Protein AF-A0A8S4FEU6-F1 (afdb_monomer)

Foldseek 3Di:
DDAPDDDDPPPDQAAADDPVRADCACVVVVVLVVVVVVVCVVLQQDDWDWDDQDPQWIKIWTARPQQRKIKIKIARAPPDDDDAPDWDWGPKDKAQADWFWWAKKKAWHADDFDDADDPPHSHRYGGCRTDMDMDGGGHQVRDPFWPDWDDDPRITTTTTDIGDHGIMIMIIGGGYPLLSVLSVLLPDPCLCVLLLVLLVVDALQLLLQAQFAAQVQLVLVVHGFDAQPPPGGFRGNHLNSVLVVLVVCVVVVPCVDSNNVSQLVDDVSQCSRLVSQCSDPSSVSNSVSSNSSLVSLRSHNSNCNSVSVNVRSNVSSVSSLVSNQVQFDPPQVPDDPVSSVQQCVLSNFWYQGPQQAFADFAPQFDPPDADVRGIAGALDPPQQVHHQSGHFLQSCLLQCLQSQVRRPNLVSLLSSLLRQLLLDALLAGFRGCRNSQPGWGQAPCSLLSSLLSLLSQCVRPVVSLVQQQGWRNHLPPHNPDHGDDRNPNIDGNLVSNQSSQQSQAQKDWDFIPPPDCVSPVFADPLQRIKIWHADPQLRAIFIDAQQGQHHPLRQQFCAVLQPRGSGALQPQGTGFLQRLLSLLLSLVSLCVCVVVVSRVDQFYWHDPPVTDTDGSVRSNVSNLVCVCLQFAFAPDDDPSDPCPVLAPDHLAGFRHGPHPPHSNRRWLAPSVLSSCLSHVSSDDLVSLLSRLVVQCVFFDDPFFGWGTGPVDPLDDCDADPPDNHNHNSNSRDRPGDRCNVSSVVSNVVSVPPDDPVVSSNRSNSD

Structure (mmCIF, N/CA/C/O backbone):
data_AF-A0A8S4FEU6-F1
#
_entry.id   AF-A0A8S4FEU6-F1
#
loop_
_atom_site.group_PDB
_atom_site.id
_atom_site.type_symbol
_atom_site.label_atom_id
_atom_site.label_alt_id
_atom_site.label_comp_id
_atom_site.label_asym_id
_atom_site.label_entity_id
_atom_site.label_seq_id
_atom_site.pdbx_PDB_ins_code
_atom_site.Cartn_x
_atom_site.Cartn_y
_atom_site.Cartn_z
_atom_site.occupancy
_atom_site.B_iso_or_equiv
_atom_site.auth_seq_id
_atom_site.auth_comp_id
_atom_site.auth_asym_id
_atom_site.auth_atom_id
_atom_site.pdbx_PDB_model_num
ATOM 1 N N . MET A 1 1 ? 13.097 0.891 -66.240 1.00 49.34 1 MET A N 1
ATOM 2 C CA . MET A 1 1 ? 12.818 1.597 -67.499 1.00 49.34 1 MET A CA 1
ATOM 3 C C . MET A 1 1 ? 13.077 3.074 -67.260 1.00 49.34 1 MET A C 1
ATOM 5 O O . MET A 1 1 ? 12.411 3.623 -66.388 1.00 49.34 1 MET A O 1
ATOM 9 N N . PRO A 1 2 ? 14.076 3.692 -67.901 1.00 51.62 2 PRO A N 1
ATOM 10 C CA . PRO A 1 2 ? 14.164 5.144 -67.930 1.00 51.62 2 PRO A CA 1
ATOM 11 C C . PRO A 1 2 ? 13.003 5.677 -68.783 1.00 51.62 2 PRO A C 1
ATOM 13 O O . PRO A 1 2 ? 12.793 5.205 -69.896 1.00 51.62 2 PRO A O 1
ATOM 16 N N . TRP A 1 3 ? 12.238 6.619 -68.242 1.00 63.31 3 TRP A N 1
ATOM 17 C CA . TRP A 1 3 ? 11.238 7.400 -68.970 1.00 63.31 3 TRP A CA 1
ATOM 18 C C . TRP A 1 3 ? 11.688 8.857 -68.906 1.00 63.31 3 TRP A C 1
ATOM 20 O O . TRP A 1 3 ? 12.045 9.326 -67.828 1.00 63.31 3 TRP A O 1
ATOM 30 N N . SER A 1 4 ? 11.720 9.560 -70.037 1.00 62.75 4 SER A N 1
ATOM 31 C CA . SER A 1 4 ? 12.140 10.969 -70.086 1.00 62.75 4 SER A CA 1
ATOM 32 C C . SER A 1 4 ? 11.041 11.938 -69.640 1.00 62.75 4 SER A C 1
ATOM 34 O O . SER A 1 4 ? 11.335 13.085 -69.316 1.00 62.75 4 SER A O 1
ATOM 36 N N . SER A 1 5 ? 9.787 11.483 -69.601 1.00 69.25 5 SER A N 1
ATOM 37 C CA . SER A 1 5 ? 8.623 12.245 -69.149 1.00 69.25 5 SER A CA 1
ATOM 38 C C . SER A 1 5 ? 7.612 11.336 -68.450 1.00 69.25 5 SER A C 1
ATOM 40 O O . SER A 1 5 ? 7.643 10.111 -68.596 1.00 69.25 5 SER A O 1
ATOM 42 N N . LEU A 1 6 ? 6.704 11.942 -67.684 1.00 78.44 6 LEU A N 1
ATOM 43 C CA . LEU A 1 6 ? 5.538 11.242 -67.154 1.00 78.44 6 LEU A CA 1
ATOM 44 C C . LEU A 1 6 ? 4.700 10.700 -68.324 1.00 78.44 6 LEU A C 1
ATOM 46 O O . LEU A 1 6 ? 4.514 11.391 -69.325 1.00 78.44 6 LEU A O 1
ATOM 50 N N . VAL A 1 7 ? 4.215 9.466 -68.197 1.00 81.81 7 VAL A N 1
ATOM 51 C CA . VAL A 1 7 ? 3.330 8.851 -69.193 1.00 81.81 7 VAL A CA 1
ATOM 52 C C . VAL A 1 7 ? 1.936 9.457 -69.067 1.00 81.81 7 VAL A C 1
ATOM 54 O O . VAL A 1 7 ? 1.331 9.386 -67.997 1.00 81.81 7 VAL A O 1
ATOM 57 N N . ASP A 1 8 ? 1.427 10.033 -70.155 1.00 84.75 8 ASP A N 1
ATOM 58 C CA . ASP A 1 8 ? 0.048 10.511 -70.223 1.00 84.75 8 ASP A CA 1
ATOM 59 C C . ASP A 1 8 ? -0.900 9.316 -70.366 1.00 84.75 8 ASP A C 1
ATOM 61 O O . ASP A 1 8 ? -0.958 8.659 -71.403 1.00 84.75 8 ASP A O 1
ATOM 65 N N . VAL A 1 9 ? -1.654 9.042 -69.304 1.00 86.69 9 VAL A N 1
ATOM 66 C CA . VAL A 1 9 ? -2.571 7.896 -69.218 1.00 86.69 9 VAL A CA 1
ATOM 67 C C . VAL A 1 9 ? -3.764 7.972 -70.179 1.00 86.69 9 VAL A C 1
ATOM 69 O O . VAL A 1 9 ? -4.477 6.983 -70.321 1.00 86.69 9 VAL A O 1
ATOM 72 N N . VAL A 1 10 ? -4.007 9.123 -70.814 1.00 86.44 10 VAL A N 1
ATOM 73 C CA . VAL A 1 10 ? -5.109 9.340 -71.761 1.00 86.44 10 VAL A CA 1
ATOM 74 C C . VAL A 1 10 ? -4.618 9.287 -73.206 1.00 86.44 10 VAL A C 1
ATOM 76 O O . VAL A 1 10 ? -5.282 8.695 -74.058 1.00 86.44 10 VAL A O 1
ATOM 79 N N . SER A 1 11 ? -3.486 9.929 -73.499 1.00 86.00 11 SER A N 1
ATOM 80 C CA . SER A 1 11 ? -3.030 10.137 -74.879 1.00 86.00 11 SER A CA 1
ATOM 81 C C . SER A 1 11 ? -1.929 9.177 -75.339 1.00 86.00 11 SER A C 1
ATOM 83 O O . SER A 1 11 ? -1.774 8.978 -76.547 1.00 86.00 11 SER A O 1
ATOM 85 N N . GLU A 1 12 ? -1.200 8.538 -74.420 1.00 85.00 12 GLU A N 1
ATOM 86 C CA . GLU A 1 12 ? -0.127 7.610 -74.772 1.00 85.00 12 GLU A CA 1
ATOM 87 C C . GLU A 1 12 ? -0.681 6.291 -75.329 1.00 85.00 12 GLU A C 1
ATOM 89 O O . GLU A 1 12 ? -1.514 5.631 -74.709 1.00 85.00 12 GLU A O 1
ATOM 94 N N . ARG A 1 13 ? -0.189 5.883 -76.504 1.00 82.94 13 ARG A N 1
ATOM 95 C CA . ARG A 1 13 ? -0.606 4.639 -77.182 1.00 82.94 13 ARG A CA 1
ATOM 96 C C . ARG A 1 13 ? 0.543 3.669 -77.446 1.00 82.94 13 ARG A C 1
ATOM 98 O O . ARG A 1 13 ? 0.292 2.560 -77.913 1.00 82.94 13 ARG A O 1
ATOM 105 N N . ARG A 1 14 ? 1.786 4.070 -77.169 1.00 84.69 14 ARG A N 1
ATOM 106 C CA . ARG A 1 14 ? 2.967 3.220 -77.346 1.00 84.69 14 ARG A CA 1
ATOM 107 C C . ARG A 1 14 ? 3.016 2.132 -76.275 1.00 84.69 14 ARG A C 1
ATOM 109 O O . ARG A 1 14 ? 2.668 2.362 -75.118 1.00 84.69 14 ARG A O 1
ATOM 116 N N . LEU A 1 15 ? 3.473 0.944 -76.656 1.00 83.31 15 LEU A N 1
ATOM 117 C CA . LEU A 1 15 ? 3.597 -0.202 -75.755 1.00 83.31 15 LEU A CA 1
ATOM 118 C C . LEU A 1 15 ? 4.883 -0.120 -74.927 1.00 83.31 15 LEU A C 1
ATOM 120 O O . LEU A 1 15 ? 5.878 0.471 -75.345 1.00 83.31 15 LEU A O 1
ATOM 124 N N . TYR A 1 16 ? 4.901 -0.756 -73.756 1.00 81.00 16 TYR A N 1
ATOM 125 C CA . TYR A 1 16 ? 6.152 -0.938 -73.022 1.00 81.00 16 TYR A CA 1
ATOM 126 C C . TYR A 1 16 ? 7.060 -1.949 -73.740 1.00 81.00 16 TYR A C 1
ATOM 128 O O . TYR A 1 16 ? 6.566 -2.971 -74.220 1.00 81.00 16 TYR A O 1
ATOM 136 N N . PRO A 1 17 ? 8.380 -1.709 -73.785 1.00 77.50 17 PRO A N 1
ATOM 137 C CA . PRO A 1 17 ? 9.318 -2.632 -74.402 1.00 77.50 17 PRO A CA 1
ATOM 138 C C . PRO A 1 17 ? 9.378 -3.934 -73.600 1.00 77.50 17 PRO A C 1
ATOM 140 O O . PRO A 1 17 ? 9.306 -3.924 -72.364 1.00 77.50 17 PRO A O 1
ATOM 143 N N . LEU A 1 18 ? 9.545 -5.060 -74.297 1.00 77.12 18 LEU A N 1
ATOM 144 C CA . LEU A 1 18 ? 9.822 -6.339 -73.646 1.00 77.12 18 LEU A CA 1
ATOM 145 C C . LEU A 1 18 ? 11.187 -6.287 -72.946 1.00 77.12 18 LEU A C 1
ATOM 147 O O . LEU A 1 18 ? 12.054 -5.489 -73.299 1.00 77.12 18 LEU A O 1
ATOM 151 N N . ALA A 1 19 ? 11.403 -7.151 -71.951 1.00 68.06 19 ALA A N 1
ATOM 152 C CA . ALA A 1 19 ? 12.621 -7.132 -71.131 1.00 68.06 19 ALA A CA 1
ATOM 153 C C . ALA A 1 19 ? 13.920 -7.264 -71.952 1.00 68.06 19 ALA A C 1
ATOM 155 O O . ALA A 1 19 ? 14.935 -6.688 -71.576 1.00 68.06 19 ALA A O 1
ATOM 156 N N . GLU A 1 20 ? 13.869 -7.981 -73.074 1.00 71.62 20 GLU A N 1
ATOM 157 C CA . GLU A 1 20 ? 14.984 -8.183 -74.011 1.00 71.62 20 GLU A CA 1
ATOM 158 C C . GLU A 1 20 ? 15.279 -6.941 -74.870 1.00 71.62 20 GLU A C 1
ATOM 160 O O . GLU A 1 20 ? 16.380 -6.784 -75.386 1.00 71.62 20 GLU A O 1
ATOM 165 N N . GLN A 1 21 ? 14.296 -6.047 -75.005 1.00 65.88 21 GLN A N 1
ATOM 166 C CA . GLN A 1 21 ? 14.343 -4.824 -75.814 1.00 65.88 21 GLN A CA 1
ATOM 167 C C . GLN A 1 21 ? 14.600 -3.573 -74.960 1.00 65.88 21 GLN A C 1
ATOM 169 O O . GLN A 1 21 ? 14.836 -2.486 -75.486 1.00 65.88 21 GLN A O 1
ATOM 174 N N . ALA A 1 22 ? 14.511 -3.706 -73.636 1.00 64.44 22 ALA A N 1
ATOM 175 C CA . ALA A 1 22 ? 14.604 -2.603 -72.699 1.00 64.44 22 ALA A CA 1
ATOM 176 C C . ALA A 1 22 ? 16.046 -2.386 -72.211 1.00 64.44 22 ALA A C 1
ATOM 178 O O . ALA A 1 22 ? 16.712 -3.346 -71.816 1.00 64.44 22 ALA A O 1
ATOM 179 N N . PRO A 1 23 ? 16.523 -1.132 -72.113 1.00 66.31 23 PRO A N 1
ATOM 180 C CA . PRO A 1 23 ? 17.787 -0.857 -71.448 1.00 66.31 23 PRO A CA 1
ATOM 181 C C . PRO A 1 23 ? 17.714 -1.281 -69.976 1.00 66.31 23 PRO A C 1
ATOM 183 O O . PRO A 1 23 ? 16.743 -0.983 -69.269 1.00 66.31 23 PRO A O 1
ATOM 186 N N . ALA A 1 24 ? 18.762 -1.962 -69.502 1.00 68.81 24 ALA A N 1
ATOM 187 C CA . ALA A 1 24 ? 18.795 -2.579 -68.175 1.00 68.81 24 ALA A CA 1
ATOM 188 C C . ALA A 1 24 ? 18.475 -1.581 -67.042 1.00 68.81 24 ALA A C 1
ATOM 190 O O . ALA A 1 24 ? 17.779 -1.935 -66.080 1.00 68.81 24 ALA A O 1
ATOM 191 N N . GLY A 1 25 ? 18.921 -0.324 -67.178 1.00 78.94 25 GLY A N 1
ATOM 192 C CA . GLY A 1 25 ? 18.672 0.766 -66.233 1.00 78.94 25 GLY A CA 1
ATOM 193 C C . GLY A 1 25 ? 18.948 0.347 -64.785 1.00 78.94 25 GLY A C 1
ATOM 194 O O . GLY A 1 25 ? 19.942 -0.306 -64.487 1.00 78.94 25 GLY A O 1
ATOM 195 N N . MET A 1 26 ? 18.019 0.651 -63.875 1.00 84.81 26 MET A N 1
ATOM 196 C CA . MET A 1 26 ? 18.127 0.279 -62.455 1.00 84.81 26 MET A CA 1
ATOM 197 C C . MET A 1 26 ? 17.627 -1.141 -62.125 1.00 84.81 26 MET A C 1
ATOM 199 O O . MET A 1 26 ? 17.485 -1.482 -60.951 1.00 84.81 26 MET A O 1
ATOM 203 N N . THR A 1 27 ? 17.305 -1.982 -63.114 1.00 86.00 27 THR A N 1
ATOM 204 C CA . THR A 1 27 ? 16.635 -3.276 -62.870 1.00 86.00 27 THR A CA 1
ATOM 205 C C . THR A 1 27 ? 17.488 -4.217 -62.016 1.00 86.00 27 THR A C 1
ATOM 207 O O . THR A 1 27 ? 16.964 -4.862 -61.106 1.00 86.00 27 THR A O 1
ATOM 210 N N . ALA A 1 28 ? 18.804 -4.256 -62.256 1.00 88.75 28 ALA A N 1
ATOM 211 C CA . ALA A 1 28 ? 19.737 -5.068 -61.475 1.00 88.75 28 ALA A CA 1
ATOM 212 C C . ALA A 1 28 ? 19.838 -4.585 -60.015 1.00 88.75 28 ALA A C 1
ATOM 214 O O . ALA A 1 28 ? 19.673 -5.389 -59.096 1.00 88.75 28 ALA A O 1
ATOM 215 N N . ALA A 1 29 ? 19.986 -3.273 -59.792 1.00 90.38 29 ALA A N 1
ATOM 216 C CA . ALA A 1 29 ? 19.979 -2.686 -58.450 1.00 90.38 29 ALA A CA 1
ATOM 217 C C . ALA A 1 29 ? 18.650 -2.937 -57.718 1.00 90.38 29 ALA A C 1
ATOM 219 O O . ALA A 1 29 ? 18.648 -3.349 -56.559 1.00 90.38 29 ALA A O 1
ATOM 220 N N . ARG A 1 30 ? 17.506 -2.771 -58.398 1.00 90.81 30 ARG A N 1
ATOM 221 C CA . ARG A 1 30 ? 16.179 -3.042 -57.822 1.00 90.81 30 ARG A CA 1
ATOM 222 C C . ARG A 1 30 ? 16.023 -4.510 -57.430 1.00 90.81 30 ARG A C 1
ATOM 224 O O . ARG A 1 30 ? 15.465 -4.793 -56.375 1.00 90.81 30 ARG A O 1
ATOM 231 N N . ARG A 1 31 ? 16.522 -5.445 -58.246 1.00 92.94 31 ARG A N 1
ATOM 232 C CA . ARG A 1 31 ? 16.523 -6.878 -57.917 1.00 92.94 31 ARG A CA 1
ATOM 233 C C . ARG A 1 31 ? 17.344 -7.151 -56.655 1.00 92.94 31 ARG A C 1
ATOM 235 O O . ARG A 1 31 ? 16.815 -7.789 -55.749 1.00 92.94 31 ARG A O 1
ATOM 242 N N . ALA A 1 32 ? 18.571 -6.633 -56.577 1.00 94.12 32 ALA A N 1
ATOM 243 C CA . ALA A 1 32 ? 19.445 -6.806 -55.415 1.00 94.12 32 ALA A CA 1
ATOM 244 C C . ALA A 1 32 ? 18.824 -6.222 -54.132 1.00 94.12 32 ALA A C 1
ATOM 246 O O . ALA A 1 32 ? 18.730 -6.906 -53.114 1.00 94.12 32 ALA A O 1
ATOM 247 N N . LEU A 1 33 ? 18.304 -4.991 -54.194 1.00 94.25 33 LEU A N 1
ATOM 248 C CA . LEU A 1 33 ? 17.636 -4.343 -53.060 1.00 94.25 33 LEU A CA 1
ATOM 249 C C . LEU A 1 33 ? 16.358 -5.079 -52.633 1.00 94.25 33 LEU A C 1
ATOM 251 O O . LEU A 1 33 ? 16.120 -5.232 -51.437 1.00 94.25 33 LEU A O 1
ATOM 255 N N . ASN A 1 34 ? 15.555 -5.582 -53.577 1.00 95.31 34 ASN A N 1
ATOM 256 C CA . ASN A 1 34 ? 14.360 -6.372 -53.264 1.00 95.31 34 ASN A CA 1
ATOM 257 C C . ASN A 1 34 ? 14.715 -7.706 -52.595 1.00 95.31 34 ASN A C 1
ATOM 259 O O . ASN A 1 34 ? 14.054 -8.100 -51.635 1.00 95.31 34 ASN A O 1
ATOM 263 N N . GLN A 1 35 ? 15.751 -8.396 -53.079 1.00 96.19 35 GLN A N 1
ATOM 264 C CA . GLN A 1 35 ? 16.240 -9.636 -52.472 1.00 96.19 35 GLN A CA 1
ATOM 265 C C . GLN A 1 35 ? 16.743 -9.386 -51.050 1.00 96.19 35 GLN A C 1
ATOM 267 O O . GLN A 1 35 ? 16.335 -10.091 -50.127 1.00 96.19 35 GLN A O 1
ATOM 272 N N . LEU A 1 36 ? 17.542 -8.334 -50.854 1.00 95.25 36 LEU A N 1
ATOM 273 C CA . LEU A 1 36 ? 17.993 -7.918 -49.531 1.00 95.25 36 LEU A CA 1
ATOM 274 C C . LEU A 1 36 ? 16.810 -7.558 -48.624 1.00 95.25 36 LEU A C 1
ATOM 276 O O . LEU A 1 36 ? 16.754 -8.003 -47.483 1.00 95.25 36 LEU A O 1
ATOM 280 N N . HIS A 1 37 ? 15.832 -6.798 -49.118 1.00 94.94 37 HIS A N 1
ATOM 281 C CA . HIS A 1 37 ? 14.637 -6.447 -48.354 1.00 94.94 37 HIS A CA 1
ATOM 282 C C . HIS A 1 37 ? 13.865 -7.692 -47.897 1.00 94.94 37 HIS A C 1
ATOM 284 O O . HIS A 1 37 ? 13.505 -7.785 -46.722 1.00 94.94 37 HIS A O 1
ATOM 290 N N . GLN A 1 38 ? 13.643 -8.654 -48.802 1.00 96.62 38 GLN A N 1
ATOM 291 C CA . GLN A 1 38 ? 12.992 -9.927 -48.487 1.00 96.62 38 GLN A CA 1
ATOM 292 C C . GLN A 1 38 ? 13.791 -10.728 -47.459 1.00 96.62 38 GLN A C 1
ATOM 294 O O . GLN A 1 38 ? 13.200 -11.267 -46.526 1.00 96.62 38 GLN A O 1
ATOM 299 N N . GLN A 1 39 ? 15.117 -10.784 -47.601 1.00 96.00 39 GLN A N 1
ATOM 300 C CA . GLN A 1 39 ? 15.990 -11.450 -46.641 1.00 96.00 39 GLN A CA 1
ATOM 301 C C . GLN A 1 39 ? 15.884 -10.802 -45.258 1.00 96.00 39 GLN A C 1
ATOM 303 O O . GLN A 1 39 ? 15.574 -11.485 -44.293 1.00 96.00 39 GLN A O 1
ATOM 308 N N . LEU A 1 40 ? 16.063 -9.483 -45.157 1.00 95.69 40 LEU A N 1
ATOM 309 C CA . LEU A 1 40 ? 15.992 -8.764 -43.883 1.00 95.69 40 LEU A CA 1
ATOM 310 C C . LEU A 1 40 ? 14.622 -8.917 -43.211 1.00 95.69 40 LEU A C 1
ATOM 312 O O . LEU A 1 40 ? 14.550 -9.050 -41.992 1.00 95.69 40 LEU A O 1
ATOM 316 N N . ALA A 1 41 ? 13.538 -8.927 -43.990 1.00 94.06 41 ALA A N 1
ATOM 317 C CA . ALA A 1 41 ? 12.200 -9.192 -43.471 1.00 94.06 41 ALA A CA 1
ATOM 318 C C . ALA A 1 41 ? 12.065 -10.626 -42.927 1.00 94.06 41 ALA A C 1
ATOM 320 O O . ALA A 1 41 ? 11.577 -10.800 -41.812 1.00 94.06 41 ALA A O 1
ATOM 321 N N . ARG A 1 42 ? 12.536 -11.637 -43.674 1.00 96.12 42 ARG A N 1
ATOM 322 C CA . ARG A 1 42 ? 12.537 -13.049 -43.241 1.00 96.12 42 ARG A CA 1
ATOM 323 C C . ARG A 1 42 ? 13.399 -13.274 -41.999 1.00 96.12 42 ARG A C 1
ATOM 325 O O . ARG A 1 42 ? 12.983 -13.992 -41.097 1.00 96.12 42 ARG A O 1
ATOM 332 N N . ASP A 1 43 ? 14.549 -12.611 -41.934 1.00 95.12 43 ASP A N 1
ATOM 333 C CA . ASP A 1 43 ? 15.498 -12.697 -40.824 1.00 95.12 43 ASP A CA 1
ATOM 334 C C . ASP A 1 43 ? 15.049 -11.873 -39.602 1.00 95.12 43 ASP A C 1
ATOM 336 O O . ASP A 1 43 ? 15.696 -11.928 -38.562 1.00 95.12 43 ASP A O 1
ATOM 340 N N . GLY A 1 44 ? 13.948 -11.113 -39.692 1.00 94.62 44 GLY A N 1
ATOM 341 C CA . GLY A 1 44 ? 13.336 -10.412 -38.558 1.00 94.62 44 GLY A CA 1
ATOM 342 C C . GLY A 1 44 ? 13.913 -9.027 -38.245 1.00 94.62 44 GLY A C 1
ATOM 343 O O . GLY A 1 44 ? 13.793 -8.554 -37.116 1.00 94.62 44 GLY A O 1
ATOM 344 N N . TYR A 1 45 ? 14.550 -8.355 -39.206 1.00 95.94 45 TYR A N 1
ATOM 345 C CA . TYR A 1 45 ? 15.005 -6.969 -39.049 1.00 95.94 45 TYR A CA 1
ATOM 346 C C . TYR A 1 45 ? 13.806 -6.011 -39.072 1.00 95.94 45 TYR A C 1
ATOM 348 O O . TYR A 1 45 ? 13.309 -5.657 -40.144 1.00 95.94 45 TYR A O 1
ATOM 356 N N . CYS A 1 46 ? 13.325 -5.590 -37.904 1.00 93.31 46 CYS A N 1
ATOM 357 C CA . CYS A 1 46 ? 12.059 -4.859 -37.765 1.00 93.31 46 CYS A CA 1
ATOM 358 C C . CYS A 1 46 ? 12.169 -3.494 -37.074 1.00 93.31 46 CYS A C 1
ATOM 360 O O . CYS A 1 46 ? 11.172 -2.789 -36.980 1.00 93.31 46 CYS A O 1
ATOM 362 N N . GLU A 1 47 ? 13.346 -3.117 -36.585 1.00 91.81 47 GLU A N 1
ATOM 363 C CA . GLU A 1 47 ? 13.588 -1.782 -36.035 1.00 91.81 47 GLU A CA 1
ATOM 364 C C . GLU A 1 47 ? 14.280 -0.921 -37.095 1.00 91.81 47 GLU A C 1
ATOM 366 O O . GLU A 1 47 ? 15.113 -1.428 -37.854 1.00 91.81 47 GLU A O 1
ATOM 371 N N . SER A 1 48 ? 13.957 0.370 -37.150 1.00 92.38 48 SER A N 1
ATOM 372 C CA . SER A 1 48 ? 14.515 1.290 -38.141 1.00 92.38 48 SER A CA 1
ATOM 373 C C . SER A 1 48 ? 14.921 2.622 -37.535 1.00 92.38 48 SER A C 1
ATOM 375 O O . SER A 1 48 ? 14.257 3.127 -36.634 1.00 92.38 48 SER A O 1
ATOM 377 N N . TYR A 1 49 ? 15.972 3.207 -38.094 1.00 91.44 49 TYR A N 1
ATOM 378 C CA . TYR A 1 49 ? 16.441 4.550 -37.784 1.00 91.44 49 TYR A CA 1
ATOM 379 C C . TYR A 1 49 ? 16.789 5.257 -39.093 1.00 91.44 49 TYR A C 1
ATOM 381 O O . TYR A 1 49 ? 17.393 4.648 -39.977 1.00 91.44 49 TYR A O 1
ATOM 389 N N . VAL A 1 50 ? 16.368 6.510 -39.238 1.00 94.50 50 VAL A N 1
ATOM 390 C CA . VAL A 1 50 ? 16.652 7.330 -40.419 1.00 94.50 50 VAL A CA 1
ATOM 391 C C . VAL A 1 50 ? 17.426 8.545 -39.951 1.00 94.50 50 VAL A C 1
ATOM 393 O O . VAL A 1 50 ? 16.982 9.237 -39.038 1.00 94.50 50 VAL A O 1
ATOM 396 N N . ASP A 1 51 ? 18.566 8.774 -40.584 1.00 92.81 51 ASP A N 1
ATOM 397 C CA . ASP A 1 51 ? 19.436 9.910 -40.336 1.00 92.81 51 ASP A CA 1
ATOM 398 C C . ASP A 1 51 ? 19.618 10.706 -41.628 1.00 92.81 51 ASP A C 1
ATOM 400 O O . ASP A 1 51 ? 19.792 10.133 -42.709 1.00 92.81 51 ASP A O 1
ATOM 404 N N . GLN A 1 52 ? 19.552 12.027 -41.520 1.00 94.12 52 GLN A N 1
ATOM 405 C CA . GLN A 1 52 ? 19.818 12.939 -42.622 1.00 94.12 52 GLN A CA 1
ATOM 406 C C . GLN A 1 52 ? 21.183 13.573 -42.370 1.00 94.12 52 GLN A C 1
ATOM 408 O O . GLN A 1 52 ? 21.301 14.506 -41.579 1.00 94.12 52 GLN A O 1
ATOM 413 N N . LEU A 1 53 ? 22.213 13.041 -43.035 1.00 92.56 53 LEU A N 1
ATOM 414 C CA . LEU A 1 53 ? 23.603 13.465 -42.837 1.00 92.56 53 LEU A CA 1
ATOM 415 C C . LEU A 1 53 ? 23.835 14.883 -43.362 1.00 92.56 53 LEU A C 1
ATOM 417 O O . LEU A 1 53 ? 24.574 15.660 -42.763 1.00 92.56 53 LEU A O 1
ATOM 421 N N . ASP A 1 54 ? 23.202 15.208 -44.488 1.00 93.56 54 ASP A N 1
ATOM 422 C CA . ASP A 1 54 ? 23.055 16.566 -45.002 1.00 93.56 54 ASP A CA 1
ATOM 423 C C . ASP A 1 54 ? 21.816 16.666 -45.912 1.00 93.56 54 ASP A C 1
ATOM 425 O O . ASP A 1 54 ? 20.999 15.746 -45.974 1.00 93.56 54 ASP A O 1
ATOM 429 N N . HIS A 1 55 ? 21.658 17.788 -46.622 1.00 91.00 55 HIS A N 1
ATOM 430 C CA . HIS A 1 55 ? 20.516 18.026 -47.509 1.00 91.00 55 HIS A CA 1
ATOM 431 C C . HIS A 1 55 ? 20.286 16.899 -48.536 1.00 91.00 55 HIS A C 1
ATOM 433 O O . HIS A 1 55 ? 19.135 16.550 -48.792 1.00 91.00 55 HIS A O 1
ATOM 439 N N . ASP A 1 56 ? 21.348 16.296 -49.080 1.00 93.50 56 ASP A N 1
ATOM 440 C CA . ASP A 1 56 ? 21.241 15.315 -50.164 1.00 93.50 56 ASP A CA 1
ATOM 441 C C . ASP A 1 56 ? 21.573 13.882 -49.733 1.00 93.50 56 ASP A C 1
ATOM 443 O O . ASP A 1 56 ? 21.381 12.958 -50.525 1.00 93.50 56 ASP A O 1
ATOM 447 N N . VAL A 1 57 ? 22.104 13.664 -48.530 1.00 95.00 57 VAL A N 1
ATOM 448 C CA . VAL A 1 57 ? 22.581 12.348 -48.094 1.00 95.00 57 VAL A CA 1
ATOM 449 C C . VAL A 1 57 ? 21.733 11.818 -46.944 1.00 95.00 57 VAL A C 1
ATOM 451 O O . VAL A 1 57 ? 21.697 12.380 -45.850 1.00 95.00 57 VAL A O 1
ATOM 454 N N . LEU A 1 58 ? 21.086 10.678 -47.187 1.00 96.50 58 LEU A N 1
ATOM 455 C CA . LEU A 1 58 ? 20.237 9.979 -46.223 1.00 96.50 58 LEU A CA 1
ATOM 456 C C . LEU A 1 58 ? 20.866 8.642 -45.834 1.00 96.50 58 LEU A C 1
ATOM 458 O O . LEU A 1 58 ? 21.326 7.899 -46.700 1.00 96.50 58 LEU A O 1
ATOM 462 N N . ALA A 1 59 ? 20.824 8.296 -44.551 1.00 96.62 59 ALA A N 1
ATOM 463 C CA . ALA A 1 59 ? 21.196 6.985 -44.042 1.00 96.62 59 ALA A CA 1
ATOM 464 C C . ALA A 1 59 ? 19.976 6.301 -43.409 1.00 96.62 59 ALA A C 1
ATOM 466 O O . ALA A 1 59 ? 19.410 6.769 -42.426 1.00 96.62 59 ALA A O 1
ATOM 467 N N . VAL A 1 60 ? 19.564 5.162 -43.964 1.00 96.25 60 VAL A N 1
ATOM 468 C CA . VAL A 1 60 ? 18.450 4.353 -43.459 1.00 96.25 60 VAL A CA 1
ATOM 469 C C . VAL A 1 60 ? 18.999 3.067 -42.867 1.00 96.25 60 VAL A C 1
ATOM 471 O O . VAL A 1 60 ? 19.498 2.198 -43.581 1.00 96.25 60 VAL A O 1
ATOM 474 N N . THR A 1 61 ? 18.876 2.920 -41.556 1.00 95.38 61 THR A N 1
ATOM 475 C CA . THR A 1 61 ? 19.329 1.745 -40.817 1.00 95.38 61 THR A CA 1
ATOM 476 C C . THR A 1 61 ? 18.161 0.822 -40.500 1.00 95.38 61 THR A C 1
ATOM 478 O O . THR A 1 61 ? 17.128 1.270 -40.009 1.00 95.38 61 THR A O 1
ATOM 481 N N . ARG A 1 62 ? 18.337 -0.485 -40.720 1.00 95.56 62 ARG A N 1
ATOM 482 C CA . ARG A 1 62 ? 17.468 -1.544 -40.187 1.00 95.56 62 ARG A CA 1
ATOM 483 C C . ARG A 1 62 ? 18.237 -2.404 -39.197 1.00 95.56 62 ARG A C 1
ATOM 485 O O . ARG A 1 62 ? 19.306 -2.907 -39.538 1.00 95.56 62 ARG A O 1
ATOM 492 N N . HIS A 1 63 ? 17.668 -2.637 -38.018 1.00 93.94 63 HIS A N 1
ATOM 493 C CA . HIS A 1 63 ? 18.260 -3.465 -36.970 1.00 93.94 63 HIS A CA 1
ATOM 494 C C . HIS A 1 63 ? 17.493 -4.772 -36.768 1.00 93.94 63 HIS A C 1
ATOM 496 O O . HIS A 1 63 ? 16.261 -4.823 -36.834 1.00 93.94 63 HIS A O 1
ATOM 502 N N . HIS A 1 64 ? 18.237 -5.831 -36.459 1.00 94.50 64 HIS A N 1
ATOM 503 C CA . HIS A 1 64 ? 17.677 -7.062 -35.924 1.00 94.50 64 HIS A CA 1
ATOM 504 C C . HIS A 1 64 ? 17.564 -6.955 -34.389 1.00 94.50 64 HIS A C 1
ATOM 506 O O . HIS A 1 64 ? 18.590 -6.822 -33.713 1.00 94.50 64 HIS A O 1
ATOM 512 N N . PRO A 1 65 ? 16.362 -7.066 -33.795 1.00 89.12 65 PRO A N 1
ATOM 513 C CA . PRO A 1 65 ? 16.106 -6.692 -32.396 1.00 89.12 65 PRO A CA 1
ATOM 514 C C . PRO A 1 65 ? 16.832 -7.571 -31.365 1.00 89.12 65 PRO A C 1
ATOM 516 O O . PRO A 1 65 ? 17.022 -7.168 -30.218 1.00 89.12 65 PRO A O 1
ATOM 519 N N . ARG A 1 66 ? 17.249 -8.790 -31.743 1.00 87.94 66 ARG A N 1
ATOM 520 C CA . ARG A 1 66 ? 17.945 -9.720 -30.831 1.00 87.94 66 ARG A CA 1
ATOM 521 C C . ARG A 1 66 ? 19.461 -9.661 -30.962 1.00 87.94 66 ARG A C 1
ATOM 523 O O . ARG A 1 66 ? 20.158 -9.521 -29.966 1.00 87.94 66 ARG A O 1
ATOM 530 N N . SER A 1 67 ? 19.966 -9.789 -32.187 1.00 90.31 67 SER A N 1
ATOM 531 C CA . SER A 1 67 ? 21.413 -9.813 -32.454 1.00 90.31 67 SER A CA 1
ATOM 532 C C . SER A 1 67 ? 22.022 -8.418 -32.548 1.00 90.31 67 SER A C 1
ATOM 534 O O . SER A 1 67 ? 23.243 -8.312 -32.549 1.00 90.31 67 SER A O 1
ATOM 536 N N . ARG A 1 68 ? 21.187 -7.374 -32.674 1.00 92.69 68 ARG A N 1
ATOM 537 C CA . ARG A 1 68 ? 21.582 -5.973 -32.891 1.00 92.69 68 ARG A CA 1
ATOM 538 C C . ARG A 1 68 ? 22.532 -5.781 -34.077 1.00 92.69 68 ARG A C 1
ATOM 540 O O . ARG A 1 68 ? 23.251 -4.793 -34.149 1.00 92.69 68 ARG A O 1
ATOM 547 N N . ARG A 1 69 ? 22.517 -6.725 -35.024 1.00 94.56 69 ARG A N 1
ATOM 548 C CA . ARG A 1 69 ? 23.112 -6.539 -36.348 1.00 94.56 69 ARG A CA 1
ATOM 549 C C . ARG A 1 69 ? 22.287 -5.526 -37.121 1.00 94.56 69 ARG A C 1
ATOM 551 O O . ARG A 1 69 ? 21.059 -5.528 -37.011 1.00 94.56 69 ARG A O 1
ATOM 558 N N . SER A 1 70 ? 22.962 -4.738 -37.940 1.00 95.50 70 SER A N 1
ATOM 559 C CA . SER A 1 70 ? 22.351 -3.644 -38.682 1.00 95.50 70 SER A CA 1
ATOM 560 C C . SER A 1 70 ? 22.726 -3.719 -40.152 1.00 95.50 70 SER A C 1
ATOM 562 O O . SER A 1 70 ? 23.831 -4.139 -40.503 1.00 95.50 70 SER A O 1
ATOM 564 N N . VAL A 1 71 ? 21.803 -3.293 -41.004 1.00 97.06 71 VAL A N 1
ATOM 565 C CA . VAL A 1 71 ? 22.081 -2.983 -42.404 1.00 97.06 71 VAL A CA 1
ATOM 566 C C . VAL A 1 71 ? 21.724 -1.526 -42.637 1.00 97.06 71 VAL A C 1
ATOM 568 O O . VAL A 1 71 ? 20.619 -1.111 -42.293 1.00 97.06 71 VAL A O 1
ATOM 571 N N . ILE A 1 72 ? 22.668 -0.763 -43.179 1.00 97.19 72 ILE A N 1
ATOM 572 C CA . ILE A 1 72 ? 22.553 0.684 -43.361 1.00 97.19 72 ILE A CA 1
ATOM 573 C C . ILE A 1 72 ? 22.620 0.984 -44.848 1.00 97.19 72 ILE A C 1
ATOM 575 O O . ILE A 1 72 ? 23.591 0.617 -45.501 1.00 97.19 72 ILE A O 1
ATOM 579 N N . VAL A 1 73 ? 21.598 1.643 -45.378 1.00 97.00 73 VAL A N 1
ATOM 580 C CA . VAL A 1 73 ? 21.579 2.164 -46.744 1.00 97.00 73 VAL A CA 1
ATOM 581 C C . VAL A 1 73 ? 21.942 3.639 -46.685 1.00 97.00 73 VAL A C 1
ATOM 583 O O . VAL A 1 73 ? 21.187 4.417 -46.116 1.00 97.00 73 VAL A O 1
ATOM 586 N N . VAL A 1 74 ? 23.068 4.022 -47.275 1.00 97.00 74 VAL A N 1
ATOM 587 C CA . VAL A 1 74 ? 23.457 5.415 -47.498 1.00 97.00 74 VAL A CA 1
ATOM 588 C C . VAL A 1 74 ? 23.087 5.772 -48.931 1.00 97.00 74 VAL A C 1
ATOM 590 O O . VAL A 1 74 ? 23.601 5.174 -49.876 1.00 97.00 74 VAL A O 1
ATOM 593 N N . ALA A 1 75 ? 22.172 6.717 -49.098 1.00 96.25 75 ALA A N 1
ATOM 594 C CA . ALA A 1 75 ? 21.711 7.194 -50.391 1.00 96.25 75 ALA A CA 1
ATOM 595 C C . ALA A 1 75 ? 22.154 8.645 -50.577 1.00 96.25 75 ALA A C 1
ATOM 597 O O . ALA A 1 75 ? 21.672 9.535 -49.876 1.00 96.25 75 ALA A O 1
ATOM 598 N N . TYR A 1 76 ? 23.047 8.879 -51.538 1.00 95.38 76 TYR A N 1
ATOM 599 C CA . TYR A 1 76 ? 23.319 10.218 -52.035 1.00 95.38 76 TYR A CA 1
ATOM 600 C C . TYR A 1 76 ? 22.290 10.525 -53.122 1.00 95.38 76 TYR A C 1
ATOM 602 O O . TYR A 1 76 ? 22.350 10.010 -54.236 1.00 95.38 76 TYR A O 1
ATOM 610 N N . THR A 1 77 ? 21.295 11.319 -52.761 1.00 94.00 77 THR A N 1
ATOM 611 C CA . THR A 1 77 ? 20.149 11.656 -53.601 1.00 94.00 77 THR A CA 1
ATOM 612 C C . THR A 1 77 ? 20.511 12.632 -54.725 1.00 94.00 77 THR A C 1
ATOM 614 O O . THR A 1 77 ? 21.548 13.293 -54.711 1.00 94.00 77 THR A O 1
ATOM 617 N N . ALA A 1 78 ? 19.635 12.703 -55.725 1.00 90.75 78 ALA A N 1
ATOM 618 C CA . ALA A 1 78 ? 19.684 13.674 -56.812 1.00 90.75 78 ALA A CA 1
ATOM 619 C C . ALA A 1 78 ? 18.298 14.327 -56.946 1.00 90.75 78 ALA A C 1
ATOM 621 O O . ALA A 1 78 ? 17.534 14.005 -57.853 1.00 90.75 78 ALA A O 1
ATOM 622 N N . PHE A 1 79 ? 17.936 15.194 -55.990 1.00 89.12 79 PHE A N 1
ATOM 623 C CA . PHE A 1 79 ? 16.645 15.905 -55.999 1.00 89.12 79 PHE A CA 1
ATOM 624 C C . PHE A 1 79 ? 16.501 16.869 -57.186 1.00 89.12 79 PHE A C 1
ATOM 626 O O . PHE A 1 79 ? 15.387 17.179 -57.600 1.00 89.12 79 PHE A O 1
ATOM 633 N N . SER A 1 80 ? 17.624 17.337 -57.733 1.00 85.12 80 SER A N 1
ATOM 634 C CA . SER A 1 80 ? 17.714 18.116 -58.971 1.00 85.12 80 SER A CA 1
ATOM 635 C C . SER A 1 80 ? 18.709 17.456 -59.932 1.00 85.12 80 SER A C 1
ATOM 637 O O . SER A 1 80 ? 19.605 16.746 -59.461 1.00 85.12 80 SER A O 1
ATOM 639 N N . PRO A 1 81 ? 18.588 17.680 -61.256 1.00 82.50 81 PRO A N 1
ATOM 640 C CA . PRO A 1 81 ? 19.552 17.172 -62.226 1.00 82.50 81 PRO A CA 1
ATOM 641 C C . PRO A 1 81 ? 20.978 17.613 -61.858 1.00 82.50 81 PRO A C 1
ATOM 643 O O . PRO A 1 81 ? 21.227 18.818 -61.753 1.00 82.50 81 PRO A O 1
ATOM 646 N N . PRO A 1 82 ? 21.911 16.675 -61.623 1.00 83.81 82 PRO A N 1
ATOM 647 C CA . PRO A 1 82 ? 23.270 17.030 -61.246 1.00 83.81 82 PRO A CA 1
ATOM 648 C C . PRO A 1 82 ? 24.024 17.623 -62.440 1.00 83.81 82 PRO A C 1
ATOM 650 O O . PRO A 1 82 ? 23.770 17.263 -63.591 1.00 83.81 82 PRO A O 1
ATOM 653 N N . ALA A 1 83 ? 24.983 18.515 -62.174 1.00 83.19 83 ALA A N 1
ATOM 654 C CA . ALA A 1 83 ? 25.885 18.984 -63.222 1.00 83.19 83 ALA A CA 1
ATOM 655 C C . ALA A 1 83 ? 26.701 17.799 -63.789 1.00 83.19 83 ALA A C 1
ATOM 657 O O . ALA A 1 83 ? 27.046 16.885 -63.028 1.00 83.19 83 ALA A O 1
ATOM 658 N N . PRO A 1 84 ? 27.044 17.792 -65.091 1.00 79.44 84 PRO A N 1
ATOM 659 C CA . PRO A 1 84 ? 27.853 16.727 -65.677 1.00 79.44 84 PRO A CA 1
ATOM 660 C C . PRO A 1 84 ? 29.163 16.531 -64.907 1.00 79.44 84 PRO A C 1
ATOM 662 O O . PRO A 1 84 ? 29.884 17.490 -64.638 1.00 79.44 84 PRO A O 1
ATOM 665 N N . GLY A 1 85 ? 29.467 15.291 -64.520 1.00 80.19 85 GLY A N 1
ATOM 666 C CA . GLY A 1 85 ? 30.674 14.987 -63.747 1.00 80.19 85 GLY A CA 1
ATOM 667 C C . GLY A 1 85 ? 30.650 15.416 -62.273 1.00 80.19 85 GLY A C 1
ATOM 668 O O . GLY A 1 85 ? 31.667 15.240 -61.604 1.00 80.19 85 GLY A O 1
ATOM 669 N N . ALA A 1 86 ? 29.534 15.939 -61.748 1.00 86.75 86 ALA A N 1
ATOM 670 C CA . ALA A 1 86 ? 29.443 16.386 -60.360 1.00 86.75 86 ALA A CA 1
ATOM 671 C C . ALA A 1 86 ? 29.796 15.260 -59.380 1.00 86.75 86 ALA A C 1
ATOM 673 O O . ALA A 1 86 ? 29.131 14.225 -59.322 1.00 86.75 86 ALA A O 1
ATOM 674 N N . ARG A 1 87 ? 30.834 15.492 -58.578 1.00 92.06 87 ARG A N 1
ATOM 675 C CA . ARG A 1 87 ? 31.250 14.630 -57.476 1.00 92.06 87 ARG A CA 1
ATOM 676 C C . ARG A 1 87 ? 31.445 15.486 -56.237 1.00 92.06 87 ARG A C 1
ATOM 678 O O . ARG A 1 87 ? 31.960 16.597 -56.326 1.00 92.06 87 ARG A O 1
ATOM 685 N N . ARG A 1 88 ? 31.052 14.963 -55.081 1.00 93.69 88 ARG A N 1
ATOM 686 C CA . ARG A 1 88 ? 31.463 15.518 -53.790 1.00 93.69 88 ARG A CA 1
ATOM 687 C C . ARG A 1 88 ? 31.626 14.407 -52.782 1.00 93.69 88 ARG A C 1
ATOM 689 O O . ARG A 1 88 ? 31.057 13.327 -52.923 1.00 93.69 88 ARG A O 1
ATOM 696 N N . ARG A 1 89 ? 32.399 14.687 -51.746 1.00 95.38 89 ARG A N 1
ATOM 697 C CA . ARG A 1 89 ? 32.538 13.805 -50.596 1.00 95.38 89 ARG A CA 1
ATOM 698 C C . ARG A 1 89 ? 31.314 13.963 -49.679 1.00 95.38 89 ARG A C 1
ATOM 700 O O . ARG A 1 89 ? 31.085 15.075 -49.199 1.00 95.38 89 ARG A O 1
ATOM 707 N N . PRO A 1 90 ? 30.525 12.901 -49.437 1.00 95.00 90 PRO A N 1
ATOM 708 C CA . PRO A 1 90 ? 29.481 12.931 -48.417 1.00 95.00 90 PRO A CA 1
ATOM 709 C C . PRO A 1 90 ? 30.065 13.154 -47.013 1.00 95.00 90 PRO A C 1
ATOM 711 O O . PRO A 1 90 ? 31.223 12.786 -46.775 1.00 95.00 90 PRO A O 1
ATOM 714 N N . PRO A 1 91 ? 29.276 13.683 -46.060 1.00 95.88 91 PRO A N 1
ATOM 715 C CA . PRO A 1 91 ? 29.657 13.700 -44.652 1.00 95.88 91 PRO A CA 1
ATOM 716 C C . PRO A 1 91 ? 30.013 12.292 -44.165 1.00 95.88 91 PRO A C 1
ATOM 718 O O . PRO A 1 91 ? 29.388 11.314 -44.576 1.00 95.88 91 PRO A O 1
ATOM 721 N N . ALA A 1 92 ? 31.011 12.181 -43.286 1.00 95.06 92 ALA A N 1
ATOM 722 C CA . ALA A 1 92 ? 31.365 10.898 -42.687 1.00 95.06 92 ALA A CA 1
ATOM 723 C C . ALA A 1 92 ? 30.189 10.344 -41.867 1.00 95.06 92 ALA A C 1
ATOM 725 O O . ALA A 1 92 ? 29.496 11.089 -41.174 1.00 95.06 92 ALA A O 1
ATOM 726 N N . LEU A 1 93 ? 29.986 9.030 -41.920 1.00 95.19 93 LEU A N 1
ATOM 727 C CA . LEU A 1 93 ? 28.912 8.360 -41.193 1.00 95.19 93 LEU A CA 1
ATOM 728 C C . LEU A 1 93 ? 29.476 7.678 -39.948 1.00 95.19 93 LEU A C 1
ATOM 730 O O . LEU A 1 93 ? 30.318 6.785 -40.045 1.00 95.19 93 LEU A O 1
ATOM 734 N N . ARG A 1 94 ? 28.966 8.048 -38.773 1.00 93.62 94 ARG A N 1
ATOM 735 C CA . ARG A 1 94 ? 29.259 7.347 -37.520 1.00 93.62 94 ARG A CA 1
ATOM 736 C C . ARG A 1 94 ? 28.237 6.236 -37.306 1.00 93.62 94 ARG A C 1
ATOM 738 O O . ARG A 1 94 ? 27.053 6.509 -37.146 1.00 93.62 94 ARG A O 1
ATOM 745 N N . VAL A 1 95 ? 28.691 4.984 -37.297 1.00 91.38 95 VAL A N 1
ATOM 746 C CA . VAL A 1 95 ? 27.825 3.812 -37.104 1.00 91.38 95 VAL A CA 1
ATOM 747 C C . VAL A 1 95 ? 28.126 3.124 -35.773 1.00 91.38 95 VAL A C 1
ATOM 749 O O . VAL A 1 95 ? 29.284 2.785 -35.519 1.00 91.38 95 VAL A O 1
ATOM 752 N N . PRO A 1 96 ? 27.112 2.843 -34.935 1.00 89.06 96 PRO A N 1
ATOM 753 C CA . PRO A 1 96 ? 27.335 2.070 -33.723 1.00 89.06 96 PRO A CA 1
ATOM 754 C C . PRO A 1 96 ? 27.705 0.619 -34.045 1.00 89.06 96 PRO A C 1
ATOM 756 O O . PRO A 1 96 ? 26.911 -0.119 -34.637 1.00 89.06 96 PRO A O 1
ATOM 759 N N . GLY A 1 97 ? 28.895 0.191 -33.621 1.00 91.62 97 GLY A N 1
ATOM 760 C CA . GLY A 1 97 ? 29.409 -1.163 -33.803 1.00 91.62 97 GLY A CA 1
ATOM 761 C C . GLY A 1 97 ? 30.616 -1.275 -34.730 1.00 91.62 97 GLY A C 1
ATOM 762 O O . GLY A 1 97 ? 31.456 -0.382 -34.818 1.00 91.62 97 GLY A O 1
ATOM 763 N N . ARG A 1 98 ? 30.756 -2.444 -35.360 1.00 93.69 98 ARG A N 1
ATOM 764 C CA . ARG A 1 98 ? 31.854 -2.809 -36.261 1.00 93.69 98 ARG A CA 1
ATOM 765 C C . ARG A 1 98 ? 31.315 -3.010 -37.664 1.00 93.69 98 ARG A C 1
ATOM 767 O O . ARG A 1 98 ? 30.478 -3.891 -37.888 1.00 93.69 98 ARG A O 1
ATOM 774 N N . LEU A 1 99 ? 31.797 -2.188 -38.589 1.00 94.31 99 LEU A N 1
ATOM 775 C CA . LEU A 1 99 ? 31.536 -2.370 -40.009 1.00 94.31 99 LEU A CA 1
ATOM 776 C C . LEU A 1 99 ? 32.192 -3.675 -40.482 1.00 94.31 99 LEU A C 1
ATOM 778 O O . LEU A 1 99 ? 33.360 -3.920 -40.193 1.00 94.31 99 LEU A O 1
ATOM 782 N N . LEU A 1 100 ? 31.423 -4.525 -41.160 1.00 93.00 100 LEU A N 1
ATOM 783 C CA . LEU A 1 100 ? 31.879 -5.839 -41.613 1.00 93.00 100 LEU A CA 1
ATOM 784 C C . LEU A 1 100 ? 32.254 -5.821 -43.093 1.00 93.00 100 LEU A C 1
ATOM 786 O O . LEU A 1 100 ? 33.384 -6.133 -43.456 1.00 93.00 100 LEU A O 1
ATOM 790 N N . ASP A 1 101 ? 31.288 -5.478 -43.938 1.00 94.12 101 ASP A N 1
ATOM 791 C CA . ASP A 1 101 ? 31.400 -5.534 -45.390 1.00 94.12 101 ASP A CA 1
ATOM 792 C C . ASP A 1 101 ? 30.434 -4.539 -46.056 1.00 94.12 101 ASP A C 1
ATOM 794 O O . ASP A 1 101 ? 29.538 -3.967 -45.414 1.00 94.12 101 ASP A O 1
ATOM 798 N N . VAL A 1 102 ? 30.644 -4.323 -47.356 1.00 96.62 102 VAL A N 1
ATOM 799 C CA . VAL A 1 102 ? 29.718 -3.607 -48.235 1.00 96.62 102 VAL A CA 1
ATOM 800 C C . VAL A 1 102 ? 28.854 -4.641 -48.953 1.00 96.62 102 VAL A C 1
ATOM 802 O O . VAL A 1 102 ? 29.342 -5.459 -49.731 1.00 96.62 102 VAL A O 1
ATOM 805 N N . LEU A 1 103 ? 27.546 -4.619 -48.713 1.00 97.00 103 LEU A N 1
ATOM 806 C CA . LEU A 1 103 ? 26.604 -5.538 -49.359 1.00 97.00 103 LEU A CA 1
ATOM 807 C C . LEU A 1 103 ? 26.314 -5.152 -50.798 1.00 97.00 103 LEU A C 1
ATOM 809 O O . LEU A 1 103 ? 26.146 -6.031 -51.639 1.00 97.00 103 LEU A O 1
ATOM 813 N N . LEU A 1 104 ? 26.254 -3.852 -51.060 1.00 97.06 104 LEU A N 1
ATOM 814 C CA . LEU A 1 104 ? 25.978 -3.282 -52.365 1.00 97.06 104 LEU A CA 1
ATOM 815 C C . LEU A 1 104 ? 26.615 -1.896 -52.424 1.00 97.06 104 LEU A C 1
ATOM 817 O O . LEU A 1 104 ? 26.403 -1.091 -51.525 1.00 97.06 104 LEU A O 1
ATOM 821 N N . GLU A 1 105 ? 27.333 -1.602 -53.494 1.00 97.12 105 GLU A N 1
ATOM 822 C CA . GLU A 1 105 ? 27.678 -0.236 -53.884 1.00 97.12 105 GLU A CA 1
ATOM 823 C C . GLU A 1 105 ? 27.241 -0.035 -55.329 1.00 97.12 105 GLU A C 1
ATOM 825 O O . GLU A 1 105 ? 27.476 -0.896 -56.176 1.00 97.12 105 GLU A O 1
ATOM 830 N N . ALA A 1 106 ? 26.519 1.050 -55.592 1.00 95.81 106 ALA A N 1
ATOM 831 C CA . ALA A 1 106 ? 25.912 1.322 -56.884 1.00 95.81 106 ALA A CA 1
ATOM 832 C C . ALA A 1 106 ? 25.909 2.821 -57.197 1.00 95.81 106 ALA A C 1
ATOM 834 O O . ALA A 1 106 ? 25.586 3.642 -56.345 1.00 95.81 106 ALA A O 1
ATOM 835 N N . GLU A 1 107 ? 26.240 3.177 -58.432 1.00 92.62 107 GLU A N 1
ATOM 836 C CA . GLU A 1 107 ? 26.339 4.555 -58.924 1.00 92.62 107 GLU A CA 1
ATOM 837 C C . GLU A 1 107 ? 25.690 4.626 -60.309 1.00 92.62 107 GLU A C 1
ATOM 839 O O . GLU A 1 107 ? 25.918 3.752 -61.150 1.00 92.62 107 GLU A O 1
ATOM 844 N N . LEU A 1 108 ? 24.900 5.671 -60.563 1.00 88.19 108 LEU A N 1
ATOM 845 C CA . LEU A 1 108 ? 24.481 6.021 -61.918 1.00 88.19 108 LEU A CA 1
ATOM 846 C C . LEU A 1 108 ? 25.582 6.869 -62.561 1.00 88.19 108 LEU A C 1
ATOM 848 O O . LEU A 1 108 ? 25.936 7.934 -62.055 1.00 88.19 108 LEU A O 1
ATOM 852 N N . ARG A 1 109 ? 26.152 6.374 -63.657 1.00 85.56 109 ARG A N 1
ATOM 853 C CA . ARG A 1 109 ? 27.225 7.032 -64.412 1.00 85.56 109 ARG A CA 1
ATOM 854 C C . ARG A 1 109 ? 26.685 7.539 -65.733 1.00 85.56 109 ARG A C 1
ATOM 856 O O . ARG A 1 109 ? 25.766 6.937 -66.271 1.00 85.56 109 ARG A O 1
ATOM 863 N N . ASP A 1 110 ? 27.268 8.611 -66.254 1.00 81.12 110 ASP A N 1
ATOM 864 C CA . ASP A 1 110 ? 26.923 9.123 -67.581 1.00 81.12 110 ASP A CA 1
ATOM 865 C C . ASP A 1 110 ? 27.118 8.004 -68.620 1.00 81.12 110 ASP A C 1
ATOM 867 O O . ASP A 1 110 ? 28.188 7.391 -68.681 1.00 81.12 110 ASP A O 1
ATOM 871 N N . ALA A 1 111 ? 26.070 7.695 -69.386 1.00 76.81 111 ALA A N 1
ATOM 872 C CA . ALA A 1 111 ? 26.143 6.697 -70.449 1.00 76.81 111 ALA A CA 1
ATOM 873 C C . ALA A 1 111 ? 26.912 7.260 -71.651 1.00 76.81 111 ALA A C 1
ATOM 875 O O . ALA A 1 111 ? 26.889 8.469 -71.904 1.00 76.81 111 ALA A O 1
ATOM 876 N N . ALA A 1 112 ? 27.556 6.393 -72.435 1.00 72.31 112 ALA A N 1
ATOM 877 C CA . ALA A 1 112 ? 28.070 6.810 -73.735 1.00 72.31 112 ALA A CA 1
ATOM 878 C C . ALA A 1 112 ? 26.901 7.297 -74.620 1.00 72.31 112 ALA A C 1
ATOM 880 O O . ALA A 1 112 ? 25.810 6.723 -74.551 1.00 72.31 112 ALA A O 1
ATOM 881 N N . PRO A 1 113 ? 27.090 8.341 -75.448 1.00 65.69 113 PRO A N 1
ATOM 882 C CA . PRO A 1 113 ? 26.023 8.857 -76.296 1.00 65.69 113 PRO A CA 1
ATOM 883 C C . PRO A 1 113 ? 25.516 7.762 -77.243 1.00 65.69 113 PRO A C 1
ATOM 885 O O . PRO A 1 113 ? 26.216 7.340 -78.162 1.00 65.69 113 PRO A O 1
ATOM 888 N N . ALA A 1 114 ? 24.289 7.302 -77.004 1.00 64.31 114 ALA A N 1
ATOM 889 C CA . ALA A 1 114 ? 23.576 6.363 -77.860 1.00 64.31 114 ALA A CA 1
ATOM 890 C C . ALA A 1 114 ? 22.635 7.128 -78.810 1.00 64.31 114 ALA A C 1
ATOM 892 O O . ALA A 1 114 ? 22.079 8.159 -78.413 1.00 64.31 114 ALA A O 1
ATOM 893 N N . PRO A 1 115 ? 22.424 6.653 -80.053 1.00 61.91 115 PRO A N 1
ATOM 894 C CA . PRO A 1 115 ? 21.460 7.264 -80.960 1.00 61.91 115 PRO A CA 1
ATOM 895 C C . PRO A 1 115 ? 20.067 7.266 -80.322 1.00 61.91 115 PRO A C 1
ATOM 897 O O . PRO A 1 115 ? 19.635 6.272 -79.734 1.00 61.91 115 PRO A O 1
ATOM 900 N N . ALA A 1 116 ? 19.371 8.400 -80.423 1.00 61.00 116 ALA A N 1
ATOM 901 C CA . ALA A 1 116 ? 18.011 8.516 -79.918 1.00 61.00 116 ALA A CA 1
ATOM 902 C C . ALA A 1 116 ? 17.113 7.461 -80.594 1.00 61.00 116 ALA A C 1
ATOM 904 O O . ALA A 1 116 ? 17.234 7.256 -81.808 1.00 61.00 116 ALA A O 1
ATOM 905 N N . PRO A 1 117 ? 16.218 6.789 -79.846 1.00 63.03 117 PRO A N 1
ATOM 906 C CA . PRO A 1 117 ? 15.262 5.874 -80.452 1.00 63.03 117 PRO A CA 1
ATOM 907 C C . PRO A 1 117 ? 14.420 6.623 -81.506 1.00 63.03 117 PRO A C 1
ATOM 909 O O . PRO A 1 117 ? 14.109 7.802 -81.311 1.00 63.03 117 PRO A O 1
ATOM 912 N N . PRO A 1 118 ? 14.067 5.982 -82.636 1.00 60.81 118 PRO A N 1
ATOM 913 C CA . PRO A 1 118 ? 13.358 6.640 -83.729 1.00 60.81 118 PRO A CA 1
ATOM 914 C C . PRO A 1 118 ? 12.022 7.237 -83.261 1.00 60.81 118 PRO A C 1
ATOM 916 O O . PRO A 1 118 ? 11.277 6.611 -82.510 1.00 60.81 118 PRO A O 1
ATOM 919 N N . ALA A 1 119 ? 11.693 8.439 -83.748 1.00 55.66 119 ALA A N 1
ATOM 920 C CA . ALA A 1 119 ? 10.512 9.212 -83.337 1.00 55.66 119 ALA A CA 1
ATOM 921 C C . ALA A 1 119 ? 9.157 8.517 -83.611 1.00 55.66 119 ALA A C 1
ATOM 923 O O . ALA A 1 119 ? 8.147 8.905 -83.032 1.00 55.66 119 ALA A O 1
ATOM 924 N N . ALA A 1 120 ? 9.144 7.482 -84.460 1.00 55.97 120 ALA A N 1
ATOM 925 C CA . ALA A 1 120 ? 7.979 6.671 -84.827 1.00 55.97 120 ALA A CA 1
ATOM 926 C C . ALA A 1 120 ? 7.986 5.265 -84.185 1.00 55.97 120 ALA A C 1
ATOM 928 O O . ALA A 1 120 ? 7.466 4.314 -84.762 1.00 55.97 120 ALA A O 1
ATOM 929 N N . ALA A 1 121 ? 8.624 5.095 -83.024 1.00 61.75 121 ALA A N 1
ATOM 930 C CA . ALA A 1 121 ? 8.640 3.809 -82.335 1.00 61.75 121 ALA A CA 1
ATOM 931 C C . ALA A 1 121 ? 7.249 3.457 -81.766 1.00 61.75 121 ALA A C 1
ATOM 933 O O . ALA A 1 121 ? 6.681 4.218 -80.984 1.00 61.75 121 ALA A O 1
ATOM 934 N N . GLU A 1 122 ? 6.736 2.266 -82.098 1.00 74.12 122 GLU A N 1
ATOM 935 C CA . GLU A 1 122 ? 5.556 1.662 -81.445 1.00 74.12 122 GLU A CA 1
ATOM 936 C C . GLU A 1 122 ? 5.791 1.394 -79.948 1.00 74.12 122 GLU A C 1
ATOM 938 O O . GLU A 1 122 ? 4.846 1.231 -79.175 1.00 74.12 122 GLU A O 1
ATOM 943 N N . LEU A 1 123 ? 7.062 1.364 -79.536 1.00 74.69 123 LEU A N 1
ATOM 944 C CA . LEU A 1 123 ? 7.496 1.168 -78.163 1.00 74.69 123 LEU A CA 1
ATOM 945 C C . LEU A 1 123 ? 7.835 2.500 -77.499 1.00 74.69 123 LEU A C 1
ATOM 947 O O . LEU A 1 123 ? 8.522 3.356 -78.061 1.00 74.69 123 LEU A O 1
ATOM 951 N N . LEU A 1 124 ? 7.415 2.639 -76.248 1.00 75.00 124 LEU A N 1
ATOM 952 C CA . LEU A 1 124 ? 7.855 3.705 -75.373 1.00 75.00 124 LEU A CA 1
ATOM 953 C C . LEU A 1 124 ? 9.321 3.410 -75.012 1.00 75.00 124 LEU A C 1
ATOM 955 O O . LEU A 1 124 ? 9.614 2.461 -74.288 1.00 75.00 124 LEU A O 1
ATOM 959 N N . LEU A 1 125 ? 10.258 4.194 -75.538 1.00 70.75 125 LEU A N 1
ATOM 960 C CA . LEU A 1 125 ? 11.689 4.100 -75.238 1.00 70.75 125 LEU A CA 1
ATOM 961 C C . LEU A 1 125 ? 12.219 5.501 -74.931 1.00 70.75 125 LEU A C 1
ATOM 963 O O . LEU A 1 125 ? 11.889 6.455 -75.632 1.00 70.75 125 LEU A O 1
ATOM 967 N N . ALA A 1 126 ? 13.050 5.626 -73.896 1.00 65.62 126 ALA A N 1
ATOM 968 C CA . ALA A 1 126 ? 13.767 6.862 -73.597 1.00 65.62 126 ALA A CA 1
ATOM 969 C C . ALA A 1 126 ? 15.262 6.710 -73.923 1.00 65.62 126 ALA A C 1
ATOM 971 O O . ALA A 1 126 ? 15.793 5.600 -73.805 1.00 65.62 126 ALA A O 1
ATOM 972 N N . PRO A 1 127 ? 15.959 7.805 -74.279 1.00 67.06 127 PRO A N 1
ATOM 973 C CA . PRO A 1 127 ? 17.412 7.800 -74.386 1.00 67.06 127 PRO A CA 1
ATOM 974 C C . PRO A 1 127 ? 18.045 7.339 -73.069 1.00 67.06 127 PRO A C 1
ATOM 976 O O . PRO A 1 127 ? 17.682 7.821 -71.991 1.00 67.06 127 PRO A O 1
ATOM 979 N N . VAL A 1 128 ? 18.999 6.412 -73.148 1.00 70.31 128 VAL A N 1
ATOM 980 C CA . VAL A 1 128 ? 19.801 6.020 -71.986 1.00 70.31 128 VAL A CA 1
ATOM 981 C C . VAL A 1 128 ? 20.804 7.135 -71.730 1.00 70.31 128 VAL A C 1
ATOM 983 O O . VAL A 1 128 ? 21.782 7.275 -72.451 1.00 70.31 128 VAL A O 1
ATOM 986 N N . THR A 1 129 ? 20.532 7.963 -70.727 1.00 73.25 129 THR A N 1
ATOM 987 C CA . THR A 1 129 ? 21.439 9.045 -70.315 1.00 73.25 129 THR A CA 1
ATOM 988 C C . THR A 1 129 ? 22.430 8.590 -69.250 1.00 73.25 129 THR A C 1
ATOM 990 O O . THR A 1 129 ? 23.486 9.194 -69.099 1.00 73.25 129 THR A O 1
ATOM 993 N N . HIS A 1 130 ? 22.100 7.516 -68.526 1.00 81.19 130 HIS A N 1
ATOM 994 C CA . HIS A 1 130 ? 22.918 6.982 -67.446 1.00 81.19 130 HIS A CA 1
ATOM 995 C C . HIS A 1 130 ? 22.942 5.451 -67.462 1.00 81.19 130 HIS A C 1
ATOM 997 O O . HIS A 1 130 ? 21.918 4.801 -67.691 1.00 81.19 130 HIS A O 1
ATOM 1003 N N . GLU A 1 131 ? 24.100 4.883 -67.148 1.00 85.94 131 GLU A N 1
ATOM 1004 C CA . GLU A 1 131 ? 24.320 3.457 -66.941 1.00 85.94 131 GLU A CA 1
ATOM 1005 C C . GLU A 1 131 ? 24.544 3.150 -65.460 1.00 85.94 131 GLU A C 1
ATOM 1007 O O . GLU A 1 131 ? 25.129 3.931 -64.708 1.00 85.94 131 GLU A O 1
ATOM 1012 N N . LEU A 1 132 ? 24.064 1.985 -65.028 1.00 89.31 132 LEU A N 1
ATOM 1013 C CA . LEU A 1 132 ? 24.247 1.516 -63.663 1.00 89.31 132 LEU A CA 1
ATOM 1014 C C . LEU A 1 132 ? 25.597 0.811 -63.534 1.00 89.31 132 LEU A C 1
ATOM 1016 O O . LEU A 1 132 ? 25.790 -0.272 -64.085 1.00 89.31 132 LEU A O 1
ATOM 1020 N N . TRP A 1 133 ? 26.486 1.365 -62.717 1.00 92.69 133 TRP A N 1
ATOM 1021 C CA . TRP A 1 133 ? 27.606 0.616 -62.164 1.00 92.69 133 TRP A CA 1
ATOM 1022 C C . TRP A 1 133 ? 27.205 0.054 -60.800 1.00 92.69 133 TRP A C 1
ATOM 1024 O O . TRP A 1 133 ? 26.656 0.783 -59.977 1.00 92.69 133 TRP A O 1
ATOM 1034 N N . MET A 1 134 ? 27.462 -1.232 -60.547 1.00 94.12 134 MET A N 1
ATOM 1035 C CA . MET A 1 134 ? 27.216 -1.831 -59.235 1.00 94.12 134 MET A CA 1
ATOM 1036 C C . MET A 1 134 ? 28.156 -2.995 -58.922 1.00 94.12 134 MET A C 1
ATOM 1038 O O . MET A 1 134 ? 28.532 -3.758 -59.811 1.00 94.12 134 MET A O 1
ATOM 1042 N N . GLN A 1 135 ? 28.458 -3.173 -57.639 1.00 95.25 135 GLN A N 1
ATOM 1043 C CA . GLN A 1 135 ? 29.130 -4.345 -57.080 1.00 95.25 135 GLN A CA 1
ATOM 1044 C C . GLN A 1 135 ? 28.387 -4.833 -55.830 1.00 95.25 135 GLN A C 1
ATOM 1046 O O . GLN A 1 135 ? 27.717 -4.054 -55.155 1.00 95.25 135 GLN A O 1
ATOM 1051 N N . GLN A 1 136 ? 28.480 -6.129 -55.527 1.00 95.25 136 GLN A N 1
ATOM 1052 C CA . GLN A 1 136 ? 27.847 -6.749 -54.358 1.00 95.25 136 GLN A CA 1
ATOM 1053 C C . GLN A 1 136 ? 28.874 -7.540 -53.548 1.00 95.25 136 GLN A C 1
ATOM 1055 O O . GLN A 1 136 ? 29.804 -8.098 -54.123 1.00 95.25 136 GLN A O 1
ATOM 1060 N N . HIS A 1 137 ? 28.669 -7.620 -52.231 1.00 94.19 137 HIS A N 1
ATOM 1061 C CA . HIS A 1 137 ? 29.532 -8.359 -51.297 1.00 94.19 137 HIS A CA 1
ATOM 1062 C C . HIS A 1 137 ? 31.019 -7.966 -51.385 1.00 94.19 137 HIS A C 1
ATOM 1064 O O . HIS A 1 137 ? 31.902 -8.818 -51.478 1.00 94.19 137 HIS A O 1
ATOM 1070 N N . VAL A 1 138 ? 31.291 -6.661 -51.357 1.00 93.62 138 VAL A N 1
ATOM 1071 C CA . VAL A 1 138 ? 32.631 -6.088 -51.507 1.00 93.62 138 VAL A CA 1
ATOM 1072 C C . VAL A 1 138 ? 33.327 -6.009 -50.137 1.00 93.62 138 VAL A C 1
ATOM 1074 O O . VAL A 1 138 ? 32.781 -5.410 -49.201 1.00 93.62 138 VAL A O 1
ATOM 1077 N N . PRO A 1 139 ? 34.533 -6.593 -49.977 1.00 92.56 139 PRO A N 1
ATOM 1078 C CA . PRO A 1 139 ? 35.357 -6.369 -48.793 1.00 92.56 139 PRO A CA 1
ATOM 1079 C C . PRO A 1 139 ? 35.706 -4.883 -48.655 1.00 92.56 139 PRO A C 1
ATOM 1081 O O . PRO A 1 139 ? 35.986 -4.225 -49.652 1.00 92.56 139 PRO A O 1
ATOM 1084 N N . LEU A 1 140 ? 35.758 -4.355 -47.430 1.00 89.31 140 LEU A N 1
ATOM 1085 C CA . LEU A 1 140 ? 35.969 -2.916 -47.200 1.00 89.31 140 LEU A CA 1
ATOM 1086 C C . LEU A 1 140 ? 37.227 -2.351 -47.872 1.00 89.31 140 LEU A C 1
ATOM 1088 O O . LEU A 1 140 ? 37.174 -1.261 -48.431 1.00 89.31 140 LEU A O 1
ATOM 1092 N N . ALA A 1 141 ? 38.328 -3.107 -47.871 1.00 89.75 141 ALA A N 1
ATOM 1093 C CA . ALA A 1 141 ? 39.583 -2.705 -48.512 1.00 89.75 141 ALA A CA 1
ATOM 1094 C C . ALA A 1 141 ? 39.459 -2.496 -50.034 1.00 89.75 141 ALA A C 1
ATOM 1096 O O . ALA A 1 141 ? 40.276 -1.794 -50.623 1.00 89.75 141 ALA A O 1
ATOM 1097 N N . ASN A 1 142 ? 38.433 -3.086 -50.654 1.00 93.62 142 ASN A N 1
ATOM 1098 C CA . ASN A 1 142 ? 38.210 -3.068 -52.097 1.00 93.62 142 ASN A CA 1
ATOM 1099 C C . ASN A 1 142 ? 37.042 -2.160 -52.510 1.00 93.62 142 ASN A C 1
ATOM 1101 O O . ASN A 1 142 ? 36.707 -2.123 -53.690 1.00 93.62 142 ASN A O 1
ATOM 1105 N N . SER A 1 143 ? 36.396 -1.462 -51.569 1.00 95.06 143 SER A N 1
ATOM 1106 C CA . SER A 1 143 ? 35.245 -0.611 -51.883 1.00 95.06 143 SER A CA 1
ATOM 1107 C C . SER A 1 143 ? 35.647 0.600 -52.724 1.00 95.06 143 SER A C 1
ATOM 1109 O O . SER A 1 143 ? 36.594 1.325 -52.401 1.00 95.06 143 SER A O 1
ATOM 1111 N N . ALA A 1 144 ? 34.881 0.860 -53.786 1.00 94.50 144 ALA A N 1
ATOM 1112 C CA . ALA A 1 144 ? 35.058 2.054 -54.608 1.00 94.50 144 ALA A CA 1
ATOM 1113 C C . ALA A 1 144 ? 34.373 3.300 -54.021 1.00 94.50 144 ALA A C 1
ATOM 1115 O O . ALA A 1 144 ? 34.599 4.406 -54.511 1.00 94.50 144 ALA A O 1
ATOM 1116 N N . MET A 1 145 ? 33.534 3.137 -52.992 1.00 95.69 145 MET A N 1
ATOM 1117 C CA . MET A 1 145 ? 32.792 4.230 -52.354 1.00 95.69 145 MET A CA 1
ATOM 1118 C C . MET A 1 145 ? 33.279 4.560 -50.939 1.00 95.69 145 MET A C 1
ATOM 1120 O O . MET A 1 145 ? 33.148 5.705 -50.504 1.00 95.69 145 MET A O 1
ATOM 1124 N N . VAL A 1 146 ? 33.861 3.597 -50.223 1.00 96.12 146 VAL A N 1
ATOM 1125 C CA . VAL A 1 146 ? 34.431 3.795 -48.883 1.00 96.12 146 VAL A CA 1
ATOM 1126 C C . VAL A 1 146 ? 35.929 4.074 -49.005 1.00 96.12 146 VAL A C 1
ATOM 1128 O O . VAL A 1 146 ? 36.664 3.366 -49.692 1.00 96.12 146 VAL A O 1
ATOM 1131 N N . GLU A 1 147 ? 36.389 5.143 -48.361 1.00 95.38 147 GLU A N 1
ATOM 1132 C CA . GLU A 1 147 ? 37.812 5.484 -48.278 1.00 95.38 147 GLU A CA 1
ATOM 1133 C C . GLU A 1 147 ? 38.455 4.845 -47.047 1.00 95.38 147 GLU A C 1
ATOM 1135 O O . GLU A 1 147 ? 39.555 4.303 -47.137 1.00 95.38 147 GLU A O 1
ATOM 1140 N N . GLY A 1 148 ? 37.758 4.879 -45.911 1.00 93.06 148 GLY A N 1
ATOM 1141 C CA . GLY A 1 148 ? 38.251 4.348 -44.651 1.00 93.06 148 GLY A CA 1
ATOM 1142 C C . GLY A 1 148 ? 37.132 4.039 -43.663 1.00 93.06 148 GLY A C 1
ATOM 1143 O O . GLY A 1 148 ? 36.021 4.562 -43.744 1.00 93.06 148 GLY A O 1
ATOM 1144 N N . ALA A 1 149 ? 37.443 3.158 -42.717 1.00 93.81 149 ALA A N 1
ATOM 1145 C CA . ALA A 1 149 ? 36.570 2.804 -41.607 1.00 93.81 149 ALA A CA 1
ATOM 1146 C C . ALA A 1 149 ? 37.415 2.747 -40.329 1.00 93.81 149 ALA A C 1
ATOM 1148 O O . ALA A 1 149 ? 38.080 1.746 -40.059 1.00 93.81 149 ALA A O 1
ATOM 1149 N N . ALA A 1 150 ? 37.432 3.842 -39.571 1.00 94.38 150 ALA A N 1
ATOM 1150 C CA . ALA A 1 150 ? 38.185 3.936 -38.326 1.00 94.38 150 ALA A CA 1
ATOM 1151 C C . ALA A 1 150 ? 37.311 3.489 -37.150 1.00 94.38 150 ALA A C 1
ATOM 1153 O O . ALA A 1 150 ? 36.164 3.912 -37.025 1.00 94.38 150 ALA A O 1
ATOM 1154 N N . VAL A 1 151 ? 37.839 2.628 -36.282 1.00 92.75 151 VAL A N 1
ATOM 1155 C CA . VAL A 1 151 ? 37.136 2.213 -35.063 1.00 92.75 151 VAL A CA 1
ATOM 1156 C C . VAL A 1 151 ? 37.433 3.215 -33.951 1.00 92.75 151 VAL A C 1
ATOM 1158 O O . VAL A 1 151 ? 38.587 3.386 -33.569 1.00 92.75 151 VAL A O 1
ATOM 1161 N N . GLU A 1 152 ? 36.390 3.833 -33.404 1.00 90.38 152 GLU A N 1
ATOM 1162 C CA . GLU A 1 152 ? 36.473 4.825 -32.330 1.00 90.38 152 GLU A CA 1
ATOM 1163 C C . GLU A 1 152 ? 35.604 4.369 -31.154 1.00 90.38 152 GLU A C 1
ATOM 1165 O O . GLU A 1 152 ? 34.381 4.518 -31.157 1.00 90.38 152 GLU A O 1
ATOM 1170 N N . GLY A 1 153 ? 36.231 3.757 -30.147 1.00 86.19 153 GLY A N 1
ATOM 1171 C CA . GLY A 1 153 ? 35.505 3.144 -29.033 1.00 86.19 153 GLY A CA 1
ATOM 1172 C C . GLY A 1 153 ? 34.572 2.025 -29.512 1.00 86.19 153 GLY A C 1
ATOM 1173 O O . GLY A 1 153 ? 35.016 1.030 -30.096 1.00 86.19 153 GLY A O 1
ATOM 1174 N N . ASP A 1 154 ? 33.271 2.176 -29.272 1.00 85.62 154 ASP A N 1
ATOM 1175 C CA . ASP A 1 154 ? 32.241 1.221 -29.703 1.00 85.62 154 ASP A CA 1
ATOM 1176 C C . ASP A 1 154 ? 31.686 1.497 -31.106 1.00 85.62 154 ASP A C 1
ATOM 1178 O O . ASP A 1 154 ? 30.975 0.650 -31.653 1.00 85.62 154 ASP A O 1
ATOM 1182 N N . ASP A 1 155 ? 32.086 2.600 -31.733 1.00 91.50 155 ASP A N 1
ATOM 1183 C CA . ASP A 1 155 ? 31.587 3.027 -33.035 1.00 91.50 155 ASP A CA 1
ATOM 1184 C C . ASP A 1 155 ? 32.616 2.787 -34.145 1.00 91.50 155 ASP A C 1
ATOM 1186 O O . ASP A 1 155 ? 33.810 2.586 -33.908 1.00 91.50 155 ASP A O 1
ATOM 1190 N N . THR A 1 156 ? 32.141 2.818 -35.388 1.00 94.62 156 THR A N 1
ATOM 1191 C CA . THR A 1 156 ? 32.982 2.923 -36.581 1.00 94.62 156 THR A CA 1
ATOM 1192 C C . THR A 1 156 ? 32.664 4.238 -37.290 1.00 94.62 156 THR A C 1
ATOM 1194 O O . THR A 1 156 ? 31.507 4.501 -37.617 1.00 94.62 156 THR A O 1
ATOM 1197 N N . LEU A 1 157 ? 33.678 5.060 -37.545 1.00 96.19 157 LEU A N 1
ATOM 1198 C CA . LEU A 1 157 ? 33.588 6.240 -38.397 1.00 96.19 157 LEU A CA 1
ATOM 1199 C C . LEU A 1 157 ? 33.913 5.837 -39.838 1.00 96.19 157 LEU A C 1
ATOM 1201 O O . LEU A 1 157 ? 35.037 5.438 -40.142 1.00 96.19 157 LEU A O 1
ATOM 1205 N N . VAL A 1 158 ? 32.921 5.927 -40.719 1.00 96.12 158 VAL A N 1
ATOM 1206 C CA . VAL A 1 158 ? 33.044 5.595 -42.140 1.00 96.12 158 VAL A CA 1
ATOM 1207 C C . VAL A 1 158 ? 33.288 6.874 -42.929 1.00 96.12 158 VAL A C 1
ATOM 1209 O O . VAL A 1 158 ? 32.433 7.761 -42.959 1.00 96.12 158 VAL A O 1
ATOM 1212 N N . THR A 1 159 ? 34.444 6.969 -43.583 1.00 96.25 159 THR A N 1
ATOM 1213 C CA . THR A 1 159 ? 34.763 8.057 -44.509 1.00 96.25 159 THR A CA 1
ATOM 1214 C C . THR A 1 159 ? 34.523 7.603 -45.941 1.00 96.25 159 THR A C 1
ATOM 1216 O O . THR A 1 159 ? 34.949 6.527 -46.367 1.00 96.25 159 THR A O 1
ATOM 1219 N N . PHE A 1 160 ? 33.809 8.427 -46.700 1.00 96.12 160 PHE A N 1
ATOM 1220 C CA . PHE A 1 160 ? 33.455 8.135 -48.085 1.00 96.12 160 PHE A CA 1
ATOM 1221 C C . PHE A 1 160 ? 34.453 8.769 -49.047 1.00 96.12 160 PHE A C 1
ATOM 1223 O O . PHE A 1 160 ? 35.009 9.831 -48.761 1.00 96.12 160 PHE A O 1
ATOM 1230 N N . ARG A 1 161 ? 34.645 8.142 -50.208 1.00 96.12 161 ARG A N 1
ATOM 1231 C CA . ARG A 1 161 ? 35.302 8.763 -51.366 1.00 96.12 161 ARG A CA 1
ATOM 1232 C C . ARG A 1 161 ? 34.375 9.816 -51.988 1.00 96.12 161 ARG A C 1
ATOM 1234 O O . ARG A 1 161 ? 33.245 10.012 -51.547 1.00 96.12 161 ARG A O 1
ATOM 1241 N N . GLU A 1 162 ? 34.842 10.508 -53.021 1.00 95.19 162 GLU A N 1
ATOM 1242 C CA . GLU A 1 162 ? 33.986 11.421 -53.781 1.00 95.19 162 GLU A CA 1
ATOM 1243 C C . GLU A 1 162 ? 32.954 10.652 -54.616 1.00 95.19 162 GLU A C 1
ATOM 1245 O O . GLU A 1 162 ? 33.293 9.936 -55.566 1.00 95.19 162 GLU A O 1
ATOM 1250 N N . LEU A 1 163 ? 31.680 10.818 -54.265 1.00 94.19 163 LEU A N 1
ATOM 1251 C CA . LEU A 1 163 ? 30.555 10.121 -54.881 1.00 94.19 163 LEU A CA 1
ATOM 1252 C C . LEU A 1 163 ? 29.785 11.058 -55.817 1.00 94.19 163 LEU A C 1
ATOM 1254 O O . LEU A 1 163 ? 29.800 12.279 -55.641 1.00 94.19 163 LEU A O 1
ATOM 1258 N N . ARG A 1 164 ? 29.079 10.488 -56.797 1.00 92.62 164 ARG A N 1
ATOM 1259 C CA . ARG A 1 164 ? 28.121 11.226 -57.632 1.00 92.62 164 ARG A CA 1
ATOM 1260 C C . ARG A 1 164 ? 26.735 11.273 -56.975 1.00 92.62 164 ARG A C 1
ATOM 1262 O O . ARG A 1 164 ? 26.347 10.287 -56.338 1.00 92.62 164 ARG A O 1
ATOM 1269 N N . PRO A 1 165 ? 25.953 12.349 -57.169 1.00 91.81 165 PRO A N 1
ATOM 1270 C CA . PRO A 1 165 ? 24.516 12.330 -56.895 1.00 91.81 165 PRO A CA 1
ATOM 1271 C C . PRO A 1 165 ? 23.844 11.136 -57.591 1.00 91.81 165 PRO A C 1
ATOM 1273 O O . PRO A 1 165 ? 24.142 10.841 -58.747 1.00 91.81 165 PRO A O 1
ATOM 1276 N N . GLY A 1 166 ? 22.953 10.431 -56.894 1.00 90.44 166 GLY A N 1
ATOM 1277 C CA . GLY A 1 166 ? 22.350 9.175 -57.360 1.00 90.44 166 GLY A CA 1
ATOM 1278 C C . GLY A 1 166 ? 23.121 7.903 -56.971 1.00 90.44 166 GLY A C 1
ATOM 1279 O O . GLY A 1 166 ? 22.822 6.831 -57.498 1.00 90.44 166 GLY A O 1
ATOM 1280 N N . SER A 1 167 ? 24.100 7.999 -56.064 1.00 94.44 167 SER A N 1
ATOM 1281 C CA . SER A 1 167 ? 24.835 6.842 -55.527 1.00 94.44 167 SER A CA 1
ATOM 1282 C C . SER A 1 167 ? 24.114 6.192 -54.344 1.00 94.44 167 SER A C 1
ATOM 1284 O O . SER A 1 167 ? 23.528 6.874 -53.502 1.00 94.44 167 SER A O 1
ATOM 1286 N N . VAL A 1 168 ? 24.207 4.867 -54.236 1.00 95.94 168 VAL A N 1
ATOM 1287 C CA . VAL A 1 168 ? 23.687 4.077 -53.115 1.00 95.94 168 VAL A CA 1
ATOM 1288 C C . VAL A 1 168 ? 24.757 3.116 -52.612 1.00 95.94 168 VAL A C 1
ATOM 1290 O O . VAL A 1 168 ? 25.354 2.368 -53.383 1.00 95.94 168 VAL A O 1
ATOM 1293 N N . LEU A 1 169 ? 24.940 3.088 -51.298 1.00 96.62 169 LEU A N 1
ATOM 1294 C CA . LEU A 1 169 ? 25.857 2.205 -50.592 1.00 96.62 169 LEU A CA 1
ATOM 1295 C C . LEU A 1 169 ? 25.102 1.465 -49.487 1.00 96.62 169 LEU A C 1
ATOM 1297 O O . LEU A 1 169 ? 24.315 2.058 -48.759 1.00 96.62 169 LEU A O 1
ATOM 1301 N N . VAL A 1 170 ? 25.339 0.166 -49.342 1.00 97.69 170 VAL A N 1
ATOM 1302 C CA . VAL A 1 170 ? 24.696 -0.676 -48.334 1.00 97.69 170 VAL A CA 1
ATOM 1303 C C . VAL A 1 170 ? 25.759 -1.342 -47.479 1.00 97.69 170 VAL A C 1
ATOM 1305 O O . VAL A 1 170 ? 26.551 -2.145 -47.963 1.00 97.69 170 VAL A O 1
ATOM 1308 N N . LEU A 1 171 ? 25.746 -1.032 -46.190 1.00 97.19 171 LEU A N 1
ATOM 1309 C CA . LEU A 1 171 ? 26.744 -1.435 -45.210 1.00 97.19 171 LEU A CA 1
ATOM 1310 C C . LEU A 1 171 ? 26.163 -2.459 -44.239 1.00 97.19 171 LEU A C 1
ATOM 1312 O O . LEU A 1 171 ? 25.029 -2.307 -43.777 1.00 97.19 171 LEU A O 1
ATOM 1316 N N . ARG A 1 172 ? 26.949 -3.475 -43.874 1.00 96.38 172 ARG A N 1
ATOM 1317 C CA . ARG A 1 172 ? 26.599 -4.416 -42.804 1.00 96.38 172 ARG A CA 1
ATOM 1318 C C . ARG A 1 172 ? 27.403 -4.115 -41.549 1.00 96.38 172 ARG A C 1
ATOM 1320 O O . ARG A 1 172 ? 28.629 -4.094 -41.577 1.00 96.38 172 ARG A O 1
ATOM 1327 N N . VAL A 1 173 ? 26.709 -3.975 -40.426 1.00 95.56 173 VAL A N 1
ATOM 1328 C CA . VAL A 1 173 ? 27.317 -3.661 -39.130 1.00 95.56 173 VAL A CA 1
ATOM 1329 C C . VAL A 1 173 ? 26.935 -4.724 -38.103 1.00 95.56 173 VAL A C 1
ATOM 1331 O O . VAL A 1 173 ? 25.796 -5.199 -38.059 1.00 95.56 173 VAL A O 1
ATOM 1334 N N . ALA A 1 174 ? 27.893 -5.117 -37.269 1.00 94.56 174 ALA A N 1
ATOM 1335 C CA . ALA A 1 174 ? 27.669 -5.987 -36.119 1.00 94.56 174 ALA A CA 1
ATOM 1336 C C . ALA A 1 174 ? 27.989 -5.259 -34.809 1.00 94.56 174 ALA A C 1
ATOM 1338 O O . ALA A 1 174 ? 28.839 -4.370 -34.799 1.00 94.56 174 ALA A O 1
ATOM 1339 N N . PRO A 1 175 ? 27.355 -5.636 -33.686 1.00 93.31 175 PRO A N 1
ATOM 1340 C CA . PRO A 1 175 ? 27.741 -5.094 -32.391 1.00 93.31 175 PRO A CA 1
ATOM 1341 C C . PRO A 1 175 ? 29.196 -5.473 -32.049 1.00 93.31 175 PRO A C 1
ATOM 1343 O O . PRO A 1 175 ? 29.667 -6.531 -32.486 1.00 93.31 175 PRO A O 1
ATOM 1346 N N . PRO A 1 176 ? 29.904 -4.667 -31.234 1.00 92.06 176 PRO A N 1
ATOM 1347 C CA . PRO A 1 176 ? 31.228 -5.023 -30.727 1.00 92.06 176 PRO A CA 1
ATOM 1348 C C . PRO A 1 176 ? 31.205 -6.371 -29.993 1.00 92.06 176 PRO A C 1
ATOM 1350 O O . PRO A 1 176 ? 30.178 -6.767 -29.439 1.00 92.06 176 PRO A O 1
ATOM 1353 N N . ALA A 1 177 ? 32.338 -7.079 -29.942 1.00 90.38 177 ALA A N 1
ATOM 1354 C CA . ALA A 1 177 ? 32.405 -8.425 -29.360 1.00 90.38 177 ALA A CA 1
ATOM 1355 C C . ALA A 1 177 ? 31.902 -8.483 -27.902 1.00 90.38 177 ALA A C 1
ATOM 1357 O O . ALA A 1 177 ? 31.169 -9.407 -27.542 1.00 90.38 177 ALA A O 1
ATOM 1358 N N . ALA A 1 178 ? 32.232 -7.467 -27.095 1.00 91.44 178 ALA A N 1
ATOM 1359 C CA . ALA A 1 178 ? 31.762 -7.333 -25.716 1.00 91.44 178 ALA A CA 1
ATOM 1360 C C . ALA A 1 178 ? 30.232 -7.181 -25.635 1.00 91.44 178 ALA A C 1
ATOM 1362 O O . ALA A 1 178 ? 29.580 -7.907 -24.884 1.00 91.44 178 ALA A O 1
ATOM 1363 N N . ALA A 1 179 ? 29.648 -6.315 -26.469 1.00 93.12 179 ALA A N 1
ATOM 1364 C CA . ALA A 1 179 ? 28.202 -6.137 -26.555 1.00 93.12 179 ALA A CA 1
ATOM 1365 C C . ALA A 1 179 ? 27.502 -7.404 -27.074 1.00 93.12 179 ALA A C 1
ATOM 1367 O O . ALA A 1 179 ? 26.461 -7.798 -26.555 1.00 93.12 179 ALA A O 1
ATOM 1368 N N . ALA A 1 180 ? 28.086 -8.099 -28.054 1.00 93.25 180 ALA A N 1
ATOM 1369 C CA . ALA A 1 180 ? 27.556 -9.359 -28.569 1.00 93.25 180 ALA A CA 1
ATOM 1370 C C . ALA A 1 180 ? 27.540 -10.463 -27.494 1.00 93.25 180 ALA A C 1
ATOM 1372 O O . ALA A 1 180 ? 26.587 -11.242 -27.427 1.00 93.25 180 ALA A O 1
ATOM 1373 N N . ALA A 1 181 ? 28.573 -10.530 -26.647 1.00 94.88 181 ALA A N 1
ATOM 1374 C CA . ALA A 1 181 ? 28.611 -11.427 -25.494 1.00 94.88 181 ALA A CA 1
ATOM 1375 C C . ALA A 1 181 ? 27.533 -11.063 -24.463 1.00 94.88 181 ALA A C 1
ATOM 1377 O O . ALA A 1 181 ? 26.732 -11.923 -24.099 1.00 94.88 181 ALA A O 1
ATOM 1378 N N . ALA A 1 182 ? 27.429 -9.783 -24.100 1.00 96.25 182 ALA A N 1
ATOM 1379 C CA . ALA A 1 182 ? 26.405 -9.292 -23.186 1.00 96.25 182 ALA A CA 1
ATOM 1380 C C . ALA A 1 182 ? 24.977 -9.583 -23.678 1.00 96.25 182 ALA A C 1
ATOM 1382 O O . ALA A 1 182 ? 24.130 -10.021 -22.905 1.00 96.25 182 ALA A O 1
ATOM 1383 N N . LEU A 1 183 ? 24.704 -9.420 -24.977 1.00 95.75 183 LEU A N 1
ATOM 1384 C CA . LEU A 1 183 ? 23.407 -9.753 -25.572 1.00 95.75 183 LEU A CA 1
ATOM 1385 C C . LEU A 1 183 ? 23.064 -11.244 -25.440 1.00 95.75 183 LEU A C 1
ATOM 1387 O O . LEU A 1 183 ? 21.901 -11.573 -25.203 1.00 95.75 183 LEU A O 1
ATOM 1391 N N . ARG A 1 184 ? 24.050 -12.148 -25.559 1.00 95.12 184 ARG A N 1
ATOM 1392 C CA . ARG A 1 184 ? 23.842 -13.591 -25.331 1.00 95.12 184 ARG A CA 1
ATOM 1393 C C . ARG A 1 184 ? 23.518 -13.887 -23.870 1.00 95.12 184 ARG A C 1
ATOM 1395 O O . ARG A 1 184 ? 22.595 -14.651 -23.605 1.00 95.12 184 ARG A O 1
ATOM 1402 N N . GLU A 1 185 ? 24.226 -13.251 -22.941 1.00 96.06 185 GLU A N 1
ATOM 1403 C CA . GLU A 1 185 ? 23.965 -13.377 -21.503 1.00 96.06 185 GLU A CA 1
ATOM 1404 C C . GLU A 1 185 ? 22.557 -12.867 -21.145 1.00 96.06 185 GLU A C 1
ATOM 1406 O O . GLU A 1 185 ? 21.787 -13.568 -20.494 1.00 96.06 185 GLU A O 1
ATOM 1411 N N . LEU A 1 186 ? 22.156 -11.701 -21.663 1.00 96.25 186 LEU A N 1
ATOM 1412 C CA . LEU A 1 186 ? 20.823 -11.117 -21.446 1.00 96.25 186 LEU A CA 1
ATOM 1413 C C . LEU A 1 186 ? 19.691 -11.920 -22.104 1.00 96.25 186 LEU A C 1
ATOM 1415 O O . LEU A 1 186 ? 18.529 -11.845 -21.686 1.00 96.25 186 LEU A O 1
ATOM 1419 N N . ALA A 1 187 ? 20.010 -12.675 -23.155 1.00 94.06 187 ALA A N 1
ATOM 1420 C CA . ALA A 1 187 ? 19.086 -13.587 -23.814 1.00 94.06 187 ALA A CA 1
ATOM 1421 C C . ALA A 1 187 ? 18.916 -14.920 -23.068 1.00 94.06 187 ALA A C 1
ATOM 1423 O O . ALA A 1 187 ? 17.972 -15.648 -23.380 1.00 94.06 187 ALA A O 1
ATOM 1424 N N . ALA A 1 188 ? 19.773 -15.233 -22.090 1.00 94.88 188 ALA A N 1
ATOM 1425 C CA . ALA A 1 188 ? 19.714 -16.489 -21.358 1.00 94.88 188 ALA A CA 1
ATOM 1426 C C . ALA A 1 188 ? 18.381 -16.623 -20.588 1.00 94.88 188 ALA A C 1
ATOM 1428 O O . ALA A 1 188 ? 18.059 -15.766 -19.760 1.00 94.88 188 ALA A O 1
ATOM 1429 N N . PRO A 1 189 ? 17.613 -17.715 -20.780 1.00 91.94 189 PRO A N 1
ATOM 1430 C CA . PRO A 1 189 ? 16.344 -17.920 -20.072 1.00 91.94 189 PRO A CA 1
ATOM 1431 C C . PRO A 1 189 ? 16.487 -17.947 -18.543 1.00 91.94 189 PRO A C 1
ATOM 1433 O O . PRO A 1 189 ? 15.559 -17.584 -17.821 1.00 91.94 189 PRO A O 1
ATOM 1436 N N . ALA A 1 190 ? 17.658 -18.360 -18.051 1.00 95.12 190 ALA A N 1
ATOM 1437 C CA . ALA A 1 190 ? 17.968 -18.497 -16.632 1.00 95.12 190 ALA A CA 1
ATOM 1438 C C . ALA A 1 190 ? 18.604 -17.243 -16.000 1.00 95.12 190 ALA A C 1
ATOM 1440 O O . ALA A 1 190 ? 18.994 -17.306 -14.838 1.00 95.12 190 ALA A O 1
ATOM 1441 N N . LEU A 1 191 ? 18.687 -16.105 -16.709 1.00 97.38 191 LEU A N 1
ATOM 1442 C CA . LEU A 1 191 ? 19.350 -14.882 -16.219 1.00 97.38 191 LEU A CA 1
ATOM 1443 C C . LEU A 1 191 ? 18.894 -14.470 -14.806 1.00 97.38 191 LEU A C 1
ATOM 1445 O O . LEU A 1 191 ? 19.709 -14.142 -13.952 1.00 97.38 191 LEU A O 1
ATOM 1449 N N . LEU A 1 192 ? 17.583 -14.516 -14.549 1.00 98.06 192 LEU A N 1
ATOM 1450 C CA . LEU A 1 192 ? 16.988 -14.143 -13.258 1.00 98.06 192 LEU A CA 1
ATOM 1451 C C . LEU A 1 192 ? 16.733 -15.342 -12.332 1.00 98.06 192 LEU A C 1
ATOM 1453 O O . LEU A 1 192 ? 16.078 -15.185 -11.301 1.00 98.06 192 LEU A O 1
ATOM 1457 N N . GLN A 1 193 ? 17.214 -16.538 -12.677 1.00 98.19 193 GLN A N 1
ATOM 1458 C CA . GLN A 1 193 ? 17.035 -17.727 -11.844 1.00 98.19 193 GLN A CA 1
ATOM 1459 C C . GLN A 1 193 ? 17.742 -17.589 -10.481 1.00 98.19 193 GLN A C 1
ATOM 1461 O O . GLN A 1 193 ? 17.064 -17.797 -9.475 1.00 98.19 193 GLN A O 1
ATOM 1466 N N . PRO A 1 194 ? 19.003 -17.111 -10.391 1.00 98.38 194 PRO A N 1
ATOM 1467 C CA . PRO A 1 194 ? 19.643 -16.864 -9.096 1.00 98.38 194 PRO A CA 1
ATOM 1468 C C . PRO A 1 194 ? 18.875 -15.852 -8.239 1.00 98.38 194 PRO A C 1
ATOM 1470 O O . PRO A 1 194 ? 18.709 -16.050 -7.038 1.00 98.38 194 PRO A O 1
ATOM 1473 N N . PHE A 1 195 ? 18.333 -14.796 -8.860 1.00 98.50 195 PHE A N 1
ATOM 1474 C CA . PHE A 1 195 ? 17.504 -13.815 -8.157 1.00 98.50 195 PHE A CA 1
ATOM 1475 C C . PHE A 1 195 ? 16.224 -14.466 -7.626 1.00 98.50 195 PHE A C 1
ATOM 1477 O O . PHE A 1 195 ? 15.886 -14.304 -6.458 1.00 98.50 195 PHE A O 1
ATOM 1484 N N . ARG A 1 196 ? 15.540 -15.273 -8.446 1.00 98.25 196 ARG A N 1
ATOM 1485 C CA . ARG A 1 196 ? 14.352 -16.032 -8.031 1.00 98.25 196 ARG A CA 1
ATOM 1486 C C . ARG A 1 196 ? 14.647 -16.972 -6.860 1.00 98.25 196 ARG A C 1
ATOM 1488 O O . ARG A 1 196 ? 13.809 -17.093 -5.969 1.00 98.25 196 ARG A O 1
ATOM 1495 N N . ASP A 1 197 ? 15.801 -17.627 -6.856 1.00 98.25 197 ASP A N 1
ATOM 1496 C CA . ASP A 1 197 ? 16.197 -18.535 -5.780 1.00 98.25 197 ASP A CA 1
ATOM 1497 C C . ASP A 1 197 ? 16.519 -17.776 -4.490 1.00 98.25 197 ASP A C 1
ATOM 1499 O O . ASP A 1 197 ? 16.036 -18.162 -3.424 1.00 98.25 197 ASP A O 1
ATOM 1503 N N . ALA A 1 198 ? 17.187 -16.625 -4.596 1.00 98.31 198 ALA A N 1
ATOM 1504 C CA . ALA A 1 198 ? 17.427 -15.722 -3.473 1.00 98.31 198 ALA A CA 1
ATOM 1505 C C . ALA A 1 198 ? 16.140 -15.127 -2.874 1.00 98.31 198 ALA A C 1
ATOM 1507 O O . ALA A 1 198 ? 16.128 -14.750 -1.705 1.00 98.31 198 ALA A O 1
ATOM 1508 N N . LEU A 1 199 ? 15.038 -15.072 -3.632 1.00 98.44 199 LEU A N 1
ATOM 1509 C CA . LEU A 1 199 ? 13.739 -14.658 -3.102 1.00 98.44 199 LEU A CA 1
ATOM 1510 C C . LEU A 1 199 ? 13.062 -15.738 -2.250 1.00 98.44 199 LEU A C 1
ATOM 1512 O O . LEU A 1 199 ? 12.165 -15.387 -1.494 1.00 98.44 199 LEU A O 1
ATOM 1516 N N . ARG A 1 200 ? 13.402 -17.031 -2.370 1.00 97.12 200 ARG A N 1
ATOM 1517 C CA . ARG A 1 200 ? 12.702 -18.138 -1.676 1.00 97.12 200 ARG A CA 1
ATOM 1518 C C . ARG A 1 200 ? 12.764 -18.093 -0.137 1.00 97.12 200 ARG A C 1
ATOM 1520 O O . ARG A 1 200 ? 11.718 -18.335 0.459 1.00 97.12 200 ARG A O 1
ATOM 1527 N N . PRO A 1 201 ? 13.899 -17.787 0.519 1.00 96.75 201 PRO A N 1
ATOM 1528 C CA . PRO A 1 201 ? 13.961 -17.767 1.984 1.00 96.75 201 PRO A CA 1
ATOM 1529 C C . PRO A 1 201 ? 13.339 -16.512 2.612 1.00 96.75 201 PRO A C 1
ATOM 1531 O O . PRO A 1 201 ? 13.079 -16.508 3.808 1.00 96.75 201 PRO A O 1
ATOM 1534 N N . LEU A 1 202 ? 13.090 -15.457 1.830 1.00 97.25 202 LEU A N 1
ATOM 1535 C CA . LEU A 1 202 ? 12.575 -14.186 2.347 1.00 97.25 202 LEU A CA 1
ATOM 1536 C C . LEU A 1 202 ? 11.131 -14.325 2.842 1.00 97.25 202 LEU A C 1
ATOM 1538 O O . LEU A 1 202 ? 10.324 -15.010 2.211 1.00 97.25 202 LEU A O 1
ATOM 1542 N N . SER A 1 203 ? 10.779 -13.640 3.924 1.00 96.12 203 SER A N 1
ATOM 1543 C CA . SER A 1 203 ? 9.403 -13.441 4.379 1.00 96.12 203 SER A CA 1
ATOM 1544 C C . SER A 1 203 ? 8.769 -12.214 3.708 1.00 96.12 203 SER A C 1
ATOM 1546 O O . SER A 1 203 ? 9.386 -11.508 2.907 1.00 96.12 203 SER A O 1
ATOM 1548 N N . LEU A 1 204 ? 7.505 -11.935 4.033 1.00 97.81 204 LEU A N 1
ATOM 1549 C CA . LEU A 1 204 ? 6.839 -10.710 3.583 1.00 97.81 204 LEU A CA 1
ATOM 1550 C C . LEU A 1 204 ? 7.457 -9.442 4.195 1.00 97.81 204 LEU A C 1
ATOM 1552 O O . LEU A 1 204 ? 7.338 -8.378 3.593 1.00 97.81 204 LEU A O 1
ATOM 1556 N N . VAL A 1 205 ? 8.143 -9.554 5.339 1.00 95.81 205 VAL A N 1
ATOM 1557 C CA . VAL A 1 205 ? 8.841 -8.433 5.982 1.00 95.81 205 VAL A CA 1
ATOM 1558 C C . VAL A 1 205 ? 10.095 -8.050 5.197 1.00 95.81 205 VAL A C 1
ATOM 1560 O O . VAL A 1 205 ? 10.265 -6.877 4.888 1.00 95.81 205 VAL A O 1
ATOM 1563 N N . GLU A 1 206 ? 10.943 -8.997 4.782 1.00 96.81 206 GLU A N 1
ATOM 1564 C CA . GLU A 1 206 ? 12.102 -8.645 3.943 1.00 96.81 206 GLU A CA 1
ATOM 1565 C C . GLU A 1 206 ? 11.680 -8.195 2.536 1.00 96.81 206 GLU A C 1
ATOM 1567 O O . GLU A 1 206 ? 12.324 -7.341 1.922 1.00 96.81 206 GLU A O 1
ATOM 1572 N N . LEU A 1 207 ? 10.557 -8.709 2.022 1.00 98.25 207 LEU A N 1
ATOM 1573 C CA . LEU A 1 207 ? 10.012 -8.261 0.739 1.00 98.25 207 LEU A CA 1
ATOM 1574 C C . LEU A 1 207 ? 9.497 -6.810 0.773 1.00 98.25 207 LEU A C 1
ATOM 1576 O O . LEU A 1 207 ? 9.476 -6.183 -0.286 1.00 98.25 207 LEU A O 1
ATOM 1580 N N . ASN A 1 208 ? 9.157 -6.247 1.944 1.00 98.00 208 ASN A N 1
ATOM 1581 C CA . ASN A 1 208 ? 8.910 -4.805 2.100 1.00 98.00 208 ASN A CA 1
ATOM 1582 C C . ASN A 1 208 ? 10.158 -3.995 1.728 1.00 98.00 208 ASN A C 1
ATOM 1584 O O . ASN A 1 208 ? 10.088 -3.143 0.845 1.00 98.00 208 ASN A O 1
ATOM 1588 N N . ALA A 1 209 ? 11.302 -4.306 2.341 1.00 96.12 209 ALA A N 1
ATOM 1589 C CA . ALA A 1 209 ? 12.562 -3.610 2.091 1.00 96.12 209 ALA A CA 1
ATOM 1590 C C . ALA A 1 209 ? 13.064 -3.812 0.650 1.00 96.12 209 ALA A C 1
ATOM 1592 O O . ALA A 1 209 ? 13.601 -2.886 0.035 1.00 96.12 209 ALA A O 1
ATOM 1593 N N . LEU A 1 210 ? 12.839 -4.995 0.068 1.00 98.06 210 LEU A N 1
ATOM 1594 C CA . LEU A 1 210 ? 13.222 -5.291 -1.312 1.00 98.06 210 LEU A CA 1
ATOM 1595 C C . LEU A 1 210 ? 12.384 -4.521 -2.349 1.00 98.06 210 LEU A C 1
ATOM 1597 O O . LEU A 1 210 ? 12.934 -4.013 -3.331 1.00 98.06 210 LEU A O 1
ATOM 1601 N N . LEU A 1 211 ? 11.063 -4.439 -2.154 1.00 98.50 211 LEU A N 1
ATOM 1602 C CA . LEU A 1 211 ? 10.143 -3.837 -3.125 1.00 98.50 211 LEU A CA 1
ATOM 1603 C C . LEU A 1 211 ? 9.895 -2.347 -2.893 1.00 98.50 211 LEU A C 1
ATOM 1605 O O . LEU A 1 211 ? 9.860 -1.602 -3.867 1.00 98.50 211 LEU A O 1
ATOM 1609 N N . TYR A 1 212 ? 9.697 -1.923 -1.649 1.00 98.25 212 TYR A N 1
ATOM 1610 C CA . TYR A 1 212 ? 9.074 -0.643 -1.324 1.00 98.25 212 TYR A CA 1
ATOM 1611 C C . TYR A 1 212 ? 10.031 0.278 -0.568 1.00 98.25 212 TYR A C 1
ATOM 1613 O O . TYR A 1 212 ? 10.968 0.779 -1.181 1.00 98.25 212 TYR A O 1
ATOM 1621 N N . ARG A 1 213 ? 9.783 0.510 0.723 1.00 96.88 213 ARG A N 1
ATOM 1622 C CA . ARG A 1 213 ? 10.341 1.590 1.548 1.00 96.88 213 ARG A CA 1
ATOM 1623 C C . ARG A 1 213 ? 10.242 2.972 0.917 1.00 96.88 213 ARG A C 1
ATOM 1625 O O . ARG A 1 213 ? 10.919 3.288 -0.062 1.00 96.88 213 ARG A O 1
ATOM 1632 N N . CYS A 1 214 ? 9.393 3.818 1.494 1.00 97.19 214 CYS A N 1
ATOM 1633 C CA . CYS A 1 214 ? 9.420 5.234 1.142 1.00 97.19 214 CYS A CA 1
ATOM 1634 C C . CYS A 1 214 ? 10.741 5.867 1.614 1.00 97.19 214 CYS A C 1
ATOM 1636 O O . CYS A 1 214 ? 11.499 5.272 2.386 1.00 97.19 214 CYS A O 1
ATOM 1638 N N . GLU A 1 215 ? 11.022 7.090 1.169 1.00 96.69 215 GLU A N 1
ATOM 1639 C CA . GLU A 1 215 ? 12.274 7.768 1.508 1.00 96.69 215 GLU A CA 1
ATOM 1640 C C . GLU A 1 215 ? 12.521 7.865 3.023 1.00 96.69 215 GLU A C 1
ATOM 1642 O O . GLU A 1 215 ? 13.641 7.627 3.470 1.00 96.69 215 GLU A O 1
ATOM 1647 N N . ALA A 1 216 ? 11.489 8.155 3.821 1.00 96.56 216 ALA A N 1
ATOM 1648 C CA . ALA A 1 216 ? 11.625 8.243 5.273 1.00 96.56 216 ALA A CA 1
ATOM 1649 C C . ALA A 1 216 ? 12.051 6.902 5.899 1.00 96.56 216 ALA A C 1
ATOM 1651 O O . ALA A 1 216 ? 12.964 6.877 6.723 1.00 96.56 216 ALA A O 1
ATOM 1652 N N . GLU A 1 217 ? 11.446 5.785 5.477 1.00 96.69 217 GLU A N 1
ATOM 1653 C CA . GLU A 1 217 ? 11.805 4.443 5.964 1.00 96.69 217 GLU A CA 1
ATOM 1654 C C . GLU A 1 217 ? 13.232 4.064 5.561 1.00 96.69 217 GLU A C 1
ATOM 1656 O O . GLU A 1 217 ? 13.989 3.529 6.368 1.00 96.69 217 GLU A O 1
ATOM 1661 N N . GLU A 1 218 ? 13.619 4.365 4.320 1.00 95.88 218 GLU A N 1
ATOM 1662 C CA . GLU A 1 218 ? 14.966 4.073 3.831 1.00 95.88 218 GLU A CA 1
ATOM 1663 C C . GLU A 1 218 ? 16.024 4.921 4.557 1.00 95.88 218 GLU A C 1
ATOM 1665 O O . GLU A 1 218 ? 17.086 4.402 4.903 1.00 95.88 218 GLU A O 1
ATOM 1670 N N . ARG A 1 219 ? 15.735 6.198 4.851 1.00 95.56 219 ARG A N 1
ATOM 1671 C CA . ARG A 1 219 ? 16.607 7.072 5.656 1.00 95.56 219 ARG A CA 1
ATOM 1672 C C . ARG A 1 219 ? 16.763 6.565 7.087 1.00 95.56 219 ARG A C 1
ATOM 1674 O O . ARG A 1 219 ? 17.881 6.555 7.594 1.00 95.56 219 ARG A O 1
ATOM 1681 N N . ALA A 1 220 ? 15.687 6.082 7.714 1.00 93.25 220 ALA A N 1
ATOM 1682 C CA . ALA A 1 220 ? 15.755 5.467 9.044 1.00 93.25 220 ALA A CA 1
ATOM 1683 C C . ALA A 1 220 ? 16.657 4.216 9.070 1.00 93.25 220 ALA A C 1
ATOM 1685 O O . ALA A 1 220 ? 17.274 3.919 10.088 1.00 93.25 220 ALA A O 1
ATOM 1686 N N . ALA A 1 221 ? 16.788 3.519 7.938 1.00 90.88 221 ALA A N 1
ATOM 1687 C CA . ALA A 1 221 ? 17.717 2.406 7.749 1.00 90.88 221 ALA A CA 1
ATOM 1688 C C . ALA A 1 221 ? 19.122 2.828 7.249 1.00 90.88 221 ALA A C 1
ATOM 1690 O O . ALA A 1 221 ? 19.919 1.972 6.864 1.00 90.88 221 ALA A O 1
ATOM 1691 N N . GLY A 1 222 ? 19.445 4.129 7.234 1.00 90.38 222 GLY A N 1
ATOM 1692 C CA . GLY A 1 222 ? 20.754 4.653 6.815 1.00 90.38 222 GLY A CA 1
ATOM 1693 C C . GLY A 1 222 ? 20.944 4.792 5.297 1.00 90.38 222 GLY A C 1
ATOM 1694 O O . GLY A 1 222 ? 22.074 4.785 4.806 1.00 90.38 222 GLY A O 1
ATOM 1695 N N . GLY A 1 223 ? 19.858 4.869 4.524 1.00 92.00 223 GLY A N 1
ATOM 1696 C CA . GLY A 1 223 ? 19.871 5.067 3.074 1.00 92.00 223 GLY A CA 1
ATOM 1697 C C . GLY A 1 223 ? 19.076 6.285 2.602 1.00 92.00 223 GLY A C 1
ATOM 1698 O O . GLY A 1 223 ? 18.991 7.299 3.284 1.00 92.00 223 GLY A O 1
ATOM 1699 N N . GLY A 1 224 ? 18.517 6.188 1.398 1.00 93.75 224 GLY A N 1
ATOM 1700 C CA . GLY A 1 224 ? 17.672 7.210 0.788 1.00 93.75 224 GLY A CA 1
ATOM 1701 C C . GLY A 1 224 ? 17.088 6.709 -0.530 1.00 93.75 224 GLY A C 1
ATOM 1702 O O . GLY A 1 224 ? 17.617 5.764 -1.122 1.00 93.75 224 GLY A O 1
ATOM 1703 N N . ALA A 1 225 ? 15.993 7.324 -0.973 1.00 95.88 225 ALA A N 1
ATOM 1704 C CA . ALA A 1 225 ? 15.424 7.036 -2.283 1.00 95.88 225 ALA A CA 1
ATOM 1705 C C . ALA A 1 225 ? 16.323 7.601 -3.393 1.00 95.88 225 ALA A C 1
ATOM 1707 O O . ALA A 1 225 ? 16.905 8.677 -3.255 1.00 95.88 225 ALA A O 1
ATOM 1708 N N . TYR A 1 226 ? 16.443 6.874 -4.503 1.00 97.56 226 TYR A N 1
ATOM 1709 C CA . TYR A 1 226 ? 17.241 7.330 -5.636 1.00 97.56 226 TYR A CA 1
ATOM 1710 C C . TYR A 1 226 ? 16.608 8.556 -6.302 1.00 97.56 226 TYR A C 1
ATOM 1712 O O . TYR A 1 226 ? 15.413 8.544 -6.594 1.00 97.56 226 TYR A O 1
ATOM 1720 N N . HIS A 1 227 ? 17.408 9.578 -6.603 1.00 97.69 227 HIS A N 1
ATOM 1721 C CA . HIS A 1 227 ? 16.965 10.756 -7.343 1.00 97.69 227 HIS A CA 1
ATOM 1722 C C . HIS A 1 227 ? 17.339 10.639 -8.823 1.00 97.69 227 HIS A C 1
ATOM 1724 O O . HIS A 1 227 ? 18.517 10.611 -9.172 1.00 97.69 227 HIS A O 1
ATOM 1730 N N . VAL A 1 228 ? 16.338 10.608 -9.703 1.00 97.31 228 VAL A N 1
ATOM 1731 C CA . VAL A 1 228 ? 16.526 10.619 -11.157 1.00 97.31 228 VAL A CA 1
ATOM 1732 C C . VAL A 1 228 ? 16.604 12.078 -11.633 1.00 97.31 228 VAL A C 1
ATOM 1734 O O . VAL A 1 228 ? 15.619 12.810 -11.486 1.00 97.31 228 VAL A O 1
ATOM 1737 N N . PRO A 1 229 ? 17.739 12.538 -12.199 1.00 96.94 229 PRO A N 1
ATOM 1738 C CA . PRO A 1 229 ? 17.868 13.893 -12.734 1.00 96.94 229 PRO A CA 1
ATOM 1739 C C . PRO A 1 229 ? 16.764 14.220 -13.747 1.00 96.94 229 PRO A C 1
ATOM 1741 O O . PRO A 1 229 ? 16.434 13.397 -14.597 1.00 96.94 229 PRO A O 1
ATOM 1744 N N . GLY A 1 230 ? 16.169 15.411 -13.636 1.00 95.31 230 GLY A N 1
ATOM 1745 C CA . GLY A 1 230 ? 15.059 15.843 -14.495 1.00 95.31 230 GLY A CA 1
ATOM 1746 C C . GLY A 1 230 ? 13.702 15.188 -14.200 1.00 95.31 230 GLY A C 1
ATOM 1747 O O . GLY A 1 230 ? 12.739 15.487 -14.896 1.00 95.31 230 GLY A O 1
ATOM 1748 N N . HIS A 1 231 ? 13.605 14.317 -13.188 1.00 95.19 231 HIS A N 1
ATOM 1749 C CA . HIS A 1 231 ? 12.342 13.711 -12.749 1.00 95.19 231 HIS A CA 1
ATOM 1750 C C . HIS A 1 231 ? 12.078 13.920 -11.252 1.00 95.19 231 HIS A C 1
ATOM 1752 O O . HIS A 1 231 ? 11.022 14.426 -10.891 1.00 95.19 231 HIS A O 1
ATOM 1758 N N . GLY A 1 232 ? 13.028 13.563 -10.385 1.00 96.19 232 GLY A N 1
ATOM 1759 C CA . GLY A 1 232 ? 12.866 13.622 -8.931 1.00 96.19 232 GLY A CA 1
ATOM 1760 C C . GLY A 1 232 ? 13.218 12.310 -8.232 1.00 96.19 232 GLY A C 1
ATOM 1761 O O . GLY A 1 232 ? 13.742 11.373 -8.843 1.00 96.19 232 GLY A O 1
ATOM 1762 N N . ALA A 1 233 ? 12.937 12.243 -6.931 1.00 96.00 233 ALA A N 1
ATOM 1763 C CA . ALA A 1 233 ? 13.114 11.033 -6.135 1.00 96.00 233 ALA A CA 1
ATOM 1764 C C . ALA A 1 233 ? 12.111 9.939 -6.531 1.00 96.00 233 ALA A C 1
ATOM 1766 O O . ALA A 1 233 ? 10.937 10.211 -6.786 1.00 96.00 233 ALA A O 1
ATOM 1767 N N . LEU A 1 234 ? 12.560 8.684 -6.537 1.00 96.62 234 LEU A N 1
ATOM 1768 C CA . LEU A 1 234 ? 11.656 7.544 -6.643 1.00 96.62 234 LEU A CA 1
ATOM 1769 C C . LEU A 1 234 ? 10.729 7.502 -5.419 1.00 96.62 234 LEU A C 1
ATOM 1771 O O . LEU A 1 234 ? 11.186 7.617 -4.285 1.00 96.62 234 LEU A O 1
ATOM 1775 N N . VAL A 1 235 ? 9.435 7.250 -5.646 1.00 96.06 235 VAL A N 1
ATOM 1776 C CA . VAL A 1 235 ? 8.429 7.126 -4.569 1.00 96.06 235 VAL A CA 1
ATOM 1777 C C . VAL A 1 235 ? 8.807 6.033 -3.558 1.00 96.06 235 VAL A C 1
ATOM 1779 O O . VAL A 1 235 ? 8.583 6.174 -2.356 1.00 96.06 235 VAL A O 1
ATOM 1782 N N . TYR A 1 236 ? 9.411 4.954 -4.054 1.00 98.06 236 TYR A N 1
ATOM 1783 C CA . TYR A 1 236 ? 9.969 3.867 -3.258 1.00 98.06 236 TYR A CA 1
ATOM 1784 C C . TYR A 1 236 ? 11.441 3.667 -3.613 1.00 98.06 236 TYR A C 1
ATOM 1786 O O . TYR A 1 236 ? 11.797 3.673 -4.792 1.00 98.06 236 TYR A O 1
ATOM 1794 N N . ALA A 1 237 ? 12.286 3.433 -2.608 1.00 97.19 237 ALA A N 1
ATOM 1795 C CA . ALA A 1 237 ? 13.701 3.125 -2.813 1.00 97.19 237 ALA A CA 1
ATOM 1796 C C . ALA A 1 237 ? 13.909 1.731 -3.439 1.00 97.19 237 ALA A C 1
ATOM 1798 O O . ALA A 1 237 ? 14.900 1.484 -4.126 1.00 97.19 237 ALA A O 1
ATOM 1799 N N . GLY A 1 238 ? 12.979 0.804 -3.196 1.00 96.88 238 GLY A N 1
ATOM 1800 C CA . GLY A 1 238 ? 13.020 -0.558 -3.708 1.00 96.88 238 GLY A CA 1
ATOM 1801 C C . GLY A 1 238 ? 12.609 -0.721 -5.170 1.00 96.88 238 GLY A C 1
ATOM 1802 O O . GLY A 1 238 ? 12.284 0.223 -5.892 1.00 96.88 238 GLY A O 1
ATOM 1803 N N . LEU A 1 239 ? 12.615 -1.981 -5.615 1.00 97.94 239 LEU A N 1
ATOM 1804 C CA . LEU A 1 239 ? 12.376 -2.344 -7.015 1.00 97.94 239 LEU A CA 1
ATOM 1805 C C . LEU A 1 239 ? 11.011 -1.896 -7.553 1.00 97.94 239 LEU A C 1
ATOM 1807 O O . LEU A 1 239 ? 10.879 -1.716 -8.762 1.00 97.94 239 LEU A O 1
ATOM 1811 N N . ALA A 1 240 ? 9.996 -1.719 -6.703 1.00 97.25 240 ALA A N 1
ATOM 1812 C CA . ALA A 1 240 ? 8.687 -1.244 -7.139 1.00 97.25 240 ALA A CA 1
ATOM 1813 C C . ALA A 1 240 ? 8.723 0.224 -7.586 1.00 97.25 240 ALA A C 1
ATOM 1815 O O . ALA A 1 240 ? 8.010 0.571 -8.524 1.00 97.25 240 ALA A O 1
ATOM 1816 N N . GLY A 1 241 ? 9.570 1.065 -6.977 1.00 96.44 241 GLY A N 1
ATOM 1817 C CA . GLY A 1 241 ? 9.711 2.473 -7.359 1.00 96.44 241 GLY A CA 1
ATOM 1818 C C . GLY A 1 241 ? 10.293 2.618 -8.761 1.00 96.44 241 GLY A C 1
ATOM 1819 O O . GLY A 1 241 ? 9.657 3.184 -9.649 1.00 96.44 241 GLY A O 1
ATOM 1820 N N . ALA A 1 242 ? 11.461 2.012 -8.993 1.00 95.56 242 ALA A N 1
ATOM 1821 C CA . ALA A 1 242 ? 12.066 1.976 -10.323 1.00 95.56 242 ALA A CA 1
ATOM 1822 C C . ALA A 1 242 ? 11.182 1.216 -11.329 1.00 95.56 242 ALA A C 1
ATOM 1824 O O . ALA A 1 242 ? 10.989 1.668 -12.454 1.00 95.56 242 ALA A O 1
ATOM 1825 N N . GLY A 1 243 ? 10.606 0.081 -10.924 1.00 95.12 243 GLY A N 1
ATOM 1826 C CA . GLY A 1 243 ? 9.757 -0.754 -11.771 1.00 95.12 243 GLY A CA 1
ATOM 1827 C C . GLY A 1 243 ? 8.503 -0.043 -12.281 1.00 95.12 243 GLY A C 1
ATOM 1828 O O . GLY A 1 243 ? 8.140 -0.240 -13.439 1.00 95.12 243 GLY A O 1
ATOM 1829 N N . ALA A 1 244 ? 7.863 0.794 -11.458 1.00 92.62 244 ALA A N 1
ATOM 1830 C CA . ALA A 1 244 ? 6.706 1.587 -11.869 1.00 92.62 244 ALA A CA 1
ATOM 1831 C C . ALA A 1 244 ? 7.083 2.627 -12.935 1.00 92.62 244 ALA A C 1
ATOM 1833 O O . ALA A 1 244 ? 6.432 2.692 -13.976 1.00 92.62 244 ALA A O 1
ATOM 1834 N N . LEU A 1 245 ? 8.173 3.372 -12.714 1.00 94.19 245 LEU A N 1
ATOM 1835 C CA . LEU A 1 245 ? 8.653 4.384 -13.658 1.00 94.19 245 LEU A CA 1
ATOM 1836 C C . LEU A 1 245 ? 9.102 3.762 -14.990 1.00 94.19 245 LEU A C 1
ATOM 1838 O O . LEU A 1 245 ? 8.791 4.274 -16.062 1.00 94.19 245 LEU A O 1
ATOM 1842 N N . LEU A 1 246 ? 9.786 2.616 -14.928 1.00 94.00 246 LEU A N 1
ATOM 1843 C CA . LEU A 1 246 ? 10.187 1.849 -16.108 1.00 94.00 246 LEU A CA 1
ATOM 1844 C C . LEU A 1 246 ? 8.983 1.337 -16.904 1.00 94.00 246 LEU A C 1
ATOM 1846 O O . LEU A 1 246 ? 8.979 1.428 -18.128 1.00 94.00 246 LEU A O 1
ATOM 1850 N N . ALA A 1 247 ? 7.972 0.787 -16.223 1.00 92.06 247 ALA A N 1
ATOM 1851 C CA . ALA A 1 247 ? 6.774 0.271 -16.876 1.00 92.06 247 ALA A CA 1
ATOM 1852 C C . ALA A 1 247 ? 5.993 1.385 -17.587 1.00 92.06 247 ALA A C 1
ATOM 1854 O O . ALA A 1 247 ? 5.502 1.170 -18.693 1.00 92.06 247 ALA A O 1
ATOM 1855 N N . ASP A 1 248 ? 5.918 2.567 -16.975 1.00 92.06 248 ASP A N 1
ATOM 1856 C CA . ASP A 1 248 ? 5.255 3.736 -17.547 1.00 92.06 248 ASP A CA 1
ATOM 1857 C C . ASP A 1 248 ? 5.985 4.261 -18.796 1.00 92.06 248 ASP A C 1
ATOM 1859 O O . ASP A 1 248 ? 5.377 4.396 -19.861 1.00 92.06 248 ASP A O 1
ATOM 1863 N N . ALA A 1 249 ? 7.307 4.448 -18.712 1.00 92.38 249 ALA A N 1
ATOM 1864 C CA . ALA A 1 249 ? 8.126 4.857 -19.855 1.00 92.38 249 ALA A CA 1
ATOM 1865 C C . ALA A 1 249 ? 8.076 3.826 -21.000 1.00 92.38 249 ALA A C 1
ATOM 1867 O O . ALA A 1 249 ? 7.946 4.192 -22.169 1.00 92.38 249 ALA A O 1
ATOM 1868 N N . ALA A 1 250 ? 8.119 2.528 -20.676 1.00 91.69 250 ALA A N 1
ATOM 1869 C CA . ALA A 1 250 ? 8.036 1.454 -21.664 1.00 91.69 250 ALA A CA 1
ATOM 1870 C C . ALA A 1 250 ? 6.662 1.386 -22.347 1.00 91.69 250 ALA A C 1
ATOM 1872 O O . ALA A 1 250 ? 6.600 1.202 -23.562 1.00 91.69 250 ALA A O 1
ATOM 1873 N N . ALA A 1 251 ? 5.567 1.571 -21.600 1.00 93.06 251 ALA A N 1
ATOM 1874 C CA . ALA A 1 251 ? 4.211 1.564 -22.149 1.00 93.06 251 ALA A CA 1
ATOM 1875 C C . ALA A 1 251 ? 3.983 2.692 -23.168 1.00 93.06 251 ALA A C 1
ATOM 1877 O O . ALA A 1 251 ? 3.225 2.509 -24.119 1.00 93.06 251 ALA A O 1
ATOM 1878 N N . ARG A 1 252 ? 4.661 3.833 -22.993 1.00 93.62 252 ARG A N 1
ATOM 1879 C CA . ARG A 1 252 ? 4.611 4.975 -23.921 1.00 93.62 252 ARG A CA 1
ATOM 1880 C C . ARG A 1 252 ? 5.717 4.972 -24.976 1.00 93.62 252 ARG A C 1
ATOM 1882 O O . ARG A 1 252 ? 5.746 5.872 -25.805 1.00 93.62 252 ARG A O 1
ATOM 1889 N N . GLN A 1 253 ? 6.622 3.988 -24.940 1.00 90.50 253 GLN A N 1
ATOM 1890 C CA . GLN A 1 253 ? 7.843 3.953 -25.757 1.00 90.50 253 GLN A CA 1
ATOM 1891 C C . GLN A 1 253 ? 8.658 5.258 -25.671 1.00 90.50 253 GLN A C 1
ATOM 1893 O O . GLN A 1 253 ? 9.286 5.690 -26.638 1.00 90.50 253 GLN A O 1
ATOM 1898 N N . ASP A 1 254 ? 8.657 5.889 -24.496 1.00 94.25 254 ASP A N 1
ATOM 1899 C CA . ASP A 1 254 ? 9.227 7.215 -24.292 1.00 94.25 254 ASP A CA 1
ATOM 1900 C C . ASP A 1 254 ? 10.736 7.133 -24.015 1.00 94.25 254 ASP A C 1
ATOM 1902 O O . ASP A 1 254 ? 11.205 7.117 -22.875 1.00 94.25 254 ASP A O 1
ATOM 1906 N N . LEU A 1 255 ? 11.521 7.076 -25.092 1.00 92.50 255 LEU A N 1
ATOM 1907 C CA . LEU A 1 255 ? 12.983 7.145 -25.019 1.00 92.50 255 LEU A CA 1
ATOM 1908 C C . LEU A 1 255 ? 13.508 8.552 -24.696 1.00 92.50 255 LEU A C 1
ATOM 1910 O O . LEU A 1 255 ? 14.714 8.686 -24.454 1.00 92.50 255 LEU A O 1
ATOM 1914 N N . ALA A 1 256 ? 12.649 9.577 -24.694 1.00 94.38 256 ALA A N 1
ATOM 1915 C CA . ALA A 1 256 ? 12.993 10.938 -24.296 1.00 94.38 256 ALA A CA 1
ATOM 1916 C C . ALA A 1 256 ? 12.851 11.152 -22.779 1.00 94.38 256 ALA A C 1
ATOM 1918 O O . ALA A 1 256 ? 13.443 12.097 -22.257 1.00 94.38 256 ALA A O 1
ATOM 1919 N N . HIS A 1 257 ? 12.157 10.253 -22.073 1.00 95.06 257 HIS A N 1
ATOM 1920 C CA . HIS A 1 257 ? 11.958 10.301 -20.627 1.00 95.06 257 HIS A CA 1
ATOM 1921 C C . HIS A 1 257 ? 13.279 10.531 -19.854 1.00 95.06 257 HIS A C 1
ATOM 1923 O O . HIS A 1 257 ? 14.285 9.878 -20.168 1.00 95.06 257 HIS A O 1
ATOM 1929 N N . PRO A 1 258 ? 13.304 11.367 -18.791 1.00 96.38 258 PRO A N 1
ATOM 1930 C CA . PRO A 1 258 ? 14.522 11.639 -18.016 1.00 96.38 258 PRO A CA 1
ATOM 1931 C C . PRO A 1 258 ? 15.220 10.377 -17.492 1.00 96.38 258 PRO A C 1
ATOM 1933 O O . PRO A 1 258 ? 16.439 10.267 -17.554 1.00 96.38 258 PRO A O 1
ATOM 1936 N N . LEU A 1 259 ? 14.455 9.360 -17.075 1.00 95.69 259 LEU A N 1
ATOM 1937 C CA . LEU A 1 259 ? 15.002 8.042 -16.713 1.00 95.69 259 LEU A CA 1
ATOM 1938 C C . LEU A 1 259 ? 15.801 7.392 -17.855 1.00 95.69 259 LEU A C 1
ATOM 1940 O O . LEU A 1 259 ? 16.871 6.846 -17.609 1.00 95.69 259 LEU A O 1
ATOM 1944 N N . ALA A 1 260 ? 15.304 7.433 -19.094 1.00 95.62 260 ALA A N 1
ATOM 1945 C CA . ALA A 1 260 ? 16.003 6.844 -20.232 1.00 95.62 260 ALA A CA 1
ATOM 1946 C C . ALA A 1 260 ? 17.288 7.620 -20.555 1.00 95.62 260 ALA A C 1
ATOM 1948 O O . ALA A 1 260 ? 18.308 7.008 -20.865 1.00 95.62 260 ALA A O 1
ATOM 1949 N N . GLN A 1 261 ? 17.264 8.951 -20.438 1.00 95.56 261 GLN A N 1
ATOM 1950 C CA . GLN A 1 261 ? 18.465 9.783 -20.562 1.00 95.56 261 GLN A CA 1
ATOM 1951 C C . GLN A 1 261 ? 19.490 9.443 -19.475 1.00 95.56 261 GLN A C 1
ATOM 1953 O O . GLN A 1 261 ? 20.659 9.217 -19.775 1.00 95.56 261 GLN A O 1
ATOM 1958 N N . HIS A 1 262 ? 19.031 9.320 -18.232 1.00 97.06 262 HIS A N 1
ATOM 1959 C CA . HIS A 1 262 ? 19.867 8.990 -17.084 1.00 97.06 262 HIS A CA 1
ATOM 1960 C C . HIS A 1 262 ? 20.518 7.607 -17.204 1.00 97.06 262 HIS A C 1
ATOM 1962 O O . HIS A 1 262 ? 21.718 7.463 -16.996 1.00 97.06 262 HIS A O 1
ATOM 1968 N N . LEU A 1 263 ? 19.756 6.603 -17.645 1.00 97.31 263 LEU A N 1
ATOM 1969 C CA . LEU A 1 263 ? 20.266 5.256 -17.924 1.00 97.31 263 LEU A CA 1
ATOM 1970 C C . LEU A 1 263 ? 21.286 5.227 -19.076 1.00 97.31 263 LEU A C 1
ATOM 1972 O O . LEU A 1 263 ? 22.152 4.358 -19.105 1.00 97.31 263 LEU A O 1
ATOM 1976 N N . ARG A 1 264 ? 21.210 6.161 -20.033 1.00 96.50 264 ARG A N 1
ATOM 1977 C CA . ARG A 1 264 ? 22.251 6.323 -21.064 1.00 96.50 264 ARG A CA 1
ATOM 1978 C C . ARG A 1 264 ? 23.513 6.976 -20.505 1.00 96.50 264 ARG A C 1
ATOM 1980 O O . ARG A 1 264 ? 24.601 6.660 -20.978 1.00 96.50 264 ARG A O 1
ATOM 1987 N N . ALA A 1 265 ? 23.364 7.879 -19.539 1.00 96.75 265 ALA A N 1
ATOM 1988 C CA . ALA A 1 265 ? 24.467 8.635 -18.959 1.00 96.75 265 ALA A CA 1
ATOM 1989 C C . ALA A 1 265 ? 25.344 7.790 -18.021 1.00 96.75 265 ALA A C 1
ATOM 1991 O O . ALA A 1 265 ? 26.546 8.035 -17.947 1.00 96.75 265 ALA A O 1
ATOM 1992 N N . GLY A 1 266 ? 24.784 6.781 -17.346 1.00 96.88 266 GLY A N 1
ATOM 1993 C CA . GLY A 1 266 ? 25.574 5.892 -16.498 1.00 96.88 266 GLY A CA 1
ATOM 1994 C C . GLY A 1 266 ? 24.777 4.790 -15.807 1.00 96.88 266 GLY A C 1
ATOM 1995 O O . GLY A 1 266 ? 23.550 4.731 -15.866 1.00 96.88 266 GLY A O 1
ATOM 1996 N N . ASP A 1 267 ? 25.508 3.911 -15.122 1.00 97.31 267 ASP A N 1
ATOM 1997 C CA . ASP A 1 267 ? 24.984 2.675 -14.525 1.00 97.31 267 ASP A CA 1
ATOM 1998 C C . ASP A 1 267 ? 24.569 2.842 -13.043 1.00 97.31 267 ASP A C 1
ATOM 2000 O O . ASP A 1 267 ? 24.188 1.884 -12.369 1.00 97.31 267 ASP A O 1
ATOM 2004 N N . TRP A 1 268 ? 24.555 4.079 -12.535 1.00 98.00 268 TRP A N 1
ATOM 2005 C CA . TRP A 1 268 ? 24.334 4.405 -11.120 1.00 98.00 268 TRP A CA 1
ATOM 2006 C C . TRP A 1 268 ? 23.028 3.857 -10.534 1.00 98.00 268 TRP A C 1
ATOM 2008 O O . TRP A 1 268 ? 22.980 3.502 -9.358 1.00 98.00 268 TRP A O 1
ATOM 2018 N N . LEU A 1 269 ? 21.947 3.784 -11.322 1.00 97.69 269 LEU A N 1
ATOM 2019 C CA . LEU A 1 269 ? 20.688 3.211 -10.839 1.00 97.69 269 LEU A CA 1
ATOM 2020 C C . LEU A 1 269 ? 20.794 1.686 -10.659 1.00 97.69 269 LEU A C 1
ATOM 2022 O O . LEU A 1 269 ? 20.245 1.160 -9.693 1.00 97.69 269 LEU A O 1
ATOM 2026 N N . ALA A 1 270 ? 21.517 0.972 -11.537 1.00 97.06 270 ALA A N 1
ATOM 2027 C CA . ALA A 1 270 ? 21.790 -0.459 -11.347 1.00 97.06 270 ALA A CA 1
ATOM 2028 C C . ALA A 1 270 ? 22.576 -0.688 -10.053 1.00 97.06 270 ALA A C 1
ATOM 2030 O O . ALA A 1 270 ? 22.190 -1.519 -9.226 1.00 97.06 270 ALA A O 1
ATOM 2031 N N . GLU A 1 271 ? 23.649 0.083 -9.874 1.00 97.00 271 GLU A N 1
ATOM 2032 C CA . GLU A 1 271 ? 24.517 0.022 -8.699 1.00 97.00 271 GLU A CA 1
ATOM 2033 C C . GLU A 1 271 ? 23.745 0.337 -7.419 1.00 97.00 271 GLU A C 1
ATOM 2035 O O . GLU A 1 271 ? 23.848 -0.401 -6.441 1.00 97.00 271 GLU A O 1
ATOM 2040 N N . HIS A 1 272 ? 22.906 1.375 -7.436 1.00 96.88 272 HIS A N 1
ATOM 2041 C CA . HIS A 1 272 ? 22.077 1.734 -6.294 1.00 96.88 272 HIS A CA 1
ATOM 2042 C C . HIS A 1 272 ? 21.081 0.627 -5.934 1.00 96.88 272 HIS A C 1
ATOM 2044 O O . HIS A 1 272 ? 21.001 0.246 -4.767 1.00 96.88 272 HIS A O 1
ATOM 2050 N N . LEU A 1 273 ? 20.341 0.079 -6.908 1.00 96.94 273 LEU A N 1
ATOM 2051 C CA . LEU A 1 273 ? 19.333 -0.958 -6.653 1.00 96.94 273 LEU A CA 1
ATOM 2052 C C . LEU A 1 273 ? 19.950 -2.246 -6.087 1.00 96.94 273 LEU A C 1
ATOM 2054 O O . LEU A 1 273 ? 19.381 -2.843 -5.174 1.00 96.94 273 LEU A O 1
ATOM 2058 N N . ALA A 1 274 ? 21.107 -2.674 -6.595 1.00 96.62 274 ALA A N 1
ATOM 2059 C CA . ALA A 1 274 ? 21.809 -3.844 -6.070 1.00 96.62 274 ALA A CA 1
ATOM 2060 C C . ALA A 1 274 ? 22.495 -3.545 -4.724 1.00 96.62 274 ALA A C 1
ATOM 2062 O O . ALA A 1 274 ? 22.345 -4.298 -3.757 1.00 96.62 274 ALA A O 1
ATOM 2063 N N . GLY A 1 275 ? 23.205 -2.417 -4.643 1.00 95.56 275 GLY A N 1
ATOM 2064 C CA . GLY A 1 275 ? 23.965 -1.990 -3.473 1.00 95.56 275 GLY A CA 1
ATOM 2065 C C . GLY A 1 275 ? 23.084 -1.733 -2.257 1.00 95.56 275 GLY A C 1
ATOM 2066 O O . GLY A 1 275 ? 23.443 -2.133 -1.148 1.00 95.56 275 GLY A O 1
ATOM 2067 N N . ARG A 1 276 ? 21.883 -1.161 -2.443 1.00 95.12 276 ARG A N 1
ATOM 2068 C CA . ARG A 1 276 ? 20.963 -0.931 -1.322 1.00 95.12 276 ARG A CA 1
ATOM 2069 C C . ARG A 1 276 ? 20.548 -2.227 -0.634 1.00 95.12 276 ARG A C 1
ATOM 2071 O O . ARG A 1 276 ? 20.521 -2.259 0.591 1.00 95.12 276 ARG A O 1
ATOM 2078 N N . LEU A 1 277 ? 20.296 -3.287 -1.407 1.00 95.62 277 LEU A N 1
ATOM 2079 C CA . LEU A 1 277 ? 19.900 -4.602 -0.897 1.00 95.62 277 LEU A CA 1
ATOM 2080 C C . LEU A 1 277 ? 21.065 -5.310 -0.195 1.00 95.62 277 LEU A C 1
ATOM 2082 O O . LEU A 1 277 ? 20.853 -6.024 0.778 1.00 95.62 277 LEU A O 1
ATOM 2086 N N . ALA A 1 278 ? 22.303 -5.093 -0.649 1.00 90.75 278 ALA A N 1
ATOM 2087 C CA . ALA A 1 278 ? 23.490 -5.714 -0.061 1.00 90.75 278 ALA A CA 1
ATOM 2088 C C . ALA A 1 278 ? 23.778 -5.270 1.389 1.00 90.75 278 ALA A C 1
ATOM 2090 O O . ALA A 1 278 ? 24.446 -6.003 2.126 1.00 90.75 278 ALA A O 1
ATOM 2091 N N . ARG A 1 279 ? 23.253 -4.105 1.802 1.00 89.38 279 ARG A N 1
ATOM 2092 C CA . ARG A 1 279 ? 23.380 -3.566 3.168 1.00 89.38 279 ARG A CA 1
ATOM 2093 C C . ARG A 1 279 ? 22.615 -4.379 4.209 1.00 89.38 279 ARG A C 1
ATOM 2095 O O . ARG A 1 279 ? 23.033 -4.431 5.361 1.00 89.38 279 ARG A O 1
ATOM 2102 N N . GLU A 1 280 ? 21.533 -5.045 3.813 1.00 90.12 280 GLU A N 1
ATOM 2103 C CA . GLU A 1 280 ? 20.751 -5.885 4.715 1.00 90.12 280 GLU A CA 1
ATOM 2104 C C . GLU A 1 280 ? 21.187 -7.350 4.612 1.00 90.12 280 GLU A C 1
ATOM 2106 O O . GLU A 1 280 ? 21.131 -7.928 3.521 1.00 90.12 280 GLU A O 1
ATOM 2111 N N . PRO A 1 281 ? 21.583 -8.002 5.725 1.00 92.56 281 PRO A N 1
ATOM 2112 C CA . PRO A 1 281 ? 22.062 -9.383 5.694 1.00 92.56 281 PRO A CA 1
ATOM 2113 C C . PRO A 1 281 ? 21.103 -10.358 5.000 1.00 92.56 281 PRO A C 1
ATOM 2115 O O . PRO A 1 281 ? 21.548 -11.171 4.191 1.00 92.56 281 PRO A O 1
ATOM 2118 N N . ALA A 1 282 ? 19.796 -10.233 5.250 1.00 93.69 282 ALA A N 1
ATOM 2119 C CA . ALA A 1 282 ? 18.780 -11.097 4.654 1.00 93.69 282 ALA A CA 1
ATOM 2120 C C . ALA A 1 282 ? 18.597 -10.869 3.140 1.00 93.69 282 ALA A C 1
ATOM 2122 O O . ALA A 1 282 ? 18.230 -11.791 2.417 1.00 93.69 282 ALA A O 1
ATOM 2123 N N . LEU A 1 283 ? 18.894 -9.666 2.635 1.00 96.81 283 LEU A N 1
ATOM 2124 C CA . LEU A 1 283 ? 18.706 -9.293 1.228 1.00 96.81 283 LEU A CA 1
ATOM 2125 C C . LEU A 1 283 ? 19.985 -9.395 0.393 1.00 96.81 283 LEU A C 1
ATOM 2127 O O . LEU A 1 283 ? 19.924 -9.278 -0.833 1.00 96.81 283 LEU A O 1
ATOM 2131 N N . ARG A 1 284 ? 21.136 -9.667 1.016 1.00 97.31 284 ARG A N 1
ATOM 2132 C CA . ARG A 1 284 ? 22.444 -9.696 0.350 1.00 97.31 284 ARG A CA 1
ATOM 2133 C C . ARG A 1 284 ? 22.494 -10.633 -0.854 1.00 97.31 284 ARG A C 1
ATOM 2135 O O . ARG A 1 284 ? 23.007 -10.248 -1.902 1.00 97.31 284 ARG A O 1
ATOM 2142 N N . ALA A 1 285 ? 21.926 -11.833 -0.730 1.00 98.12 285 ALA A N 1
ATOM 2143 C CA . ALA A 1 285 ? 21.863 -12.792 -1.833 1.00 98.12 285 ALA A CA 1
ATOM 2144 C C . ALA A 1 285 ? 21.028 -12.258 -3.011 1.00 98.12 285 ALA A C 1
ATOM 2146 O O . ALA A 1 285 ? 21.430 -12.385 -4.166 1.00 98.12 285 ALA A O 1
ATOM 2147 N N . ALA A 1 286 ? 19.894 -11.608 -2.725 1.00 98.25 286 ALA A N 1
ATOM 2148 C CA . ALA A 1 286 ? 19.037 -11.015 -3.747 1.00 98.25 286 ALA A CA 1
ATOM 2149 C C . ALA A 1 286 ? 19.708 -9.801 -4.413 1.00 98.25 286 ALA A C 1
ATOM 2151 O O . ALA A 1 286 ? 19.663 -9.681 -5.635 1.00 98.25 286 ALA A O 1
ATOM 2152 N N . GLY A 1 287 ? 20.382 -8.946 -3.635 1.00 98.12 287 GLY A N 1
ATOM 2153 C CA . GLY A 1 287 ? 21.166 -7.818 -4.146 1.00 98.12 287 GLY A CA 1
ATOM 2154 C C . GLY A 1 287 ? 22.304 -8.259 -5.065 1.00 98.12 287 GLY A C 1
ATOM 2155 O O . GLY A 1 287 ? 22.420 -7.757 -6.181 1.00 98.12 287 GLY A O 1
ATOM 2156 N N . GLY A 1 288 ? 23.088 -9.256 -4.643 1.00 98.25 288 GLY A N 1
ATOM 2157 C CA . GLY A 1 288 ? 24.166 -9.825 -5.457 1.00 98.25 288 GLY A CA 1
ATOM 2158 C C . GLY A 1 288 ? 23.657 -10.452 -6.757 1.00 98.25 288 GLY A C 1
ATOM 2159 O O . GLY A 1 288 ? 24.198 -10.183 -7.827 1.00 98.25 288 GLY A O 1
ATOM 2160 N N . ALA A 1 289 ? 22.571 -11.228 -6.692 1.00 98.31 289 ALA A N 1
ATOM 2161 C CA . ALA A 1 289 ? 21.964 -11.832 -7.876 1.00 98.31 289 ALA A CA 1
ATOM 2162 C C . ALA A 1 289 ? 21.372 -10.791 -8.845 1.00 98.31 289 ALA A C 1
ATOM 2164 O O . ALA A 1 289 ? 21.480 -10.955 -10.060 1.00 98.31 289 ALA A O 1
ATOM 2165 N N . LEU A 1 290 ? 20.771 -9.714 -8.327 1.00 98.38 290 LEU A N 1
ATOM 2166 C CA . LEU A 1 290 ? 20.281 -8.601 -9.141 1.00 98.38 290 LEU A CA 1
ATOM 2167 C C . LEU A 1 290 ? 21.435 -7.866 -9.833 1.00 98.38 290 LEU A C 1
ATOM 2169 O O . LEU A 1 290 ? 21.363 -7.622 -11.036 1.00 98.38 290 LEU A O 1
ATOM 2173 N N . GLY A 1 291 ? 22.503 -7.554 -9.094 1.00 98.00 291 GLY A N 1
ATOM 2174 C CA . GLY A 1 291 ? 23.702 -6.922 -9.644 1.00 98.00 291 GLY A CA 1
ATOM 2175 C C . GLY A 1 291 ? 24.339 -7.768 -10.748 1.00 98.00 291 GLY A C 1
ATOM 2176 O O . GLY A 1 291 ? 24.608 -7.259 -11.833 1.00 98.00 291 GLY A O 1
ATOM 2177 N N . ALA A 1 292 ? 24.478 -9.078 -10.525 1.00 98.06 292 ALA A N 1
ATOM 2178 C CA . ALA A 1 292 ? 24.987 -10.010 -11.531 1.00 98.06 292 ALA A CA 1
ATOM 2179 C C . ALA A 1 292 ? 24.104 -10.062 -12.792 1.00 98.06 292 ALA A C 1
ATOM 2181 O O . ALA A 1 292 ? 24.624 -10.099 -13.904 1.00 98.06 292 ALA A O 1
ATOM 2182 N N . ALA A 1 293 ? 22.776 -10.015 -12.640 1.00 98.12 293 ALA A N 1
ATOM 2183 C CA . ALA A 1 293 ? 21.851 -9.990 -13.773 1.00 98.12 293 ALA A CA 1
ATOM 2184 C C . ALA A 1 293 ? 21.891 -8.666 -14.561 1.00 98.12 293 ALA A C 1
ATOM 2186 O O . ALA A 1 293 ? 21.618 -8.663 -15.763 1.00 98.12 293 ALA A O 1
ATOM 2187 N N . LEU A 1 294 ? 22.224 -7.549 -13.903 1.00 98.00 294 LEU A N 1
ATOM 2188 C CA . LEU A 1 294 ? 22.349 -6.224 -14.522 1.00 98.00 294 LEU A CA 1
ATOM 2189 C C . LEU A 1 294 ? 23.741 -5.960 -15.116 1.00 98.00 294 LEU A C 1
ATOM 2191 O O . LEU A 1 294 ? 23.852 -5.162 -16.042 1.00 98.00 294 LEU A O 1
ATOM 2195 N N . ALA A 1 295 ? 24.787 -6.649 -14.656 1.00 97.50 295 ALA A N 1
ATOM 2196 C CA . ALA A 1 295 ? 26.163 -6.438 -15.111 1.00 97.50 295 ALA A CA 1
ATOM 2197 C C . ALA A 1 295 ? 26.363 -6.519 -16.644 1.00 97.50 295 ALA A C 1
ATOM 2199 O O . ALA A 1 295 ? 27.125 -5.719 -17.191 1.00 97.50 295 ALA A O 1
ATOM 2200 N N . PRO A 1 296 ? 25.688 -7.411 -17.400 1.00 97.50 296 PRO A N 1
ATOM 2201 C CA . PRO A 1 296 ? 25.783 -7.401 -18.859 1.00 97.50 296 PRO A CA 1
ATOM 2202 C C . PRO A 1 296 ? 25.206 -6.136 -19.508 1.00 97.50 296 PRO A C 1
ATOM 2204 O O . PRO A 1 296 ? 25.672 -5.744 -20.574 1.00 97.50 296 PRO A O 1
ATOM 2207 N N . VAL A 1 297 ? 24.228 -5.472 -18.882 1.00 97.19 297 VAL A N 1
ATOM 2208 C CA . VAL A 1 297 ? 23.610 -4.250 -19.424 1.00 97.19 297 VAL A CA 1
ATOM 2209 C C . VAL A 1 297 ? 24.648 -3.130 -19.555 1.00 97.19 297 VAL A C 1
ATOM 2211 O O . VAL A 1 297 ? 24.686 -2.454 -20.581 1.00 97.19 297 VAL A O 1
ATOM 2214 N N . ALA A 1 298 ? 25.561 -3.013 -18.586 1.00 93.56 298 ALA A N 1
ATOM 2215 C CA . ALA A 1 298 ? 26.644 -2.029 -18.582 1.00 93.56 298 ALA A CA 1
ATOM 2216 C C . ALA A 1 298 ? 27.693 -2.243 -19.693 1.00 93.56 298 ALA A C 1
ATOM 2218 O O . ALA A 1 298 ? 28.518 -1.368 -19.934 1.00 93.56 298 ALA A O 1
ATOM 2219 N N . ARG A 1 299 ? 27.670 -3.375 -20.411 1.00 93.56 299 ARG A N 1
ATOM 2220 C CA . ARG A 1 299 ? 28.539 -3.641 -21.576 1.00 93.56 299 ARG A CA 1
ATOM 2221 C C . ARG A 1 299 ? 27.858 -3.359 -22.918 1.00 93.56 299 ARG A C 1
ATOM 2223 O O . ARG A 1 299 ? 28.438 -3.623 -23.970 1.00 93.56 299 ARG A O 1
ATOM 2230 N N . LEU A 1 300 ? 26.616 -2.874 -22.906 1.00 93.94 300 LEU A N 1
ATOM 2231 C CA . LEU A 1 300 ? 25.900 -2.503 -24.121 1.00 93.94 300 LEU A CA 1
ATOM 2232 C C . LEU A 1 300 ? 26.231 -1.063 -24.547 1.00 93.94 300 LEU A C 1
ATOM 2234 O O . LEU A 1 300 ? 26.509 -0.211 -23.695 1.00 93.94 300 LEU A O 1
ATOM 2238 N N . PRO A 1 301 ? 26.110 -0.749 -25.850 1.00 91.50 301 PRO A N 1
ATOM 2239 C CA . PRO A 1 301 ? 26.041 0.628 -26.314 1.00 91.50 301 PRO A CA 1
ATOM 2240 C C . PRO A 1 301 ? 24.965 1.404 -25.550 1.00 91.50 301 PRO A C 1
ATOM 2242 O O . PRO A 1 301 ? 23.855 0.899 -25.356 1.00 91.50 301 PRO A O 1
ATOM 2245 N N . ARG A 1 302 ? 25.277 2.638 -25.132 1.00 92.25 302 ARG A N 1
ATOM 2246 C CA . ARG A 1 302 ? 24.423 3.409 -24.211 1.00 92.25 302 ARG A CA 1
ATOM 2247 C C . ARG A 1 302 ? 22.981 3.525 -24.692 1.00 92.25 302 ARG A C 1
ATOM 2249 O O . ARG A 1 302 ? 22.068 3.319 -23.903 1.00 92.25 302 ARG A O 1
ATOM 2256 N N . TYR A 1 303 ? 22.754 3.745 -25.987 1.00 90.06 303 TYR A N 1
ATOM 2257 C CA . TYR A 1 303 ? 21.405 3.866 -26.553 1.00 90.06 303 TYR A CA 1
ATOM 2258 C C . TYR A 1 303 ? 20.513 2.623 -26.344 1.00 90.06 303 TYR A C 1
ATOM 2260 O O . TYR A 1 303 ? 19.291 2.758 -26.342 1.00 90.06 303 TYR A O 1
ATOM 2268 N N . LEU A 1 304 ? 21.091 1.434 -26.119 1.00 92.56 304 LEU A N 1
ATOM 2269 C CA . LEU A 1 304 ? 20.352 0.199 -25.828 1.00 92.56 304 LEU A CA 1
ATOM 2270 C C . LEU A 1 304 ? 20.050 0.005 -24.337 1.00 92.56 304 LEU A C 1
ATOM 2272 O O . LEU A 1 304 ? 19.122 -0.737 -24.003 1.00 92.56 304 LEU A O 1
ATOM 2276 N N . VAL A 1 305 ? 20.808 0.649 -23.445 1.00 95.94 305 VAL A N 1
ATOM 2277 C CA . VAL A 1 305 ? 20.729 0.435 -21.991 1.00 95.94 305 VAL A CA 1
ATOM 2278 C C . VAL A 1 305 ? 19.301 0.581 -21.453 1.00 95.94 305 VAL A C 1
ATOM 2280 O O . VAL A 1 305 ? 18.869 -0.348 -20.773 1.00 95.94 305 VAL A O 1
ATOM 2283 N N . PRO A 1 306 ? 18.506 1.620 -21.791 1.00 96.12 306 PRO A N 1
ATOM 2284 C CA . PRO A 1 306 ? 17.154 1.765 -21.243 1.00 96.12 306 PRO A CA 1
ATOM 2285 C C . PRO A 1 306 ? 16.245 0.549 -21.486 1.00 96.12 306 PRO A C 1
ATOM 2287 O O . PRO A 1 306 ? 15.559 0.088 -20.574 1.00 96.12 306 PRO A O 1
ATOM 2290 N N . CYS A 1 307 ? 16.284 -0.019 -22.696 1.00 93.75 307 CYS A N 1
ATOM 2291 C CA . CYS A 1 307 ? 15.453 -1.164 -23.076 1.00 93.75 307 CYS A CA 1
ATOM 2292 C C . CYS A 1 307 ? 15.850 -2.438 -22.315 1.00 93.75 307 CYS A C 1
ATOM 2294 O O . CYS A 1 307 ? 15.001 -3.135 -21.756 1.00 93.75 307 CYS A O 1
ATOM 2296 N N . TYR A 1 308 ? 17.148 -2.747 -22.266 1.00 95.81 308 TYR A N 1
ATOM 2297 C CA . TYR A 1 308 ? 17.622 -3.957 -21.591 1.00 95.81 308 TYR A CA 1
ATOM 2298 C C . TYR A 1 308 ? 17.593 -3.821 -20.067 1.00 95.81 308 TYR A C 1
ATOM 2300 O O . TYR A 1 308 ? 17.341 -4.811 -19.379 1.00 95.81 308 TYR A O 1
ATOM 2308 N N . PHE A 1 309 ? 17.769 -2.609 -19.541 1.00 97.56 309 PHE A N 1
ATOM 2309 C CA . PHE A 1 309 ? 17.584 -2.323 -18.127 1.00 97.56 309 PHE A CA 1
ATOM 2310 C C . PHE A 1 309 ? 16.134 -2.577 -17.697 1.00 97.56 309 PHE A C 1
ATOM 2312 O O . PHE A 1 309 ? 15.934 -3.314 -16.733 1.00 97.56 309 PHE A O 1
ATOM 2319 N N . GLU A 1 310 ? 15.118 -2.070 -18.419 1.00 96.12 310 GLU A N 1
ATOM 2320 C CA . GLU A 1 310 ? 13.708 -2.394 -18.113 1.00 96.12 310 GLU A CA 1
ATOM 2321 C C . GLU A 1 310 ? 13.474 -3.901 -18.145 1.00 96.12 310 GLU A C 1
ATOM 2323 O O . GLU A 1 310 ? 12.897 -4.460 -17.209 1.00 96.12 310 GLU A O 1
ATOM 2328 N N . ARG A 1 311 ? 13.980 -4.577 -19.180 1.00 94.88 311 ARG A N 1
ATOM 2329 C CA . ARG A 1 311 ? 13.789 -6.018 -19.334 1.00 94.88 311 ARG A CA 1
ATOM 2330 C C . ARG A 1 311 ? 14.304 -6.800 -18.126 1.00 94.88 311 ARG A C 1
ATOM 2332 O O . ARG A 1 311 ? 13.674 -7.785 -17.746 1.00 94.88 311 ARG A O 1
ATOM 2339 N N . VAL A 1 312 ? 15.428 -6.393 -17.533 1.00 97.62 312 VAL A N 1
ATOM 2340 C CA . VAL A 1 312 ? 16.020 -7.064 -16.365 1.00 97.62 312 VAL A CA 1
ATOM 2341 C C . VAL A 1 312 ? 15.406 -6.555 -15.060 1.00 97.62 312 VAL A C 1
ATOM 2343 O O . VAL A 1 312 ? 14.792 -7.338 -14.333 1.00 97.62 312 VAL A O 1
ATOM 2346 N N . ALA A 1 313 ? 15.521 -5.259 -14.761 1.00 97.69 313 ALA A N 1
ATOM 2347 C CA . ALA A 1 313 ? 15.069 -4.666 -13.501 1.00 97.69 313 ALA A CA 1
ATOM 2348 C C . ALA A 1 313 ? 13.539 -4.701 -13.357 1.00 97.69 313 ALA A C 1
ATOM 2350 O O . ALA A 1 313 ? 13.019 -5.068 -12.302 1.00 97.69 313 ALA A O 1
ATOM 2351 N N . GLY A 1 314 ? 12.799 -4.411 -14.431 1.00 96.50 314 GLY A N 1
ATOM 2352 C CA . GLY A 1 314 ? 11.341 -4.523 -14.464 1.00 96.50 314 GLY A CA 1
ATOM 2353 C C . GLY A 1 314 ? 10.873 -5.969 -14.285 1.00 96.50 314 GLY A C 1
ATOM 2354 O O . GLY A 1 314 ? 9.919 -6.235 -13.549 1.00 96.50 314 GLY A O 1
ATOM 2355 N N . ALA A 1 315 ? 11.566 -6.945 -14.883 1.00 96.62 315 ALA A N 1
ATOM 2356 C CA . ALA A 1 315 ? 11.270 -8.357 -14.641 1.00 96.62 315 ALA A CA 1
ATOM 2357 C C . ALA A 1 315 ? 11.600 -8.783 -13.203 1.00 96.62 315 ALA A C 1
ATOM 2359 O O . ALA A 1 315 ? 10.805 -9.510 -12.606 1.00 96.62 315 ALA A O 1
ATOM 2360 N N . ALA A 1 316 ? 12.704 -8.305 -12.624 1.00 98.25 316 ALA A N 1
ATOM 2361 C CA . ALA A 1 316 ? 13.047 -8.542 -11.224 1.00 98.25 316 ALA A CA 1
ATOM 2362 C C . ALA A 1 316 ? 11.971 -7.983 -10.274 1.00 98.25 316 ALA A C 1
ATOM 2364 O O . ALA A 1 316 ? 11.495 -8.712 -9.402 1.00 98.25 316 ALA A O 1
ATOM 2365 N N . ALA A 1 317 ? 11.491 -6.754 -10.501 1.00 98.12 317 ALA A N 1
ATOM 2366 C CA . ALA A 1 317 ? 10.389 -6.159 -9.740 1.00 98.12 317 ALA A CA 1
ATOM 2367 C C . ALA A 1 317 ? 9.105 -7.009 -9.827 1.00 98.12 317 ALA A C 1
ATOM 2369 O O . ALA A 1 317 ? 8.490 -7.337 -8.809 1.00 98.12 317 ALA A O 1
ATOM 2370 N N . ARG A 1 318 ? 8.735 -7.455 -11.038 1.00 97.31 318 ARG A N 1
ATOM 2371 C CA . ARG A 1 318 ? 7.579 -8.346 -11.260 1.00 97.31 318 ARG A CA 1
ATOM 2372 C C . ARG A 1 318 ? 7.751 -9.709 -10.578 1.00 97.31 318 ARG A C 1
ATOM 2374 O O . ARG A 1 318 ? 6.778 -10.252 -10.053 1.00 97.31 318 ARG A O 1
ATOM 2381 N N . LEU A 1 319 ? 8.958 -10.279 -10.576 1.00 98.12 319 LEU A N 1
ATOM 2382 C CA . LEU A 1 319 ? 9.259 -11.539 -9.885 1.00 98.12 319 LEU A CA 1
ATOM 2383 C C . LEU A 1 319 ? 9.143 -11.392 -8.367 1.00 98.12 319 LEU A C 1
ATOM 2385 O O . LEU A 1 319 ? 8.523 -12.242 -7.731 1.00 98.12 319 LEU A O 1
ATOM 2389 N N . ALA A 1 320 ? 9.667 -10.308 -7.802 1.00 98.44 320 ALA A N 1
ATOM 2390 C CA . ALA A 1 320 ? 9.567 -10.015 -6.379 1.00 98.44 320 ALA A CA 1
ATOM 2391 C C . ALA A 1 320 ? 8.113 -9.801 -5.926 1.00 98.44 320 ALA A C 1
ATOM 2393 O O . ALA A 1 320 ? 7.682 -10.398 -4.938 1.00 98.44 320 ALA A O 1
ATOM 2394 N N . ALA A 1 321 ? 7.309 -9.056 -6.692 1.00 98.19 321 ALA A N 1
ATOM 2395 C CA . ALA A 1 321 ? 5.883 -8.889 -6.406 1.00 98.19 321 ALA A CA 1
ATOM 2396 C C . ALA A 1 321 ? 5.121 -10.229 -6.450 1.00 98.19 321 ALA A C 1
ATOM 2398 O O . ALA A 1 321 ? 4.306 -10.523 -5.575 1.00 98.19 321 ALA A O 1
ATOM 2399 N N . ARG A 1 322 ? 5.420 -11.095 -7.431 1.00 97.94 322 ARG A N 1
ATOM 2400 C CA . ARG A 1 322 ? 4.854 -12.456 -7.491 1.00 97.94 322 ARG A CA 1
ATOM 2401 C C . ARG A 1 322 ? 5.304 -13.320 -6.316 1.00 97.94 322 ARG A C 1
ATOM 2403 O O . ARG A 1 322 ? 4.496 -14.089 -5.804 1.00 97.94 322 ARG A O 1
ATOM 2410 N N . ALA A 1 323 ? 6.555 -13.191 -5.880 1.00 98.44 323 ALA A N 1
ATOM 2411 C CA . ALA A 1 323 ? 7.075 -13.907 -4.723 1.00 98.44 323 ALA A CA 1
ATOM 2412 C C . ALA A 1 323 ? 6.347 -13.498 -3.431 1.00 98.44 323 ALA A C 1
ATOM 2414 O O . ALA A 1 323 ? 6.022 -14.370 -2.625 1.00 98.44 323 ALA A O 1
ATOM 2415 N N . ALA A 1 324 ? 6.026 -12.212 -3.261 1.00 98.50 324 ALA A N 1
ATOM 2416 C CA . ALA A 1 324 ? 5.199 -11.743 -2.152 1.00 98.50 324 ALA A CA 1
ATOM 2417 C C . ALA A 1 324 ? 3.791 -12.356 -2.202 1.00 98.50 324 ALA A C 1
ATOM 2419 O O . ALA A 1 324 ? 3.350 -12.999 -1.254 1.00 98.50 324 ALA A O 1
ATOM 2420 N N . LEU A 1 325 ? 3.116 -12.258 -3.347 1.00 98.38 325 LEU A N 1
ATOM 2421 C CA . LEU A 1 325 ? 1.770 -12.811 -3.523 1.00 98.38 325 LEU A CA 1
ATOM 2422 C C . LEU A 1 325 ? 1.715 -14.331 -3.313 1.00 98.38 325 LEU A C 1
ATOM 2424 O O . LEU A 1 325 ? 0.750 -14.838 -2.748 1.00 98.38 325 LEU A O 1
ATOM 2428 N N . ALA A 1 326 ? 2.752 -15.064 -3.723 1.00 97.75 326 ALA A N 1
ATOM 2429 C CA . ALA A 1 326 ? 2.836 -16.512 -3.542 1.00 97.75 326 ALA A CA 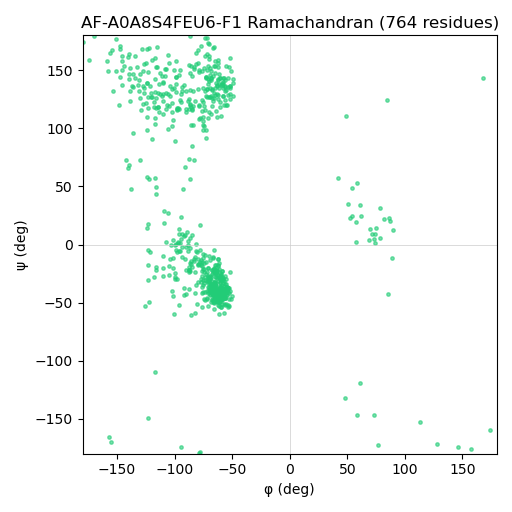1
ATOM 2430 C C . ALA A 1 326 ? 2.883 -16.943 -2.063 1.00 97.75 326 ALA A C 1
ATOM 2432 O O . ALA A 1 326 ? 2.488 -18.066 -1.752 1.00 97.75 326 ALA A O 1
ATOM 2433 N N . ARG A 1 327 ? 3.322 -16.059 -1.158 1.00 97.69 327 ARG A N 1
ATOM 2434 C CA . ARG A 1 327 ? 3.363 -16.298 0.297 1.00 97.69 327 ARG A CA 1
ATOM 2435 C C . ARG A 1 327 ? 2.061 -15.969 1.003 1.00 97.69 327 ARG A C 1
ATOM 2437 O O . ARG A 1 327 ? 1.861 -16.396 2.133 1.00 97.69 327 ARG A O 1
ATOM 2444 N N . MET A 1 328 ? 1.191 -15.209 0.350 1.00 97.88 328 MET A N 1
ATOM 2445 C CA . MET A 1 328 ? -0.095 -14.838 0.918 1.00 97.88 328 MET A CA 1
ATOM 2446 C C . MET A 1 328 ? -1.101 -15.980 0.786 1.00 97.88 328 MET A C 1
ATOM 2448 O O . MET A 1 328 ? -0.875 -16.935 0.044 1.00 97.88 328 MET A O 1
ATOM 2452 N N . SER A 1 329 ? -2.224 -15.878 1.491 1.00 96.31 329 SER A N 1
ATOM 2453 C CA . SER A 1 329 ? -3.291 -16.879 1.533 1.00 96.31 329 SER A CA 1
ATOM 2454 C C . SER A 1 329 ? -3.790 -17.324 0.148 1.00 96.31 329 SER A C 1
ATOM 2456 O O . SER A 1 329 ? -3.652 -16.634 -0.869 1.00 96.31 329 SER A O 1
ATOM 2458 N N . ARG A 1 330 ? -4.452 -18.490 0.101 1.00 95.00 330 ARG A N 1
ATOM 2459 C CA . ARG A 1 330 ? -5.084 -19.004 -1.130 1.00 95.00 330 ARG A CA 1
ATOM 2460 C C . ARG A 1 330 ? -6.074 -18.001 -1.730 1.00 95.00 330 ARG A C 1
ATOM 2462 O O . ARG A 1 330 ? -6.171 -17.925 -2.953 1.00 95.00 330 ARG A O 1
ATOM 2469 N N . TRP A 1 331 ? -6.764 -17.237 -0.885 1.00 91.00 331 TRP A N 1
ATOM 2470 C CA . TRP A 1 331 ? -7.715 -16.219 -1.317 1.00 91.00 331 TRP A CA 1
ATOM 2471 C C . TRP A 1 331 ? -7.030 -15.104 -2.116 1.00 91.00 331 TRP A C 1
ATOM 2473 O O . TRP A 1 331 ? -7.479 -14.770 -3.211 1.00 91.00 331 TRP A O 1
ATOM 2483 N N . VAL A 1 332 ? -5.882 -14.605 -1.644 1.00 93.44 332 VAL A N 1
ATOM 2484 C CA . VAL A 1 332 ? -5.098 -13.603 -2.383 1.00 93.44 332 VAL A CA 1
ATOM 2485 C C . VAL A 1 332 ? -4.553 -14.181 -3.689 1.00 93.44 332 VAL A C 1
ATOM 2487 O O . VAL A 1 332 ? -4.682 -13.559 -4.745 1.00 93.44 332 VAL A O 1
ATOM 2490 N N . ARG A 1 333 ? -3.973 -15.389 -3.646 1.00 94.56 333 ARG A N 1
ATOM 2491 C CA . ARG A 1 333 ? -3.382 -16.030 -4.835 1.00 94.56 333 ARG A CA 1
ATOM 2492 C C . ARG A 1 333 ? -4.415 -16.269 -5.938 1.00 94.56 333 ARG A C 1
ATOM 2494 O O . ARG A 1 333 ? -4.125 -16.006 -7.106 1.00 94.56 333 ARG A O 1
ATOM 2501 N N . GLY A 1 334 ? -5.609 -16.727 -5.560 1.00 91.19 334 GLY A N 1
ATOM 2502 C CA . GLY A 1 334 ? -6.739 -16.962 -6.463 1.00 91.19 334 GLY A CA 1
ATOM 2503 C C . GLY A 1 334 ? -7.539 -15.709 -6.837 1.00 91.19 334 GLY A C 1
ATOM 2504 O O . GLY A 1 334 ? -8.427 -15.798 -7.680 1.00 91.19 334 GLY A O 1
ATOM 2505 N N . GLY A 1 335 ? -7.245 -14.552 -6.234 1.00 90.94 335 GLY A N 1
ATOM 2506 C CA . GLY A 1 335 ? -7.957 -13.298 -6.479 1.00 90.94 335 GLY A CA 1
ATOM 2507 C C . GLY A 1 335 ? -7.700 -12.692 -7.863 1.00 90.94 335 GLY A C 1
ATOM 2508 O O . GLY A 1 335 ? -6.839 -13.136 -8.625 1.00 90.94 335 GLY A O 1
ATOM 2509 N N . CYS A 1 336 ? -8.436 -11.632 -8.206 1.00 92.25 336 CYS A N 1
ATOM 2510 C CA . CYS A 1 336 ? -8.218 -10.889 -9.450 1.00 92.25 336 CYS A CA 1
ATOM 2511 C C . CYS A 1 336 ? -7.014 -9.928 -9.346 1.00 92.25 336 CYS A C 1
ATOM 2513 O O . CYS A 1 336 ? -6.341 -9.849 -8.316 1.00 92.25 336 CYS A O 1
ATOM 2515 N N . SER A 1 337 ? -6.722 -9.183 -10.420 1.00 91.56 337 SER A N 1
ATOM 2516 C CA . SER A 1 337 ? -5.649 -8.174 -10.431 1.00 91.56 337 SER A CA 1
ATOM 2517 C C . SER A 1 337 ? -5.811 -7.138 -9.316 1.00 91.56 337 SER A C 1
ATOM 2519 O O . SER A 1 337 ? -4.839 -6.858 -8.621 1.00 91.56 337 SER A O 1
ATOM 2521 N N . LEU A 1 338 ? -7.033 -6.646 -9.092 1.00 90.50 338 LEU A N 1
ATOM 2522 C CA . LEU A 1 338 ? -7.339 -5.691 -8.026 1.0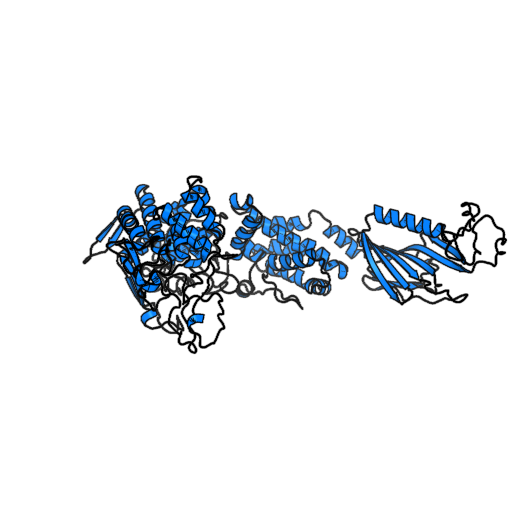0 90.50 338 LEU A CA 1
ATOM 2523 C C . LEU A 1 338 ? -7.071 -6.281 -6.635 1.00 90.50 338 LEU A C 1
ATOM 2525 O O . LEU A 1 338 ? -6.404 -5.649 -5.826 1.00 90.50 338 LEU A O 1
ATOM 2529 N N . THR A 1 339 ? -7.529 -7.510 -6.369 1.00 91.25 339 THR A N 1
ATOM 2530 C CA . THR A 1 339 ? -7.273 -8.195 -5.092 1.00 91.25 339 THR A CA 1
ATOM 2531 C C . THR A 1 339 ? -5.779 -8.323 -4.816 1.00 91.25 339 THR A C 1
ATOM 2533 O O . THR A 1 339 ? -5.330 -8.034 -3.713 1.00 91.25 339 THR A O 1
ATOM 2536 N N . ARG A 1 340 ? -4.996 -8.730 -5.821 1.00 95.00 340 ARG A N 1
ATOM 2537 C CA . ARG A 1 340 ? -3.542 -8.865 -5.680 1.00 95.00 340 ARG A CA 1
ATOM 2538 C C . ARG A 1 340 ? -2.852 -7.513 -5.495 1.00 95.00 340 ARG A C 1
ATOM 2540 O O . ARG A 1 340 ? -1.924 -7.430 -4.700 1.00 95.00 340 ARG A O 1
ATOM 2547 N N . ALA A 1 341 ? -3.308 -6.465 -6.179 1.00 92.31 341 ALA A N 1
ATOM 2548 C CA . ALA A 1 341 ? -2.784 -5.113 -5.993 1.00 92.31 341 ALA A CA 1
ATOM 2549 C C . ALA A 1 341 ? -3.032 -4.604 -4.563 1.00 92.31 341 ALA A C 1
ATOM 2551 O O . ALA A 1 341 ? -2.098 -4.153 -3.912 1.00 92.31 341 ALA A O 1
ATOM 2552 N N . LEU A 1 342 ? -4.252 -4.773 -4.045 1.00 93.12 342 LEU A N 1
ATOM 2553 C CA . LEU A 1 342 ? -4.613 -4.390 -2.675 1.00 93.12 342 LEU A CA 1
ATOM 2554 C C . LEU A 1 342 ? -3.864 -5.231 -1.631 1.00 93.12 342 LEU A C 1
ATOM 2556 O O . LEU A 1 342 ? -3.400 -4.712 -0.625 1.00 93.12 342 LEU A O 1
ATOM 2560 N N . ALA A 1 343 ? -3.657 -6.524 -1.887 1.00 95.69 343 ALA A N 1
ATOM 2561 C CA . ALA A 1 343 ? -2.873 -7.366 -0.990 1.00 95.69 343 ALA A CA 1
ATOM 2562 C C . ALA A 1 343 ? -1.394 -6.944 -0.924 1.00 95.69 343 ALA A C 1
ATOM 2564 O O . ALA A 1 343 ? -0.778 -7.045 0.134 1.00 95.69 343 ALA A O 1
ATOM 2565 N N . LEU A 1 344 ? -0.814 -6.427 -2.015 1.00 97.81 344 LEU A N 1
ATOM 2566 C CA . LEU A 1 344 ? 0.551 -5.890 -2.000 1.00 97.81 344 LEU A CA 1
ATOM 2567 C C . LEU A 1 344 ? 0.695 -4.643 -1.113 1.00 97.81 344 LEU A C 1
ATOM 2569 O O . LEU A 1 344 ? 1.794 -4.412 -0.610 1.00 97.81 344 LEU A O 1
ATOM 2573 N N . THR A 1 345 ? -0.385 -3.905 -0.833 1.00 97.62 345 THR A N 1
ATOM 2574 C CA . THR A 1 345 ? -0.389 -2.820 0.164 1.00 97.62 345 THR A CA 1
ATOM 2575 C C . THR A 1 345 ? -0.041 -3.328 1.568 1.00 97.62 345 THR A C 1
ATOM 2577 O O . THR A 1 345 ? 0.634 -2.628 2.315 1.00 97.62 345 THR A O 1
ATOM 2580 N N . SER A 1 346 ? -0.357 -4.587 1.906 1.00 98.12 346 SER A N 1
ATOM 2581 C CA . SER A 1 346 ? 0.134 -5.220 3.147 1.00 98.12 346 SER A CA 1
ATOM 2582 C C . SER A 1 346 ? 1.662 -5.206 3.233 1.00 98.12 346 SER A C 1
ATOM 2584 O O . SER A 1 346 ? 2.237 -4.951 4.288 1.00 98.12 346 SER A O 1
ATOM 2586 N N . VAL A 1 347 ? 2.338 -5.467 2.112 1.00 98.50 347 VAL A N 1
ATOM 2587 C CA . VAL A 1 347 ? 3.805 -5.489 2.040 1.00 98.50 347 VAL A CA 1
ATOM 2588 C C . VAL A 1 347 ? 4.370 -4.075 2.033 1.00 98.50 347 VAL A C 1
ATOM 2590 O O . VAL A 1 347 ? 5.481 -3.878 2.497 1.00 98.50 347 VAL A O 1
ATOM 2593 N N . GLN A 1 348 ? 3.624 -3.083 1.547 1.00 98.12 348 GLN A N 1
ATOM 2594 C CA . GLN A 1 348 ? 4.024 -1.676 1.631 1.00 98.12 348 GLN A CA 1
ATOM 2595 C C . GLN A 1 348 ? 3.993 -1.177 3.078 1.00 98.12 348 GLN A C 1
ATOM 2597 O O . GLN A 1 348 ? 4.969 -0.602 3.542 1.00 98.12 348 GLN A O 1
ATOM 2602 N N . LEU A 1 349 ? 2.889 -1.420 3.789 1.00 98.06 349 LEU A N 1
ATOM 2603 C CA . LEU A 1 349 ? 2.625 -0.794 5.087 1.00 98.06 349 LEU A CA 1
ATOM 2604 C C . LEU A 1 349 ? 3.219 -1.551 6.277 1.00 98.06 349 LEU A C 1
ATOM 2606 O O . LEU A 1 349 ? 3.378 -0.965 7.344 1.00 98.06 349 LEU A O 1
ATOM 2610 N N . VAL A 1 350 ? 3.556 -2.835 6.124 1.00 98.06 350 VAL A N 1
ATOM 2611 C CA . VAL A 1 350 ? 4.055 -3.667 7.227 1.00 98.06 350 VAL A CA 1
ATOM 2612 C C . VAL A 1 350 ? 5.479 -4.125 6.942 1.00 98.06 350 VAL A C 1
ATOM 2614 O O . VAL A 1 350 ? 5.715 -5.007 6.110 1.00 98.06 350 VAL A O 1
ATOM 2617 N N . GLY A 1 351 ? 6.412 -3.554 7.694 1.00 95.56 351 GLY A N 1
ATOM 2618 C CA . GLY A 1 351 ? 7.847 -3.781 7.583 1.00 95.56 351 GLY A CA 1
ATOM 2619 C C . GLY A 1 351 ? 8.554 -3.466 8.898 1.00 95.56 351 GLY A C 1
ATOM 2620 O O . GLY A 1 351 ? 7.979 -2.844 9.792 1.00 95.56 351 GLY A O 1
ATOM 2621 N N . ALA A 1 352 ? 9.795 -3.927 9.021 1.00 93.75 352 ALA A N 1
ATOM 2622 C CA . ALA A 1 352 ? 10.665 -3.616 10.147 1.00 93.75 352 ALA A CA 1
ATOM 2623 C C . ALA A 1 352 ? 11.373 -2.278 9.874 1.00 93.75 352 ALA A C 1
ATOM 2625 O O . ALA A 1 352 ? 12.130 -2.165 8.904 1.00 93.75 352 ALA A O 1
ATOM 2626 N N . VAL A 1 353 ? 11.089 -1.265 10.698 1.00 93.38 353 VAL A N 1
ATOM 2627 C CA . VAL A 1 353 ? 11.585 0.108 10.524 1.00 93.38 353 VAL A CA 1
ATOM 2628 C C . VAL A 1 353 ? 12.259 0.580 11.813 1.00 93.38 353 VAL A C 1
ATOM 2630 O O . VAL A 1 353 ? 11.593 0.618 12.849 1.00 93.38 353 VAL A O 1
ATOM 2633 N N . PRO A 1 354 ? 13.554 0.950 11.772 1.00 91.12 354 PRO A N 1
ATOM 2634 C CA . PRO A 1 354 ? 14.267 1.431 12.952 1.00 91.12 354 PRO A CA 1
ATOM 2635 C C . PRO A 1 354 ? 13.581 2.631 13.618 1.00 91.12 354 PRO A C 1
ATOM 2637 O O . PRO A 1 354 ? 13.147 3.566 12.942 1.00 91.12 354 PRO A O 1
ATOM 2640 N N . GLY A 1 355 ? 13.498 2.607 14.951 1.00 89.00 355 GLY A N 1
ATOM 2641 C CA . GLY A 1 355 ? 12.919 3.686 15.758 1.00 89.00 355 GLY A CA 1
ATOM 2642 C C . GLY A 1 355 ? 11.388 3.712 15.798 1.00 89.00 355 GLY A C 1
ATOM 2643 O O . GLY A 1 355 ? 10.815 4.649 16.348 1.00 89.00 355 GLY A O 1
ATOM 2644 N N . ALA A 1 356 ? 10.715 2.715 15.222 1.00 92.75 356 ALA A N 1
ATOM 2645 C CA . ALA A 1 356 ? 9.263 2.572 15.271 1.00 92.75 356 ALA A CA 1
ATOM 2646 C C . ALA A 1 356 ? 8.870 1.208 15.856 1.00 92.75 356 ALA A C 1
ATOM 2648 O O . ALA A 1 356 ? 8.205 0.394 15.208 1.00 92.75 356 ALA A O 1
ATOM 2649 N N . ASP A 1 357 ? 9.344 0.969 17.077 1.00 92.50 357 ASP A N 1
ATOM 2650 C CA . ASP A 1 357 ? 9.316 -0.330 17.738 1.00 92.50 357 ASP A CA 1
ATOM 2651 C C . ASP A 1 357 ? 7.973 -0.631 18.422 1.00 92.50 357 ASP A C 1
ATOM 2653 O O . ASP A 1 357 ? 7.242 0.263 18.865 1.00 92.50 357 ASP A O 1
ATOM 2657 N N . LEU A 1 358 ? 7.665 -1.925 18.546 1.00 94.69 358 LEU A N 1
ATOM 2658 C CA . LEU A 1 358 ? 6.664 -2.410 19.497 1.00 94.69 358 LEU A CA 1
ATOM 2659 C C . LEU A 1 358 ? 7.270 -2.477 20.904 1.00 94.69 358 LEU A C 1
ATOM 2661 O O . LEU A 1 358 ? 8.482 -2.671 21.032 1.00 94.69 358 LEU A O 1
ATOM 2665 N N . PRO A 1 359 ? 6.440 -2.413 21.961 1.00 94.88 359 PRO A N 1
ATOM 2666 C CA . PRO A 1 359 ? 6.864 -2.815 23.294 1.00 94.88 359 PRO A CA 1
ATOM 2667 C C . PRO A 1 359 ? 7.547 -4.190 23.276 1.00 94.88 359 PRO A C 1
ATOM 2669 O O . PRO A 1 359 ? 7.102 -5.073 22.530 1.00 94.88 359 PRO A O 1
ATOM 2672 N N . PRO A 1 360 ? 8.598 -4.406 24.088 1.00 93.19 360 PRO A N 1
ATOM 2673 C CA . PRO A 1 360 ? 9.268 -5.696 24.145 1.00 93.19 360 PRO A CA 1
ATOM 2674 C C . PRO A 1 360 ? 8.285 -6.824 24.471 1.00 93.19 360 PRO A C 1
ATOM 2676 O O . PRO A 1 360 ? 7.475 -6.721 25.394 1.00 93.19 360 PRO A O 1
ATOM 2679 N N . ALA A 1 361 ? 8.368 -7.917 23.716 1.00 94.75 361 ALA A N 1
ATOM 2680 C CA . ALA A 1 361 ? 7.570 -9.105 23.985 1.00 94.75 361 ALA A CA 1
ATOM 2681 C C . ALA A 1 361 ? 7.958 -9.740 25.331 1.00 94.75 361 ALA A C 1
ATOM 2683 O O . ALA A 1 361 ? 9.109 -9.645 25.762 1.00 94.75 361 ALA A O 1
ATOM 2684 N N . SER A 1 362 ? 7.013 -10.448 25.960 1.00 95.81 362 SER A N 1
ATOM 2685 C CA . SER A 1 362 ? 7.308 -11.235 27.161 1.00 95.81 362 SER A CA 1
ATOM 2686 C C . SER A 1 362 ? 8.437 -12.248 26.882 1.00 95.81 362 SER A C 1
ATOM 2688 O O . SER A 1 362 ? 8.390 -12.958 25.867 1.00 95.81 362 SER A O 1
ATOM 2690 N N . PRO A 1 363 ? 9.426 -12.393 27.785 1.00 95.38 363 PRO A N 1
ATOM 2691 C CA . PRO A 1 363 ? 10.424 -13.462 27.713 1.00 95.38 363 PRO A CA 1
ATOM 2692 C C . PRO A 1 363 ? 9.816 -14.873 27.735 1.00 95.38 363 PRO A C 1
ATOM 2694 O O . PRO A 1 363 ? 10.445 -15.814 27.243 1.00 95.38 363 PRO A O 1
ATOM 2697 N N . ALA A 1 364 ? 8.597 -15.019 28.267 1.00 96.25 364 ALA A N 1
ATOM 2698 C CA . ALA A 1 364 ? 7.831 -16.261 28.313 1.00 96.25 364 ALA A CA 1
ATOM 2699 C C . ALA A 1 364 ? 6.958 -16.488 27.062 1.00 96.25 364 ALA A C 1
ATOM 2701 O O . ALA A 1 364 ? 6.294 -17.520 26.959 1.00 96.25 364 ALA A O 1
ATOM 2702 N N . LEU A 1 365 ? 6.960 -15.570 26.084 1.00 96.62 365 LEU A N 1
ATOM 2703 C CA . LEU A 1 365 ? 6.146 -15.706 24.877 1.00 96.62 365 LEU A CA 1
ATOM 2704 C C . LEU A 1 365 ? 6.571 -16.943 24.051 1.00 96.62 365 LEU A C 1
ATOM 2706 O O . LEU A 1 365 ? 7.766 -17.093 23.735 1.00 96.62 365 LEU A O 1
ATOM 2710 N N . PRO A 1 366 ? 5.626 -17.819 23.651 1.00 95.12 366 PRO A N 1
ATOM 2711 C CA . PRO A 1 366 ? 5.941 -18.977 22.826 1.00 95.12 366 PRO A CA 1
ATOM 2712 C C . PRO A 1 366 ? 6.309 -18.565 21.388 1.00 95.12 366 PRO A C 1
ATOM 2714 O O . PRO A 1 366 ? 5.879 -17.501 20.911 1.00 95.12 366 PRO A O 1
ATOM 2717 N N . PRO A 1 367 ? 7.117 -19.384 20.685 1.00 94.00 367 PRO A N 1
ATOM 2718 C CA . PRO A 1 367 ? 7.504 -19.125 19.303 1.00 94.00 367 PRO A CA 1
ATOM 2719 C C . PRO A 1 367 ? 6.301 -19.201 18.336 1.00 94.00 367 PRO A C 1
ATOM 2721 O O . PRO A 1 367 ? 5.354 -19.936 18.602 1.00 94.00 367 PRO A O 1
ATOM 2724 N N . PRO A 1 368 ? 6.345 -18.495 17.188 1.00 94.00 368 PRO A N 1
ATOM 2725 C CA . PRO A 1 368 ? 7.418 -17.598 16.770 1.00 94.00 368 PRO A CA 1
ATOM 2726 C C . PRO A 1 368 ? 7.379 -16.262 17.530 1.00 94.00 368 PRO A C 1
ATOM 2728 O O . PRO A 1 368 ? 6.332 -15.626 17.696 1.00 94.00 368 PRO A O 1
ATOM 2731 N N . ARG A 1 369 ? 8.556 -15.831 17.989 1.00 93.50 369 ARG A N 1
ATOM 2732 C CA . ARG A 1 369 ? 8.756 -14.523 18.622 1.00 93.50 369 ARG A CA 1
ATOM 2733 C C . ARG A 1 369 ? 8.946 -13.451 17.545 1.00 93.50 369 ARG A C 1
ATOM 2735 O O . ARG A 1 369 ? 9.424 -13.792 16.461 1.00 93.50 369 ARG A O 1
ATOM 2742 N N . PRO A 1 370 ? 8.574 -12.187 17.815 1.00 92.62 370 PRO A N 1
ATOM 2743 C CA . PRO A 1 370 ? 8.854 -11.112 16.875 1.00 92.62 370 PRO A CA 1
ATOM 2744 C C . PRO A 1 370 ? 10.369 -11.010 16.627 1.00 92.62 370 PRO A C 1
ATOM 2746 O O . PRO A 1 370 ? 11.143 -11.154 17.579 1.00 92.62 370 PRO A O 1
ATOM 2749 N N . PRO A 1 371 ? 10.813 -10.783 15.377 1.00 91.19 371 PRO A N 1
ATOM 2750 C CA . PRO A 1 371 ? 12.212 -10.480 15.097 1.00 91.19 371 PRO A CA 1
ATOM 2751 C C . PRO A 1 371 ? 12.591 -9.126 15.713 1.00 91.19 371 PRO A C 1
ATOM 2753 O O . PRO A 1 371 ? 11.726 -8.371 16.157 1.00 91.19 371 PRO A O 1
ATOM 2756 N N . VAL A 1 372 ? 13.886 -8.810 15.728 1.00 86.69 372 VAL A N 1
ATOM 2757 C CA . VAL A 1 372 ? 14.394 -7.521 16.211 1.00 86.69 372 VAL A CA 1
ATOM 2758 C C . VAL A 1 372 ? 15.088 -6.792 15.053 1.00 86.69 372 VAL A C 1
ATOM 2760 O O . VAL A 1 372 ? 16.074 -7.322 14.536 1.00 86.69 372 VAL A O 1
ATOM 2763 N N . PRO A 1 373 ? 14.615 -5.600 14.643 1.00 88.44 373 PRO A N 1
ATOM 2764 C CA . PRO A 1 373 ? 13.387 -4.937 15.097 1.00 88.44 373 PRO A CA 1
ATOM 2765 C C . PRO A 1 373 ? 12.113 -5.661 14.620 1.00 88.44 373 PRO A C 1
ATOM 2767 O O . PRO A 1 373 ? 12.102 -6.321 13.577 1.00 88.44 373 PRO A O 1
ATOM 2770 N N . ALA A 1 374 ? 11.032 -5.537 15.394 1.00 92.88 374 ALA A N 1
ATOM 2771 C CA . ALA A 1 374 ? 9.752 -6.166 15.072 1.00 92.88 374 ALA A CA 1
ATOM 2772 C C . ALA A 1 374 ? 9.079 -5.445 13.892 1.00 92.88 374 ALA A C 1
ATOM 2774 O O . ALA A 1 374 ? 9.174 -4.219 13.793 1.00 92.88 374 ALA A O 1
ATOM 2775 N N . PRO A 1 375 ? 8.370 -6.155 12.995 1.00 95.88 375 PRO A N 1
ATOM 2776 C CA . PRO A 1 375 ? 7.610 -5.486 11.956 1.00 95.88 375 PRO A CA 1
ATOM 2777 C C . PRO A 1 375 ? 6.424 -4.744 12.565 1.00 95.88 375 PRO A C 1
ATOM 2779 O O . PRO A 1 375 ? 5.669 -5.292 13.370 1.00 95.88 375 PRO A O 1
ATOM 2782 N N . THR A 1 376 ? 6.232 -3.511 12.116 1.00 97.06 376 THR A N 1
ATOM 2783 C CA . THR A 1 376 ? 5.119 -2.658 12.523 1.00 97.06 376 THR A CA 1
ATOM 2784 C C . THR A 1 376 ? 4.327 -2.173 11.323 1.00 97.06 376 THR A C 1
ATOM 2786 O O . THR A 1 376 ? 4.831 -2.138 10.194 1.00 97.06 376 THR A O 1
ATOM 2789 N N . LEU A 1 377 ? 3.066 -1.820 11.571 1.00 97.12 377 LEU A N 1
ATOM 2790 C CA . LEU A 1 377 ? 2.130 -1.336 10.566 1.00 97.12 377 LEU A CA 1
ATOM 2791 C C . LEU A 1 377 ? 2.143 0.198 10.550 1.00 97.12 377 LEU A C 1
ATOM 2793 O O . LEU A 1 377 ? 1.894 0.834 11.570 1.00 97.12 377 LEU A O 1
ATOM 2797 N N . SER A 1 378 ? 2.437 0.774 9.386 1.00 96.88 378 SER A N 1
ATOM 2798 C CA . SER A 1 378 ? 2.313 2.206 9.106 1.00 96.88 378 SER A CA 1
ATOM 2799 C C . SER A 1 378 ? 0.862 2.575 8.800 1.00 96.88 378 SER A C 1
ATOM 2801 O O . SER A 1 378 ? 0.225 1.910 7.983 1.00 96.88 378 SER A O 1
ATOM 2803 N N . ALA A 1 379 ? 0.362 3.662 9.397 1.00 87.06 379 ALA A N 1
ATOM 2804 C CA . ALA A 1 379 ? -0.959 4.210 9.059 1.00 87.06 379 ALA A CA 1
ATOM 2805 C C . ALA A 1 379 ? -1.032 4.765 7.622 1.00 87.06 379 ALA A C 1
ATOM 2807 O O . ALA A 1 379 ? -2.109 4.884 7.047 1.00 87.06 379 ALA A O 1
ATOM 2808 N N . GLY A 1 380 ? 0.113 5.081 7.012 1.00 90.00 380 GLY A N 1
ATOM 2809 C CA . GL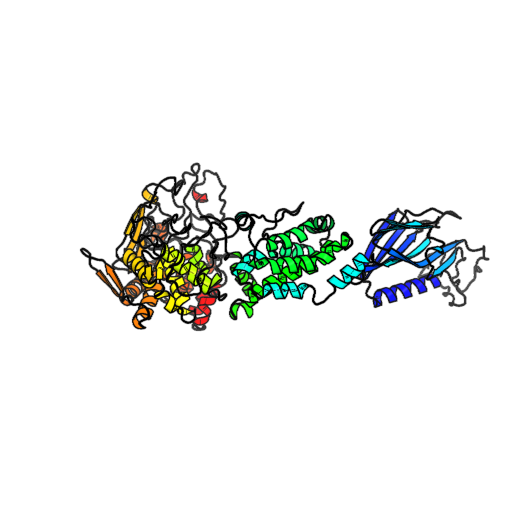Y A 1 380 ? 0.176 5.588 5.649 1.00 90.00 380 GLY A CA 1
ATOM 2810 C C . GLY A 1 380 ? 1.550 6.141 5.291 1.00 90.00 380 GLY A C 1
ATOM 2811 O O . GLY A 1 380 ? 2.228 6.780 6.096 1.00 90.00 380 GLY A O 1
ATOM 2812 N N . LEU A 1 381 ? 1.963 5.925 4.047 1.00 92.50 381 LEU A N 1
ATOM 2813 C CA . LEU A 1 381 ? 3.234 6.427 3.528 1.00 92.50 381 LEU A CA 1
ATOM 2814 C C . LEU A 1 381 ? 3.006 7.715 2.714 1.00 92.50 381 LEU A C 1
ATOM 2816 O O . LEU A 1 381 ? 2.009 7.790 1.999 1.00 92.50 381 LEU A O 1
ATOM 2820 N N . PRO A 1 382 ? 3.921 8.705 2.762 1.00 94.56 382 PRO A N 1
ATOM 2821 C CA . PRO A 1 382 ? 5.156 8.734 3.554 1.00 94.56 382 PRO A CA 1
ATOM 2822 C C . PRO A 1 382 ? 4.997 9.361 4.953 1.00 94.56 382 PRO A C 1
ATOM 2824 O O . PRO A 1 382 ? 5.905 9.245 5.771 1.00 94.56 382 PRO A O 1
ATOM 2827 N N . HIS A 1 383 ? 3.879 10.032 5.237 1.00 87.81 383 HIS A N 1
ATOM 2828 C CA . HIS A 1 383 ? 3.742 10.905 6.411 1.00 87.81 383 HIS A CA 1
ATOM 2829 C C . HIS A 1 383 ? 3.725 10.163 7.759 1.00 87.81 383 HIS A C 1
ATOM 2831 O O . HIS A 1 383 ? 4.188 10.707 8.758 1.00 87.81 383 HIS A O 1
ATOM 2837 N N . PHE A 1 384 ? 3.261 8.911 7.783 1.00 92.62 384 PHE A N 1
ATOM 2838 C CA . PHE A 1 384 ? 3.151 8.073 8.983 1.00 92.62 384 PHE A CA 1
ATOM 2839 C C . PHE A 1 384 ? 4.063 6.849 8.881 1.00 92.62 384 PHE A C 1
ATOM 2841 O O . PHE A 1 384 ? 3.668 5.714 9.155 1.00 92.62 384 PHE A O 1
ATOM 2848 N N . ALA A 1 385 ? 5.290 7.058 8.406 1.00 94.31 385 ALA A N 1
ATOM 2849 C CA . ALA A 1 385 ? 6.196 5.972 8.056 1.00 94.31 385 ALA A CA 1
ATOM 2850 C C . ALA A 1 385 ? 7.220 5.622 9.149 1.00 94.31 385 ALA A C 1
ATOM 2852 O O . ALA A 1 385 ? 7.643 4.472 9.234 1.00 94.31 385 ALA A O 1
ATOM 2853 N N . VAL A 1 386 ? 7.637 6.573 9.987 1.00 95.69 386 VAL A N 1
ATOM 2854 C CA . VAL A 1 386 ? 8.781 6.399 10.904 1.00 95.69 386 VAL A CA 1
ATOM 2855 C C . VAL A 1 386 ? 8.527 7.000 12.283 1.00 95.69 386 VAL A C 1
ATOM 2857 O O . VAL A 1 386 ? 7.633 7.830 12.460 1.00 95.69 386 VAL A O 1
ATOM 2860 N N . GLY A 1 387 ? 9.351 6.599 13.253 1.00 94.25 387 GLY A N 1
ATOM 2861 C CA . GLY A 1 387 ? 9.342 7.152 14.603 1.00 94.25 387 GLY A CA 1
ATOM 2862 C C . GLY A 1 387 ? 7.992 7.006 15.303 1.00 94.25 387 GLY A C 1
ATOM 2863 O O . GLY A 1 387 ? 7.224 6.070 15.058 1.00 94.25 387 GLY A O 1
ATOM 2864 N N . TYR A 1 388 ? 7.675 7.995 16.139 1.00 92.31 388 TYR A N 1
ATOM 2865 C CA . TYR A 1 388 ? 6.419 8.043 16.885 1.00 92.31 388 TYR A CA 1
ATOM 2866 C C . TYR A 1 388 ? 5.175 8.152 15.984 1.00 92.31 388 TYR A C 1
ATOM 2868 O O . TYR A 1 388 ? 4.094 7.753 16.402 1.00 92.31 388 TYR A O 1
ATOM 2876 N N . MET A 1 389 ? 5.324 8.643 14.746 1.00 91.88 389 MET A N 1
ATOM 2877 C CA . MET A 1 389 ? 4.226 8.826 13.789 1.00 91.88 389 MET A CA 1
ATOM 2878 C C . MET A 1 389 ? 3.837 7.545 13.044 1.00 91.88 389 MET A C 1
ATOM 2880 O O . MET A 1 389 ? 2.885 7.578 12.271 1.00 91.88 389 MET A O 1
ATOM 2884 N N . ARG A 1 390 ? 4.555 6.426 13.210 1.00 95.31 390 ARG A N 1
ATOM 2885 C CA . ARG A 1 390 ? 4.285 5.215 12.418 1.00 95.31 390 ARG A CA 1
ATOM 2886 C C . ARG A 1 390 ? 3.050 4.449 12.883 1.00 95.31 390 ARG A C 1
ATOM 2888 O O . ARG A 1 390 ? 2.183 4.120 12.075 1.00 95.31 390 ARG A O 1
ATOM 2895 N N . CYS A 1 391 ? 3.016 4.122 14.172 1.00 94.75 391 CYS A N 1
ATOM 2896 C CA . CYS A 1 391 ? 2.099 3.131 14.726 1.00 94.75 391 CYS A CA 1
ATOM 2897 C C . CYS A 1 391 ? 0.924 3.805 15.427 1.00 94.75 391 CYS A C 1
ATOM 2899 O O . CYS A 1 391 ? 1.078 4.301 16.550 1.00 94.75 391 CYS A O 1
ATOM 2901 N N . TRP A 1 392 ? -0.244 3.742 14.786 1.00 93.56 392 TRP A N 1
ATOM 2902 C CA . TRP A 1 392 ? -1.492 4.254 15.336 1.00 93.56 392 TRP A CA 1
ATOM 2903 C C . TRP A 1 392 ? -2.444 3.112 15.687 1.00 93.56 392 TRP A C 1
ATOM 2905 O O . TRP A 1 392 ? -2.738 2.280 14.830 1.00 93.56 392 TRP A O 1
ATOM 2915 N N . GLY A 1 393 ? -2.904 3.021 16.936 1.00 94.00 393 GLY A N 1
ATOM 2916 C CA . GLY A 1 393 ? -3.718 1.905 17.427 1.00 94.00 393 GLY A CA 1
ATOM 2917 C C . GLY A 1 393 ? -5.033 1.771 16.673 1.00 94.00 393 GLY A C 1
ATOM 2918 O O . GLY A 1 393 ? -5.393 0.677 16.241 1.00 94.00 393 GLY A O 1
ATOM 2919 N N . ARG A 1 394 ? -5.711 2.893 16.432 1.00 93.81 394 ARG A N 1
ATOM 2920 C CA . ARG A 1 394 ? -6.930 2.936 15.625 1.00 93.81 394 ARG A CA 1
ATOM 2921 C C . ARG A 1 394 ? -6.703 2.368 14.222 1.00 93.81 394 ARG A C 1
ATOM 2923 O O . ARG A 1 394 ? -7.341 1.381 13.862 1.00 93.81 394 ARG A O 1
ATOM 2930 N N . ASP A 1 395 ? -5.784 2.953 13.459 1.00 93.75 395 ASP A N 1
ATOM 2931 C CA . ASP A 1 395 ? -5.488 2.554 12.080 1.00 93.75 395 ASP A CA 1
ATOM 2932 C C . ASP A 1 395 ? -5.016 1.102 12.007 1.00 93.75 395 ASP A C 1
ATOM 2934 O O . ASP A 1 395 ? -5.484 0.329 11.172 1.00 93.75 395 ASP A O 1
ATOM 2938 N N . THR A 1 396 ? -4.161 0.697 12.950 1.00 95.81 396 THR A N 1
ATOM 2939 C CA . THR A 1 396 ? -3.656 -0.674 13.050 1.00 95.81 396 THR A CA 1
ATOM 2940 C C . THR A 1 396 ? -4.795 -1.669 13.169 1.00 95.81 396 THR A C 1
ATOM 2942 O O . THR A 1 396 ? -4.829 -2.632 12.410 1.00 95.81 396 THR A O 1
ATOM 2945 N N . PHE A 1 397 ? -5.741 -1.465 14.088 1.00 97.12 397 PHE A N 1
ATOM 2946 C CA . PHE A 1 397 ? -6.770 -2.473 14.355 1.00 97.12 397 PHE A CA 1
ATOM 2947 C C . PHE A 1 397 ? -7.973 -2.407 13.420 1.00 97.12 397 PHE A C 1
ATOM 2949 O O . PHE A 1 397 ? -8.643 -3.425 13.238 1.00 97.12 397 PHE A O 1
ATOM 2956 N N . ILE A 1 398 ? -8.190 -1.275 12.750 1.00 93.75 398 ILE A N 1
ATOM 2957 C CA . ILE A 1 398 ? -9.085 -1.211 11.592 1.00 93.75 398 ILE A CA 1
ATOM 2958 C C . ILE A 1 398 ? -8.481 -2.001 10.417 1.00 93.75 398 ILE A C 1
ATOM 2960 O O . ILE A 1 398 ? -9.166 -2.831 9.818 1.00 93.75 398 ILE A O 1
ATOM 2964 N N . ALA A 1 399 ? -7.193 -1.800 10.115 1.00 93.88 399 ALA A N 1
ATOM 2965 C CA . ALA A 1 399 ? -6.542 -2.388 8.944 1.00 93.88 399 ALA A CA 1
ATOM 2966 C C . ALA A 1 399 ? -6.076 -3.845 9.142 1.00 93.88 399 ALA A C 1
ATOM 2968 O O . ALA A 1 399 ? -5.943 -4.588 8.164 1.00 93.88 399 ALA A O 1
ATOM 2969 N N . LEU A 1 400 ? -5.834 -4.290 10.384 1.00 97.12 400 LEU A N 1
ATOM 2970 C CA . LEU A 1 400 ? -5.270 -5.611 10.710 1.00 97.12 400 LEU A CA 1
ATOM 2971 C C . LEU A 1 400 ? -6.008 -6.771 10.027 1.00 97.12 400 LEU A C 1
ATOM 2973 O O . LEU A 1 400 ? -5.336 -7.618 9.428 1.00 97.12 400 LEU A O 1
ATOM 2977 N N . PRO A 1 401 ? -7.354 -6.849 10.037 1.00 94.12 401 PRO A N 1
ATOM 2978 C CA . PRO A 1 401 ? -8.034 -7.962 9.388 1.00 94.12 401 PRO A CA 1
ATOM 2979 C C . PRO A 1 401 ? -7.743 -8.029 7.880 1.00 94.12 401 PRO A C 1
ATOM 2981 O O . PRO A 1 401 ? -7.639 -9.120 7.318 1.00 94.12 401 PRO A O 1
ATOM 2984 N N . GLY A 1 402 ? -7.546 -6.883 7.222 1.00 89.50 402 GLY A N 1
ATOM 2985 C CA . GLY A 1 402 ? -7.385 -6.815 5.772 1.00 89.50 402 GLY A CA 1
ATOM 2986 C C . GLY A 1 402 ? -5.967 -6.891 5.275 1.00 89.50 402 GLY A C 1
ATOM 2987 O O . GLY A 1 402 ? -5.701 -7.550 4.271 1.00 89.50 402 GLY A O 1
ATOM 2988 N N . LEU A 1 403 ? -5.052 -6.274 6.008 1.00 95.75 403 LEU A N 1
ATOM 2989 C CA . LEU A 1 403 ? -3.642 -6.286 5.666 1.00 95.75 403 LEU A CA 1
ATOM 2990 C C . LEU A 1 403 ? -2.921 -7.496 6.253 1.00 95.75 403 LEU A C 1
ATOM 2992 O O . LEU A 1 403 ? -1.875 -7.869 5.726 1.00 95.75 403 LEU A O 1
ATOM 2996 N N . LEU A 1 404 ? -3.445 -8.136 7.303 1.00 97.50 404 LEU A N 1
ATOM 2997 C CA . LEU A 1 404 ? -2.741 -9.224 7.984 1.00 97.50 404 LEU A CA 1
ATOM 2998 C C . LEU A 1 404 ? -3.517 -10.541 8.011 1.00 97.50 404 LEU A C 1
ATOM 3000 O O . LEU A 1 404 ? -2.960 -11.553 7.592 1.00 97.50 404 LEU A O 1
ATOM 3004 N N . LEU A 1 405 ? -4.791 -10.563 8.413 1.00 96.81 405 LEU A N 1
ATOM 3005 C CA . LEU A 1 405 ? -5.531 -11.836 8.482 1.00 96.81 405 LEU A CA 1
ATOM 3006 C C . LEU A 1 405 ? -5.846 -12.391 7.088 1.00 96.81 405 LEU A C 1
ATOM 3008 O O . LEU A 1 405 ? -5.467 -13.519 6.782 1.00 96.81 405 LEU A O 1
ATOM 3012 N N . LEU A 1 406 ? -6.458 -11.596 6.202 1.00 94.12 406 LEU A N 1
ATOM 3013 C CA . LEU A 1 406 ? -6.778 -12.060 4.845 1.00 94.12 406 LEU A CA 1
ATOM 3014 C C . LEU A 1 406 ? -5.552 -12.488 4.030 1.00 94.12 406 LEU A C 1
ATOM 3016 O O . LEU A 1 406 ? -5.640 -13.511 3.345 1.00 94.12 406 LEU A O 1
ATOM 3020 N N . PRO A 1 407 ? -4.405 -11.783 4.076 1.00 95.69 407 PRO A N 1
ATOM 3021 C CA . PRO A 1 407 ? -3.206 -12.227 3.381 1.00 95.69 407 PRO A CA 1
ATOM 3022 C C . PRO A 1 407 ? -2.494 -13.386 4.084 1.00 95.69 407 PRO A C 1
ATOM 3024 O O . PRO A 1 407 ? -1.599 -13.961 3.477 1.00 95.69 407 PRO A O 1
ATOM 3027 N N . GLY A 1 408 ? -2.888 -13.786 5.298 1.00 96.62 408 GLY A N 1
ATOM 3028 C CA . GLY A 1 408 ? -2.299 -14.918 6.025 1.00 96.62 408 GLY A CA 1
ATOM 3029 C C . GLY A 1 408 ? -1.069 -14.576 6.877 1.00 96.62 408 GLY A C 1
ATOM 3030 O O . GLY A 1 408 ? -0.284 -15.460 7.208 1.00 96.62 408 GLY A O 1
ATOM 3031 N N . ARG A 1 409 ? -0.878 -13.305 7.237 1.00 97.44 409 ARG A N 1
ATOM 3032 C CA . ARG A 1 409 ? 0.223 -12.787 8.073 1.00 97.44 409 ARG A CA 1
ATOM 3033 C C . ARG A 1 409 ? -0.110 -12.875 9.563 1.00 97.44 409 ARG A C 1
ATOM 3035 O O . ARG A 1 409 ? -0.169 -11.876 10.280 1.00 97.44 409 ARG A O 1
ATOM 3042 N N . HIS A 1 410 ? -0.422 -14.088 10.014 1.00 97.62 410 HIS A N 1
ATOM 3043 C CA . HIS A 1 410 ? -0.946 -14.321 11.363 1.00 97.62 410 HIS A CA 1
ATOM 3044 C C . HIS A 1 410 ? 0.089 -14.011 12.453 1.00 97.62 410 HIS A C 1
ATOM 3046 O O . HIS A 1 410 ? -0.275 -13.492 13.504 1.00 97.62 410 HIS A O 1
ATOM 3052 N N . ALA A 1 411 ? 1.376 -14.275 12.199 1.00 97.06 411 ALA A N 1
ATOM 3053 C CA . ALA A 1 411 ? 2.443 -13.990 13.156 1.00 97.06 411 ALA A CA 1
ATOM 3054 C C . ALA A 1 411 ? 2.559 -12.482 13.430 1.00 97.06 411 ALA A C 1
ATOM 3056 O O . ALA A 1 411 ? 2.538 -12.065 14.585 1.00 97.06 411 ALA A O 1
ATOM 3057 N N . GLU A 1 412 ? 2.578 -11.654 12.382 1.00 98.19 412 GLU A N 1
ATOM 3058 C CA . GLU A 1 412 ? 2.617 -10.198 12.531 1.00 98.19 412 GLU A CA 1
ATOM 3059 C C . GLU A 1 412 ? 1.346 -9.646 13.189 1.00 98.19 412 GLU A C 1
ATOM 3061 O O . GLU A 1 412 ? 1.436 -8.771 14.050 1.00 98.19 412 GLU A O 1
ATOM 3066 N N . ALA A 1 413 ? 0.166 -10.187 12.853 1.00 98.50 413 ALA A N 1
ATOM 3067 C CA . ALA A 1 413 ? -1.086 -9.819 13.521 1.00 98.50 413 ALA A CA 1
ATOM 3068 C C . ALA A 1 413 ? -1.035 -10.103 15.030 1.00 98.50 413 ALA A C 1
ATOM 3070 O O . ALA A 1 413 ? -1.395 -9.244 15.835 1.00 98.50 413 ALA A O 1
ATOM 3071 N N . ARG A 1 414 ? -0.542 -11.285 15.413 1.00 98.38 414 ARG A N 1
ATOM 3072 C CA . ARG A 1 414 ? -0.354 -11.684 16.811 1.00 98.38 414 ARG A CA 1
ATOM 3073 C C . ARG A 1 414 ? 0.583 -10.731 17.548 1.00 98.38 414 ARG A C 1
ATOM 3075 O O . ARG A 1 414 ? 0.245 -10.271 18.635 1.00 98.38 414 ARG A O 1
ATOM 3082 N N . TRP A 1 415 ? 1.732 -10.397 16.961 1.00 98.00 415 TRP A N 1
ATOM 3083 C CA . TRP A 1 415 ? 2.699 -9.494 17.593 1.00 98.00 415 TRP A CA 1
ATOM 3084 C C . TRP A 1 415 ? 2.133 -8.086 17.798 1.00 98.00 415 TRP A C 1
ATOM 3086 O O . TRP A 1 415 ? 2.352 -7.505 18.856 1.00 98.00 415 TRP A O 1
ATOM 3096 N N . LEU A 1 416 ? 1.355 -7.560 16.846 1.00 98.25 416 LEU A N 1
ATOM 3097 C CA . LEU A 1 416 ? 0.679 -6.267 16.998 1.00 98.25 416 LEU A CA 1
ATOM 3098 C C . LEU A 1 416 ? -0.388 -6.299 18.100 1.00 98.25 416 LEU A C 1
ATOM 3100 O O . LEU A 1 416 ? -0.440 -5.386 18.924 1.00 98.25 416 LEU A O 1
ATOM 3104 N N . LEU A 1 417 ? -1.209 -7.354 18.156 1.00 98.69 417 LEU A N 1
ATOM 3105 C CA . LEU A 1 417 ? -2.237 -7.510 19.192 1.00 98.69 417 LEU A CA 1
ATOM 3106 C C . LEU A 1 417 ? -1.625 -7.527 20.600 1.00 98.69 417 LEU A C 1
ATOM 3108 O O . LEU A 1 417 ? -2.113 -6.813 21.476 1.00 98.69 417 LEU A O 1
ATOM 3112 N N . LEU A 1 418 ? -0.551 -8.297 20.797 1.00 98.38 418 LEU A N 1
ATOM 3113 C CA . LEU A 1 418 ? 0.165 -8.392 22.074 1.00 98.38 418 LEU A CA 1
ATOM 3114 C C . LEU A 1 418 ? 0.952 -7.113 22.393 1.00 98.38 418 LEU A C 1
ATOM 3116 O O . LEU A 1 418 ? 0.936 -6.646 23.530 1.00 98.38 418 LEU A O 1
ATOM 3120 N N . GLY A 1 419 ? 1.616 -6.529 21.393 1.00 96.94 419 GLY A N 1
ATOM 3121 C CA . GLY A 1 419 ? 2.440 -5.331 21.546 1.00 96.94 419 GLY A CA 1
ATOM 3122 C C . GLY A 1 419 ? 1.629 -4.119 21.995 1.00 96.94 419 GLY A C 1
ATOM 3123 O O . GLY A 1 419 ? 2.024 -3.431 22.928 1.00 96.94 419 GLY A O 1
ATOM 3124 N N . PHE A 1 420 ? 0.452 -3.879 21.413 1.00 97.94 420 PHE A N 1
ATOM 3125 C CA . PHE A 1 420 ? -0.427 -2.813 21.907 1.00 97.94 420 PHE A CA 1
ATOM 3126 C C . PHE A 1 420 ? -1.035 -3.149 23.272 1.00 97.94 420 PHE A C 1
ATOM 3128 O O . PHE A 1 420 ? -1.130 -2.261 24.117 1.00 97.94 420 PHE A O 1
ATOM 3135 N N . ALA A 1 421 ? -1.387 -4.414 23.531 1.00 97.94 421 ALA A N 1
ATOM 3136 C CA . ALA A 1 421 ? -1.892 -4.836 24.839 1.00 97.94 421 ALA A CA 1
ATOM 3137 C C . ALA A 1 421 ? -0.875 -4.590 25.970 1.00 97.94 421 ALA A C 1
ATOM 3139 O O . ALA A 1 421 ? -1.263 -4.227 27.082 1.00 97.94 421 ALA A O 1
ATOM 3140 N N . ALA A 1 422 ? 0.429 -4.700 25.695 1.00 97.19 422 ALA A N 1
ATOM 3141 C CA . ALA A 1 422 ? 1.483 -4.349 26.651 1.00 97.19 422 ALA A CA 1
ATOM 3142 C C . ALA A 1 422 ? 1.400 -2.881 27.103 1.00 97.19 422 ALA A C 1
ATOM 3144 O O . ALA A 1 422 ? 1.698 -2.575 28.256 1.00 97.19 422 ALA A O 1
ATOM 3145 N N . ALA A 1 423 ? 0.917 -1.995 26.230 1.00 96.62 423 ALA A N 1
ATOM 3146 C CA . ALA A 1 423 ? 0.725 -0.575 26.491 1.00 96.62 423 ALA A CA 1
ATOM 3147 C C . ALA A 1 423 ? -0.711 -0.208 26.915 1.00 96.62 423 ALA A C 1
ATOM 3149 O O . ALA A 1 423 ? -1.047 0.963 26.905 1.00 96.62 423 ALA A O 1
ATOM 3150 N N . ALA A 1 424 ? -1.602 -1.140 27.277 1.00 96.25 424 ALA A N 1
ATOM 3151 C CA . ALA A 1 424 ? -2.924 -0.740 27.784 1.00 96.25 424 ALA A CA 1
ATOM 3152 C C . ALA A 1 424 ? -2.811 0.043 29.111 1.00 96.25 424 ALA A C 1
ATOM 3154 O O . ALA A 1 424 ? -2.019 -0.340 29.975 1.00 96.25 424 ALA A O 1
ATOM 3155 N N . ARG A 1 425 ? -3.597 1.111 29.292 1.00 93.94 425 ARG A N 1
ATOM 3156 C CA . ARG A 1 425 ? -3.626 1.939 30.517 1.00 93.94 425 ARG A CA 1
ATOM 3157 C C . ARG A 1 425 ? -4.946 2.701 30.621 1.00 93.94 425 ARG A C 1
ATOM 3159 O O . ARG A 1 425 ? -5.525 3.027 29.591 1.00 93.94 425 ARG A O 1
ATOM 3166 N N . HIS A 1 426 ? -5.439 2.985 31.831 1.00 93.44 426 HIS A N 1
ATOM 3167 C CA . HIS A 1 426 ? -6.724 3.678 32.060 1.00 93.44 426 HIS A CA 1
ATOM 3168 C C . HIS A 1 426 ? -7.950 2.984 31.431 1.00 93.44 426 HIS A C 1
ATOM 3170 O O . HIS A 1 426 ? -8.988 3.607 31.212 1.00 93.44 426 HIS A O 1
ATOM 3176 N N . GLY A 1 427 ? -7.840 1.692 31.109 1.00 93.62 427 GLY A N 1
ATOM 3177 C CA . GLY A 1 427 ? -8.848 0.978 30.325 1.00 93.62 427 GLY A CA 1
ATOM 3178 C C . GLY A 1 427 ? -8.843 1.298 28.828 1.00 93.62 427 GLY A C 1
ATOM 3179 O O . GLY A 1 427 ? -9.797 0.960 28.141 1.00 93.62 427 GLY A O 1
ATOM 3180 N N . LEU A 1 428 ? -7.791 1.935 28.317 1.00 95.38 428 LEU A N 1
ATOM 3181 C CA . LEU A 1 428 ? -7.619 2.303 26.917 1.00 95.38 428 LEU A CA 1
ATOM 3182 C C . LEU A 1 428 ? -6.407 1.599 26.305 1.00 95.38 428 LEU A C 1
ATOM 3184 O O . LEU A 1 428 ? -5.480 1.174 26.996 1.00 95.38 428 LEU A O 1
ATOM 3188 N N . LEU A 1 429 ? -6.402 1.553 24.975 1.00 95.75 429 LEU A N 1
ATOM 3189 C CA . LEU A 1 429 ? -5.187 1.375 24.192 1.00 95.75 429 LEU A CA 1
ATOM 3190 C C . LEU A 1 429 ? -4.728 2.720 23.642 1.00 95.75 429 LEU A C 1
ATOM 3192 O O . LEU A 1 429 ? -5.570 3.585 23.381 1.00 95.75 429 LEU A O 1
ATOM 3196 N N . PRO A 1 430 ? -3.414 2.904 23.450 1.00 94.44 430 PRO A N 1
ATOM 3197 C CA . PRO A 1 430 ? -2.912 4.161 22.940 1.00 94.44 430 PRO A CA 1
ATOM 3198 C C . PRO A 1 430 ? -3.327 4.382 21.485 1.00 94.44 430 PRO A C 1
ATOM 3200 O O . PRO A 1 430 ? -3.324 3.446 20.679 1.00 94.44 430 PRO A O 1
ATOM 3203 N N . ASN A 1 431 ? -3.627 5.639 21.139 1.00 91.38 431 ASN A N 1
ATOM 3204 C CA . ASN A 1 431 ? -3.786 6.010 19.737 1.00 91.38 431 ASN A CA 1
ATOM 3205 C C . ASN A 1 431 ? -2.425 6.052 19.062 1.00 91.38 431 ASN A C 1
ATOM 3207 O O . ASN A 1 431 ? -2.260 5.465 18.015 1.00 91.38 431 ASN A O 1
ATOM 3211 N N . LEU A 1 432 ? -1.445 6.701 19.683 1.00 93.44 432 LEU A N 1
ATOM 3212 C CA . LEU A 1 432 ? -0.066 6.784 19.214 1.00 93.44 432 LEU A CA 1
ATOM 3213 C C . LEU A 1 432 ? 0.781 5.884 20.109 1.00 93.44 432 LEU A C 1
ATOM 3215 O O . LEU A 1 432 ? 0.817 6.106 21.319 1.00 93.44 432 LEU A O 1
ATOM 3219 N N . LEU A 1 433 ? 1.438 4.868 19.538 1.00 95.19 433 LEU A N 1
ATOM 3220 C CA . LEU A 1 433 ? 2.140 3.847 20.326 1.00 95.19 433 LEU A CA 1
ATOM 3221 C C . LEU A 1 433 ? 3.521 4.296 20.817 1.00 95.19 433 LEU A C 1
ATOM 3223 O O . LEU A 1 433 ? 3.810 4.128 21.993 1.00 95.19 433 LEU A O 1
ATOM 3227 N N . ASN A 1 434 ? 4.385 4.810 19.931 1.00 93.19 434 ASN A N 1
ATOM 3228 C CA . ASN A 1 434 ? 5.750 5.272 20.247 1.00 93.19 434 ASN A CA 1
ATOM 3229 C C . ASN A 1 434 ? 6.528 4.352 21.223 1.00 93.19 434 ASN A C 1
ATOM 3231 O O . ASN A 1 434 ? 6.904 4.759 22.326 1.00 93.19 434 ASN A O 1
ATOM 3235 N N . GLY A 1 435 ? 6.679 3.070 20.863 1.00 90.50 435 GLY A N 1
ATOM 3236 C CA . GLY A 1 435 ? 7.355 2.065 21.700 1.00 90.50 435 GLY A CA 1
ATOM 3237 C C . GLY A 1 435 ? 6.612 1.668 22.984 1.00 90.50 435 GLY A C 1
ATOM 3238 O O . GLY A 1 435 ? 7.135 0.908 23.793 1.00 90.50 435 GLY A O 1
ATOM 3239 N N . GLY A 1 436 ? 5.402 2.186 23.206 1.00 92.12 436 GLY A N 1
ATOM 3240 C CA . GLY A 1 436 ? 4.552 1.973 24.380 1.00 92.12 436 GLY A CA 1
ATOM 3241 C C . GLY A 1 436 ? 4.853 2.906 25.551 1.00 92.12 436 GLY A C 1
ATOM 3242 O O . GLY A 1 436 ? 3.926 3.437 26.160 1.00 92.12 436 GLY A O 1
ATOM 3243 N N . ALA A 1 437 ? 6.128 3.152 25.860 1.00 89.56 437 ALA A N 1
ATOM 3244 C CA . ALA A 1 437 ? 6.503 4.042 26.962 1.00 89.56 437 ALA A CA 1
ATOM 3245 C C . ALA A 1 437 ? 6.136 5.511 26.681 1.00 89.56 437 ALA A C 1
ATOM 3247 O O . ALA A 1 437 ? 5.668 6.204 27.581 1.00 89.56 437 ALA A O 1
ATOM 3248 N N . GLY A 1 438 ? 6.295 5.964 25.432 1.00 89.88 438 GLY A N 1
ATOM 3249 C CA . GLY A 1 438 ? 5.935 7.314 24.987 1.00 89.88 438 GLY A CA 1
ATOM 3250 C C . GLY A 1 438 ? 4.534 7.414 24.380 1.00 89.88 438 GLY A C 1
ATOM 3251 O O . GLY A 1 438 ? 4.301 8.283 23.539 1.00 89.88 438 GLY A O 1
ATOM 3252 N N . ALA A 1 439 ? 3.639 6.486 24.726 1.00 93.44 439 ALA A N 1
ATOM 3253 C CA . ALA A 1 439 ? 2.328 6.363 24.107 1.00 93.44 439 ALA A CA 1
ATOM 3254 C C . ALA A 1 439 ? 1.327 7.430 24.586 1.00 93.44 439 ALA A C 1
ATOM 3256 O O . ALA A 1 439 ? 1.351 7.834 25.752 1.00 93.44 439 ALA A O 1
ATOM 3257 N N . ARG A 1 440 ? 0.391 7.829 23.711 1.00 92.56 440 ARG A N 1
ATOM 3258 C CA . ARG A 1 440 ? -0.693 8.781 24.036 1.00 92.56 440 ARG A CA 1
ATOM 3259 C C . ARG A 1 440 ? -2.068 8.115 24.073 1.00 92.56 440 ARG A C 1
ATOM 3261 O O . ARG A 1 440 ? -2.409 7.327 23.191 1.00 92.56 440 ARG A O 1
ATOM 3268 N N . TYR A 1 441 ? -2.881 8.493 25.062 1.00 93.06 441 TYR A N 1
ATOM 3269 C CA . TYR A 1 441 ? -4.183 7.880 25.378 1.00 93.06 441 TYR A CA 1
ATOM 3270 C C . TYR A 1 441 ? -5.328 8.882 25.190 1.00 93.06 441 TYR A C 1
ATOM 3272 O O . TYR A 1 441 ? -6.175 9.065 26.058 1.00 93.06 441 TYR A O 1
ATOM 3280 N N . ASN A 1 442 ? -5.334 9.544 24.035 1.00 88.56 442 ASN A N 1
ATOM 3281 C CA . ASN A 1 442 ? -6.305 10.575 23.667 1.00 88.56 442 ASN A CA 1
ATOM 3282 C C . ASN A 1 442 ? -7.485 10.043 22.830 1.00 88.56 442 ASN A C 1
ATOM 3284 O O . ASN A 1 442 ? -8.362 10.812 22.438 1.00 88.56 442 ASN A O 1
ATOM 3288 N N . CYS A 1 443 ? -7.522 8.738 22.548 1.00 88.19 443 CYS A N 1
ATOM 3289 C CA . CYS A 1 443 ? -8.596 8.092 21.799 1.00 88.19 443 CYS A CA 1
ATOM 3290 C C . CYS A 1 443 ? -9.407 7.136 22.675 1.00 88.19 443 CYS A C 1
ATOM 3292 O O . CYS A 1 443 ? -8.872 6.479 23.566 1.00 88.19 443 CYS A O 1
ATOM 3294 N N . ARG A 1 444 ? -10.703 7.027 22.381 1.00 92.62 444 ARG A N 1
ATOM 3295 C CA . ARG A 1 444 ? -11.652 6.140 23.070 1.00 92.62 444 ARG A CA 1
ATOM 3296 C C . ARG A 1 444 ? -11.991 4.903 22.244 1.00 92.62 444 ARG A C 1
ATOM 3298 O O . ARG A 1 444 ? -12.638 3.992 22.747 1.00 92.62 444 ARG A O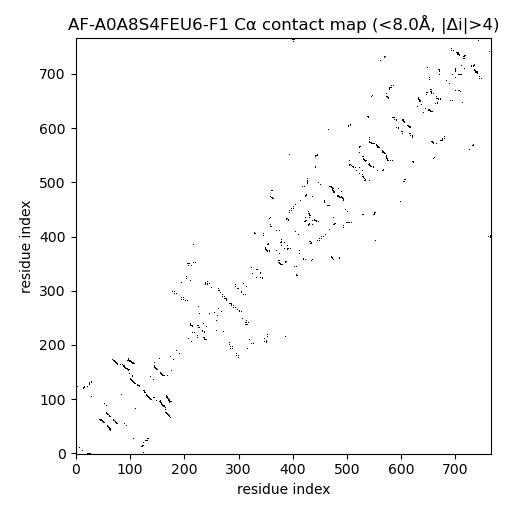 1
ATOM 3305 N N . ASP A 1 445 ? -11.618 4.897 20.968 1.00 94.19 445 ASP A N 1
ATOM 3306 C CA . ASP A 1 445 ? -12.050 3.921 19.971 1.00 94.19 445 ASP A CA 1
ATOM 3307 C C . ASP A 1 445 ? -11.028 2.807 19.709 1.00 94.19 445 ASP A C 1
ATOM 3309 O O . ASP A 1 445 ? -11.434 1.686 19.407 1.00 94.19 445 ASP A O 1
ATOM 3313 N N . ALA A 1 446 ? -9.724 3.057 19.889 1.00 95.19 446 ALA A N 1
ATOM 3314 C CA . ALA A 1 446 ? -8.679 2.063 19.618 1.00 95.19 446 ALA A CA 1
ATOM 3315 C C . ALA A 1 446 ? -8.864 0.749 20.396 1.00 95.19 446 ALA A C 1
ATOM 3317 O O . ALA A 1 446 ? -8.674 -0.323 19.827 1.00 95.19 446 ALA A O 1
ATOM 3318 N N . ALA A 1 447 ? -9.289 0.806 21.664 1.00 97.38 447 ALA A N 1
ATOM 3319 C CA . ALA A 1 447 ? -9.550 -0.391 22.469 1.00 97.38 447 ALA A CA 1
ATOM 3320 C C . ALA A 1 447 ? -10.679 -1.260 21.881 1.00 97.38 447 ALA A C 1
ATOM 3322 O O . ALA A 1 447 ? -10.573 -2.485 21.839 1.00 97.38 447 ALA A O 1
ATOM 3323 N N . TRP A 1 448 ? -11.738 -0.633 21.365 1.00 98.06 448 TRP A N 1
ATOM 3324 C CA . TRP A 1 448 ? -12.861 -1.335 20.744 1.00 98.06 448 TRP A CA 1
ATOM 3325 C C . TRP A 1 448 ? -12.486 -1.932 19.387 1.00 98.06 448 TRP A C 1
ATOM 3327 O O . TRP A 1 448 ? -12.844 -3.076 19.095 1.00 98.06 448 TRP A O 1
ATOM 3337 N N . TRP A 1 449 ? -11.713 -1.199 18.581 1.00 97.81 449 TRP A N 1
ATOM 3338 C CA . TRP A 1 449 ? -11.151 -1.720 17.335 1.00 97.81 449 TRP A CA 1
ATOM 3339 C C . TRP A 1 449 ? -10.210 -2.895 17.578 1.00 97.81 449 TRP A C 1
ATOM 3341 O O . TRP A 1 449 ? -10.291 -3.903 16.878 1.00 97.81 449 TRP A O 1
ATOM 3351 N N . TRP A 1 450 ? -9.379 -2.815 18.614 1.00 98.62 450 TRP A N 1
ATOM 3352 C CA . TRP A 1 450 ? -8.504 -3.904 19.027 1.00 98.62 450 TRP A CA 1
ATOM 3353 C C . TRP A 1 450 ? -9.274 -5.143 19.480 1.00 98.62 450 TRP A C 1
ATOM 3355 O O . TRP A 1 450 ? -8.959 -6.237 19.024 1.00 98.62 450 TRP A O 1
ATOM 3365 N N . LEU A 1 451 ? -10.322 -4.994 20.298 1.00 98.62 451 LEU A N 1
ATOM 3366 C CA . LEU A 1 451 ? -11.187 -6.118 20.680 1.00 98.62 451 LEU A CA 1
ATOM 3367 C C . LEU A 1 451 ? -11.830 -6.770 19.451 1.00 98.62 451 LEU A C 1
ATOM 3369 O O . LEU A 1 451 ? -11.917 -7.995 19.370 1.00 98.62 451 LEU A O 1
ATOM 3373 N N . ARG A 1 452 ? -12.237 -5.967 18.460 1.00 98.00 452 ARG A N 1
ATOM 3374 C CA . ARG A 1 452 ? -12.760 -6.482 17.191 1.00 98.00 452 ARG A CA 1
ATOM 3375 C C . ARG A 1 452 ? -11.689 -7.209 16.375 1.00 98.00 452 ARG A C 1
ATOM 3377 O O . ARG A 1 452 ? -11.969 -8.271 15.824 1.00 98.00 452 ARG A O 1
ATOM 3384 N N . ALA A 1 453 ? -10.478 -6.671 16.301 1.00 98.31 453 ALA A N 1
ATOM 3385 C CA . ALA A 1 453 ? -9.348 -7.309 15.637 1.00 98.31 453 ALA A CA 1
ATOM 3386 C C . ALA A 1 453 ? -8.964 -8.635 16.319 1.00 98.31 453 ALA A C 1
ATOM 3388 O O . ALA A 1 453 ? -8.757 -9.637 15.636 1.00 98.31 453 ALA A O 1
ATOM 3389 N N . LEU A 1 454 ? -8.953 -8.664 17.655 1.00 98.75 454 LEU A N 1
ATOM 3390 C CA . LEU A 1 454 ? -8.706 -9.851 18.470 1.00 98.75 454 LEU A CA 1
ATOM 3391 C C . LEU A 1 454 ? -9.793 -10.912 18.271 1.00 98.75 454 LEU A C 1
ATOM 3393 O O . LEU A 1 454 ? -9.468 -12.078 18.063 1.00 98.75 454 LEU A O 1
ATOM 3397 N N . GLN A 1 455 ? -11.070 -10.516 18.255 1.00 98.50 455 GLN A N 1
ATOM 3398 C CA . GLN A 1 455 ? -12.167 -11.411 17.888 1.00 98.50 455 GLN A CA 1
ATOM 3399 C C . GLN A 1 455 ? -11.900 -12.059 16.526 1.00 98.50 455 GLN A C 1
ATOM 3401 O O . GLN A 1 455 ? -11.952 -13.279 16.398 1.00 98.50 455 GLN A O 1
ATOM 3406 N N . LEU A 1 456 ? -11.637 -11.242 15.501 1.00 97.81 456 LEU A N 1
ATOM 3407 C CA . LEU A 1 456 ? -11.454 -11.736 14.140 1.00 97.81 456 LEU A CA 1
ATOM 3408 C C . LEU A 1 456 ? -10.222 -12.638 14.026 1.00 97.81 456 LEU A C 1
ATOM 3410 O O . LEU A 1 456 ? -10.282 -13.624 13.296 1.00 97.81 456 LEU A O 1
ATOM 3414 N N . TYR A 1 457 ? -9.153 -12.350 14.771 1.00 98.50 457 TYR A N 1
ATOM 3415 C CA . TYR A 1 457 ? -8.000 -13.237 14.897 1.00 98.50 457 TYR A CA 1
ATOM 3416 C C . TYR A 1 457 ? -8.419 -14.597 15.471 1.00 98.50 457 TYR A C 1
ATOM 3418 O O . TYR A 1 457 ? -8.179 -15.622 14.839 1.00 98.50 457 TYR A O 1
ATOM 3426 N N . CYS A 1 458 ? -9.103 -14.616 16.618 1.00 98.44 458 CYS A N 1
ATOM 3427 C CA . CYS A 1 458 ? -9.559 -15.849 17.264 1.00 98.44 458 CYS A CA 1
ATOM 3428 C C . CYS A 1 458 ? -10.508 -16.678 16.384 1.00 98.44 458 CYS A C 1
ATOM 3430 O O . CYS A 1 458 ? -10.443 -17.906 16.409 1.00 98.44 458 CYS A O 1
ATOM 3432 N N . ASP A 1 459 ? -11.374 -16.012 15.617 1.00 96.00 459 ASP A N 1
ATOM 3433 C CA . ASP A 1 459 ? -12.380 -16.658 14.770 1.00 96.00 459 ASP A CA 1
ATOM 3434 C C . ASP A 1 459 ? -11.784 -17.232 13.463 1.00 96.00 459 ASP A C 1
ATOM 3436 O O . ASP A 1 459 ? -12.311 -18.217 12.947 1.00 96.00 459 ASP A O 1
ATOM 3440 N N . HIS A 1 460 ? -10.710 -16.642 12.912 1.00 93.69 460 HIS A N 1
ATOM 3441 C CA . HIS A 1 460 ? -10.211 -16.972 11.560 1.00 93.69 460 HIS A CA 1
ATOM 3442 C C . HIS A 1 460 ? -8.813 -17.587 11.514 1.00 93.69 460 HIS A C 1
ATOM 3444 O O . HIS A 1 460 ? -8.463 -18.227 10.520 1.00 93.69 460 HIS A O 1
ATOM 3450 N N . VAL A 1 461 ? -7.994 -17.388 12.544 1.00 95.94 461 VAL A N 1
ATOM 3451 C CA . VAL A 1 461 ? -6.665 -17.997 12.616 1.00 95.94 461 VAL A CA 1
ATOM 3452 C C . VAL A 1 461 ? -6.809 -19.412 13.183 1.00 95.94 461 VAL A C 1
ATOM 3454 O O . VAL A 1 461 ? -7.488 -19.585 14.198 1.00 95.94 461 VAL A O 1
ATOM 3457 N N . PRO A 1 462 ? -6.187 -20.438 12.568 1.00 94.19 462 PRO A N 1
ATOM 3458 C CA . PRO A 1 462 ? -6.132 -21.777 13.150 1.00 94.19 462 PRO A CA 1
ATOM 3459 C C . PRO A 1 462 ? -5.603 -21.724 14.585 1.00 94.19 462 PRO A C 1
ATOM 3461 O O . PRO A 1 462 ? -4.596 -21.067 14.841 1.00 94.19 462 PRO A O 1
ATOM 3464 N N . ASP A 1 463 ? -6.319 -22.357 15.515 1.00 95.19 463 ASP A N 1
ATOM 3465 C CA . ASP A 1 463 ? -6.035 -22.307 16.956 1.00 95.19 463 ASP A CA 1
ATOM 3466 C C . ASP A 1 463 ? -5.947 -20.884 17.542 1.00 95.19 463 ASP A C 1
ATOM 3468 O O . ASP A 1 463 ? -5.353 -20.657 18.596 1.00 95.19 463 ASP A O 1
ATOM 3472 N N . GLY A 1 464 ? -6.596 -19.909 16.895 1.00 97.00 464 GLY A N 1
ATOM 3473 C CA . GLY A 1 464 ? -6.462 -18.487 17.207 1.00 97.00 464 GLY A CA 1
ATOM 3474 C C . GLY A 1 464 ? -6.819 -18.122 18.647 1.00 97.00 464 GLY A C 1
ATOM 3475 O O . GLY A 1 464 ? -6.229 -17.204 19.202 1.00 97.00 464 GLY A O 1
ATOM 3476 N N . TYR A 1 465 ? -7.715 -18.874 19.292 1.00 98.19 465 TYR A N 1
ATOM 3477 C CA . TYR A 1 465 ? -8.083 -18.674 20.698 1.00 98.19 465 TYR A CA 1
ATOM 3478 C C . TYR A 1 465 ? -6.934 -18.914 21.693 1.00 98.19 465 TYR A C 1
ATOM 3480 O O . TYR A 1 465 ? -7.020 -18.432 22.821 1.00 98.19 465 TYR A O 1
ATOM 3488 N N . GLN A 1 466 ? -5.852 -19.600 21.303 1.00 97.62 466 GLN A N 1
ATOM 3489 C CA . GLN A 1 466 ? -4.675 -19.778 22.164 1.00 97.62 466 GLN A CA 1
ATOM 3490 C C . GLN A 1 466 ? -4.038 -18.440 22.561 1.00 97.62 466 GLN A C 1
ATOM 3492 O O . GLN A 1 466 ? -3.544 -18.323 23.683 1.00 97.62 466 GLN A O 1
ATOM 3497 N N . ILE A 1 467 ? -4.138 -17.412 21.703 1.00 98.38 467 ILE A N 1
ATOM 3498 C CA . ILE A 1 467 ? -3.593 -16.069 21.957 1.00 98.38 467 ILE A CA 1
ATOM 3499 C C . ILE A 1 467 ? -4.103 -15.464 23.274 1.00 98.38 467 ILE A C 1
ATOM 3501 O O . ILE A 1 467 ? -3.393 -14.712 23.931 1.00 98.38 467 ILE A O 1
ATOM 3505 N N . LEU A 1 468 ? -5.319 -15.820 23.702 1.00 98.56 468 LEU A N 1
ATOM 3506 C CA . LEU A 1 468 ? -5.941 -15.306 24.925 1.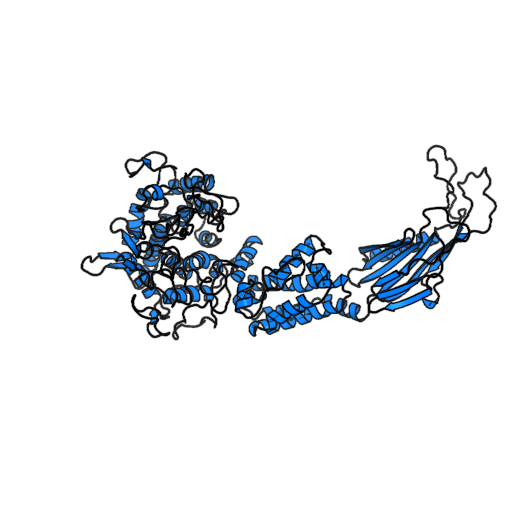00 98.56 468 LEU A CA 1
ATOM 3507 C C . LEU A 1 468 ? -5.185 -15.710 26.199 1.00 98.56 468 LEU A C 1
ATOM 3509 O O . LEU A 1 468 ? -5.278 -15.014 27.211 1.00 98.56 468 LEU A O 1
ATOM 3513 N N . ASN A 1 469 ? -4.437 -16.813 26.151 1.00 98.19 469 ASN A N 1
ATOM 3514 C CA . ASN A 1 469 ? -3.629 -17.307 27.264 1.00 98.19 469 ASN A CA 1
ATOM 3515 C C . ASN A 1 469 ? -2.165 -16.861 27.185 1.00 98.19 469 ASN A C 1
ATOM 3517 O O . ASN A 1 469 ? -1.401 -17.137 28.106 1.00 98.19 469 ASN A O 1
ATOM 3521 N N . GLU A 1 470 ? -1.756 -16.200 26.103 1.00 98.25 470 GLU A N 1
ATOM 3522 C CA . GLU A 1 470 ? -0.361 -15.816 25.926 1.00 98.25 470 GLU A CA 1
ATOM 3523 C C . GLU A 1 470 ? 0.033 -14.660 26.851 1.00 98.25 470 GLU A C 1
ATOM 3525 O O . GLU A 1 470 ? -0.784 -13.764 27.102 1.00 98.25 470 GLU A O 1
ATOM 3530 N N . PRO A 1 471 ? 1.277 -14.670 27.366 1.00 98.06 471 PRO A N 1
ATOM 3531 C CA . PRO A 1 471 ? 1.741 -13.654 28.294 1.00 98.06 471 PRO A CA 1
ATOM 3532 C C . PRO A 1 471 ? 1.966 -12.322 27.576 1.00 98.06 471 PRO A C 1
ATOM 3534 O O . PRO A 1 471 ? 2.709 -12.227 26.594 1.00 98.06 471 PRO A O 1
ATOM 3537 N N . VAL A 1 472 ? 1.352 -11.275 28.115 1.00 97.88 472 VAL A N 1
ATOM 3538 C CA . VAL A 1 472 ? 1.602 -9.883 27.753 1.00 97.88 472 VAL A CA 1
ATOM 3539 C C . VAL A 1 472 ? 2.413 -9.242 28.864 1.00 97.88 472 VAL A C 1
ATOM 3541 O O . VAL A 1 472 ? 1.929 -9.123 29.988 1.00 97.88 472 VAL A O 1
ATOM 3544 N N . SER A 1 473 ? 3.614 -8.777 28.528 1.00 96.12 473 SER A N 1
ATOM 3545 C CA . SER A 1 473 ? 4.450 -8.020 29.456 1.00 96.12 473 SER A CA 1
ATOM 3546 C C . SER A 1 473 ? 3.911 -6.606 29.598 1.00 96.12 473 SER A C 1
ATOM 3548 O O . SER A 1 473 ? 4.158 -5.756 28.742 1.00 96.12 473 SER A O 1
ATOM 3550 N N . ARG A 1 474 ? 3.143 -6.344 30.657 1.00 96.38 474 ARG A N 1
ATOM 3551 C CA . ARG A 1 474 ? 2.527 -5.031 30.879 1.00 96.38 474 ARG A CA 1
ATOM 3552 C C . ARG A 1 474 ? 3.600 -3.992 31.162 1.00 96.38 474 ARG A C 1
ATOM 3554 O O . ARG A 1 474 ? 4.360 -4.127 32.115 1.00 96.38 474 ARG A O 1
ATOM 3561 N N . LEU A 1 475 ? 3.617 -2.925 30.364 1.00 95.31 475 LEU A N 1
ATOM 3562 C CA . LEU A 1 475 ? 4.444 -1.755 30.644 1.00 95.31 475 LEU A CA 1
ATOM 3563 C C . LEU A 1 475 ? 3.918 -1.007 31.866 1.00 95.31 475 LEU A C 1
ATOM 3565 O O . LEU A 1 475 ? 4.706 -0.529 32.665 1.00 95.31 475 LEU A O 1
ATOM 3569 N N . PHE A 1 476 ? 2.600 -0.918 32.032 1.00 93.56 476 PHE A N 1
ATOM 3570 C CA . PHE A 1 476 ? 1.984 -0.169 33.125 1.00 93.56 476 PHE A CA 1
ATOM 3571 C C . PHE A 1 476 ? 1.133 -1.105 33.992 1.00 93.56 476 PHE A C 1
ATOM 3573 O O . PHE A 1 476 ? -0.045 -1.293 33.687 1.00 93.56 476 PHE A O 1
ATOM 3580 N N . PRO A 1 477 ? 1.703 -1.710 35.056 1.00 89.12 477 PRO A N 1
ATOM 3581 C CA . PRO A 1 477 ? 0.941 -2.524 36.010 1.00 89.12 477 PRO A CA 1
ATOM 3582 C C . PRO A 1 477 ? -0.210 -1.759 36.675 1.00 89.12 477 PRO A C 1
ATOM 3584 O O . PRO A 1 477 ? -1.254 -2.327 36.981 1.00 89.12 477 PRO A O 1
ATOM 3587 N N . THR A 1 478 ? -0.018 -0.457 36.898 1.00 88.31 478 THR A N 1
ATOM 3588 C CA . THR A 1 478 ? -1.055 0.474 37.359 1.00 88.31 478 THR A CA 1
ATOM 3589 C C . THR A 1 478 ? -1.008 1.766 36.546 1.00 88.31 478 THR A C 1
ATOM 3591 O O . THR A 1 478 ? 0.005 2.090 35.924 1.00 88.31 478 THR A O 1
ATOM 3594 N N . ASP A 1 479 ? -2.087 2.545 36.580 1.00 86.94 479 ASP A N 1
ATOM 3595 C CA . ASP A 1 479 ? -2.206 3.799 35.823 1.00 86.94 479 ASP A CA 1
ATOM 3596 C C . ASP A 1 479 ? -1.103 4.825 36.141 1.00 86.94 479 ASP A C 1
ATOM 3598 O O . ASP A 1 479 ? -0.678 5.563 35.252 1.00 86.94 479 ASP A O 1
ATOM 3602 N N . GLU A 1 480 ? -0.586 4.814 37.371 1.00 86.19 480 GLU A N 1
ATOM 3603 C CA . GLU A 1 480 ? 0.452 5.738 37.855 1.00 86.19 480 GLU A CA 1
ATOM 3604 C C . GLU A 1 480 ? 1.864 5.135 37.833 1.00 86.19 480 GLU A C 1
ATOM 3606 O O . GLU A 1 480 ? 2.847 5.818 38.106 1.00 86.19 480 GLU A O 1
ATOM 3611 N N . SER A 1 481 ? 1.999 3.853 37.486 1.00 88.75 481 SER A N 1
ATOM 3612 C CA . SER A 1 481 ? 3.305 3.190 37.468 1.00 88.75 481 SER A CA 1
ATOM 3613 C C . SER A 1 481 ? 4.231 3.724 36.357 1.00 88.75 481 SER A C 1
ATOM 3615 O O . SER A 1 481 ? 3.760 4.150 35.284 1.00 88.75 481 SER A O 1
ATOM 3617 N N . PRO A 1 482 ? 5.562 3.704 36.579 1.00 90.88 482 PRO A N 1
ATOM 3618 C CA . PRO A 1 482 ? 6.534 3.823 35.498 1.00 90.88 482 PRO A CA 1
ATOM 3619 C C . PRO A 1 482 ? 6.531 2.554 34.620 1.00 90.88 482 PRO A C 1
ATOM 3621 O O . PRO A 1 482 ? 6.055 1.511 35.072 1.00 90.88 482 PRO A O 1
ATOM 3624 N N . PRO A 1 483 ? 7.081 2.613 33.390 1.00 92.81 483 PRO A N 1
ATOM 3625 C CA . PRO A 1 483 ? 7.231 1.438 32.537 1.00 92.81 483 PRO A CA 1
ATOM 3626 C C . PRO A 1 483 ? 8.004 0.303 33.233 1.00 92.81 483 PRO A C 1
ATOM 3628 O O . PRO A 1 483 ? 9.159 0.482 33.620 1.00 92.81 483 PRO A O 1
ATOM 3631 N N . ALA A 1 484 ? 7.378 -0.862 33.384 1.00 94.50 484 ALA A N 1
ATOM 3632 C CA . ALA A 1 484 ? 7.990 -2.056 33.951 1.00 94.50 484 ALA A CA 1
ATOM 3633 C C . ALA A 1 484 ? 8.886 -2.779 32.923 1.00 94.50 484 ALA A C 1
ATOM 3635 O O . ALA A 1 484 ? 8.599 -2.749 31.720 1.00 94.50 484 ALA A O 1
ATOM 3636 N N . PRO A 1 485 ? 9.968 -3.448 33.368 1.00 94.25 485 PRO A N 1
ATOM 3637 C CA . PRO A 1 485 ? 10.829 -4.212 32.474 1.00 94.25 485 PRO A CA 1
ATOM 3638 C C . PRO A 1 485 ? 10.130 -5.484 31.953 1.00 94.25 485 PRO A C 1
ATOM 3640 O O . PRO A 1 485 ? 9.186 -5.976 32.582 1.00 94.25 485 PRO A O 1
ATOM 3643 N N . PRO A 1 486 ? 10.601 -6.058 30.828 1.00 93.69 486 PRO A N 1
ATOM 3644 C CA . PRO A 1 486 ? 9.965 -7.220 30.214 1.00 93.69 486 PRO A CA 1
ATOM 3645 C C . PRO A 1 486 ? 9.877 -8.420 31.168 1.00 93.69 486 PRO A C 1
ATOM 3647 O O . PRO A 1 486 ? 10.888 -8.833 31.733 1.00 93.69 486 PRO A O 1
ATOM 3650 N N . GLY A 1 487 ? 8.682 -8.993 31.336 1.00 94.62 487 GLY A N 1
ATOM 3651 C CA . GLY A 1 487 ? 8.434 -10.144 32.212 1.00 94.62 487 GLY A CA 1
ATOM 3652 C C . GLY A 1 487 ? 8.094 -9.808 33.670 1.00 94.62 487 GLY A C 1
ATOM 3653 O O . GLY A 1 487 ? 7.653 -10.691 34.400 1.00 94.62 487 GLY A O 1
ATOM 3654 N N . ALA A 1 488 ? 8.260 -8.557 34.119 1.00 95.31 488 ALA A N 1
ATOM 3655 C CA . ALA A 1 488 ? 8.027 -8.193 35.524 1.00 95.31 488 ALA A CA 1
ATOM 3656 C C . ALA A 1 488 ? 6.542 -8.113 35.912 1.00 95.31 488 ALA A C 1
ATOM 3658 O O . ALA A 1 488 ? 6.201 -8.247 37.085 1.00 95.31 488 ALA A O 1
ATOM 3659 N N . ALA A 1 489 ? 5.666 -7.888 34.934 1.00 94.50 489 ALA A N 1
ATOM 3660 C CA . ALA A 1 489 ? 4.222 -7.788 35.118 1.00 94.50 489 ALA A CA 1
ATOM 3661 C C . ALA A 1 489 ? 3.483 -8.529 33.997 1.00 94.50 489 ALA A C 1
ATOM 3663 O O . ALA A 1 489 ? 2.590 -7.987 33.343 1.00 94.50 489 ALA A O 1
ATOM 3664 N N . ASP A 1 490 ? 3.915 -9.761 33.726 1.00 96.56 490 ASP A N 1
ATOM 3665 C CA . ASP A 1 490 ? 3.255 -10.618 32.750 1.00 96.56 490 ASP A CA 1
ATOM 3666 C C . ASP A 1 490 ? 1.850 -10.991 33.227 1.00 96.56 490 ASP A C 1
ATOM 3668 O O . ASP A 1 490 ? 1.653 -11.479 34.340 1.00 96.56 490 ASP A O 1
ATOM 3672 N N . GLN A 1 491 ? 0.870 -10.819 32.345 1.00 96.69 491 GLN A N 1
ATOM 3673 C CA . GLN A 1 491 ? -0.469 -11.363 32.540 1.00 96.69 491 GLN A CA 1
ATOM 3674 C C . GLN A 1 491 ? -1.011 -11.940 31.229 1.00 96.69 491 GLN A C 1
ATOM 3676 O O . GLN A 1 491 ? -0.630 -11.473 30.152 1.00 96.69 491 GLN A O 1
ATOM 3681 N N . PRO A 1 492 ? -1.908 -12.940 31.281 1.00 98.12 492 PRO A N 1
ATOM 3682 C CA . PRO A 1 492 ? -2.545 -13.468 30.082 1.00 98.12 492 PRO A CA 1
ATOM 3683 C C . PRO A 1 492 ? -3.303 -12.381 29.318 1.00 98.12 492 PRO A C 1
ATOM 3685 O O . PRO A 1 492 ? -3.957 -11.527 29.925 1.00 98.12 492 PRO A O 1
ATOM 3688 N N . LEU A 1 493 ? -3.288 -12.446 27.986 1.00 98.56 493 LEU A N 1
ATOM 3689 C CA . LEU A 1 493 ? -3.941 -11.443 27.144 1.00 98.56 493 LEU A CA 1
ATOM 3690 C C . LEU A 1 493 ? -5.429 -11.234 27.479 1.00 98.56 493 LEU A C 1
ATOM 3692 O O . LEU A 1 493 ? -5.916 -10.101 27.472 1.00 98.56 493 LEU A O 1
ATOM 3696 N N . GLN A 1 494 ? -6.149 -12.305 27.822 1.00 98.44 494 GLN A N 1
ATOM 3697 C CA . GLN A 1 494 ? -7.553 -12.212 28.231 1.00 98.44 494 GLN A CA 1
ATOM 3698 C C . GLN A 1 494 ? -7.773 -11.352 29.482 1.00 98.44 494 GLN A C 1
ATOM 3700 O O . GLN A 1 494 ? -8.837 -10.758 29.616 1.00 98.44 494 GLN A O 1
ATOM 3705 N N . ASP A 1 495 ? -6.789 -11.237 30.376 1.00 98.12 495 ASP A N 1
ATOM 3706 C CA . ASP A 1 495 ? -6.906 -10.355 31.544 1.00 98.12 495 ASP A CA 1
ATOM 3707 C C . ASP A 1 495 ? -6.697 -8.901 31.183 1.00 98.12 495 ASP A C 1
ATOM 3709 O O . ASP A 1 495 ? -7.345 -8.043 31.768 1.00 98.12 495 ASP A O 1
ATOM 3713 N N . VAL A 1 496 ? -5.848 -8.614 30.194 1.00 97.94 496 VAL A N 1
ATOM 3714 C CA . VAL A 1 496 ? -5.719 -7.252 29.657 1.00 97.94 496 VAL A CA 1
ATOM 3715 C C . VAL A 1 496 ? -7.037 -6.820 29.014 1.00 97.94 496 VAL A C 1
ATOM 3717 O O . VAL A 1 496 ? -7.533 -5.725 29.273 1.00 97.94 496 VAL A O 1
ATOM 3720 N N . ALA A 1 497 ? -7.652 -7.706 28.222 1.00 98.31 497 ALA A N 1
ATOM 3721 C CA . ALA A 1 497 ? -8.968 -7.455 27.638 1.00 98.31 497 ALA A CA 1
ATOM 3722 C C . ALA A 1 497 ? -10.040 -7.248 28.723 1.00 98.31 497 ALA A C 1
ATOM 3724 O O . ALA A 1 497 ? -10.850 -6.322 28.632 1.00 98.31 497 ALA A O 1
ATOM 3725 N N . GLN A 1 498 ? -10.018 -8.074 29.772 1.00 98.06 498 GLN A N 1
ATOM 3726 C CA . GLN A 1 498 ? -10.940 -7.950 30.894 1.00 98.06 498 GLN A CA 1
ATOM 3727 C C . GLN A 1 498 ? -10.744 -6.648 31.675 1.00 98.06 498 GLN A C 1
ATOM 3729 O O . GLN A 1 498 ? -11.730 -6.021 32.060 1.00 98.06 498 GLN A O 1
ATOM 3734 N N . GLU A 1 499 ? -9.497 -6.238 31.911 1.00 96.50 499 GLU A N 1
ATOM 3735 C CA . GLU A 1 499 ? -9.154 -4.977 32.569 1.00 96.50 499 GLU A CA 1
ATOM 3736 C C . GLU A 1 499 ? -9.781 -3.801 31.812 1.00 96.50 499 GLU A C 1
ATOM 3738 O O . GLU A 1 499 ? -10.531 -3.026 32.404 1.00 96.50 499 GLU A O 1
ATOM 3743 N N . ILE A 1 500 ? -9.559 -3.727 30.495 1.00 97.19 500 ILE A N 1
ATOM 3744 C CA . ILE A 1 500 ? -10.140 -2.708 29.608 1.00 97.19 500 ILE A CA 1
ATOM 3745 C C . ILE A 1 500 ? -11.665 -2.646 29.767 1.00 97.19 500 ILE A C 1
ATOM 3747 O O . ILE A 1 500 ? -12.227 -1.587 30.056 1.00 97.19 500 ILE A O 1
ATOM 3751 N N . LEU A 1 501 ? -12.345 -3.787 29.644 1.00 98.06 501 LEU A N 1
ATOM 3752 C CA . LEU A 1 501 ? -13.808 -3.854 29.707 1.00 98.06 501 LEU A CA 1
ATOM 3753 C C . LEU A 1 501 ? -14.357 -3.479 31.088 1.00 98.06 501 LEU A C 1
ATOM 3755 O O . LEU A 1 501 ? -15.345 -2.749 31.178 1.00 98.06 501 LEU A O 1
ATOM 3759 N N . ASN A 1 502 ? -13.705 -3.927 32.163 1.00 96.81 502 ASN A N 1
ATOM 3760 C CA . ASN A 1 502 ? -14.080 -3.564 33.527 1.00 96.81 502 ASN A CA 1
ATOM 3761 C C . ASN A 1 502 ? -13.902 -2.065 33.778 1.00 96.81 502 ASN A C 1
ATOM 3763 O O . ASN A 1 502 ? -14.798 -1.447 34.344 1.00 96.81 502 ASN A O 1
ATOM 3767 N N . ARG A 1 503 ? -12.800 -1.455 33.325 1.00 95.50 503 ARG A N 1
ATOM 3768 C CA . ARG A 1 503 ? -12.579 -0.004 33.451 1.00 95.50 503 ARG A CA 1
ATOM 3769 C C . ARG A 1 503 ? -13.651 0.790 32.701 1.00 95.50 503 ARG A C 1
ATOM 3771 O O . ARG A 1 503 ? -14.241 1.702 33.275 1.00 95.50 503 ARG A O 1
ATOM 3778 N N . HIS A 1 504 ? -13.990 0.392 31.473 1.00 96.25 504 HIS A N 1
ATOM 3779 C CA . HIS A 1 504 ? -15.115 0.981 30.738 1.00 96.25 504 HIS A CA 1
ATOM 3780 C C . HIS A 1 504 ? -16.437 0.860 31.504 1.00 96.25 504 HIS A C 1
ATOM 3782 O O . HIS A 1 504 ? -17.182 1.832 31.612 1.00 96.25 504 HIS A O 1
ATOM 3788 N N . PHE A 1 505 ? -16.723 -0.310 32.074 1.00 96.25 505 PHE A N 1
ATOM 3789 C CA . PHE A 1 505 ? -17.943 -0.539 32.842 1.00 96.25 505 PHE A CA 1
ATOM 3790 C C . PHE A 1 505 ? -17.988 0.255 34.161 1.00 96.25 505 PHE A C 1
ATOM 3792 O O . PHE A 1 505 ? -19.041 0.744 34.580 1.00 96.25 505 PHE A O 1
ATOM 3799 N N . GLN A 1 506 ? -16.842 0.427 34.817 1.00 94.19 506 GLN A N 1
ATOM 3800 C CA . GLN A 1 506 ? -16.692 1.219 36.040 1.00 94.19 506 GLN A CA 1
ATOM 3801 C C . GLN A 1 506 ? -16.877 2.715 35.781 1.00 94.19 506 GLN A C 1
ATOM 3803 O O . GLN A 1 506 ? -17.493 3.397 36.597 1.00 94.19 506 GLN A O 1
ATOM 3808 N N . GLY A 1 507 ? -16.439 3.181 34.614 1.00 93.31 507 GLY A N 1
ATOM 3809 C CA . GLY A 1 507 ? -16.352 4.594 34.291 1.00 93.31 507 GLY A CA 1
ATOM 3810 C C . GLY A 1 507 ? -15.040 5.170 34.812 1.00 93.31 507 GLY A C 1
ATOM 3811 O O . GLY A 1 507 ? -14.731 5.060 35.996 1.00 93.31 507 GLY A O 1
ATOM 3812 N N . VAL A 1 508 ? -14.261 5.773 33.920 1.00 92.38 508 VAL A N 1
ATOM 3813 C CA . VAL A 1 508 ? -12.966 6.377 34.245 1.00 92.38 508 VAL A CA 1
ATOM 3814 C C . VAL A 1 508 ? -12.967 7.815 33.759 1.00 92.38 508 VAL A C 1
ATOM 3816 O O . VAL A 1 508 ? -13.375 8.105 32.633 1.00 92.38 508 VAL A O 1
ATOM 3819 N N . VAL A 1 509 ? -12.483 8.708 34.615 1.00 94.19 509 VAL A N 1
ATOM 3820 C CA . VAL A 1 509 ? -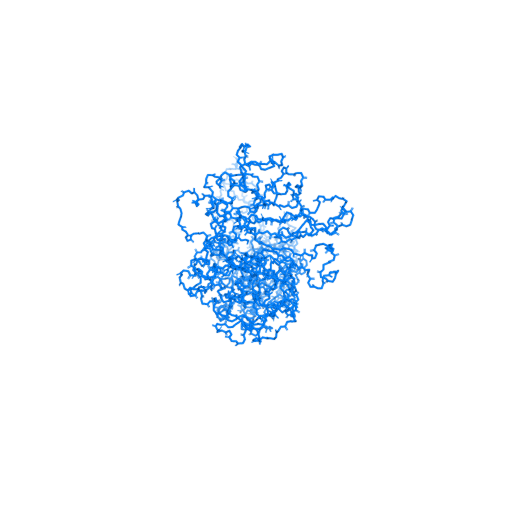12.118 10.075 34.257 1.00 94.19 509 VAL A CA 1
ATOM 3821 C C . VAL A 1 509 ? -10.674 10.260 34.682 1.00 94.19 509 VAL A C 1
ATOM 3823 O O . VAL A 1 509 ? -10.346 10.061 35.849 1.00 94.19 509 VAL A O 1
ATOM 3826 N N . PHE A 1 510 ? -9.812 10.604 33.737 1.00 93.62 510 PHE A N 1
ATOM 3827 C CA . PHE A 1 510 ? -8.403 10.848 34.011 1.00 93.62 510 PHE A CA 1
ATOM 3828 C C . PHE A 1 510 ? -7.912 12.039 33.196 1.00 93.62 510 PHE A C 1
ATOM 3830 O O . PHE A 1 510 ? -8.534 12.451 32.214 1.00 93.62 510 PHE A O 1
ATOM 3837 N N . ARG A 1 511 ? -6.783 12.599 33.618 1.00 92.81 511 ARG A N 1
ATOM 3838 C CA . ARG A 1 511 ? -6.055 13.617 32.866 1.00 92.81 511 ARG A CA 1
ATOM 3839 C C . ARG A 1 511 ? -4.859 12.952 32.195 1.00 92.81 511 ARG A C 1
ATOM 3841 O O . ARG A 1 511 ? -4.173 12.173 32.852 1.00 92.81 511 ARG A O 1
ATOM 3848 N N . GLU A 1 512 ? -4.618 13.229 30.912 1.00 90.88 512 GLU A N 1
ATOM 3849 C CA . GLU A 1 512 ? -3.455 12.673 30.207 1.00 90.88 512 GLU A CA 1
ATOM 3850 C C . GLU A 1 512 ? -2.157 12.945 30.989 1.00 90.88 512 GLU A C 1
ATOM 3852 O O . GLU A 1 512 ? -1.917 14.053 31.479 1.00 90.88 512 GLU A O 1
ATOM 3857 N N . ARG A 1 513 ? -1.315 11.912 31.102 1.00 88.19 513 ARG A N 1
ATOM 3858 C CA . ARG A 1 513 ? 0.027 12.034 31.680 1.00 88.19 513 ARG A CA 1
ATOM 3859 C C . ARG A 1 513 ? 0.824 13.051 30.862 1.00 88.19 513 ARG A C 1
ATOM 3861 O O . ARG A 1 513 ? 0.737 13.038 29.638 1.00 88.19 513 ARG A O 1
ATOM 3868 N N . ASP A 1 514 ? 1.569 13.917 31.543 1.00 88.19 514 ASP A N 1
ATOM 3869 C CA . ASP A 1 514 ? 2.370 14.987 30.930 1.00 88.19 514 ASP A CA 1
ATOM 3870 C C . ASP A 1 514 ? 1.540 16.029 30.146 1.00 88.19 514 ASP A C 1
ATOM 3872 O O . ASP A 1 514 ? 2.052 16.702 29.249 1.00 88.19 514 ASP A O 1
ATOM 3876 N N . ALA A 1 515 ? 0.252 16.182 30.495 1.00 89.06 515 ALA A N 1
ATOM 3877 C CA . ALA A 1 515 ? -0.652 17.164 29.896 1.00 89.06 515 ALA A CA 1
ATOM 3878 C C . ALA A 1 515 ? -0.054 18.577 29.855 1.00 89.06 515 ALA A C 1
ATOM 3880 O O . ALA A 1 515 ? 0.366 19.135 30.871 1.00 89.06 515 ALA A O 1
ATOM 3881 N N . GLY A 1 516 ? -0.084 19.166 28.662 1.00 90.44 516 GLY A N 1
ATOM 3882 C CA . GLY A 1 516 ? 0.489 20.468 28.360 1.00 90.44 516 GLY A CA 1
ATOM 388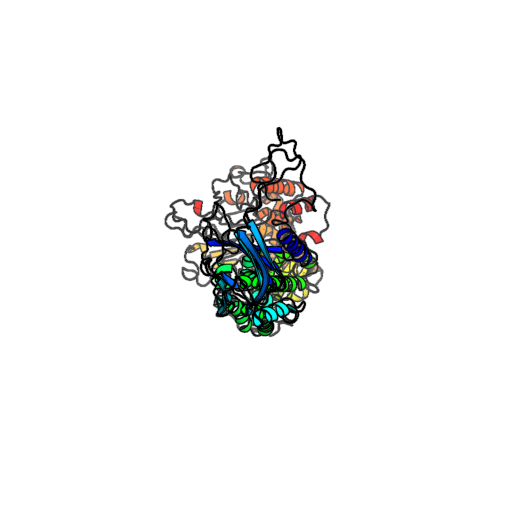3 C C . GLY A 1 516 ? 1.042 20.515 26.936 1.00 90.44 516 GLY A C 1
ATOM 3884 O O . GLY A 1 516 ? 0.921 19.565 26.159 1.00 90.44 516 GLY A O 1
ATOM 3885 N N . ARG A 1 517 ? 1.705 21.628 26.599 1.00 87.81 517 ARG A N 1
ATOM 3886 C CA . ARG A 1 517 ? 2.222 21.885 25.241 1.00 87.81 517 ARG A CA 1
ATOM 3887 C C . ARG A 1 517 ? 3.275 20.884 24.753 1.00 87.81 517 ARG A C 1
ATOM 3889 O O . ARG A 1 517 ? 3.528 20.832 23.556 1.00 87.81 517 ARG A O 1
ATOM 3896 N N . GLY A 1 518 ? 3.885 20.119 25.662 1.00 85.19 518 GLY A N 1
ATOM 3897 C CA . GLY A 1 518 ? 4.887 19.105 25.329 1.00 85.19 518 GLY A CA 1
ATOM 3898 C C . GLY A 1 518 ? 4.310 17.885 24.608 1.00 85.19 518 GLY A C 1
ATOM 3899 O O . GLY A 1 518 ? 4.994 17.311 23.767 1.00 85.19 518 GLY A O 1
ATOM 3900 N N . ILE A 1 519 ? 3.055 17.519 24.893 1.00 84.62 519 ILE A N 1
ATOM 3901 C CA . ILE A 1 519 ? 2.388 16.387 24.232 1.00 84.62 519 ILE A CA 1
ATOM 3902 C C . ILE A 1 519 ? 1.363 16.837 23.188 1.00 84.62 519 ILE A C 1
ATOM 3904 O O . ILE A 1 519 ? 1.112 16.096 22.238 1.00 84.62 519 ILE A O 1
ATOM 3908 N N . ASP A 1 520 ? 0.786 18.038 23.332 1.00 87.12 520 ASP A N 1
ATOM 3909 C CA . ASP A 1 520 ? -0.160 18.613 22.371 1.00 87.12 520 ASP A CA 1
ATOM 3910 C C . ASP A 1 520 ? -0.070 20.146 22.313 1.00 87.12 520 ASP A C 1
ATOM 3912 O O . ASP A 1 520 ? -0.302 20.839 23.303 1.00 87.12 520 ASP A O 1
ATOM 3916 N N . ALA A 1 521 ? 0.249 20.697 21.141 1.00 87.81 521 ALA A N 1
ATOM 3917 C CA . ALA A 1 521 ? 0.488 22.132 20.971 1.00 87.81 521 ALA A CA 1
ATOM 3918 C C . ALA A 1 521 ? -0.792 22.992 20.946 1.00 87.81 521 ALA A C 1
ATOM 3920 O O . ALA A 1 521 ? -0.708 24.226 21.054 1.00 87.81 521 ALA A O 1
ATOM 3921 N N . HIS A 1 522 ? -1.965 22.379 20.763 1.00 88.12 522 HIS A N 1
ATOM 3922 C CA . HIS A 1 522 ? -3.211 23.103 20.498 1.00 88.12 522 HIS A CA 1
ATOM 3923 C C . HIS A 1 522 ? -4.315 22.802 21.504 1.00 88.12 522 HIS A C 1
ATOM 3925 O O . HIS A 1 522 ? -5.129 23.686 21.761 1.00 88.12 522 HIS A O 1
ATOM 3931 N N . MET A 1 523 ? -4.348 21.594 22.063 1.00 88.81 523 MET A N 1
ATOM 3932 C CA . MET A 1 523 ? -5.380 21.154 22.996 1.00 88.81 523 MET A CA 1
ATOM 3933 C C . MET A 1 523 ? -5.498 22.073 24.222 1.00 88.81 523 MET A C 1
ATOM 3935 O O . MET A 1 523 ? -4.513 22.587 24.753 1.00 88.81 523 MET A O 1
ATOM 3939 N N . THR A 1 524 ? -6.735 22.295 24.665 1.00 91.12 524 THR A N 1
ATOM 3940 C CA . THR A 1 524 ? -7.029 23.082 25.869 1.00 91.12 524 THR A CA 1
ATOM 3941 C C . THR A 1 524 ? -6.872 22.242 27.135 1.00 91.12 524 THR A C 1
ATOM 3943 O O . THR A 1 524 ? -6.902 21.014 27.087 1.00 91.12 524 THR A O 1
ATOM 3946 N N . GLU A 1 525 ? -6.811 22.900 28.296 1.00 90.06 525 GLU A N 1
ATOM 3947 C CA . GLU A 1 525 ? -6.766 22.238 29.609 1.00 90.06 525 GLU A CA 1
ATOM 3948 C C . GLU A 1 525 ? -7.887 21.210 29.817 1.00 90.06 525 GLU A C 1
ATOM 3950 O O . GLU A 1 525 ? -7.654 20.121 30.338 1.00 90.06 525 GLU A O 1
ATOM 3955 N N . ARG A 1 526 ? -9.100 21.531 29.354 1.00 91.19 526 ARG A N 1
ATOM 3956 C CA . ARG A 1 526 ? -10.256 20.626 29.410 1.00 91.19 526 ARG A CA 1
ATOM 3957 C C . ARG A 1 526 ? -10.128 19.456 28.432 1.00 91.19 526 ARG A C 1
ATOM 3959 O O . ARG A 1 526 ? -10.609 18.366 28.728 1.00 91.19 526 ARG A O 1
ATOM 3966 N N . GLY A 1 527 ? -9.459 19.670 27.299 1.00 90.75 527 GLY A N 1
ATOM 3967 C CA . GLY A 1 527 ? -9.199 18.642 26.294 1.00 90.75 527 GLY A CA 1
ATOM 3968 C C . GLY A 1 527 ? -8.256 17.534 26.775 1.00 90.75 527 GLY A C 1
ATOM 3969 O O . GLY A 1 527 ? -8.366 16.412 26.293 1.00 90.75 527 GLY A O 1
ATOM 3970 N N . PHE A 1 528 ? -7.392 17.797 27.762 1.00 93.38 528 PHE A N 1
ATOM 3971 C CA . PHE A 1 528 ? -6.543 16.760 28.367 1.00 93.38 528 PHE A CA 1
ATOM 3972 C C . PHE A 1 528 ? -7.287 15.853 29.353 1.00 93.38 528 PHE A C 1
ATOM 3974 O O . PHE A 1 528 ? -6.756 14.815 29.751 1.00 93.38 528 PHE A O 1
ATOM 3981 N N . THR A 1 529 ? -8.499 16.227 29.766 1.00 94.12 529 THR A N 1
ATOM 3982 C CA . THR A 1 529 ? -9.355 15.372 30.588 1.00 94.12 529 THR A CA 1
ATOM 3983 C C . THR A 1 529 ? -10.152 14.450 29.677 1.00 94.12 529 THR A C 1
ATOM 3985 O O . THR A 1 529 ? -10.959 14.905 28.863 1.00 94.12 529 THR A O 1
ATOM 3988 N N . VAL A 1 530 ? -9.941 13.147 29.834 1.00 92.00 530 VAL A N 1
ATOM 3989 C CA . VAL A 1 530 ? -10.614 12.097 29.073 1.00 92.00 530 VAL A CA 1
ATOM 3990 C C . VAL A 1 530 ? -11.563 11.355 30.003 1.00 92.00 530 VAL A C 1
ATOM 3992 O O . VAL A 1 530 ? -11.183 10.908 31.085 1.00 92.00 530 VAL A O 1
ATOM 3995 N N . ALA A 1 531 ? -12.810 11.218 29.563 1.00 93.62 531 ALA A N 1
ATOM 3996 C CA . ALA A 1 531 ? -13.833 10.438 30.244 1.00 93.62 531 ALA A CA 1
ATOM 3997 C C . ALA A 1 531 ? -14.284 9.268 29.367 1.00 93.62 531 ALA A C 1
ATOM 3999 O O . ALA A 1 531 ? -14.423 9.407 28.150 1.00 93.62 531 ALA A O 1
ATOM 4000 N N . LEU A 1 532 ? -14.554 8.126 29.983 1.00 94.88 532 LEU A N 1
ATOM 4001 C CA . LEU A 1 532 ? -15.158 6.961 29.347 1.00 94.88 532 LEU A CA 1
ATOM 4002 C C . LEU A 1 532 ? -16.052 6.238 30.349 1.00 94.88 532 LEU A C 1
ATOM 4004 O O . LEU A 1 532 ? -15.789 6.254 31.548 1.00 94.88 532 LEU A O 1
ATOM 4008 N N . GLY A 1 533 ? -17.102 5.590 29.861 1.00 95.88 533 GLY A N 1
ATOM 4009 C CA . GLY A 1 533 ? -18.026 4.845 30.704 1.00 95.88 533 GLY A CA 1
ATOM 4010 C C . GLY A 1 533 ? -19.000 3.998 29.901 1.00 95.88 533 GLY A C 1
ATOM 4011 O O . GLY A 1 533 ? -18.989 4.010 28.670 1.00 95.88 533 GLY A O 1
ATOM 4012 N N . VAL A 1 534 ? -19.864 3.279 30.613 1.00 97.12 534 VAL A N 1
ATOM 4013 C CA . VAL A 1 534 ? -20.995 2.533 30.052 1.00 97.12 534 VAL A CA 1
ATOM 4014 C C . VAL A 1 534 ? -22.273 3.021 30.716 1.00 97.12 534 VAL A C 1
ATOM 4016 O O . VAL A 1 534 ? -22.367 3.065 31.944 1.00 97.12 534 VAL A O 1
ATOM 4019 N N . HIS A 1 535 ? -23.252 3.417 29.909 1.00 96.31 535 HIS A N 1
ATOM 4020 C CA . HIS A 1 535 ? -24.514 3.934 30.415 1.00 96.31 535 HIS A CA 1
ATOM 4021 C C . HIS A 1 535 ? -25.310 2.794 31.081 1.00 96.31 535 HIS A C 1
ATOM 4023 O O . HIS A 1 535 ? -25.534 1.762 30.443 1.00 96.31 535 HIS A O 1
ATOM 4029 N N . PRO A 1 536 ? -25.768 2.946 32.337 1.00 93.69 536 PRO A N 1
ATOM 4030 C CA . PRO A 1 536 ? -26.326 1.840 33.122 1.00 93.69 536 PRO A CA 1
ATOM 4031 C C . PRO A 1 536 ? -27.630 1.268 32.541 1.00 93.69 536 PRO A C 1
ATOM 4033 O O . PRO A 1 536 ? -27.893 0.071 32.648 1.00 93.69 536 PRO A O 1
ATOM 4036 N N . GLU A 1 537 ? -28.449 2.099 31.898 1.00 94.62 537 GLU A N 1
ATOM 4037 C CA . GLU A 1 537 ? -29.712 1.641 31.301 1.00 94.62 537 GLU A CA 1
ATOM 4038 C C . GLU A 1 537 ? -29.511 1.007 29.919 1.00 94.62 537 GLU A C 1
ATOM 4040 O O . GLU A 1 537 ? -29.813 -0.172 29.728 1.00 94.62 537 GLU A O 1
ATOM 4045 N N . THR A 1 538 ? -28.954 1.772 28.974 1.00 97.38 538 THR A N 1
ATOM 4046 C CA . THR A 1 538 ? -28.788 1.370 27.570 1.00 97.38 538 THR A CA 1
ATOM 4047 C C . THR A 1 538 ? -27.640 0.391 27.338 1.00 97.38 538 THR A C 1
ATOM 4049 O O . THR A 1 538 ? -27.629 -0.310 26.333 1.00 97.38 538 THR A O 1
ATOM 4052 N N . GLY A 1 539 ? -26.645 0.347 28.228 1.00 97.44 539 GLY A N 1
ATOM 4053 C CA . GLY A 1 539 ? -25.401 -0.393 28.017 1.00 97.44 539 GLY A CA 1
ATOM 4054 C C . GLY A 1 539 ? -24.466 0.232 26.974 1.00 97.44 539 GLY A C 1
ATOM 4055 O O . GLY A 1 539 ? -23.478 -0.398 26.595 1.00 97.44 539 GLY A O 1
ATOM 4056 N N . PHE A 1 540 ? -24.746 1.449 26.495 1.00 98.50 540 PHE A N 1
ATOM 4057 C CA . PHE A 1 540 ? -23.919 2.112 25.484 1.00 98.50 540 PHE A CA 1
ATOM 4058 C C . PHE A 1 540 ? -22.602 2.612 26.086 1.00 98.50 540 PHE A C 1
ATOM 4060 O O . PHE A 1 540 ? -22.634 3.285 27.122 1.00 98.50 540 PHE A O 1
ATOM 4067 N N . PRO A 1 541 ? -21.448 2.348 25.447 1.00 97.75 541 PRO A N 1
ATOM 4068 C CA . PRO A 1 541 ? -20.225 3.066 25.761 1.00 97.75 541 PRO A CA 1
ATOM 4069 C C . PRO A 1 541 ? -20.396 4.553 25.449 1.00 97.75 541 PRO A C 1
ATOM 4071 O O . PRO A 1 541 ? -20.758 4.916 24.331 1.00 97.75 541 PRO A O 1
ATOM 4074 N N . PHE A 1 542 ? -20.077 5.406 26.415 1.00 96.81 542 PHE A N 1
ATOM 4075 C CA . PHE A 1 542 ? -20.068 6.857 26.263 1.00 96.81 542 PHE A CA 1
ATOM 4076 C C . PHE A 1 542 ? -18.731 7.434 26.731 1.00 96.81 542 PHE A C 1
ATOM 4078 O O . PHE A 1 542 ? -17.908 6.734 27.327 1.00 96.81 542 PHE A O 1
ATOM 4085 N N . GLY A 1 543 ? -18.471 8.703 26.429 1.00 95.00 543 GLY A N 1
ATOM 4086 C CA . GLY A 1 543 ? -17.278 9.386 26.924 1.00 95.00 543 GLY A CA 1
ATOM 4087 C C . GLY A 1 543 ? -16.862 10.577 26.079 1.00 95.00 543 GLY A C 1
ATOM 4088 O O . GLY A 1 543 ? -17.517 10.906 25.096 1.00 95.00 543 GLY A O 1
ATOM 4089 N N . GLY A 1 544 ? -15.735 11.174 26.446 1.00 93.62 544 GLY A N 1
ATOM 4090 C CA . GLY A 1 544 ? -15.236 12.423 25.889 1.00 93.62 544 GLY A CA 1
ATOM 4091 C C . GLY A 1 544 ? -15.979 13.651 26.417 1.00 93.62 544 GLY A C 1
ATOM 4092 O O . GLY A 1 544 ? -16.800 13.564 27.329 1.00 93.62 544 GLY A O 1
ATOM 4093 N N . ASN A 1 545 ? -15.660 14.795 25.827 1.00 94.00 545 ASN A N 1
ATOM 4094 C CA . ASN A 1 545 ? -16.334 16.076 25.990 1.00 94.00 545 ASN A CA 1
ATOM 4095 C C . ASN A 1 545 ? -16.181 16.902 24.697 1.00 94.00 545 ASN A C 1
ATOM 4097 O O . ASN A 1 545 ? -15.476 16.497 23.769 1.00 94.00 545 ASN A O 1
ATOM 4101 N N . ASP A 1 546 ? -16.798 18.079 24.661 1.00 92.69 546 ASP A N 1
ATOM 4102 C CA . ASP A 1 546 ? -16.781 19.042 23.551 1.00 92.69 546 ASP A CA 1
ATOM 4103 C C . ASP A 1 546 ? -15.388 19.606 23.202 1.00 92.69 546 ASP A C 1
ATOM 4105 O O . ASP A 1 546 ? -15.221 20.222 22.149 1.00 92.69 546 ASP A O 1
ATOM 4109 N N . ALA A 1 547 ? -14.382 19.391 24.054 1.00 93.06 547 ALA A N 1
ATOM 4110 C CA . ALA A 1 547 ? -12.985 19.757 23.827 1.00 93.06 547 ALA A CA 1
ATOM 4111 C C . ALA A 1 547 ? -12.088 18.559 23.448 1.00 93.06 547 ALA A C 1
ATOM 4113 O O . ALA A 1 547 ? -10.894 18.752 23.213 1.00 93.06 547 ALA A O 1
ATOM 4114 N N . ASN A 1 548 ? -12.624 17.334 23.367 1.00 90.56 548 ASN A N 1
ATOM 4115 C CA . ASN A 1 548 ? -11.873 16.146 22.957 1.00 90.56 548 ASN A CA 1
ATOM 4116 C C . ASN A 1 548 ? -12.101 15.780 21.482 1.00 90.56 548 ASN A C 1
ATOM 4118 O O . ASN A 1 548 ? -13.144 16.034 20.887 1.00 90.56 548 ASN A O 1
ATOM 4122 N N . ALA A 1 549 ? -11.135 15.044 20.940 1.00 87.81 549 ALA A N 1
ATOM 4123 C CA . ALA A 1 549 ? -11.164 14.427 19.619 1.00 87.81 549 ALA A CA 1
ATOM 4124 C C . ALA A 1 549 ? -10.972 12.899 19.748 1.00 87.81 549 ALA A C 1
ATOM 4126 O O . ALA A 1 549 ? -10.038 12.302 19.228 1.00 87.81 549 ALA A O 1
ATOM 4127 N N . GLY A 1 550 ? -11.846 12.258 20.532 1.00 89.06 550 GLY A N 1
ATOM 4128 C CA . GLY A 1 550 ? -11.650 10.877 20.996 1.00 89.06 550 GLY A CA 1
ATOM 4129 C C . GLY A 1 550 ? -12.030 9.758 20.015 1.00 89.06 550 GLY A C 1
ATOM 4130 O O . GLY A 1 550 ? -11.923 8.589 20.380 1.00 89.06 550 GLY A O 1
ATOM 4131 N N . THR A 1 551 ? -12.503 10.081 18.811 1.00 92.75 551 THR A N 1
ATOM 4132 C CA . THR A 1 551 ? -12.881 9.114 17.756 1.00 92.75 551 THR A CA 1
ATOM 4133 C C . THR A 1 551 ? -12.076 9.388 16.494 1.00 92.75 551 THR A C 1
ATOM 4135 O O . THR A 1 551 ? -11.490 10.452 16.410 1.00 92.75 551 THR A O 1
ATOM 4138 N N . TRP A 1 552 ? -12.095 8.507 15.495 1.00 91.12 552 TRP A N 1
ATOM 4139 C CA . TRP A 1 552 ? -11.347 8.672 14.235 1.00 91.12 552 TRP A CA 1
ATOM 4140 C C . TRP A 1 552 ? -11.535 10.002 13.486 1.00 91.12 552 TRP A C 1
ATOM 4142 O O . TRP A 1 552 ? -10.661 10.404 12.728 1.00 91.12 552 TRP A O 1
ATOM 4152 N N . MET A 1 553 ? -12.647 10.701 13.704 1.00 91.06 553 MET A N 1
ATOM 4153 C CA . MET A 1 553 ? -12.824 12.085 13.266 1.00 91.06 553 MET A CA 1
ATOM 4154 C C . MET A 1 553 ? -12.175 13.023 14.302 1.00 91.06 553 MET A C 1
ATOM 4156 O O . MET A 1 553 ? -12.875 13.649 15.100 1.00 91.06 553 MET A O 1
ATOM 4160 N N . ASP A 1 554 ? -10.838 13.062 14.344 1.00 88.94 554 ASP A N 1
ATOM 4161 C CA . ASP A 1 554 ? -10.046 13.612 15.459 1.00 88.94 554 ASP A CA 1
ATOM 4162 C C . ASP A 1 554 ? -9.321 14.940 15.184 1.00 88.94 554 ASP A C 1
ATOM 4164 O O . ASP A 1 554 ? -8.407 15.324 15.920 1.00 88.94 554 ASP A O 1
ATOM 4168 N N . LYS A 1 555 ? -9.723 15.699 14.162 1.00 87.62 555 LYS A N 1
ATOM 4169 C CA . LYS A 1 555 ? -9.056 16.972 13.866 1.00 87.62 555 LYS A CA 1
ATOM 4170 C C . LYS A 1 555 ? -9.216 17.971 15.016 1.00 87.62 555 LYS A C 1
ATOM 4172 O O . LYS A 1 555 ? -10.288 18.546 15.223 1.00 87.62 555 LYS A O 1
ATOM 4177 N N . MET A 1 556 ? -8.116 18.231 15.721 1.00 87.38 556 MET A N 1
ATOM 4178 C CA . MET A 1 556 ? -7.991 19.341 16.661 1.00 87.38 556 MET A CA 1
ATOM 4179 C C . MET A 1 556 ? -7.661 20.628 15.896 1.00 87.38 556 MET A C 1
ATOM 4181 O O . MET A 1 556 ? -6.683 20.671 15.148 1.00 87.38 556 MET A O 1
ATOM 4185 N N . GLY A 1 557 ? -8.478 21.672 16.055 1.00 86.50 557 GLY A N 1
ATOM 4186 C CA . GLY A 1 557 ? -8.247 22.959 15.399 1.00 86.50 557 GLY A CA 1
ATOM 4187 C C . GLY A 1 557 ? -6.941 23.610 15.860 1.00 86.50 557 GLY A C 1
ATOM 4188 O O . GLY A 1 557 ? -6.628 23.616 17.053 1.00 86.50 557 GLY A O 1
ATOM 4189 N N . SER A 1 558 ? -6.183 24.172 14.917 1.00 87.25 558 SER A N 1
ATOM 4190 C CA . SER A 1 558 ? -4.863 24.772 15.162 1.00 87.25 558 SER A CA 1
ATOM 4191 C C . SER A 1 558 ? -4.752 26.242 14.740 1.00 87.25 558 SER A C 1
ATOM 4193 O O . SER A 1 558 ? -3.857 26.928 15.230 1.00 87.25 558 SER A O 1
ATOM 4195 N N . SER A 1 559 ? -5.656 26.752 13.892 1.00 87.81 559 SER A N 1
ATOM 4196 C CA . SER A 1 559 ? -5.595 28.124 13.365 1.00 87.81 559 SER A CA 1
ATOM 4197 C C . SER A 1 559 ? -6.038 29.156 14.403 1.00 87.81 559 SER A C 1
ATOM 4199 O O . SER A 1 559 ? -7.157 29.085 14.924 1.00 87.81 559 SER A O 1
ATOM 4201 N N . GLU A 1 560 ? -5.167 30.127 14.679 1.00 88.38 560 GLU A N 1
ATOM 4202 C CA . GLU A 1 560 ? -5.487 31.315 15.477 1.00 88.38 560 GLU A CA 1
ATOM 4203 C C . GLU A 1 560 ? -6.305 32.331 14.677 1.00 88.38 560 GLU A C 1
ATOM 4205 O O . GLU A 1 560 ? -7.294 32.842 15.198 1.00 88.38 560 GLU A O 1
ATOM 4210 N N . ALA A 1 561 ? -5.954 32.558 13.405 1.00 87.56 561 ALA A N 1
ATOM 4211 C CA . ALA A 1 561 ? -6.608 33.533 12.528 1.00 87.56 561 ALA A CA 1
ATOM 4212 C C . ALA A 1 561 ? -8.111 33.257 12.352 1.00 87.56 561 ALA A C 1
ATOM 4214 O O . ALA A 1 561 ? -8.921 34.179 12.367 1.00 87.56 561 ALA A O 1
ATOM 4215 N N . ALA A 1 562 ? -8.493 31.982 12.261 1.00 87.25 562 ALA A N 1
ATOM 4216 C CA . ALA A 1 562 ? -9.889 31.553 12.178 1.00 87.25 562 ALA A CA 1
ATOM 4217 C C . ALA A 1 562 ? -10.533 31.268 13.559 1.00 87.25 562 ALA A C 1
ATOM 4219 O O . ALA A 1 562 ? -11.633 30.710 13.646 1.00 87.25 562 ALA A O 1
ATOM 4220 N N . GLY A 1 563 ? -9.849 31.589 14.668 1.00 88.31 563 GLY A N 1
ATOM 4221 C CA . GLY A 1 563 ? -10.356 31.385 16.032 1.00 88.31 563 GLY A CA 1
ATOM 4222 C C . GLY A 1 563 ? -10.639 29.914 16.362 1.00 88.31 563 GLY A C 1
ATOM 4223 O O . GLY A 1 563 ? -11.625 29.584 17.036 1.00 88.31 563 GLY A O 1
ATOM 4224 N N . THR A 1 564 ? -9.834 29.002 15.809 1.00 88.44 564 THR A N 1
ATOM 4225 C CA . THR A 1 564 ? -10.067 27.549 15.852 1.00 88.44 564 THR A CA 1
ATOM 4226 C C . THR A 1 564 ? -9.183 26.783 16.817 1.00 88.44 564 THR A C 1
ATOM 4228 O O . THR A 1 564 ? -9.525 25.658 17.181 1.00 88.44 564 THR A O 1
ATOM 4231 N N . ARG A 1 565 ? -8.072 27.389 17.240 1.00 89.19 565 ARG A N 1
ATOM 4232 C CA . ARG A 1 565 ? -7.063 26.747 18.076 1.00 89.19 565 ARG A CA 1
ATOM 4233 C C . ARG A 1 565 ? -7.679 26.108 19.328 1.00 89.19 565 ARG A C 1
ATOM 4235 O O . ARG A 1 565 ? -8.381 26.767 20.091 1.00 89.19 565 ARG A O 1
ATOM 4242 N N . GLY A 1 566 ? -7.412 24.816 19.516 1.00 88.56 566 GLY A N 1
ATOM 4243 C CA . GLY A 1 566 ? -7.852 24.036 20.674 1.00 88.56 566 GLY A CA 1
ATOM 4244 C C . GLY A 1 566 ? -9.333 23.662 20.690 1.00 88.56 566 GLY A C 1
ATOM 4245 O O . GLY A 1 566 ? -9.818 23.153 21.700 1.00 88.56 566 GLY A O 1
ATOM 4246 N N . ARG A 1 567 ? -10.059 23.906 19.592 1.00 89.75 567 ARG A N 1
ATOM 4247 C CA . ARG A 1 567 ? -11.449 23.479 19.420 1.00 89.75 567 ARG A CA 1
ATOM 4248 C C . ARG A 1 567 ? -11.495 22.330 18.408 1.00 89.75 567 ARG A C 1
ATOM 4250 O O . ARG A 1 567 ? -11.132 22.557 17.248 1.00 89.75 567 ARG A O 1
ATOM 4257 N N . PRO A 1 568 ? -11.922 21.118 18.801 1.00 89.75 568 PRO A N 1
ATOM 4258 C CA . PRO A 1 568 ? -12.043 20.008 17.865 1.00 89.75 568 PRO A CA 1
ATOM 4259 C C . PRO A 1 568 ? -13.071 20.339 16.780 1.00 89.75 568 PRO A C 1
ATOM 4261 O O . PRO A 1 568 ? -14.090 20.976 17.047 1.00 89.75 568 PRO A O 1
ATOM 4264 N N . ALA A 1 569 ? -12.798 19.917 15.547 1.00 86.69 569 ALA A N 1
ATOM 4265 C CA . ALA A 1 569 ? -13.717 20.104 14.427 1.00 86.69 569 ALA A CA 1
ATOM 4266 C C . ALA A 1 569 ? -14.982 19.251 14.584 1.00 86.69 569 ALA A C 1
ATOM 4268 O O . ALA A 1 569 ? -16.074 19.645 14.187 1.00 86.69 569 ALA A O 1
ATOM 4269 N N . THR A 1 570 ? -14.809 18.060 15.153 1.00 87.69 570 THR A N 1
ATOM 4270 C CA . THR A 1 570 ? -15.830 17.018 15.234 1.00 87.69 570 THR A CA 1
ATOM 4271 C C . THR A 1 570 ? -15.758 16.320 16.593 1.00 87.69 570 THR A C 1
ATOM 4273 O O . THR A 1 570 ? -15.398 15.141 16.649 1.00 87.69 570 THR A O 1
ATOM 4276 N N . PRO A 1 571 ? -16.051 17.022 17.708 1.00 90.50 571 PRO A N 1
ATOM 4277 C CA . PRO A 1 571 ? -16.215 16.349 18.988 1.00 90.50 571 PRO A CA 1
ATOM 4278 C C . PRO A 1 571 ? -17.369 15.350 18.862 1.00 90.50 571 PRO A C 1
ATOM 4280 O O . PRO A 1 571 ? -18.495 15.710 18.532 1.00 90.50 571 PRO A O 1
ATOM 4283 N N . ARG A 1 572 ? -17.052 14.070 19.059 1.00 95.00 572 ARG A N 1
ATOM 4284 C CA . ARG A 1 572 ? -18.008 12.950 19.046 1.00 95.00 572 ARG A CA 1
ATOM 4285 C C . ARG A 1 572 ? -18.038 12.308 20.422 1.00 95.00 572 ARG A C 1
ATOM 4287 O O . ARG A 1 572 ? -17.676 11.139 20.627 1.00 95.00 572 ARG A O 1
ATOM 4294 N N . ASP A 1 573 ? -18.343 13.156 21.393 1.00 95.12 573 ASP A N 1
ATOM 4295 C CA . ASP A 1 573 ? -18.578 12.762 22.766 1.00 95.12 573 ASP A CA 1
ATOM 4296 C C . ASP A 1 573 ? -19.971 12.136 22.930 1.00 95.12 573 ASP A C 1
ATOM 4298 O O . ASP A 1 573 ? -20.766 12.069 21.994 1.00 95.12 573 ASP A O 1
ATOM 4302 N N . GLY A 1 574 ? -20.231 11.559 24.099 1.00 95.75 574 GLY A N 1
ATOM 4303 C CA . GLY A 1 574 ? -21.382 10.677 24.275 1.00 95.75 574 GLY A CA 1
ATOM 4304 C C . GLY A 1 574 ? -21.174 9.324 23.583 1.00 95.75 574 GLY A C 1
ATOM 4305 O O . GLY A 1 574 ? -20.055 8.783 23.550 1.00 95.75 574 GLY A O 1
ATOM 4306 N N . SER A 1 575 ? -22.267 8.745 23.078 1.00 97.81 575 SER A N 1
ATOM 4307 C CA . SER A 1 575 ? -22.307 7.381 22.532 1.00 97.81 575 SER A CA 1
ATOM 4308 C C . SER A 1 575 ? -22.223 7.377 21.004 1.00 97.81 575 SER A C 1
ATOM 4310 O O . SER A 1 575 ? -23.248 7.398 20.326 1.00 97.81 575 SER A O 1
ATOM 4312 N N . ALA A 1 576 ? -21.008 7.337 20.457 1.00 97.94 576 ALA A N 1
ATOM 4313 C CA . ALA A 1 576 ? -20.775 7.218 19.014 1.00 97.94 576 ALA A CA 1
ATOM 4314 C C . ALA A 1 576 ? -21.277 5.865 18.469 1.00 97.94 576 ALA A C 1
ATOM 4316 O O . ALA A 1 576 ? -21.015 4.813 19.066 1.00 97.94 576 ALA A O 1
ATOM 4317 N N . VAL A 1 577 ? -21.981 5.885 17.332 1.00 98.31 577 VAL A N 1
ATOM 4318 C CA . VAL A 1 577 ? -22.721 4.725 16.796 1.00 98.31 577 VAL A CA 1
ATOM 4319 C C . VAL A 1 577 ? -21.848 3.485 16.573 1.00 98.31 577 VAL A C 1
ATOM 4321 O O . VAL A 1 577 ? -22.250 2.363 16.894 1.00 98.31 577 VAL A O 1
ATOM 4324 N N . GLU A 1 578 ? -20.623 3.660 16.078 1.00 96.50 578 GLU A N 1
ATOM 4325 C CA . GLU A 1 578 ? -19.696 2.561 15.827 1.00 96.50 578 GLU A CA 1
ATOM 4326 C C . GLU A 1 578 ? -19.138 1.955 17.118 1.00 96.50 578 GLU A C 1
ATOM 4328 O O . GLU A 1 578 ? -18.932 0.745 17.173 1.00 96.50 578 GLU A O 1
ATOM 4333 N N . LEU A 1 579 ? -18.968 2.748 18.184 1.00 97.94 579 LEU A N 1
ATOM 4334 C CA . LEU A 1 579 ? -18.499 2.242 19.479 1.00 97.94 579 LEU A CA 1
ATOM 4335 C C . LEU A 1 579 ? -19.562 1.386 20.157 1.00 97.94 579 LEU A C 1
ATOM 4337 O O . LEU A 1 579 ? -19.242 0.345 20.728 1.00 97.94 579 LEU A O 1
ATOM 4341 N N . VAL A 1 580 ? -20.832 1.777 20.038 1.00 98.69 580 VAL A N 1
ATOM 4342 C CA . VAL A 1 580 ? -21.957 0.968 20.521 1.00 98.69 580 VAL A CA 1
ATOM 4343 C C . VAL A 1 580 ? -22.020 -0.369 19.777 1.00 98.69 580 VAL A C 1
ATOM 4345 O O . VAL A 1 580 ? -22.150 -1.422 20.406 1.00 98.69 580 VAL A O 1
ATOM 4348 N N . ALA A 1 581 ? -21.853 -0.356 18.452 1.00 98.38 581 ALA A N 1
ATOM 4349 C CA . ALA A 1 581 ? -21.825 -1.578 17.652 1.00 98.38 581 ALA A CA 1
ATOM 4350 C C . ALA A 1 581 ? -20.615 -2.476 17.956 1.00 98.38 581 ALA A C 1
ATOM 4352 O O . ALA A 1 581 ? -20.768 -3.697 18.034 1.00 98.38 581 ALA A O 1
ATOM 4353 N N . LEU A 1 582 ? -19.429 -1.896 18.163 1.00 98.38 582 LEU A N 1
ATOM 4354 C CA . LEU A 1 582 ? -18.226 -2.631 18.561 1.00 98.38 582 LEU A CA 1
ATOM 4355 C C . LEU A 1 582 ? -18.376 -3.253 19.953 1.00 98.38 582 LEU A C 1
ATOM 4357 O O . LEU A 1 582 ? -18.038 -4.422 20.126 1.00 98.38 582 LEU A O 1
ATOM 4361 N N . ALA A 1 583 ? -18.934 -2.525 20.923 1.00 98.62 583 ALA A N 1
ATOM 4362 C CA . ALA A 1 583 ? -19.188 -3.057 22.259 1.00 98.62 583 ALA A CA 1
ATOM 4363 C C . ALA A 1 583 ? -20.203 -4.202 22.245 1.00 98.62 583 ALA A C 1
ATOM 4365 O O . ALA A 1 583 ? -19.985 -5.225 22.893 1.00 98.62 583 ALA A O 1
ATOM 4366 N N . HIS A 1 584 ? -21.267 -4.084 21.448 1.00 98.69 584 HIS A N 1
ATOM 4367 C CA . HIS A 1 584 ? -22.201 -5.186 21.243 1.00 98.69 584 HIS A CA 1
ATOM 4368 C C . HIS A 1 584 ? -21.519 -6.413 20.615 1.00 98.69 584 HIS A C 1
ATOM 4370 O O . HIS A 1 584 ? -21.683 -7.533 21.105 1.00 98.69 584 HIS A O 1
ATOM 4376 N N . ALA A 1 585 ? -20.718 -6.216 19.561 1.00 98.19 585 ALA A N 1
ATOM 4377 C CA . ALA A 1 585 ? -19.977 -7.300 18.921 1.00 98.19 585 ALA A CA 1
ATOM 4378 C C . ALA A 1 585 ? -19.006 -7.986 19.898 1.00 98.19 585 ALA A C 1
ATOM 4380 O O . ALA A 1 585 ? -18.967 -9.219 19.944 1.00 98.19 585 ALA A O 1
ATOM 4381 N N . ALA A 1 586 ? -18.288 -7.206 20.712 1.00 98.50 586 ALA A N 1
ATOM 4382 C CA . ALA A 1 586 ? -17.389 -7.707 21.746 1.00 98.50 586 ALA A CA 1
ATOM 4383 C C . ALA A 1 586 ? -18.148 -8.504 22.817 1.00 98.50 586 ALA A C 1
ATOM 4385 O O . ALA A 1 586 ? -17.785 -9.646 23.088 1.00 98.50 586 ALA A O 1
ATOM 4386 N N . ALA A 1 587 ? -19.246 -7.971 23.361 1.00 98.62 587 ALA A N 1
ATOM 4387 C CA . ALA A 1 587 ? -20.061 -8.666 24.356 1.00 98.62 587 ALA A CA 1
ATOM 4388 C C . ALA A 1 587 ? -20.624 -9.991 23.809 1.00 98.62 587 ALA A C 1
ATOM 4390 O O . ALA A 1 587 ? -20.489 -11.034 24.446 1.00 98.62 587 ALA A O 1
ATOM 4391 N N . ARG A 1 588 ? -21.175 -10.004 22.586 1.00 98.44 588 ARG A N 1
ATOM 4392 C CA . ARG A 1 588 ? -21.665 -11.242 21.949 1.00 98.44 588 ARG A CA 1
ATOM 4393 C C . ARG A 1 588 ? -20.544 -12.243 21.663 1.00 98.44 588 ARG A C 1
ATOM 4395 O O . ARG A 1 588 ? -20.770 -13.449 21.759 1.00 98.44 588 ARG A O 1
ATOM 4402 N N . TRP A 1 589 ? -19.354 -11.781 21.285 1.00 98.38 589 TRP A N 1
ATOM 4403 C CA . TRP A 1 589 ? -18.192 -12.651 21.096 1.00 98.38 589 TRP A CA 1
ATOM 4404 C C . TRP A 1 589 ? -17.733 -13.278 22.413 1.00 98.38 589 TRP A C 1
ATOM 4406 O O . TRP A 1 589 ? -17.626 -14.501 22.487 1.00 98.38 589 TRP A O 1
ATOM 4416 N N . LEU A 1 590 ? -17.547 -12.471 23.457 1.00 98.69 590 LEU A N 1
ATOM 4417 C CA . LEU A 1 590 ? -17.112 -12.935 24.773 1.00 98.69 590 LEU A CA 1
ATOM 4418 C C . LEU A 1 590 ? -18.143 -13.849 25.433 1.00 98.69 590 LEU A C 1
ATOM 4420 O O . LEU A 1 590 ? -17.760 -14.843 26.039 1.00 98.69 590 LEU A O 1
ATOM 4424 N N . GLN A 1 591 ? -19.441 -13.603 25.225 1.00 98.44 591 GLN A N 1
ATOM 4425 C CA . GLN A 1 591 ? -20.505 -14.529 25.617 1.00 98.44 591 GLN A CA 1
ATOM 4426 C C . GLN A 1 591 ? -20.265 -15.931 25.036 1.00 98.44 591 GLN A C 1
ATOM 4428 O O . GLN A 1 591 ? -20.273 -16.915 25.774 1.00 98.44 591 GLN A O 1
ATOM 4433 N N . ARG A 1 592 ? -20.040 -16.031 23.717 1.00 98.25 592 ARG A N 1
ATOM 4434 C CA . ARG A 1 592 ? -19.793 -17.319 23.046 1.00 98.25 592 ARG A CA 1
ATOM 4435 C C . ARG A 1 592 ? -18.466 -17.938 23.475 1.00 98.25 592 ARG A C 1
ATOM 4437 O O . ARG A 1 592 ? -18.409 -19.140 23.707 1.00 98.25 592 ARG A O 1
ATOM 4444 N N . ALA A 1 593 ? -17.415 -17.128 23.589 1.00 98.19 593 ALA A N 1
ATOM 4445 C CA . ALA A 1 593 ? -16.095 -17.586 24.003 1.00 98.19 593 ALA A CA 1
ATOM 4446 C C . ALA A 1 593 ? -16.117 -18.153 25.430 1.00 98.19 593 ALA A C 1
ATOM 4448 O O . ALA A 1 593 ? -15.557 -19.221 25.668 1.00 98.19 593 ALA A O 1
ATOM 4449 N N . HIS A 1 594 ? -16.807 -17.479 26.352 1.00 98.31 594 HIS A N 1
ATOM 4450 C CA . HIS A 1 594 ? -16.975 -17.931 27.728 1.00 98.31 594 HIS A CA 1
ATOM 4451 C C . HIS A 1 594 ? -17.807 -19.211 27.816 1.00 98.31 594 HIS A C 1
ATOM 4453 O O . HIS A 1 594 ? -17.370 -20.177 28.434 1.00 98.31 594 HIS A O 1
ATOM 4459 N N . ALA A 1 595 ? -18.954 -19.265 27.128 1.00 98.12 595 ALA A N 1
ATOM 4460 C CA . ALA A 1 595 ? -19.791 -20.466 27.082 1.00 98.12 595 ALA A CA 1
ATOM 4461 C C . ALA A 1 595 ? -19.045 -21.692 26.517 1.00 98.12 595 ALA A C 1
ATOM 4463 O O . ALA A 1 595 ? -19.323 -22.820 26.907 1.00 98.12 595 ALA A O 1
ATOM 4464 N N . ALA A 1 596 ? -18.074 -21.470 25.626 1.00 97.69 596 ALA A N 1
ATOM 4465 C CA . ALA A 1 596 ? -17.205 -22.507 25.075 1.00 97.69 596 ALA A CA 1
ATOM 4466 C C . ALA A 1 596 ? -15.952 -22.807 25.930 1.00 97.69 596 ALA A C 1
ATOM 4468 O O . ALA A 1 596 ? -15.079 -23.542 25.472 1.00 97.69 596 ALA A O 1
ATOM 4469 N N . GLY A 1 597 ? -15.806 -22.210 27.120 1.00 97.56 597 GLY A N 1
ATOM 4470 C CA . GLY A 1 597 ? -14.641 -22.390 27.997 1.00 97.56 597 GLY A CA 1
ATOM 4471 C C . GLY A 1 597 ? -13.339 -21.761 27.481 1.00 97.56 597 GLY A C 1
ATOM 4472 O O . GLY A 1 597 ? -12.266 -22.059 27.997 1.00 97.56 597 GLY A O 1
ATOM 4473 N N . ARG A 1 598 ? -13.406 -20.896 26.459 1.00 97.38 598 ARG A N 1
ATOM 4474 C CA . ARG A 1 598 ? -12.238 -20.261 25.814 1.00 97.38 598 ARG A CA 1
ATOM 4475 C C . ARG A 1 598 ? -11.880 -18.892 26.394 1.00 97.38 598 ARG A C 1
ATOM 4477 O O . ARG A 1 598 ? -10.836 -18.347 26.056 1.00 97.38 598 ARG A O 1
ATOM 4484 N N . TYR A 1 599 ? -12.749 -18.326 27.226 1.00 98.25 599 TYR A N 1
ATOM 4485 C CA . TYR A 1 599 ? -12.535 -17.059 27.922 1.00 98.25 599 TYR A CA 1
ATOM 4486 C C . TYR A 1 599 ? -13.042 -17.191 29.357 1.00 98.25 599 TYR A C 1
ATOM 4488 O O . TYR A 1 599 ? -14.200 -17.551 29.574 1.00 98.25 599 TYR A O 1
ATOM 4496 N N . ARG A 1 600 ? -12.189 -16.945 30.355 1.00 97.69 600 ARG A N 1
ATOM 4497 C CA . ARG A 1 600 ? -12.513 -17.322 31.745 1.00 97.69 600 ARG A CA 1
ATOM 4498 C C . ARG A 1 600 ? -13.560 -16.438 32.421 1.00 97.69 600 ARG A C 1
ATOM 4500 O O . ARG A 1 600 ? -14.255 -16.897 33.320 1.00 97.69 600 ARG A O 1
ATOM 4507 N N . HIS A 1 601 ? -13.671 -15.176 32.012 1.00 97.69 601 HIS A N 1
ATOM 4508 C CA . HIS A 1 601 ? -14.512 -14.201 32.706 1.00 97.69 601 HIS A CA 1
ATOM 4509 C C . HIS A 1 601 ? -15.955 -14.263 32.195 1.00 97.69 601 HIS A C 1
ATOM 4511 O O . HIS A 1 601 ? -16.186 -14.248 30.986 1.00 97.69 601 HIS A O 1
ATOM 4517 N N . ALA A 1 602 ? -16.930 -14.295 33.106 1.00 97.25 602 ALA A N 1
ATOM 4518 C CA . ALA A 1 602 ? -18.356 -14.432 32.775 1.00 97.25 602 ALA A CA 1
ATOM 4519 C C . ALA A 1 602 ? -19.054 -13.108 32.397 1.00 97.25 602 ALA A C 1
ATOM 4521 O O . ALA A 1 602 ? -20.186 -13.106 31.900 1.00 97.25 602 ALA A O 1
ATOM 4522 N N . GLY A 1 603 ? -18.398 -11.973 32.645 1.00 97.75 603 GLY A N 1
ATOM 4523 C CA . GLY A 1 603 ? -18.983 -10.649 32.481 1.00 97.75 603 GLY A CA 1
ATOM 4524 C C . GLY A 1 603 ? -18.068 -9.529 32.966 1.00 97.75 603 GLY A C 1
ATOM 4525 O O . GLY A 1 603 ? -16.863 -9.722 33.122 1.00 97.75 603 GLY A O 1
ATOM 4526 N N . VAL A 1 604 ? -18.661 -8.369 33.237 1.00 97.19 604 VAL A N 1
ATOM 4527 C CA . VAL A 1 604 ? -18.005 -7.200 33.840 1.00 97.19 604 VAL A CA 1
ATOM 4528 C C . VAL A 1 604 ? -18.582 -6.883 35.207 1.00 97.19 604 VAL A C 1
ATOM 4530 O O . VAL A 1 604 ? -19.754 -7.157 35.474 1.00 97.19 604 VAL A O 1
ATOM 4533 N N . ALA A 1 605 ? -17.764 -6.275 36.064 1.00 93.88 605 ALA A N 1
ATOM 4534 C CA . ALA A 1 605 ? -18.177 -5.865 37.397 1.00 93.88 605 ALA A CA 1
ATOM 4535 C C . ALA A 1 605 ? -17.612 -4.497 37.799 1.00 93.88 605 ALA A C 1
ATOM 4537 O O . ALA A 1 605 ? -16.490 -4.115 37.450 1.00 93.88 605 ALA A O 1
ATOM 4538 N N . ARG A 1 606 ? -18.410 -3.768 38.577 1.00 88.44 606 ARG A N 1
ATOM 4539 C CA . ARG A 1 606 ? -18.047 -2.533 39.265 1.00 88.44 606 ARG A CA 1
ATOM 4540 C C . ARG A 1 606 ? -17.879 -2.841 40.760 1.00 88.44 606 ARG A C 1
ATOM 4542 O O . ARG A 1 606 ? -18.777 -3.464 41.330 1.00 88.44 606 ARG A O 1
ATOM 4549 N N . PRO A 1 607 ? -16.761 -2.445 41.392 1.00 84.69 607 PRO A N 1
ATOM 4550 C CA . PRO A 1 607 ? -16.566 -2.638 42.824 1.00 84.69 607 PRO A CA 1
ATOM 4551 C C . PRO A 1 607 ? -17.468 -1.691 43.650 1.00 84.69 607 PRO A C 1
ATOM 4553 O O . PRO A 1 607 ? -18.011 -0.724 43.105 1.00 84.69 607 PRO A O 1
ATOM 4556 N N . PRO A 1 608 ? -17.652 -1.953 44.960 1.00 77.50 608 PRO A N 1
ATOM 4557 C CA . PRO A 1 608 ? -18.372 -1.060 45.876 1.00 77.50 608 PRO A CA 1
ATOM 4558 C C . PRO A 1 608 ? -17.834 0.386 45.852 1.00 77.50 608 PRO A C 1
ATOM 4560 O O . PRO A 1 608 ? -16.648 0.575 45.576 1.00 77.50 608 PRO A O 1
ATOM 4563 N N . PRO A 1 609 ? -18.661 1.412 46.159 1.00 72.38 609 PRO A N 1
ATOM 4564 C CA . PRO A 1 609 ? -20.030 1.348 46.699 1.00 72.38 609 PRO A CA 1
ATOM 4565 C C . PRO A 1 609 ? -21.143 1.202 45.645 1.00 72.38 609 PRO A C 1
ATOM 4567 O O . PRO A 1 609 ? -22.258 0.826 45.987 1.00 72.38 609 PRO A O 1
ATOM 4570 N N . ALA A 1 610 ? -20.857 1.437 44.362 1.00 75.06 610 ALA A N 1
ATOM 4571 C CA . ALA A 1 610 ? -21.821 1.296 43.265 1.00 75.06 610 ALA A CA 1
ATOM 4572 C C . ALA A 1 610 ? -21.764 -0.110 42.638 1.00 75.06 610 ALA A C 1
ATOM 4574 O O . ALA A 1 610 ? -21.650 -0.246 41.421 1.00 75.06 610 ALA A O 1
ATOM 4575 N N . ALA A 1 611 ? -21.778 -1.157 43.467 1.00 82.12 611 ALA A N 1
ATOM 4576 C CA . ALA A 1 611 ? -21.559 -2.522 43.005 1.00 82.12 611 ALA A CA 1
ATOM 4577 C C . ALA A 1 611 ? -22.620 -2.948 41.975 1.00 82.12 611 ALA A C 1
ATOM 4579 O O . ALA A 1 611 ? -23.820 -2.928 42.239 1.00 82.12 611 ALA A O 1
ATOM 4580 N N . ALA A 1 612 ? -22.163 -3.346 40.793 1.00 90.44 612 ALA A N 1
ATOM 4581 C CA . ALA A 1 612 ? -23.001 -3.862 39.719 1.00 90.44 612 ALA A CA 1
ATOM 4582 C C . ALA A 1 612 ? -22.203 -4.905 38.944 1.00 90.44 612 ALA A C 1
ATOM 4584 O O . ALA A 1 612 ? -20.998 -4.744 38.764 1.00 90.44 612 ALA A O 1
ATOM 4585 N N . ALA A 1 613 ? -22.855 -5.957 38.464 1.00 95.25 613 ALA A N 1
ATOM 4586 C CA . ALA A 1 613 ? -22.218 -6.952 37.614 1.00 95.25 613 ALA A CA 1
ATOM 4587 C C . ALA A 1 613 ? -23.166 -7.349 36.489 1.00 95.25 613 ALA A C 1
ATOM 4589 O O . ALA A 1 613 ? -24.340 -7.625 36.740 1.00 95.25 613 ALA A O 1
ATOM 4590 N N . TRP A 1 614 ? -22.659 -7.368 35.259 1.00 97.69 614 TRP A N 1
ATOM 4591 C CA . TRP A 1 614 ? -23.396 -7.826 34.086 1.00 97.69 614 TRP A CA 1
ATOM 4592 C C . TRP A 1 614 ? -22.657 -8.985 33.446 1.00 97.69 614 TRP A C 1
ATOM 4594 O O . TRP A 1 614 ? -21.475 -8.878 33.128 1.00 97.69 614 TRP A O 1
ATOM 4604 N N . THR A 1 615 ? -23.376 -10.068 33.181 1.00 98.44 615 THR A N 1
ATOM 4605 C CA . THR A 1 615 ? -22.918 -11.089 32.237 1.00 98.44 615 THR A CA 1
ATOM 4606 C C . THR A 1 615 ? -22.784 -10.489 30.836 1.00 98.44 615 THR A C 1
ATOM 4608 O O . THR A 1 615 ? -23.442 -9.500 30.495 1.00 98.44 615 THR A O 1
ATOM 4611 N N . TRP A 1 616 ? -21.984 -11.124 29.978 1.00 98.50 616 TRP A N 1
ATOM 4612 C CA . TRP A 1 616 ? -21.861 -10.704 28.576 1.00 98.50 616 TRP A CA 1
ATOM 4613 C C . TRP A 1 616 ? -23.207 -10.666 27.838 1.00 98.50 616 TRP A C 1
ATOM 4615 O O . TRP A 1 616 ? -23.459 -9.752 27.054 1.00 98.50 616 TRP A O 1
ATOM 4625 N N . ALA A 1 617 ? -24.093 -11.625 28.131 1.00 98.25 617 ALA A N 1
ATOM 4626 C CA . ALA A 1 617 ? -25.443 -11.676 27.574 1.00 98.25 617 ALA A CA 1
ATOM 4627 C C . ALA A 1 617 ? -26.286 -10.471 28.016 1.00 98.25 617 ALA A C 1
ATOM 4629 O O . ALA A 1 617 ? -26.863 -9.788 27.174 1.00 98.25 617 ALA A O 1
ATOM 4630 N N . GLN A 1 618 ? -26.291 -10.158 29.317 1.00 98.38 618 GLN A N 1
ATOM 4631 C CA . GLN A 1 618 ? -27.024 -9.007 29.853 1.00 98.38 618 GLN A CA 1
ATOM 4632 C C . GLN A 1 618 ? -26.549 -7.685 29.247 1.00 98.38 618 GLN A C 1
ATOM 4634 O O . GLN A 1 618 ? -27.376 -6.825 28.951 1.00 98.38 618 GLN A O 1
ATOM 4639 N N . TRP A 1 619 ? -25.238 -7.508 29.050 1.00 98.44 619 TRP A N 1
ATOM 4640 C CA . TRP A 1 619 ? -24.723 -6.299 28.409 1.00 98.44 619 TRP A CA 1
ATOM 4641 C C . TRP A 1 619 ? -25.174 -6.212 26.944 1.00 98.44 619 TRP A C 1
ATOM 4643 O O . TRP A 1 619 ? -25.741 -5.196 26.539 1.00 98.44 619 TRP A O 1
ATOM 4653 N N . ALA A 1 620 ? -25.007 -7.284 26.163 1.00 98.38 620 ALA A N 1
ATOM 4654 C CA . ALA A 1 620 ? -25.422 -7.300 24.761 1.00 98.38 620 ALA A CA 1
ATOM 4655 C C . ALA A 1 620 ? -26.927 -7.020 24.591 1.00 98.38 620 ALA A C 1
ATOM 4657 O O . ALA A 1 620 ? -27.307 -6.159 23.802 1.00 98.38 620 ALA A O 1
ATOM 4658 N N . GLU A 1 621 ? -27.776 -7.675 25.386 1.00 98.31 621 GLU A N 1
ATOM 4659 C CA . GLU A 1 621 ? -29.230 -7.491 25.335 1.00 98.31 621 GLU A CA 1
ATOM 4660 C C . GLU A 1 621 ? -29.671 -6.079 25.733 1.00 98.31 621 GLU A C 1
ATOM 4662 O O . GLU A 1 621 ? -30.647 -5.564 25.187 1.00 98.31 621 GLU A O 1
ATOM 4667 N N . ARG A 1 622 ? -28.974 -5.425 26.674 1.00 98.12 622 ARG A N 1
ATOM 4668 C CA . ARG A 1 622 ? -29.242 -4.014 26.993 1.00 98.12 622 ARG A CA 1
ATOM 4669 C C . ARG A 1 622 ? -29.023 -3.141 25.764 1.00 98.12 622 ARG A C 1
ATOM 4671 O O . ARG A 1 622 ? -29.917 -2.365 25.435 1.00 98.12 622 ARG A O 1
ATOM 4678 N N . ILE A 1 623 ? -27.906 -3.327 25.059 1.00 98.62 623 ILE A N 1
ATOM 4679 C CA . ILE A 1 623 ? -27.616 -2.572 23.835 1.00 98.62 623 ILE A CA 1
ATOM 4680 C C . ILE A 1 623 ? -28.697 -2.839 22.781 1.00 98.62 623 ILE A C 1
ATOM 4682 O O . ILE A 1 623 ? -29.280 -1.890 22.265 1.00 98.62 623 ILE A O 1
ATOM 4686 N N . GLU A 1 624 ? -29.025 -4.104 22.510 1.00 98.12 624 GLU A N 1
ATOM 4687 C CA . GLU A 1 624 ? -30.031 -4.497 21.508 1.00 98.12 624 GLU A CA 1
ATOM 4688 C C . GLU A 1 624 ? -31.403 -3.859 21.762 1.00 98.12 624 GLU A C 1
ATOM 4690 O O . GLU A 1 624 ? -32.003 -3.293 20.849 1.00 98.12 624 GLU A O 1
ATOM 4695 N N . ARG A 1 625 ? -31.883 -3.880 23.013 1.00 97.44 625 ARG A N 1
ATOM 4696 C CA . ARG A 1 625 ? -33.189 -3.303 23.388 1.00 97.44 625 ARG A CA 1
ATOM 4697 C C . ARG A 1 625 ? -33.259 -1.785 23.203 1.00 97.44 625 ARG A C 1
ATOM 4699 O O . ARG A 1 625 ? -34.356 -1.232 23.112 1.00 97.44 625 ARG A O 1
ATOM 4706 N N . HIS A 1 626 ? -32.115 -1.103 23.206 1.00 97.38 626 HIS A N 1
ATOM 4707 C CA . HIS A 1 626 ? -32.042 0.357 23.201 1.00 97.38 626 HIS A CA 1
ATOM 4708 C C . HIS A 1 626 ? -31.516 0.936 21.886 1.00 97.38 626 HIS A C 1
ATOM 4710 O O . HIS A 1 626 ? -31.741 2.114 21.630 1.00 97.38 626 HIS A O 1
ATOM 4716 N N . PHE A 1 627 ? -30.817 0.157 21.060 1.00 97.69 627 PHE A N 1
ATOM 4717 C CA . PHE A 1 627 ? -30.114 0.673 19.886 1.00 97.69 627 PHE A CA 1
ATOM 4718 C C . PHE A 1 627 ? -31.057 1.318 18.866 1.00 97.69 627 PHE A C 1
ATOM 4720 O O . PHE A 1 627 ? -30.948 2.516 18.612 1.00 97.69 627 PHE A O 1
ATOM 4727 N N . GLU A 1 628 ? -32.020 0.557 18.336 1.00 94.38 628 GLU A N 1
ATOM 4728 C CA . GLU A 1 628 ? -32.952 1.043 17.307 1.00 94.38 628 GLU A CA 1
ATOM 4729 C C . GLU A 1 628 ? -33.691 2.303 17.758 1.00 94.38 628 GLU A C 1
ATOM 4731 O O . GLU A 1 628 ? -33.647 3.322 17.077 1.00 94.38 628 GLU A O 1
ATOM 4736 N N . ARG A 1 629 ? -34.300 2.276 18.949 1.00 93.25 629 ARG A N 1
ATOM 4737 C CA . ARG A 1 629 ? -35.083 3.410 19.464 1.00 93.25 629 ARG A CA 1
ATOM 4738 C C . ARG A 1 629 ? -34.260 4.683 19.686 1.00 93.25 629 ARG A C 1
ATOM 4740 O O . ARG A 1 629 ? -34.813 5.773 19.619 1.00 93.25 629 ARG A O 1
ATOM 4747 N N . SER A 1 630 ? -32.966 4.554 19.976 1.00 95.44 630 SER A N 1
ATOM 4748 C CA . SER A 1 630 ? -32.100 5.701 20.262 1.00 95.44 630 SER A CA 1
ATOM 4749 C C . SER A 1 630 ? -31.485 6.295 18.993 1.00 95.44 630 SER A C 1
ATOM 4751 O O . SER A 1 630 ? -31.367 7.520 18.890 1.00 95.44 630 SER A O 1
ATOM 4753 N N . PHE A 1 631 ? -31.103 5.442 18.034 1.00 96.69 631 PHE A N 1
ATOM 4754 C CA . PHE A 1 631 ? -30.357 5.846 16.841 1.00 96.69 631 PHE A CA 1
ATOM 4755 C C . PHE A 1 631 ? -31.217 6.021 15.584 1.00 96.69 631 PHE A C 1
ATOM 4757 O O . PHE A 1 631 ? -30.839 6.817 14.731 1.00 96.69 631 PHE A O 1
ATOM 4764 N N . TRP A 1 632 ? -32.333 5.308 15.416 1.00 96.25 632 TRP A N 1
ATOM 4765 C CA . TRP A 1 632 ? -33.122 5.386 14.182 1.00 96.25 632 TRP A CA 1
ATOM 4766 C C . TRP A 1 632 ? -33.873 6.719 14.051 1.00 96.25 632 TRP A C 1
ATOM 4768 O O . TRP A 1 632 ? -34.536 7.169 14.985 1.00 96.25 632 TRP A O 1
ATOM 4778 N N . VAL A 1 633 ? -33.804 7.317 12.860 1.00 95.75 633 VAL A N 1
ATOM 4779 C CA . VAL A 1 633 ? -34.589 8.488 12.446 1.00 95.75 633 VAL A CA 1
ATOM 4780 C C . VAL A 1 633 ? -35.487 8.071 11.280 1.00 95.75 633 VAL A C 1
ATOM 4782 O O . VAL A 1 633 ? -35.029 7.901 10.145 1.00 95.75 633 VAL A O 1
ATOM 4785 N N . GLY A 1 634 ? -36.774 7.876 11.575 1.00 93.06 634 GLY A N 1
ATOM 4786 C CA . GLY A 1 634 ? -37.779 7.370 10.636 1.00 93.06 634 GLY A CA 1
ATOM 4787 C C . GLY A 1 634 ? -38.225 8.375 9.572 1.00 93.06 634 GLY A C 1
ATOM 4788 O O . GLY A 1 634 ? -37.785 9.521 9.565 1.00 93.06 634 GLY A O 1
ATOM 4789 N N . ALA A 1 635 ? -39.106 7.931 8.665 1.00 89.38 635 ALA A N 1
ATOM 4790 C CA . ALA A 1 635 ? -39.669 8.752 7.582 1.00 89.38 635 ALA A CA 1
ATOM 4791 C C . ALA A 1 635 ? -40.543 9.908 8.092 1.00 89.38 635 ALA A C 1
ATOM 4793 O O . ALA A 1 635 ? -40.571 10.976 7.488 1.00 89.38 635 ALA A O 1
ATOM 4794 N N . GLU A 1 636 ? -41.223 9.689 9.213 1.00 86.56 636 GLU A N 1
ATOM 4795 C CA . GLU A 1 636 ? -42.101 10.650 9.872 1.00 86.56 636 GLU A CA 1
ATOM 4796 C C . GLU A 1 636 ? -41.584 10.942 11.282 1.00 86.56 636 GLU A C 1
ATOM 4798 O O . GLU A 1 636 ? -40.819 10.156 11.851 1.00 86.56 636 GLU A O 1
ATOM 4803 N N . SER A 1 637 ? -41.997 12.081 11.842 1.00 78.44 637 SER A N 1
ATOM 4804 C CA . SER A 1 637 ? -41.665 12.443 13.221 1.00 78.44 637 SER A CA 1
ATOM 4805 C C . SER A 1 637 ? -42.396 11.502 14.177 1.00 78.44 637 SER A C 1
ATOM 4807 O O . SER A 1 637 ? -43.621 11.529 14.263 1.00 78.44 637 SER A O 1
ATOM 4809 N N . GLY A 1 638 ? -41.653 10.649 14.881 1.00 67.62 638 GLY A N 1
ATOM 4810 C CA . GLY A 1 638 ? -42.226 9.691 15.828 1.00 67.62 638 GLY A CA 1
ATOM 4811 C C . GLY A 1 638 ? -42.392 10.277 17.232 1.00 67.62 638 GLY A C 1
ATOM 4812 O O . GLY A 1 638 ? -41.615 11.131 17.646 1.00 67.62 638 GLY A O 1
ATOM 4813 N N . ALA A 1 639 ? -43.338 9.749 18.016 1.00 57.09 639 ALA A N 1
ATOM 4814 C CA . ALA A 1 639 ? -43.574 10.156 19.412 1.00 57.09 639 ALA A CA 1
ATOM 4815 C C . ALA A 1 639 ? -42.381 9.906 20.370 1.00 57.09 639 ALA A C 1
ATOM 4817 O O . ALA A 1 639 ? -42.380 10.404 21.491 1.00 57.09 639 ALA A O 1
ATOM 4818 N N . GLY A 1 640 ? -41.370 9.137 19.944 1.00 64.56 640 GLY A N 1
ATOM 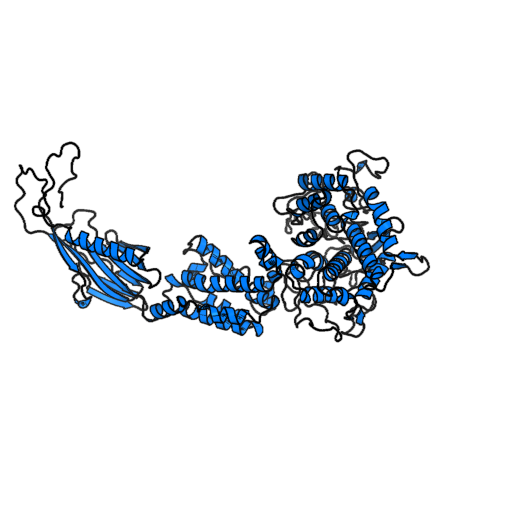4819 C CA . GLY A 1 640 ? -40.127 8.882 20.688 1.00 64.56 640 GLY A CA 1
ATOM 4820 C C . GLY A 1 640 ? -38.916 9.699 20.217 1.00 64.56 640 GLY A C 1
ATOM 4821 O O . GLY A 1 640 ? -37.808 9.483 20.706 1.00 64.56 640 GLY A O 1
ATOM 4822 N N . GLU A 1 641 ? -39.086 10.606 19.252 1.00 79.62 641 GLU A N 1
ATOM 4823 C CA . GLU A 1 641 ? -38.009 11.459 18.750 1.00 79.62 641 GLU A CA 1
ATOM 4824 C C . GLU A 1 641 ? -37.766 12.622 19.726 1.00 79.62 641 GLU A C 1
ATOM 4826 O O . GLU A 1 641 ? -38.589 13.520 19.847 1.00 79.62 641 GLU A O 1
ATOM 4831 N N . ALA A 1 642 ? -36.645 12.596 20.457 1.00 82.56 642 ALA A N 1
ATOM 4832 C CA . ALA A 1 642 ? -36.391 13.549 21.545 1.00 82.56 642 ALA A CA 1
ATOM 4833 C C . ALA A 1 642 ? -36.187 15.004 21.081 1.00 82.56 642 ALA A C 1
ATOM 4835 O O . ALA A 1 642 ? -36.488 15.931 21.828 1.00 82.56 642 ALA A O 1
ATOM 4836 N N . ARG A 1 643 ? -35.632 15.208 19.879 1.00 89.25 643 ARG A N 1
ATOM 4837 C CA . ARG A 1 643 ? -35.330 16.529 19.300 1.00 89.25 643 ARG A CA 1
ATOM 4838 C C . ARG A 1 643 ? -35.667 16.562 17.806 1.00 89.25 643 ARG A C 1
ATOM 4840 O O . ARG A 1 643 ? -34.756 16.612 16.979 1.00 89.25 643 ARG A O 1
ATOM 4847 N N . PRO A 1 644 ? -36.962 16.496 17.440 1.00 89.31 644 PRO A N 1
ATOM 4848 C CA . PRO A 1 644 ? -37.383 16.488 16.039 1.00 89.31 644 PRO A CA 1
ATOM 4849 C C . PRO A 1 644 ? -37.029 17.798 15.322 1.00 89.31 644 PRO A C 1
ATOM 4851 O O . PRO A 1 644 ? -36.881 17.815 14.105 1.00 89.31 644 PRO A O 1
ATOM 4854 N N . ASP A 1 645 ? -36.833 18.878 16.082 1.00 92.50 645 ASP A N 1
ATOM 4855 C CA . ASP A 1 645 ? -36.373 20.185 15.617 1.00 92.50 645 ASP A CA 1
ATOM 4856 C C . ASP A 1 645 ? -34.934 20.179 15.073 1.00 92.50 645 ASP A C 1
ATOM 4858 O O . ASP A 1 645 ? -34.574 21.057 14.295 1.00 92.50 645 ASP A O 1
ATOM 4862 N N . LEU A 1 646 ? -34.115 19.191 15.451 1.00 93.44 646 LEU A N 1
ATOM 4863 C CA . LEU A 1 646 ? -32.719 19.065 15.012 1.00 93.44 646 LEU A CA 1
ATOM 4864 C C . LEU A 1 646 ? -32.537 18.098 13.831 1.00 93.44 646 LEU A C 1
ATOM 4866 O O . LEU A 1 646 ? -31.414 17.862 13.386 1.00 93.44 646 LEU A O 1
ATOM 4870 N N . VAL A 1 647 ? -33.623 17.518 13.320 1.00 94.19 647 VAL A N 1
ATOM 4871 C CA . VAL A 1 647 ? -33.583 16.492 12.273 1.00 94.19 647 VAL A CA 1
ATOM 4872 C C . VAL A 1 647 ? -33.495 17.142 10.896 1.00 94.19 647 VAL A C 1
ATOM 4874 O O . VAL A 1 647 ? -34.494 17.593 10.342 1.00 94.19 647 VAL A O 1
ATOM 4877 N N . HIS A 1 648 ? -32.299 17.135 10.307 1.00 92.94 648 HIS A N 1
ATOM 4878 C CA . HIS A 1 648 ? -32.097 17.610 8.935 1.00 92.94 648 HIS A CA 1
ATOM 4879 C C . HIS A 1 648 ? -32.447 16.547 7.879 1.00 92.94 648 HIS A C 1
ATOM 4881 O O . HIS A 1 648 ? -33.064 16.840 6.854 1.00 92.94 648 HIS A O 1
ATOM 4887 N N . ARG A 1 649 ? -32.066 15.286 8.124 1.00 94.69 649 ARG A N 1
ATOM 4888 C CA . ARG A 1 649 ? -32.323 14.152 7.227 1.00 94.69 649 ARG A CA 1
ATOM 4889 C C . ARG A 1 649 ? -33.081 13.051 7.949 1.00 94.69 649 ARG A C 1
ATOM 4891 O O . ARG A 1 649 ? -32.893 12.821 9.137 1.00 94.69 649 ARG A O 1
ATOM 4898 N N . ARG A 1 650 ? -33.913 12.340 7.191 1.00 95.00 650 ARG A N 1
ATOM 4899 C CA . ARG A 1 650 ? -34.693 11.183 7.645 1.00 95.00 650 ARG A CA 1
ATOM 4900 C C . ARG A 1 650 ? -34.244 9.913 6.933 1.00 95.00 650 ARG A C 1
ATOM 4902 O O . ARG A 1 650 ? -33.487 9.980 5.963 1.00 95.00 650 ARG A O 1
ATOM 4909 N N . LEU A 1 651 ? -34.729 8.765 7.408 1.00 96.31 651 LEU A N 1
ATOM 4910 C CA . LEU A 1 651 ? -34.322 7.438 6.938 1.00 96.31 651 LEU A CA 1
ATOM 4911 C C . LEU A 1 651 ? -32.816 7.225 7.116 1.00 96.31 651 LEU A C 1
ATOM 4913 O O . LEU A 1 651 ? -32.098 6.910 6.165 1.00 96.31 651 LEU A O 1
ATOM 4917 N N . MET A 1 652 ? -32.337 7.451 8.335 1.00 96.00 652 MET A N 1
ATOM 4918 C CA . MET A 1 652 ? -30.930 7.327 8.708 1.00 96.00 652 MET A CA 1
ATOM 4919 C C . MET A 1 652 ? -30.787 6.853 10.154 1.00 96.00 652 MET A C 1
ATOM 4921 O O . MET A 1 652 ? -31.746 6.869 10.921 1.00 96.00 652 MET A O 1
ATOM 4925 N N . TYR A 1 653 ? -29.568 6.471 10.528 1.00 97.56 653 TYR A N 1
ATOM 4926 C CA . TYR A 1 653 ? -29.190 6.316 11.927 1.00 97.56 653 TYR A CA 1
ATOM 4927 C C . TYR A 1 653 ? -28.339 7.513 12.345 1.00 97.56 653 TYR A C 1
ATOM 4929 O O . TYR A 1 653 ? -27.453 7.924 11.593 1.00 97.56 653 TYR A O 1
ATOM 4937 N N . LYS A 1 654 ? -28.626 8.055 13.530 1.00 97.50 654 LYS A N 1
ATOM 4938 C CA . LYS A 1 654 ? -27.865 9.117 14.196 1.00 97.50 654 LYS A CA 1
ATOM 4939 C C . LYS A 1 654 ? -26.379 8.772 14.271 1.00 97.50 654 LYS A C 1
ATOM 4941 O O . LYS A 1 654 ? -26.008 7.600 14.363 1.00 97.50 654 LYS A O 1
ATOM 4946 N N . ASP A 1 655 ? -25.534 9.794 14.247 1.00 97.44 655 ASP A N 1
ATOM 4947 C CA . ASP A 1 655 ? -24.084 9.614 14.353 1.00 97.44 655 ASP A CA 1
ATOM 4948 C C . ASP A 1 655 ? -23.641 9.296 15.791 1.00 97.44 655 ASP A C 1
ATOM 4950 O O . ASP A 1 655 ? -22.725 8.498 16.025 1.00 97.44 655 ASP A O 1
ATOM 4954 N N . SER A 1 656 ? -24.340 9.886 16.757 1.00 96.88 656 SER A N 1
ATOM 4955 C CA . SER A 1 656 ? -24.141 9.691 18.189 1.00 96.88 656 SER A CA 1
ATOM 4956 C C . SER A 1 656 ? -25.458 9.815 18.956 1.00 96.88 656 SER A C 1
ATOM 4958 O O . SER A 1 656 ? -26.495 10.185 18.403 1.00 96.88 656 SER A O 1
ATOM 4960 N N . VAL A 1 657 ? -25.421 9.459 20.240 1.00 96.62 657 VAL A N 1
ATOM 4961 C CA . VAL A 1 657 ? -26.496 9.722 21.202 1.00 96.62 657 VAL A CA 1
ATOM 4962 C C . VAL A 1 657 ? -25.903 10.357 22.454 1.00 96.62 657 VAL A C 1
ATOM 4964 O O . VAL A 1 657 ? -25.010 9.777 23.086 1.00 96.62 657 VAL A O 1
ATOM 4967 N N . GLY A 1 658 ? -26.448 11.510 22.837 1.00 95.44 658 GLY A N 1
ATOM 4968 C CA . GLY A 1 658 ? -26.067 12.230 24.047 1.00 95.44 658 GLY A CA 1
ATOM 4969 C C . GLY A 1 658 ? -24.761 13.006 23.902 1.00 95.44 658 GLY A C 1
ATOM 4970 O O . GLY A 1 658 ? -24.025 13.111 24.882 1.00 95.44 658 GLY A O 1
ATOM 4971 N N . ALA A 1 659 ? -24.449 13.504 22.702 1.00 94.75 659 ALA A N 1
ATOM 4972 C CA . ALA A 1 659 ? -23.339 14.434 22.518 1.00 94.75 659 ALA A CA 1
ATOM 4973 C C . ALA A 1 659 ? -23.603 15.764 23.246 1.00 94.75 659 ALA A C 1
ATOM 4975 O O . ALA A 1 659 ? -24.739 16.242 23.309 1.00 94.75 659 ALA A O 1
ATOM 4976 N N . SER A 1 660 ? -22.542 16.410 23.742 1.00 94.31 660 SER A N 1
ATOM 4977 C CA . SER A 1 660 ? -22.627 17.730 24.390 1.00 94.31 660 SER A CA 1
ATOM 4978 C C . SER A 1 660 ? -23.199 18.802 23.458 1.00 94.31 660 SER A C 1
ATOM 4980 O O . SER A 1 660 ? -23.775 19.783 23.925 1.00 94.31 660 SER A O 1
ATOM 4982 N N . GLN A 1 661 ? -23.050 18.621 22.142 1.00 92.88 661 GLN A N 1
ATOM 4983 C CA . GLN A 1 661 ? -23.680 19.439 21.107 1.00 92.88 661 GLN A CA 1
ATOM 4984 C C . GLN A 1 661 ? -24.879 18.671 20.528 1.00 92.88 661 GLN A C 1
ATOM 4986 O O . GLN A 1 661 ? -24.681 17.792 19.691 1.00 92.88 661 GLN A O 1
ATOM 4991 N N . PRO A 1 662 ? -26.132 18.988 20.918 1.00 93.25 662 PRO A N 1
ATOM 4992 C CA . PRO A 1 662 ? -27.280 18.129 20.609 1.00 93.25 662 PRO A CA 1
ATOM 4993 C C . PRO A 1 662 ? -27.555 17.926 19.115 1.00 93.25 662 PRO A C 1
ATOM 4995 O O . PRO A 1 662 ? -28.106 16.903 18.726 1.00 93.25 662 PRO A O 1
ATOM 4998 N N . TRP A 1 663 ? -27.187 18.890 18.265 1.00 93.56 663 TRP A N 1
ATOM 4999 C CA . TRP A 1 663 ? -27.353 18.777 16.813 1.00 93.56 663 TRP A CA 1
ATOM 5000 C C . TRP A 1 663 ? -26.379 17.773 16.183 1.00 93.56 663 TRP A C 1
ATOM 5002 O O . TRP A 1 663 ? -26.687 17.232 15.123 1.00 93.56 663 TRP A O 1
ATOM 5012 N N . ALA A 1 664 ? -25.240 17.485 16.826 1.00 93.38 664 ALA A N 1
ATOM 5013 C CA . ALA A 1 664 ? -24.235 16.557 16.308 1.00 93.38 664 ALA A CA 1
ATOM 5014 C C . ALA A 1 664 ? -24.780 15.124 16.220 1.00 93.38 664 ALA A C 1
ATOM 5016 O O . ALA A 1 664 ? -24.505 14.428 15.244 1.00 93.38 664 ALA A O 1
ATOM 5017 N N . ASP A 1 665 ? -25.642 14.729 17.168 1.00 96.25 665 ASP A N 1
ATOM 5018 C CA . ASP A 1 665 ? -26.330 13.433 17.155 1.00 96.25 665 ASP A CA 1
ATOM 5019 C C . ASP A 1 665 ? -27.104 13.212 15.841 1.00 96.25 665 ASP A C 1
ATOM 5021 O O . ASP A 1 665 ? -27.115 12.111 15.290 1.00 96.25 665 ASP A O 1
ATOM 5025 N N . TYR A 1 666 ? -27.726 14.263 15.302 1.00 95.94 666 TYR A N 1
ATOM 5026 C CA . TYR A 1 666 ? -28.636 14.188 14.155 1.00 95.94 666 TYR A CA 1
ATOM 5027 C C . TYR A 1 666 ? -27.958 14.455 12.803 1.00 95.94 666 TYR A C 1
ATOM 5029 O O . TYR A 1 666 ? -28.634 14.461 11.772 1.00 95.94 666 TYR A O 1
ATOM 5037 N N . GLN A 1 667 ? -26.633 14.632 12.766 1.00 95.50 667 GLN A N 1
ATOM 5038 C CA . GLN A 1 667 ? -25.913 14.782 11.503 1.00 95.50 667 GLN A CA 1
ATOM 5039 C C . GLN A 1 667 ? -25.843 13.466 10.726 1.00 95.50 667 GLN A C 1
ATOM 5041 O O . GLN A 1 667 ? -25.481 12.413 11.253 1.00 95.50 667 GLN A O 1
ATOM 5046 N N . LEU A 1 668 ? -26.128 13.531 9.425 1.00 97.00 668 LEU A N 1
ATOM 5047 C CA . LEU A 1 668 ? -25.966 12.387 8.536 1.00 97.00 668 LEU A CA 1
ATOM 5048 C C . LEU A 1 668 ? -24.472 12.178 8.232 1.00 97.00 668 LEU A C 1
ATOM 5050 O O . LEU A 1 668 ? -23.875 12.913 7.445 1.00 97.00 668 LEU A O 1
ATOM 5054 N N . ARG A 1 669 ? -23.881 11.140 8.834 1.00 95.94 669 ARG A N 1
ATOM 5055 C CA . ARG A 1 669 ? -22.474 10.744 8.643 1.00 95.94 669 ARG A CA 1
ATOM 5056 C C . ARG A 1 669 ? -22.329 9.297 8.184 1.00 95.94 669 ARG A C 1
ATOM 5058 O O . ARG A 1 669 ? -23.266 8.505 8.232 1.00 95.94 669 ARG A O 1
ATOM 5065 N N . CYS A 1 670 ? -21.126 8.928 7.752 1.00 94.38 670 CYS A N 1
ATOM 5066 C CA . CYS A 1 670 ? -20.815 7.581 7.268 1.00 94.38 670 CYS A CA 1
ATOM 5067 C C . CYS A 1 670 ? -20.669 6.516 8.377 1.00 94.38 670 CYS A C 1
ATOM 5069 O O . CYS A 1 670 ? -20.644 5.323 8.072 1.00 94.38 670 CYS A O 1
ATOM 5071 N N . ASN A 1 671 ? -20.601 6.908 9.653 1.00 95.56 671 ASN A N 1
ATOM 5072 C CA . ASN A 1 671 ? -20.216 6.022 10.758 1.00 95.56 671 ASN A CA 1
ATOM 5073 C C . ASN A 1 671 ? -21.204 4.877 11.029 1.00 95.56 671 ASN A C 1
ATOM 5075 O O . ASN A 1 671 ? -20.784 3.769 11.366 1.00 95.56 671 ASN A O 1
ATOM 5079 N N . TYR A 1 672 ? -22.510 5.063 10.807 1.00 95.50 672 TYR A N 1
ATOM 5080 C CA . TYR A 1 672 ? -23.460 3.957 10.987 1.00 95.50 672 TYR A CA 1
ATOM 5081 C C . TYR A 1 672 ? -23.273 2.840 9.949 1.00 95.50 672 TYR A C 1
ATOM 5083 O O . TYR A 1 672 ? -23.651 1.700 10.207 1.00 95.50 672 TYR A O 1
ATOM 5091 N N . VAL A 1 673 ? -22.657 3.123 8.792 1.00 94.19 673 VAL A N 1
ATOM 5092 C CA . VAL A 1 673 ? -22.316 2.087 7.801 1.00 94.19 673 VAL A CA 1
ATOM 5093 C C . VAL A 1 673 ? -21.280 1.130 8.390 1.00 94.19 673 VAL A C 1
ATOM 5095 O O . VAL A 1 673 ? -21.384 -0.085 8.220 1.00 94.19 673 VAL A O 1
ATOM 5098 N N . VAL A 1 674 ? -20.320 1.672 9.144 1.00 90.56 674 VAL A N 1
ATOM 5099 C CA . VAL A 1 674 ? -19.330 0.895 9.895 1.00 90.56 674 VAL A CA 1
ATOM 5100 C C . VAL A 1 674 ? -20.018 0.072 10.985 1.00 90.56 674 VAL A C 1
ATOM 5102 O O . VAL A 1 674 ? -19.792 -1.135 11.081 1.00 90.56 674 VAL A O 1
ATOM 5105 N N . ALA A 1 675 ? -20.920 0.689 11.751 1.00 95.12 675 ALA A N 1
ATOM 5106 C CA . ALA A 1 675 ? -21.695 0.011 12.789 1.00 95.12 675 ALA A CA 1
ATOM 5107 C C . ALA A 1 675 ? -22.502 -1.186 12.238 1.00 95.12 675 ALA A C 1
ATOM 5109 O O . ALA A 1 675 ? -22.446 -2.283 12.801 1.00 95.12 675 ALA A O 1
ATOM 5110 N N . MET A 1 676 ? -23.175 -1.011 11.094 1.00 94.56 676 MET A N 1
ATOM 5111 C CA . MET A 1 676 ? -23.906 -2.080 10.394 1.00 94.56 676 MET A CA 1
ATOM 5112 C C . MET A 1 676 ? -23.003 -3.231 9.969 1.00 94.56 676 MET A C 1
ATOM 5114 O O . MET A 1 676 ? -23.418 -4.388 9.987 1.00 94.56 676 MET A O 1
ATOM 5118 N N . ALA A 1 677 ? -21.772 -2.935 9.572 1.00 88.00 677 ALA A N 1
ATOM 5119 C CA . ALA A 1 677 ? -20.850 -3.953 9.108 1.00 88.00 677 ALA A CA 1
ATOM 5120 C C . ALA A 1 677 ? -20.188 -4.728 10.259 1.00 88.00 677 ALA A C 1
ATOM 5122 O O . ALA A 1 677 ? -19.919 -5.924 10.133 1.00 88.00 677 ALA A O 1
ATOM 5123 N N . VAL A 1 678 ? -19.957 -4.066 11.396 1.00 89.19 678 VAL A N 1
ATOM 5124 C CA . VAL A 1 678 ? -19.438 -4.688 12.622 1.00 89.19 678 VAL A CA 1
ATOM 5125 C C . VAL A 1 678 ? -20.497 -5.564 13.287 1.00 89.19 678 VAL A C 1
ATOM 5127 O O . VAL A 1 678 ? -20.203 -6.696 13.678 1.00 89.19 678 VAL A O 1
ATOM 5130 N N . SER A 1 679 ? -21.722 -5.049 13.413 1.00 94.31 679 SER A N 1
ATOM 5131 C CA . SER A 1 679 ? -22.791 -5.690 14.171 1.00 94.31 679 SER A CA 1
ATOM 5132 C C . SER A 1 679 ? -24.164 -5.531 13.498 1.00 94.31 679 SER A C 1
ATOM 5134 O O . SER A 1 679 ? -25.033 -4.822 14.014 1.00 94.31 679 SER A O 1
ATOM 5136 N N . PRO A 1 680 ? -24.417 -6.241 12.383 1.00 92.38 680 PRO A N 1
ATOM 5137 C CA . PRO A 1 680 ? -25.665 -6.108 11.627 1.00 92.38 680 PRO A CA 1
ATOM 5138 C C . PRO A 1 680 ? -26.913 -6.525 12.418 1.00 92.38 680 PRO A C 1
ATOM 5140 O O . PRO A 1 680 ? -28.007 -6.074 12.102 1.00 92.38 680 PRO A O 1
ATOM 5143 N N . ALA A 1 681 ? -26.760 -7.349 13.460 1.00 91.31 681 ALA A N 1
ATOM 5144 C CA . ALA A 1 681 ? -27.860 -7.811 14.310 1.00 91.31 681 ALA A CA 1
ATOM 5145 C C . ALA A 1 681 ? -28.549 -6.692 15.114 1.00 91.31 681 ALA A C 1
ATOM 5147 O O . ALA A 1 681 ? -29.663 -6.891 15.581 1.00 91.31 681 ALA A O 1
ATOM 5148 N N . LEU A 1 682 ? -27.907 -5.527 15.265 1.00 95.50 682 LEU A N 1
ATOM 5149 C CA . LEU A 1 682 ? -28.506 -4.373 15.943 1.00 95.50 682 LEU A CA 1
ATOM 5150 C C . LEU A 1 682 ? -29.572 -3.667 15.102 1.00 95.50 682 LEU A C 1
ATOM 5152 O O . LEU A 1 682 ? -30.322 -2.859 15.640 1.00 95.50 682 LEU A O 1
ATOM 5156 N N . PHE A 1 683 ? -29.606 -3.935 13.797 1.00 95.38 683 PHE A N 1
ATOM 5157 C CA . PHE A 1 683 ? -30.352 -3.130 12.847 1.00 95.38 683 PHE A CA 1
ATOM 5158 C C . PHE A 1 683 ? -31.600 -3.858 12.359 1.00 95.38 683 PHE A C 1
ATOM 5160 O O . PHE A 1 683 ? -31.535 -4.989 11.867 1.00 95.38 683 PHE A O 1
ATOM 5167 N N . HIS A 1 684 ? -32.739 -3.174 12.407 1.00 94.75 684 HIS A N 1
ATOM 5168 C CA . HIS A 1 684 ? -33.951 -3.637 11.752 1.00 94.75 684 HIS A CA 1
ATOM 5169 C C . HIS A 1 684 ? -33.750 -3.621 10.229 1.00 94.75 684 HIS A C 1
ATOM 5171 O O . HIS A 1 684 ? -33.394 -2.600 9.642 1.00 94.75 684 HIS A O 1
ATOM 5177 N N . ALA A 1 685 ? -33.985 -4.752 9.558 1.00 92.44 685 ALA A N 1
ATOM 5178 C CA . ALA A 1 685 ? -33.560 -4.949 8.168 1.00 92.44 685 ALA A CA 1
ATOM 5179 C C . ALA A 1 685 ? -34.121 -3.903 7.181 1.00 92.44 685 ALA A C 1
ATOM 5181 O O . ALA A 1 685 ? -33.410 -3.464 6.272 1.00 92.44 685 ALA A O 1
ATOM 5182 N N . ALA A 1 686 ? -35.378 -3.480 7.360 1.00 94.25 686 ALA A N 1
ATOM 5183 C CA . ALA A 1 686 ? -35.997 -2.460 6.511 1.00 94.25 686 ALA A CA 1
ATOM 5184 C C . ALA A 1 686 ? -35.382 -1.068 6.742 1.00 94.25 686 ALA A C 1
ATOM 5186 O O . ALA A 1 686 ? -35.078 -0.360 5.781 1.00 94.25 686 ALA A O 1
ATOM 5187 N N . HIS A 1 687 ? -35.136 -0.711 8.006 1.00 96.25 687 HIS A N 1
ATOM 5188 C CA . HIS A 1 687 ? -34.500 0.552 8.389 1.00 96.25 687 HIS A CA 1
ATOM 5189 C C . HIS A 1 687 ? -33.054 0.608 7.888 1.00 96.25 687 HIS A C 1
ATOM 5191 O O . HIS A 1 687 ? -32.649 1.583 7.256 1.00 96.25 687 HIS A O 1
ATOM 5197 N N . ALA A 1 688 ? -32.302 -0.482 8.068 1.00 94.00 688 ALA A N 1
ATOM 5198 C CA . ALA A 1 688 ? -30.938 -0.623 7.572 1.00 94.00 688 ALA A CA 1
ATOM 5199 C C . ALA A 1 688 ? -30.856 -0.404 6.059 1.00 94.00 688 ALA A C 1
ATOM 5201 O O . ALA A 1 688 ? -30.003 0.341 5.578 1.00 94.00 688 ALA A O 1
ATOM 5202 N N . ARG A 1 689 ? -31.767 -1.017 5.293 1.00 93.19 689 ARG A N 1
ATOM 5203 C CA . ARG A 1 689 ? -31.814 -0.847 3.837 1.00 93.19 689 ARG A CA 1
ATOM 5204 C C . ARG A 1 689 ? -32.073 0.607 3.450 1.00 93.19 689 ARG A C 1
ATOM 5206 O O . ARG A 1 689 ? -31.314 1.138 2.641 1.00 93.19 689 ARG A O 1
ATOM 5213 N N . ALA A 1 690 ? -33.075 1.237 4.063 1.00 95.94 690 ALA A N 1
ATOM 5214 C CA . ALA A 1 690 ? -33.410 2.636 3.816 1.00 95.94 690 ALA A CA 1
ATOM 5215 C C . ALA A 1 690 ? -32.232 3.571 4.148 1.00 95.94 690 ALA A C 1
ATOM 5217 O O . ALA A 1 690 ? -31.838 4.382 3.313 1.00 95.94 690 ALA A O 1
ATOM 5218 N N . ALA A 1 691 ? -31.585 3.388 5.302 1.00 96.31 691 ALA A N 1
ATOM 5219 C CA . ALA A 1 691 ? -30.388 4.140 5.674 1.00 96.31 691 ALA A CA 1
ATOM 5220 C C . ALA A 1 691 ? -29.223 3.931 4.699 1.00 96.31 691 ALA A C 1
ATOM 5222 O O . ALA A 1 691 ? -28.552 4.885 4.318 1.00 96.31 691 ALA A O 1
ATOM 5223 N N . LEU A 1 692 ? -28.988 2.707 4.224 1.00 95.44 692 LEU A N 1
ATOM 5224 C CA . LEU A 1 692 ? -27.943 2.447 3.232 1.00 95.44 692 LEU A CA 1
ATOM 5225 C C . LEU A 1 692 ? -28.289 3.007 1.841 1.00 95.44 692 LEU A C 1
ATOM 5227 O O . LEU A 1 692 ? -27.387 3.274 1.043 1.00 95.44 692 LEU A O 1
ATOM 5231 N N . ASP A 1 693 ? -29.569 3.145 1.489 1.00 95.56 693 ASP A N 1
ATOM 5232 C CA . ASP A 1 693 ? -30.007 3.898 0.307 1.00 95.56 693 ASP A CA 1
ATOM 5233 C C . ASP A 1 693 ? -29.719 5.395 0.479 1.00 95.56 693 ASP A C 1
ATOM 5235 O O . ASP A 1 693 ? -29.130 5.999 -0.422 1.00 95.56 693 ASP A O 1
ATOM 5239 N N . THR A 1 694 ? -29.997 5.960 1.656 1.00 96.19 694 THR A N 1
ATOM 5240 C CA . THR A 1 694 ? -29.627 7.336 2.021 1.00 96.19 694 THR A CA 1
ATOM 5241 C C . THR A 1 694 ? -28.111 7.557 1.937 1.00 96.19 694 THR A C 1
ATOM 5243 O O . THR A 1 694 ? -27.670 8.452 1.213 1.00 96.19 694 THR A O 1
ATOM 5246 N N . ALA A 1 695 ? -27.295 6.702 2.568 1.00 94.81 695 ALA A N 1
ATOM 5247 C CA . ALA A 1 695 ? -25.831 6.760 2.494 1.00 94.81 695 ALA A CA 1
ATOM 5248 C C . ALA A 1 695 ? -25.324 6.688 1.049 1.00 94.81 695 ALA A C 1
ATOM 5250 O O . ALA A 1 695 ? -24.472 7.475 0.639 1.00 94.81 695 ALA A O 1
ATOM 5251 N N . ARG A 1 696 ? -25.857 5.749 0.253 1.00 93.50 696 ARG A N 1
ATOM 5252 C CA . ARG A 1 696 ? -25.473 5.584 -1.155 1.00 93.50 696 ARG A CA 1
ATOM 5253 C C . ARG A 1 696 ? -25.778 6.834 -1.973 1.00 93.50 696 ARG A C 1
ATOM 5255 O O . ARG A 1 696 ? -24.989 7.180 -2.842 1.00 93.50 696 ARG A O 1
ATOM 5262 N N . ARG A 1 697 ? -26.930 7.460 -1.744 1.00 95.56 697 ARG A N 1
ATOM 5263 C CA . ARG A 1 697 ? -27.376 8.618 -2.521 1.00 95.56 697 ARG A CA 1
ATOM 5264 C C . ARG A 1 697 ? -26.618 9.889 -2.147 1.00 95.56 697 ARG A C 1
ATOM 5266 O O . ARG A 1 697 ? -26.277 10.657 -3.036 1.00 95.56 697 ARG A O 1
ATOM 5273 N N . LEU A 1 698 ? -26.371 10.107 -0.856 1.00 95.62 698 LEU A N 1
ATOM 5274 C CA . LEU A 1 698 ? -25.873 11.390 -0.346 1.00 95.62 698 LEU A CA 1
ATOM 5275 C C . LEU A 1 698 ? -24.370 11.371 -0.032 1.00 95.62 698 LEU A C 1
ATOM 5277 O O . LEU A 1 698 ? -23.643 12.312 -0.362 1.00 95.62 698 LEU A O 1
ATOM 5281 N N . LEU A 1 699 ? -23.877 10.275 0.547 1.00 93.50 699 LEU A N 1
ATOM 5282 C CA . LEU A 1 699 ? -22.512 10.192 1.069 1.00 93.50 699 LEU A CA 1
ATOM 5283 C C . LEU A 1 699 ? -21.538 9.475 0.127 1.00 93.50 699 LEU A C 1
ATOM 5285 O O . LEU A 1 699 ? -20.343 9.727 0.204 1.00 93.50 699 LEU A O 1
ATOM 5289 N N . LEU A 1 700 ? -21.985 8.598 -0.776 1.00 90.81 700 LEU A N 1
ATOM 5290 C CA . LEU A 1 700 ? -21.065 7.851 -1.643 1.00 90.81 700 LEU A CA 1
ATOM 5291 C C . LEU A 1 700 ? -20.450 8.724 -2.745 1.00 90.81 700 LEU A C 1
ATOM 5293 O O . LEU A 1 700 ? -21.141 9.209 -3.637 1.00 90.81 700 LEU A O 1
ATOM 5297 N N . GLY A 1 701 ? -19.131 8.889 -2.690 1.00 86.75 701 GLY A N 1
ATOM 5298 C CA . GLY A 1 701 ? -18.296 9.475 -3.733 1.00 86.75 701 GLY A CA 1
ATOM 5299 C C . GLY A 1 701 ? -17.667 8.429 -4.670 1.00 86.75 701 GLY A C 1
ATOM 5300 O O . GLY A 1 701 ? -17.958 7.229 -4.587 1.00 86.75 701 GLY A O 1
ATOM 5301 N N . PRO A 1 702 ? -16.787 8.860 -5.594 1.00 83.62 702 PRO A N 1
ATOM 5302 C CA . PRO A 1 702 ? -16.198 7.980 -6.603 1.00 83.62 702 PRO A CA 1
ATOM 5303 C C . PRO A 1 702 ? -15.232 6.945 -6.018 1.00 83.62 702 PRO A C 1
ATOM 5305 O O . PRO A 1 702 ? -15.193 5.826 -6.540 1.00 83.62 702 PRO A O 1
ATOM 5308 N N . LEU A 1 703 ? -14.501 7.307 -4.956 1.00 80.31 703 LEU A N 1
ATOM 5309 C CA . LEU A 1 703 ? -13.512 6.460 -4.282 1.00 80.31 703 LEU A CA 1
ATOM 5310 C C . LEU A 1 703 ? -13.866 6.163 -2.821 1.00 80.31 703 LEU A C 1
ATOM 5312 O O . LEU A 1 703 ? -13.573 5.068 -2.366 1.00 80.31 703 LEU A O 1
ATOM 5316 N N . GLY A 1 704 ? -14.602 7.026 -2.119 1.00 80.38 704 GLY A N 1
ATOM 5317 C CA . GLY A 1 704 ? -15.063 6.713 -0.765 1.00 80.38 704 GLY A CA 1
ATOM 5318 C C . GLY A 1 704 ? -16.287 7.496 -0.313 1.00 80.38 704 GLY A C 1
ATOM 5319 O O . GLY A 1 704 ? -17.003 8.055 -1.139 1.00 80.38 704 GLY A O 1
ATOM 5320 N N . LEU A 1 705 ? -16.570 7.465 0.986 1.00 85.38 705 LEU A N 1
ATOM 5321 C CA . LEU A 1 705 ? -17.716 8.115 1.610 1.00 85.38 705 LEU A CA 1
ATOM 5322 C C . LEU A 1 705 ? -17.349 9.500 2.129 1.00 85.38 705 LEU A C 1
ATOM 5324 O O . LEU A 1 705 ? -16.336 9.665 2.806 1.00 85.38 705 LEU A O 1
ATOM 5328 N N . LYS A 1 706 ? -18.229 10.465 1.865 1.00 89.38 706 LYS A N 1
ATOM 5329 C CA . LYS A 1 706 ? -18.220 11.774 2.508 1.00 89.38 706 LYS A CA 1
ATOM 5330 C C . LYS A 1 706 ? -18.430 11.599 4.014 1.00 89.38 706 LYS A C 1
ATOM 5332 O O . LYS A 1 706 ? -19.258 10.791 4.443 1.00 89.38 706 LYS A O 1
ATOM 5337 N N . THR A 1 707 ? -17.679 12.362 4.799 1.00 90.06 707 THR A N 1
ATOM 5338 C CA . THR A 1 707 ? -17.724 12.343 6.270 1.00 90.06 707 THR A CA 1
ATOM 5339 C C . THR A 1 707 ? -18.981 12.991 6.836 1.00 90.06 707 THR A C 1
ATOM 5341 O O . THR A 1 707 ? -19.402 12.638 7.935 1.00 90.06 707 THR A O 1
ATOM 5344 N N . LEU A 1 708 ? -19.582 13.903 6.074 1.00 93.50 708 LEU A N 1
ATOM 5345 C CA . LEU A 1 708 ? -20.780 14.656 6.413 1.00 93.50 708 LEU A CA 1
ATOM 5346 C C . LEU A 1 708 ? -21.640 14.856 5.154 1.00 93.50 708 LEU A C 1
ATOM 5348 O O . LEU A 1 708 ? -21.129 14.828 4.029 1.00 93.50 708 LEU A O 1
ATOM 5352 N N . ASP A 1 709 ? -22.944 15.019 5.350 1.00 95.12 709 ASP A N 1
ATOM 5353 C CA . ASP A 1 709 ? -23.913 15.370 4.310 1.00 95.12 709 ASP A CA 1
ATOM 5354 C C . ASP A 1 709 ? -23.562 16.702 3.623 1.00 95.12 709 ASP A C 1
ATOM 5356 O O . ASP A 1 709 ? -23.392 17.698 4.322 1.00 95.12 709 ASP A O 1
ATOM 5360 N N . PRO A 1 710 ? -23.482 16.748 2.280 1.00 93.62 710 PRO A N 1
ATOM 5361 C CA . PRO A 1 710 ? -23.194 17.976 1.538 1.00 93.62 710 PRO A CA 1
ATOM 5362 C C . PRO A 1 710 ? -24.140 19.150 1.788 1.00 93.62 710 PRO A C 1
ATOM 5364 O O . PRO A 1 710 ? -23.724 20.292 1.621 1.00 93.62 710 PRO A O 1
ATOM 5367 N N . ASP A 1 711 ? -25.391 18.877 2.169 1.00 95.06 711 ASP A N 1
ATOM 5368 C CA . ASP A 1 711 ? -26.380 19.928 2.447 1.00 95.06 711 ASP A CA 1
ATOM 5369 C C . ASP A 1 711 ? -26.299 20.436 3.905 1.00 95.06 711 ASP A C 1
ATOM 5371 O O . ASP A 1 711 ? -27.039 21.341 4.285 1.00 95.06 711 ASP A O 1
ATOM 5375 N N . ASP A 1 712 ? -25.436 19.856 4.748 1.00 93.81 712 ASP A N 1
ATOM 5376 C CA . ASP A 1 712 ? -25.232 20.320 6.123 1.00 93.81 712 ASP A CA 1
ATOM 5377 C C . ASP A 1 712 ? -24.498 21.675 6.137 1.00 93.81 712 ASP A C 1
ATOM 5379 O O . ASP A 1 712 ? -23.532 21.895 5.407 1.00 93.81 712 ASP A O 1
ATOM 5383 N N . TRP A 1 713 ? -24.922 22.596 7.007 1.00 90.56 713 TRP A N 1
ATOM 5384 C CA . TRP A 1 713 ? -24.352 23.946 7.113 1.00 90.56 713 TRP A CA 1
ATOM 5385 C C . TRP A 1 713 ? -22.856 23.956 7.474 1.00 90.56 713 TRP A C 1
ATOM 5387 O O . TRP A 1 713 ? -22.158 24.940 7.179 1.00 90.56 713 TRP A O 1
ATOM 5397 N N . ALA A 1 714 ? -22.373 22.888 8.117 1.00 88.56 714 ALA A N 1
ATOM 5398 C CA . ALA A 1 714 ? -20.979 22.691 8.493 1.00 88.56 714 ALA A CA 1
ATOM 5399 C C . ALA A 1 714 ? -20.157 21.963 7.415 1.00 88.56 714 ALA A C 1
ATOM 5401 O O . ALA A 1 714 ? -18.961 21.763 7.608 1.00 88.56 714 ALA A O 1
ATOM 5402 N N . TYR A 1 715 ? -20.749 21.551 6.291 1.00 88.69 715 TYR A N 1
ATOM 5403 C CA . TYR A 1 715 ? -20.027 20.820 5.254 1.00 88.69 715 TYR A CA 1
ATOM 5404 C C . TYR A 1 715 ? -18.972 21.685 4.550 1.00 88.69 715 TYR A C 1
ATOM 5406 O O . TYR A 1 715 ? -19.275 22.738 3.989 1.00 88.69 715 TYR A O 1
ATOM 5414 N N . ALA A 1 716 ? -17.735 21.182 4.535 1.00 84.81 716 ALA A N 1
ATOM 5415 C CA . ALA A 1 716 ? -16.657 21.629 3.662 1.00 84.81 716 ALA A CA 1
ATOM 5416 C C . ALA A 1 716 ? -16.046 20.397 2.974 1.00 84.81 716 ALA A C 1
ATOM 5418 O O . ALA A 1 716 ? -15.536 19.480 3.626 1.00 84.81 716 ALA A O 1
ATOM 5419 N N . GLY A 1 717 ? -16.179 20.339 1.648 1.00 83.25 717 GLY A N 1
ATOM 5420 C CA . GLY A 1 717 ? -15.792 19.175 0.847 1.00 83.25 717 GLY A CA 1
ATOM 5421 C C . GLY A 1 717 ? -14.295 19.061 0.562 1.00 83.25 717 GLY A C 1
ATOM 5422 O O . GLY A 1 717 ? -13.843 17.968 0.229 1.00 83.25 717 GLY A O 1
ATOM 5423 N N . ASP A 1 718 ? -13.556 20.158 0.732 1.00 84.38 718 ASP A N 1
ATOM 5424 C CA . ASP A 1 718 ? -12.138 20.265 0.404 1.00 84.38 718 ASP A CA 1
ATOM 5425 C C . ASP A 1 718 ? -11.301 20.386 1.680 1.00 84.38 718 ASP A C 1
ATOM 5427 O O . ASP A 1 718 ? -11.553 21.243 2.529 1.00 84.38 718 ASP A O 1
ATOM 5431 N N . TYR A 1 719 ? -10.287 19.528 1.806 1.00 83.31 719 TYR A N 1
ATOM 5432 C CA . TYR A 1 719 ? -9.332 19.569 2.907 1.00 83.31 719 TYR A CA 1
ATOM 5433 C C . TYR A 1 719 ? -8.017 20.204 2.450 1.00 83.31 719 TYR A C 1
ATOM 5435 O O . TYR A 1 719 ? -7.288 19.623 1.649 1.00 83.31 719 TYR A O 1
ATOM 5443 N N . ASP A 1 720 ? -7.707 21.369 3.013 1.00 84.00 720 ASP A N 1
ATOM 5444 C CA . ASP A 1 720 ? -6.433 22.065 2.850 1.00 84.00 720 ASP A CA 1
ATOM 5445 C C . ASP A 1 720 ? -5.826 22.325 4.235 1.00 84.00 720 ASP A C 1
ATOM 5447 O O . ASP A 1 720 ? -6.354 23.105 5.031 1.00 84.00 720 ASP A O 1
ATOM 5451 N N . ASN A 1 721 ? -4.735 21.621 4.548 1.00 82.69 721 ASN A N 1
ATOM 5452 C CA . ASN A 1 721 ? -4.089 21.711 5.856 1.00 82.69 721 ASN A CA 1
ATOM 5453 C C . ASN A 1 721 ? -3.239 22.979 6.032 1.00 82.69 721 ASN A C 1
ATOM 5455 O O . ASN A 1 721 ? -2.928 23.319 7.174 1.00 82.69 721 ASN A O 1
ATOM 5459 N N . ASP A 1 722 ? -2.884 23.652 4.935 1.00 83.12 722 ASP A N 1
ATOM 5460 C CA . ASP A 1 722 ? -2.035 24.848 4.931 1.00 83.12 722 ASP A CA 1
ATOM 5461 C C . ASP A 1 722 ? -2.863 26.141 4.836 1.00 83.12 722 ASP A C 1
ATOM 5463 O O . ASP A 1 722 ? -2.325 27.252 4.854 1.00 83.12 722 ASP A O 1
ATOM 5467 N N . ASN A 1 723 ? -4.191 26.016 4.782 1.00 82.06 723 ASN A N 1
ATOM 5468 C CA . ASN A 1 723 ? -5.100 27.147 4.709 1.00 82.06 723 ASN A CA 1
ATOM 5469 C C . ASN A 1 723 ? -5.027 28.012 5.981 1.00 82.06 723 ASN A C 1
ATOM 5471 O O . ASN A 1 723 ? -5.430 27.606 7.073 1.00 82.06 723 ASN A O 1
ATOM 5475 N N . ASN A 1 724 ? -4.558 29.249 5.808 1.00 84.62 724 ASN A N 1
ATOM 5476 C CA . ASN A 1 724 ? -4.417 30.243 6.872 1.00 84.62 724 ASN A CA 1
ATOM 5477 C C . ASN A 1 724 ? -5.438 31.393 6.760 1.00 84.62 724 ASN A C 1
ATOM 5479 O O . ASN A 1 724 ? -5.160 32.531 7.140 1.00 84.62 724 ASN A O 1
ATOM 5483 N N . SER A 1 725 ? -6.610 31.122 6.183 1.00 87.62 725 SER A N 1
ATOM 5484 C CA . SER A 1 725 ? -7.709 32.088 6.130 1.00 87.62 725 SER A CA 1
ATOM 5485 C C . SER A 1 725 ? -8.352 32.307 7.507 1.00 87.62 725 SER A C 1
ATOM 5487 O O . SER A 1 725 ? -8.054 31.626 8.491 1.00 87.62 725 SER A O 1
ATOM 5489 N N . THR A 1 726 ? -9.265 33.275 7.574 1.00 88.69 726 THR A N 1
ATOM 5490 C CA . THR A 1 726 ? -10.083 33.563 8.760 1.00 88.69 726 THR A CA 1
ATOM 5491 C C . THR A 1 726 ? -11.381 32.749 8.803 1.00 88.69 726 THR A C 1
ATOM 5493 O O . THR A 1 726 ? -12.171 32.930 9.730 1.00 88.69 726 THR A O 1
ATOM 5496 N N . ASP A 1 727 ? -11.621 31.850 7.837 1.00 83.88 727 ASP A N 1
ATOM 5497 C CA . ASP A 1 727 ? -12.849 31.055 7.768 1.00 83.88 727 ASP A CA 1
ATOM 5498 C C . ASP A 1 727 ? -12.834 29.910 8.804 1.00 83.88 727 ASP A C 1
ATOM 5500 O O . ASP A 1 727 ? -12.032 28.973 8.708 1.00 83.88 727 ASP A O 1
ATOM 5504 N N . PRO A 1 728 ? -13.740 29.924 9.800 1.00 76.62 728 PRO A N 1
ATOM 5505 C CA . PRO A 1 728 ? -13.802 28.882 10.814 1.00 76.62 728 PRO A CA 1
ATOM 5506 C C . PRO A 1 728 ? -14.286 27.523 10.286 1.00 76.62 728 PRO A C 1
ATOM 5508 O O . PRO A 1 728 ? -14.137 26.543 11.021 1.00 76.62 728 PRO A O 1
ATOM 5511 N N . LYS A 1 729 ? -14.856 27.429 9.073 1.00 69.00 729 LYS A N 1
ATOM 5512 C CA . LYS A 1 729 ? -15.338 26.168 8.474 1.00 69.00 729 LYS A CA 1
ATOM 5513 C C . LYS A 1 729 ? -14.220 25.282 7.931 1.00 69.00 729 LYS A C 1
ATOM 5515 O O . LYS A 1 729 ? -14.402 24.070 7.840 1.00 69.00 729 LYS A O 1
ATOM 5520 N N . VAL A 1 730 ? -13.030 25.838 7.700 1.00 64.06 730 VAL A N 1
ATOM 5521 C CA . VAL A 1 730 ? -11.849 25.091 7.221 1.00 64.06 730 VAL A CA 1
ATOM 5522 C C . VAL A 1 730 ? -11.340 24.055 8.245 1.00 64.06 730 VAL A C 1
ATOM 5524 O O . VAL A 1 730 ? -10.475 23.231 7.962 1.00 64.06 730 VAL A O 1
ATOM 5527 N N . ARG A 1 731 ? -11.923 24.013 9.452 1.00 58.41 731 ARG A N 1
ATOM 5528 C CA . ARG A 1 731 ? -11.688 22.949 10.442 1.00 58.41 731 ARG A CA 1
ATOM 5529 C C . ARG A 1 731 ? -12.124 21.563 9.958 1.00 58.41 731 ARG A C 1
ATOM 5531 O O . ARG A 1 731 ? -11.630 20.567 10.487 1.00 58.41 731 ARG A O 1
ATOM 5538 N N . VAL A 1 732 ? -13.092 21.483 9.041 1.00 47.09 732 VAL A N 1
ATOM 5539 C CA . VAL A 1 732 ? -13.747 20.215 8.702 1.00 47.09 732 VAL A CA 1
ATOM 5540 C C . VAL A 1 732 ? -12.847 19.388 7.796 1.00 47.09 732 VAL A C 1
ATOM 5542 O O . VAL A 1 732 ? -12.630 19.685 6.629 1.00 47.09 732 VAL A O 1
ATOM 5545 N N . THR A 1 733 ? -12.312 18.317 8.371 1.00 41.16 733 THR A N 1
ATOM 5546 C CA . THR A 1 733 ? -11.557 17.299 7.648 1.00 41.16 733 THR A CA 1
ATOM 5547 C C . THR A 1 733 ? -12.525 16.370 6.930 1.00 41.16 733 THR A C 1
ATOM 5549 O O . THR A 1 733 ? -13.356 15.686 7.534 1.00 41.16 733 THR A O 1
ATOM 5552 N N . THR A 1 734 ? -12.403 16.310 5.612 1.00 34.47 734 THR A N 1
ATOM 5553 C CA . THR A 1 734 ? -13.043 15.292 4.781 1.00 34.47 734 THR A CA 1
ATOM 5554 C C . THR A 1 734 ? -12.117 14.077 4.695 1.00 34.47 734 THR A C 1
ATOM 5556 O O . THR A 1 734 ? -11.481 13.815 3.678 1.00 34.47 734 THR A O 1
ATOM 5559 N N . THR A 1 735 ? -12.017 13.298 5.774 1.00 37.31 735 THR A N 1
ATOM 5560 C CA . THR A 1 735 ? -11.336 11.996 5.705 1.00 37.31 735 THR A CA 1
ATOM 5561 C C . THR A 1 735 ? -12.236 11.000 4.979 1.00 37.31 735 THR A C 1
ATOM 5563 O O . THR A 1 735 ? -13.209 10.480 5.521 1.00 37.31 735 THR A O 1
ATOM 5566 N N . THR A 1 736 ? -11.939 10.748 3.710 1.00 30.55 736 THR A N 1
ATOM 5567 C CA . THR A 1 736 ? -12.733 9.844 2.873 1.00 30.55 736 THR A CA 1
ATOM 5568 C C . THR A 1 736 ? -12.463 8.387 3.262 1.00 30.55 736 THR A C 1
ATOM 5570 O O . THR A 1 736 ? -11.340 7.921 3.105 1.00 30.55 736 THR A O 1
ATOM 5573 N N . ILE A 1 737 ? -13.480 7.635 3.712 1.00 41.22 737 ILE A N 1
ATOM 5574 C CA . ILE A 1 737 ? -13.347 6.173 3.880 1.00 41.22 737 ILE A CA 1
ATOM 5575 C C . ILE A 1 737 ? -13.718 5.470 2.569 1.00 41.22 737 ILE A C 1
ATOM 5577 O O . ILE A 1 737 ? -14.837 5.618 2.072 1.00 41.22 737 ILE A O 1
ATOM 5581 N N . THR A 1 738 ? -12.821 4.664 2.008 1.00 36.94 738 THR A N 1
ATOM 5582 C CA . THR A 1 738 ? -13.042 3.919 0.755 1.00 36.94 738 THR A CA 1
ATOM 5583 C C .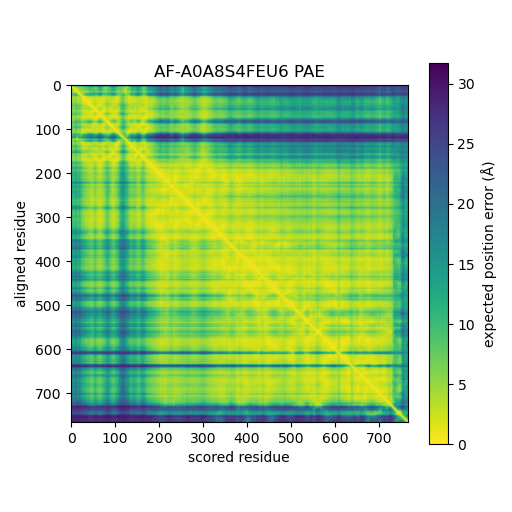 THR A 1 738 ? -14.023 2.748 0.951 1.00 36.94 738 THR A C 1
ATOM 5585 O O . THR A 1 738 ? -13.632 1.647 1.300 1.00 36.94 738 THR A O 1
ATOM 5588 N N . ILE A 1 739 ? -15.337 2.957 0.744 1.00 48.03 739 ILE A N 1
ATOM 5589 C CA . ILE A 1 739 ? -16.402 1.965 1.086 1.00 48.03 739 ILE A CA 1
ATOM 5590 C C . ILE A 1 739 ? -17.295 1.588 -0.125 1.00 48.03 739 ILE A C 1
ATOM 5592 O O . ILE A 1 739 ? -18.340 0.949 0.001 1.00 48.03 739 ILE A O 1
ATOM 5596 N N . LYS A 1 740 ? -16.902 1.912 -1.366 1.00 37.88 740 LYS A N 1
ATOM 5597 C CA . LYS A 1 740 ? -17.794 1.827 -2.549 1.00 37.88 740 LYS A CA 1
ATOM 5598 C C . LYS A 1 740 ? -18.463 0.463 -2.790 1.00 37.88 740 LYS A C 1
ATOM 5600 O O . LYS A 1 740 ? -19.622 0.415 -3.204 1.00 37.88 740 LYS A O 1
ATOM 5605 N N . ARG A 1 741 ? -17.777 -0.654 -2.518 1.00 46.88 741 ARG A N 1
ATOM 5606 C CA . ARG A 1 741 ? -18.362 -2.008 -2.637 1.00 46.88 741 ARG A CA 1
ATOM 5607 C C . ARG A 1 741 ? -19.083 -2.485 -1.377 1.00 46.88 741 ARG A C 1
ATOM 5609 O O . ARG A 1 741 ? -19.995 -3.299 -1.488 1.00 46.88 741 ARG A O 1
ATOM 5616 N N . ILE A 1 742 ? -18.738 -1.946 -0.213 1.00 53.12 742 ILE A N 1
ATOM 5617 C CA . ILE A 1 742 ? -19.253 -2.394 1.082 1.00 53.12 742 ILE A CA 1
ATOM 5618 C C . ILE A 1 742 ? -20.749 -2.087 1.218 1.00 53.12 742 ILE A C 1
ATOM 5620 O O . ILE A 1 742 ? -21.486 -2.977 1.614 1.00 53.12 742 ILE A O 1
ATOM 5624 N N . ILE A 1 743 ? -21.254 -0.917 0.792 1.00 54.06 743 ILE A N 1
ATOM 5625 C CA . ILE A 1 743 ? -22.706 -0.620 0.876 1.00 54.06 743 ILE A CA 1
ATOM 5626 C C . ILE A 1 743 ? -23.544 -1.652 0.105 1.00 54.06 743 ILE A C 1
ATOM 5628 O O . ILE A 1 743 ? -24.585 -2.101 0.583 1.00 54.06 743 ILE A O 1
ATOM 5632 N N . THR A 1 744 ? -23.091 -2.051 -1.086 1.00 51.44 744 THR A N 1
ATOM 5633 C CA . THR A 1 744 ? -23.797 -3.049 -1.909 1.00 51.44 744 THR A CA 1
ATOM 5634 C C . THR A 1 744 ? -23.777 -4.430 -1.248 1.00 51.44 744 THR A C 1
ATOM 5636 O O . THR A 1 744 ? -24.771 -5.150 -1.293 1.00 51.44 744 THR A O 1
ATOM 5639 N N . ILE A 1 745 ? -22.669 -4.777 -0.593 1.00 50.62 745 ILE A N 1
ATOM 5640 C CA . ILE A 1 745 ? -22.485 -6.052 0.113 1.00 50.62 745 ILE A CA 1
ATOM 5641 C C . ILE A 1 745 ? -23.289 -6.085 1.418 1.00 50.62 745 ILE A C 1
ATOM 5643 O O . ILE A 1 745 ? -23.953 -7.075 1.702 1.00 50.62 745 ILE A O 1
ATOM 5647 N N . ILE A 1 746 ? -23.321 -4.991 2.179 1.00 56.81 746 ILE A N 1
ATOM 5648 C CA . ILE A 1 746 ? -24.150 -4.901 3.386 1.00 56.81 746 ILE A CA 1
ATOM 5649 C C . ILE A 1 746 ? -25.630 -5.028 3.011 1.00 56.81 746 ILE A C 1
ATOM 5651 O O . ILE A 1 746 ? -26.372 -5.769 3.651 1.00 56.81 746 ILE A O 1
ATOM 5655 N N . LYS A 1 747 ? -26.075 -4.388 1.921 1.00 53.91 747 LYS A N 1
ATOM 5656 C CA . LYS A 1 747 ? -27.456 -4.553 1.434 1.00 53.91 747 LYS A CA 1
ATOM 5657 C C . LYS A 1 747 ? -27.800 -6.001 1.089 1.00 53.91 747 LYS A C 1
ATOM 5659 O O . LYS A 1 747 ? -28.943 -6.405 1.302 1.00 53.91 747 LYS A O 1
ATOM 5664 N N . SER A 1 748 ? -26.847 -6.781 0.569 1.00 53.47 748 SER A N 1
ATOM 5665 C CA . SER A 1 748 ? -27.107 -8.175 0.198 1.00 53.47 748 SER A CA 1
ATOM 5666 C C . SER A 1 748 ? -27.305 -9.084 1.419 1.00 53.47 748 SER A C 1
ATOM 5668 O O . SER A 1 748 ? -28.112 -10.014 1.338 1.00 53.47 748 SER A O 1
ATOM 5670 N N . PHE A 1 749 ? -26.683 -8.770 2.564 1.00 51.59 749 PHE A N 1
ATOM 5671 C CA . PHE A 1 749 ? -26.919 -9.454 3.845 1.00 51.59 749 PHE A CA 1
ATOM 5672 C C . PHE A 1 749 ? -28.384 -9.373 4.275 1.00 51.59 749 PHE A C 1
ATOM 5674 O O . PHE A 1 749 ? -29.010 -10.380 4.597 1.00 51.59 749 PHE A O 1
ATOM 5681 N N . PHE A 1 750 ? -28.975 -8.185 4.160 1.00 59.47 750 PHE A N 1
ATOM 5682 C CA . PHE A 1 750 ? -30.386 -7.949 4.460 1.00 59.47 750 PHE A CA 1
ATOM 5683 C C . PHE A 1 750 ? -31.334 -8.425 3.339 1.00 59.47 750 PHE A C 1
ATOM 5685 O O . PHE A 1 750 ? -32.480 -7.982 3.272 1.00 59.47 750 PHE A O 1
ATOM 5692 N N . SER A 1 751 ? -30.873 -9.282 2.417 1.00 47.53 751 SER A N 1
ATOM 5693 C CA . SER A 1 751 ? -31.661 -9.817 1.290 1.00 47.53 751 SER A CA 1
ATOM 5694 C C . SER A 1 751 ? -31.738 -11.352 1.232 1.00 47.53 751 SER A C 1
ATOM 5696 O O . SER A 1 751 ? -32.065 -11.892 0.183 1.00 47.53 751 SER A O 1
ATOM 5698 N N . SER A 1 752 ? -31.423 -12.045 2.337 1.00 45.00 752 SER A N 1
ATOM 5699 C CA . SER A 1 752 ? -31.450 -13.517 2.515 1.00 45.00 752 SER A CA 1
ATOM 5700 C C . SER A 1 752 ? -30.598 -14.369 1.553 1.00 45.00 752 SER A C 1
ATOM 5702 O O . SER A 1 752 ? -30.586 -15.591 1.678 1.00 45.00 752 SER A O 1
ATOM 5704 N N . LYS A 1 753 ? -29.831 -13.765 0.633 1.00 41.00 753 LYS A N 1
ATOM 5705 C CA . LYS A 1 753 ? -29.167 -14.478 -0.478 1.00 41.00 753 LYS A CA 1
ATOM 5706 C C . LYS A 1 753 ? -27.678 -14.831 -0.315 1.00 41.00 753 LYS A C 1
ATOM 5708 O O . LYS A 1 753 ? -27.136 -15.434 -1.236 1.00 41.00 753 LYS A O 1
ATOM 5713 N N . TYR A 1 754 ? -26.999 -14.496 0.789 1.00 39.59 754 TYR A N 1
ATOM 5714 C CA . TYR A 1 754 ? -25.545 -14.729 0.918 1.00 39.59 754 TYR A CA 1
ATOM 5715 C C . TYR A 1 754 ? -25.104 -15.348 2.253 1.00 39.59 754 TYR A C 1
ATOM 5717 O O . TYR A 1 754 ? -25.641 -15.042 3.315 1.00 39.59 754 TYR A O 1
ATOM 5725 N N . ASN A 1 755 ? -24.095 -16.223 2.163 1.00 35.00 755 ASN A N 1
ATOM 5726 C CA . ASN A 1 755 ? -23.521 -17.010 3.255 1.00 35.00 755 ASN A CA 1
ATOM 5727 C C . ASN A 1 755 ? -22.547 -16.179 4.127 1.00 35.00 755 ASN A C 1
ATOM 5729 O O . ASN A 1 755 ? -21.887 -15.260 3.638 1.00 35.00 755 ASN A O 1
ATOM 5733 N N . LYS A 1 756 ? -22.435 -16.512 5.421 1.00 39.09 756 LYS A N 1
ATOM 5734 C CA . LYS A 1 756 ? -21.731 -15.718 6.457 1.00 39.09 756 LYS A CA 1
ATOM 5735 C C . LYS A 1 756 ? -20.216 -15.567 6.233 1.00 39.09 756 LYS A C 1
ATOM 5737 O O . LYS A 1 756 ? -19.639 -14.573 6.664 1.00 39.09 756 LYS A O 1
ATOM 5742 N N . GLU A 1 757 ? -19.578 -16.498 5.526 1.00 34.59 757 GLU A N 1
ATOM 5743 C CA . GLU A 1 757 ? -18.123 -16.502 5.276 1.00 34.59 757 GLU A CA 1
ATOM 5744 C C . GLU A 1 757 ? -17.656 -15.407 4.301 1.00 34.59 757 GLU A C 1
ATOM 5746 O O . GLU A 1 757 ? -16.496 -15.004 4.308 1.00 34.59 757 GLU A O 1
ATOM 5751 N N . THR A 1 758 ? -18.558 -14.859 3.482 1.00 35.25 758 THR A N 1
ATOM 5752 C CA . THR A 1 758 ? -18.225 -13.816 2.499 1.00 35.25 758 THR A CA 1
ATOM 5753 C C . THR A 1 758 ? -17.960 -12.450 3.156 1.00 35.25 758 THR A C 1
ATOM 5755 O O . THR A 1 758 ? -17.378 -11.574 2.530 1.00 35.25 758 THR A O 1
ATOM 5758 N N . TYR A 1 759 ? -18.344 -12.248 4.420 1.00 36.47 759 TYR A N 1
ATOM 5759 C CA . TYR A 1 759 ? -18.431 -10.924 5.052 1.00 36.47 759 TYR A CA 1
ATOM 5760 C C . TYR A 1 759 ? -17.099 -10.366 5.578 1.00 36.47 759 TYR A C 1
ATOM 5762 O O . TYR A 1 759 ? -16.840 -9.165 5.494 1.00 36.47 759 TYR A O 1
ATOM 5770 N N . VAL A 1 760 ? -16.221 -11.239 6.078 1.00 34.19 760 VAL A N 1
ATOM 5771 C CA . VAL A 1 760 ? -14.912 -10.860 6.654 1.00 34.19 760 VAL A CA 1
ATOM 5772 C C . VAL A 1 760 ? -13.941 -10.385 5.567 1.00 34.19 760 VAL A C 1
ATOM 5774 O O . VAL A 1 760 ? -13.006 -9.643 5.835 1.00 34.19 760 VAL A O 1
ATOM 5777 N N . VAL A 1 761 ? -14.220 -10.752 4.317 1.00 34.50 761 VAL A N 1
ATOM 5778 C CA . VAL A 1 761 ? -13.381 -10.503 3.145 1.00 34.50 761 VAL A CA 1
ATOM 5779 C C . VAL A 1 761 ? -13.487 -9.070 2.596 1.00 34.50 761 VAL A C 1
ATOM 5781 O O . VAL A 1 761 ? -12.616 -8.652 1.834 1.00 34.50 761 VAL A O 1
ATOM 5784 N N . TYR A 1 762 ? -14.525 -8.303 2.959 1.00 37.12 762 TYR A N 1
ATOM 5785 C CA . TYR A 1 762 ? -14.794 -6.995 2.336 1.00 37.12 762 TYR A CA 1
ATOM 5786 C C . TYR A 1 762 ? -14.705 -5.780 3.263 1.00 37.12 762 TYR A C 1
ATOM 5788 O O . TYR A 1 762 ? -14.514 -4.677 2.761 1.00 37.12 762 TYR A O 1
ATOM 5796 N N . MET A 1 763 ? -14.792 -5.967 4.584 1.00 33.91 763 MET A N 1
ATOM 5797 C CA . MET A 1 763 ? -14.555 -4.920 5.606 1.00 33.91 763 MET A CA 1
ATOM 5798 C C . MET A 1 763 ? -13.085 -4.494 5.730 1.00 33.91 763 MET A C 1
ATOM 5800 O O . MET A 1 763 ? -12.737 -3.541 6.407 1.00 33.91 763 MET A O 1
ATOM 5804 N N . THR A 1 764 ? -12.239 -5.260 5.072 1.00 34.97 764 THR A N 1
ATOM 5805 C CA . THR A 1 764 ? -10.784 -5.278 5.062 1.00 34.97 764 THR A CA 1
ATOM 5806 C C . THR A 1 764 ? -10.159 -4.487 3.925 1.00 34.97 764 THR A C 1
ATOM 5808 O O . THR A 1 764 ? -8.939 -4.374 3.853 1.00 34.97 764 THR A O 1
ATOM 5811 N N . PHE A 1 765 ? -10.986 -3.967 3.022 1.00 28.64 765 PHE A N 1
ATOM 5812 C CA . PHE A 1 765 ? -10.575 -2.983 2.034 1.00 28.64 765 PHE A CA 1
ATOM 5813 C C . PHE A 1 765 ? -10.807 -1.588 2.615 1.00 28.64 765 PHE A C 1
ATOM 5815 O O . PHE A 1 765 ? -11.718 -0.887 2.182 1.00 28.64 765 PHE A O 1
ATOM 5822 N N . THR A 1 766 ? -10.042 -1.245 3.649 1.00 26.86 766 THR A N 1
ATOM 5823 C CA . THR A 1 766 ? -9.803 0.152 4.027 1.00 26.86 766 THR A CA 1
ATOM 5824 C C . THR A 1 766 ? -8.736 0.751 3.140 1.00 26.86 766 THR A C 1
ATOM 5826 O O . THR A 1 766 ? -7.699 0.065 2.975 1.00 26.86 766 THR A O 1
#

InterPro domains:
  IPR008928 Six-hairpin glycosidase superfamily [SSF48208] (377-721)
  IPR010401 Glycogen debranching enzyme [PTHR10569] (6-729)
  IPR012341 Six-hairpin glycosidase-like superfamily [G3DSA:1.50.10.10] (387-729)
  IPR032788 Glycogen debranching enzyme, central domain [PF14702] (25-277)
  IPR032790 Glycogen debranching enzyme, C-terminal [PF06202] (375-728)

Secondary structure (DSSP, 8-state):
---SS---TTT--PBPPPTTTS--TTHHHHHHHHHHHHHHHHTT--EEEEEE-SSSEEEEEEE-TTT--EEEEEEE--SSPPPTT--BPPPPEEEESEEEEEEEEEEEEEPP-PPPPPTT-SB------EEEEEEEEE-GGG-SSEEEEEEETTEEEEEE--B-TTEEEEEEEE--HHHHHHHHHHH-TTTTHHHHHHTTT--HHHHHHHH---HHHHHHTT--PPEETTTEE-SSSSHHHHHHHHHHHHHTT-TTSHHHHHHHH-SHHHHHHHHHHHTSGGGHHHHHHHHHHHTTGGGS-GGGHHHHHIIIIIHHHHHHHHHHHHHS-HHHHHS-HHHHHHHHHHHHHEEE-TT-PPPPPPTTPPSSPPPSSPEEE-SBTTTBSSGGGS-BHHHHHHHHIIIIITTT-HHHHHHHHHHHHHT-BTTB--SB-TTTTT-B---SSHHHHHHHHHHHHHHHSTTGGGGGGSEEE-S-SSTTPPPPPTTTTEEEHHHHHHHHHHHHHH-EEEEPTT-STTT-SS--TTTTEEEEEE-TTT--EEE--TT---SS---B---TTTT-TT-BSS---SEEHHHHHHHHHHHHHHHHHHHTTSS---EEEE-TTS-EEEEHHHHHHHHHHHHHHHHEE-SS--TT-S-GGG----SEE-SEES-SSTTGGG---SHHHHHHHH-GGGS-HHHHHHHHHHHHHHTB-SSSB-SS-TTSTT------TT--SS-GGGG-----B--TTHHHHHHHHTTT---GGGSTTTTT--

Nearest PDB structures (foldseek):
  5d0f-assembly2_B  TM=8.637E-01  e=2.037E-50  Nakaseomyces glabratus CBS 138
  5d06-assembly1_A  TM=8.466E-01  e=8.268E-51  Nakaseomyces glabratus CBS 138
  7ekw-assembly1_A  TM=8.424E-01  e=5.656E-51  Nakaseomyces glabratus CBS 138
  7ejt-assembly2_B  TM=8.474E-01  e=2.463E-50  Nakaseomyces glabratus CBS 138
  7ekx-assembly2_B  TM=8.726E-01  e=2.579E-48  Nakaseomyces glabratus CBS 138

Mean predicted aligned error: 8.69 Å

Radius of gyration: 38.22 Å; Cα contacts (8 Å, |Δi|>4): 1478; chains: 1; bounding box: 83×56×132 Å

Organism: Plutella xylostella (NCBI:txid51655)

Solvent-accessible surface area (backbone atoms only — not comparable to full-atom values): 40643 Å² total; per-residue (Å²): 109,70,67,88,63,87,82,52,91,84,80,64,82,55,41,78,56,54,81,91,74,41,69,63,47,60,52,63,60,50,51,54,52,49,51,50,50,53,48,40,54,75,75,50,42,77,45,74,50,78,45,71,77,48,100,52,32,38,36,44,36,36,27,24,86,77,73,55,33,34,41,33,39,40,36,32,46,57,95,57,89,73,60,89,87,50,62,47,62,59,76,65,46,79,41,85,15,38,77,69,37,31,54,33,42,36,36,58,36,83,37,72,93,63,83,68,72,63,97,83,51,65,45,59,75,44,70,66,62,50,38,66,47,73,52,65,71,37,53,58,94,71,38,89,54,48,69,47,73,47,77,56,90,64,26,22,42,36,36,47,35,73,41,41,59,48,22,38,38,28,39,35,30,34,48,40,71,64,31,49,52,23,45,54,53,73,63,39,93,60,49,59,47,59,28,56,57,41,53,66,84,54,54,58,46,58,47,10,63,53,31,27,38,36,41,65,41,30,38,56,70,76,54,58,34,55,67,42,68,92,76,45,63,34,74,16,48,15,37,48,25,57,25,50,54,43,51,53,35,59,74,68,66,40,70,80,39,40,66,36,50,47,43,42,75,44,62,62,66,58,53,47,56,15,52,61,30,48,74,39,81,90,35,26,56,32,12,52,30,45,37,62,54,48,54,40,46,77,46,40,63,42,92,52,24,42,63,54,44,37,60,48,52,33,47,50,26,54,50,51,54,49,55,48,44,69,72,31,24,70,64,42,62,72,40,55,74,67,48,42,56,58,54,48,47,27,31,63,36,30,27,59,44,62,74,34,44,61,34,68,69,22,82,82,46,69,81,85,65,77,58,89,72,32,65,36,51,34,69,38,83,68,87,17,46,46,34,56,57,9,39,31,34,44,52,45,25,57,38,38,52,30,49,16,52,57,35,56,40,53,69,60,47,50,49,51,59,43,25,49,55,14,36,34,48,85,43,30,24,27,30,34,29,38,40,39,80,69,42,40,75,66,33,71,44,18,41,45,34,38,50,51,35,51,50,51,40,36,75,70,40,88,75,28,56,57,57,40,67,39,50,24,18,22,27,36,87,43,83,84,50,68,76,47,59,71,50,76,43,56,42,36,37,48,54,54,54,46,47,26,52,24,35,32,59,55,45,42,74,50,63,50,85,75,67,49,66,88,76,39,84,40,64,38,84,70,29,39,45,46,37,37,24,41,41,88,76,43,45,37,42,31,27,49,38,72,41,21,37,31,42,95,62,40,51,64,19,67,45,66,72,24,74,28,51,26,39,29,55,45,45,62,13,24,25,33,36,38,55,36,23,36,51,36,41,46,24,53,47,48,37,52,33,27,76,69,72,67,35,92,64,71,50,41,57,29,68,79,92,71,61,45,74,39,41,21,61,58,42,27,52,29,31,54,75,36,42,48,76,69,31,57,35,54,88,61,93,52,100,76,55,91,59,68,91,49,55,81,68,58,35,37,49,28,36,26,46,75,25,87,52,70,56,59,17,41,40,59,43,51,51,42,59,53,14,45,72,66,27,50,88,56,48,58,58,71,59,49,47,44,22,51,51,44,42,54,73,66,25,52,51,99,66,20,28,38,52,49,36,77,87,43,94,74,54,39,88,69,72,60,93,82,70,79,57,63,59,61,58,70,45,34,70,51,67,63,49,47,44,74,66,45,62,62,53,58,51,41,60,69,59,84,75,66,68,80,80,65,56,75,73,54,75,28,56,109

Sequence (766 aa):
MPWSSLVDVVSERRLYPLAEQAPAGMTAARRALNQLHQQLARDGYCESYVDQLDHDVLAVTRHHPRSRRSVIVVAYTAFSPPAPGARRRPPALRVPGRLLDVLLEAELRDAAPAPAPPAAAELLLAPVTHELWMQQHVPLANSAMVEGAAVEGDDTLVTFRELRPGSVLVLRVAPPAAAAAALRELAAPALLQPFRDALRPLSLVELNALLYRCEAEERAAGGGAYHVPGHGALVYAGLAGAGALLADAAARQDLAHPLAQHLRAGDWLAEHLAGRLAREPALRAAGGALGAALAPVARLPRYLVPCYFERVAGAAARLAARAALARMSRWVRGGCSLTRALALTSVQLVGAVPGADLPPASPALPPPRPPVPAPTLSAGLPHFAVGYMRCWGRDTFIALPGLLLLPGRHAEARWLLLGFAAAARHGLLPNLLNGGAGARYNCRDAAWWWLRALQLYCDHVPDGYQILNEPVSRLFPTDESPPAPPGAADQPLQDVAQEILNRHFQGVVFRERDAGRGIDAHMTERGFTVALGVHPETGFPFGGNDANAGTWMDKMGSSEAAGTRGRPATPRDGSAVELVALAHAAARWLQRAHAAGRYRHAGVARPPPAAAAWTWAQWAERIERHFERSFWVGAESGAGEARPDLVHRRLMYKDSVGASQPWADYQLRCNYVVAMAVSPALFHAAHARAALDTARRLLLGPLGLKTLDPDDWAYAGDYDNDNNSTDPKVRVTTTTITIKRIITIIKSFFSSKYNKETYVVYMTFT

pLDDT: mean 90.01, std 13.03, range [26.86, 98.75]